Protein 8H96 (pdb70)

Organism: Mus musculus (NCBI:txid10090)

GO terms:
  GO:0140095 cytoplasmic lattice (C, IDA)
  GO:0106333 subcortical maternal complex (C, IDA)
  GO:0140089 protein storage (P, IDA)
  GO:0140094 structural constituent of cytoplasmic lattice (F, IDA)
  GO:0005737 cytoplasm (C, EXP)
  GO:0045179 apical cortex (C, IDA)
  GO:0005737 cytoplasm (C, IDA)
  GO:0005829 cytosol (C, IDA)
  GO:0005938 cell cortex (C, IDA)
  GO:0032991 protein-containing complex (C, IDA)
  GO:0001701 in utero embryonic development (P, IMP)
  GO:0043487 regulation of RNA stability (P, IMP)
  GO:0009566 fertilization (P, IMP)
  GO:0009887 animal organ morphogenesis (P, IMP)
  GO:0031647 regulation of protein stability (P, IMP)
  GO:0007566 embryo implantation (P, IMP)
  GO:0008104 intracellular protein localization (P, IMP)
  GO:0065003 protein-containing complex assembly (P, IMP)
  GO:0005515 protein binding (F, IPI)
  GO:0005730 nucleolus (C, IDA)

Sequence (1405 aa):
DLQDYKAHVIAKFDTSVDLHYDSPEMKLLSDAFKPYQKTFQPHTIILHGRPGVGKSALARSIVLGWAQGKLFQKMSFVIFFSVREIKWTEKSSLAQLIAKECPDSWDLVTKIMSQPERLLFVIDGLDDMDSVLQHDDMTLSRDWKDEQPIYILMYSLLRKALLPQSFLIITTRNTGLEKLKSMVVSPLYILVEGLSASRRSQLVLENISNESDRIQVFHSLIENHQLFDQCQAPSVCSLVCEALQLQKKLGKRCTLPCQTLTGLYATLVFHQLTLKRPSQSALSQEEQITLVGLCMMAAEGVWTMRSVFYDDDLKNYSLKESEILALFHMNILLQVGHNSEQCYVFSHLSLQDFFAALYYVLEGLEEWNQHFCFDTRLLGMKRFLFGLMNKDILKTLEVLFEYPVIPTVEQKLQHWVSLIAQQVNGTSPMDTLDAFYCLFESQDEEFVGGALKRFQEVWLLINQKMDLKVSSYCLKHCQNLKAIRVDIRDLLSVDNTLELCPVVTVQETQCKPLLMEWWGNFCSVLGSLRNLKELDLGDSILSQRAMKILCLELRNQSCRIQKLTFKSAEVVSGLKHLWKLLFSNQNLKYLNLGNTPMKDDDMKLACEALKHPKCSVETLRLDSCELTIIGYEMISTLLISTTRLKCLSLAKNRVGVKSMISLGNALSSSMCLLQKLILDNCGLTPASCHLLVSALFSNQNLTHLCLSNNSLGTEGVQQLCQFLRNPECALQRLILNHCNIVDDAYGFLAMRLANNTKLTHLSLTMNPVGDGAMKLLCEALKEPTCYLQELELVDCQLTQNCCEDLACMITTTKHLKSLDLGNNALGDKGVITLCEGLKQSSSSLRRLGLGACKLTSNCCEALSLAISCNPHLNSLNLVKNDFSTSGMLKLCSAFQCPVSNLGIIGLWKQEYYARVRRQLEEVEFVKPHVVIDGDWYASDEDDRNWWKNDPQPVWDAEPQFCQGFLIQGLWELFMDSRQKNADKFLKPLSWGSEVLESSCNQPSTALWQLERFTVPQALQKVRVLKHQELLLVVAVSSFTRHVFTCSQSGIKVWNLVNQVAEDRDPESHLKCSVQDNKVYLRTCLLSSNSRTLFAGGYNLPGVIVWDLAAPSLYEKCQLPCEGLSCQALANTKENMALAGFTDGTVRIWDLRTQEIVRNLKGPTNSARNLVVKDDNIWTGGLDACLRCWDLRMAKVSLEHLFQSQIMSLAHSPTEDWLLLGLANGQHCLFNSRKRDQVLTVDTKDNTILGLKFSPNGKWWASVGMGNFITVHSMPTGAKLFQVPEVGPVRCFDMTENGRLIITGSRDCASVYHIKYSLRLRTRPWWFPIQEVSNPLVLYMEAWVAERVIGTDQAEISEIEWMCQALLTVDSVNSGNLAEITIFGQPSAQTRMKNILLNMAAWHKE

Foldseek 3Di:
DVLVQLVVLLVVQDDPDPPQDPDPVQVCVLCLQDDPDPVDGAFEEEEAEFPQDPPVVVLSSLSNDVSPDPRDDQAPEEFEAEPLQDDQPFWDWPLVVVCVRGVDSVVVVVCLPPRLLRHEYEYEDPQQVLQVDPVPDQDADQETPDGGGCSSVVLNVQQCRYRHNHHYYYYYYPVSCPPSVVRHDDYHYDYDFADDLQVLLVLLLVQAPPPPCSPVLSCLQSQPCVNNRSCRRPVSSVLLSVLSNVCVVVDPVDDFDRRAPLSSVLSLQLVQQVVLDPDQAADDPVLVLQLLLLLVLLLVCLVSVHFWQWPVNCVQSPYDPVSVCSRRVDQAFDWDHDDPTITTGGPDVLVSLLSPLVNQFCVPVDDSCVRGNHVPSCPSNLLSNLLCPAPSSQVSVCSHHVHRTDGPCLVVLLVVLQVQQDDDPDGDQVSVLVNLVSNVSHPDCVSLLSSQERRQEHEYEDAGLSSLVSCLVSLLSNQNHAEYEYEHAPPAQDPDDDDASHPDHSDPDDVDDPSQVSLLSSLLSQQQHQNYAYYEHAQYEHDQVSLLSNLVSNLDPNGQHAEYECQRYAPQNNLVSVLVSQLRNQNYAYYHDHQYAADDVSLVSNLVSQLDPSGRHAEYEYENHEDDLVSLLSVLVSQLHDGNYAYYEYAHYEADPSSLLSNLVSQLDPSGAYAEYAYANYNDDQVSLLSNLVSLLNHQHYAYYEYENYEHDLVSLVSVLVSQPDPSNNHEEYEYADHEDDDCSLVSVLVSQLAHPNYAYYEHHNYADELVSVLSNLVSQLHPRGQHAEYEHAHYEYELPCLLSVLVSQLRGAHYAEYAHHAYQHEQVSVLSNLVSQQVQNYQHAYYHCYNNAYEAPNLQSVLNSQLAHQRYAEYEYYPYYHDPVSLVSNLVSLQHPRHHHQEYADDLVPDDPVSNVSVVVSCVNPVRHDYHNPRVVDDPDPDCPNPD/DPFDDDDLFAAAVVVVVVVVVVVVVVVVVPPCVDDGHQFCAQLAHRPDDADDDPDDDDPVPDPDDDFADKGFQAKEFFPAFWFEKEAPRVQQKIWTDFFFWIFIAHSRDGDSYHYDTPDTGGDQVVDPGWTWHDKDADPVRFKIWTWTAQDQAIWIWGDPDPDTDTDDGLGDGHWGFLAWDDDDVQKIWTATQQQKIWIARNPVSHTDDIAHDHGQFANEWDDDDFKIWTGGQVQWIWIAGPVVGDTDDIDGDPAGWQYWEAFPPAQWIWTWGQQAWIWIAGNPVRDDIDIQDGDRGGWHDKYAALNRFKIWTFFFPQKIWIAGRPRTHTNDIDGHRGGWHYKYADNVRFKIWTDGGRMIIIMGTHD/DDDDDDDDPPQDPVFPPDKDKDKDFQVLCCVLVHDDCVVVVVLCVVLVKDKDKDDPDPDRMIIMIITDPPVSNVVSVVVSVVSSVVVVD

Radius of gyration: 36.66 Å; Cα contacts (8 Å, |Δi|>4): 2725; chains: 3; bounding box: 74×84×111 Å

InterPro domains:
  IPR001611 Leucine-rich repeat [PF13516] (912-935)
  IPR001611 Leucine-rich repeat [PF13516] (969-992)
  IPR001611 Leucine-rich repeat [PF13516] (1029-1049)
  IPR001611 Leucine-rich repeat [PF13516] (1084-1106)
  IPR007111 NACHT nucleoside triphosphatase [PF05729] (243-411)
  IPR007111 NACHT nucleoside triphosphatase [PS50837] (243-373)
  IPR027417 P-loop containing nucleoside triphosphate hydrolase [G3DSA:3.40.50.300] (176-387)
  IPR027417 P-loop containing nucleoside triphosphate hydrolase [SSF52540] (221-412)
  IPR032675 Leucine-rich repeat domain superfamily [G3DSA:3.80.10.10] (689-1147)
  IPR041075 NOD1/2, winged helix domain [PF17779] (490-546)
  IPR041267 NACHT, LRR and PYD domains-containing protein, helical domain HD2 [PF17776] (548-662)
  IPR050637 NLRP family, innate immunity and inflammation regulators [PTHR45690] (119-1147)

B-factor: mean 76.36, std 29.9, range [11.69, 175.61]

Solvent-accessible surface area: 60594 Å² total; per-residue (Å²): 80,60,131,102,6,44,60,63,2,58,80,100,26,95,128,33,91,147,150,30,78,100,41,108,34,12,138,48,3,36,85,11,16,128,63,173,50,197,114,29,56,9,54,3,0,0,0,0,0,67,53,26,11,30,14,39,46,9,0,86,20,1,1,24,6,12,7,127,31,145,26,23,143,91,8,27,3,1,2,18,17,29,4,86,62,41,54,28,97,81,124,33,8,5,38,89,33,13,38,144,28,1,92,10,70,173,32,24,113,94,15,44,89,78,20,29,91,96,6,0,0,1,0,10,16,14,16,14,14,21,40,40,32,125,85,117,117,42,96,58,10,166,73,82,138,49,132,56,28,11,43,7,2,11,42,0,4,3,69,51,12,7,22,63,96,1,9,2,1,0,9,4,60,28,58,1,8,90,47,14,32,32,30,9,98,32,16,23,16,1,10,3,28,2,18,29,23,16,135,14,19,60,44,8,48,120,24,11,54,82,118,101,55,105,43,81,27,3,14,3,4,31,46,10,50,54,13,30,14,34,3,25,2,74,60,1,4,69,32,4,18,98,1,13,66,15,24,94,148,45,36,190,172,23,95,20,28,37,51,2,16,3,1,1,5,0,4,16,4,12,42,30,3,66,125,59,41,136,69,169,58,34,6,51,84,122,34,4,31,13,8,3,0,0,0,5,0,0,0,45,3,24,38,67,78,65,35,4,2,24,65,96,19,6,139,50,1,54,9,116,55,76,77,2,110,51,5,1,99,47,98,10,2,75,87,35,33,172,68,105,61,65,0,17,26,16,47,22,54,10,5,6,27,0,1,0,0,2,10,5,5,1,38,68,34,90,64,16,12,130,77,8,100,43,107,86,89,20,74,22,1,25,31,12,1,0,2,0,0,9,71,47,2,14,131,40,2,57,80,9,0,107,77,92,9,148,10,95,3,25,115,81,1,43,105,2,0,24,8,6,6,61,40,109,88,26,9,13,4,41,11,0,27,65,0,0,23,4,0,14,13,0,47,10,95,119,2,0,21,39,5,3,128,142,12,97,72,2,38,0,15,3,62,59,54,3,3,2,52,0,0,20,41,0,0,104,34,5,123,68,3,99,25,6,87,3,6,1,105,50,43,3,49,89,81,110,95,144,93,68,66,14,89,72,54,44,48,114,96,98,101,94,51,28,39,17,56,12,4,13,80,2,5,46,24,10,2,69,18,128,76,2,89,68,5,40,3,6,56,0,61,10,12,104,96,0,1,109,36,10,0,112,44,8,77,78,158,45,2,98,4,69,81,3,17,2,101,63,8,85,1,64,69,0,2,102,32,0,12,127,3,4,52,52,9,102,52,4,76,39,1,7,2,2,104,4,45,12,122,81,86,12,8,128,66,6,4,119,8,7,66,69,95,106,5,32,3,67,30,11,13,3,26,28,0,127,31,74,92,95,2,7,103,37,3,11,71,6,17,50,43,108,33,88,7,69,13,5,0,3,4,52,10,139,11,36,89,138,2,5,89,35,10,0,110,8,6,41,42,108,132,1,105,2,72,56,6,0,5,6,7,9,23,11,65,58,76,13,3,70,68,0,4,49,19,4,81,72,13,110,46,6,25,22,1,0,4,0,19,15,54,11,20,58,85,0,7,96,42,8,10,80,8,15,152,37,102,101,4,38,2,81,31,4,14,5,4,73,0,90,3,64,111,95,1,6,20,54,13,10,126,42,9,30,101,30,74,89,5,33,23,5,12,0,0,80,3,62,1,27,34,52,20,2,91,86,7,2,100,6,10,58,71,86,71,7,103,4,63,17,4,20,0,8,52,1,128,6,58,71,91,0,0,90,26,1,10,60,2,9,42,64,12,116,60,8,100,4,2,3,0,9,88,2,54,1,17,20,119,0,0,70,52,1,4,108,10,8,80,92,32,67,19,60,12,105,27,1,1,0,6,29,0,126,2,60,44,118,0,2,116,27,1,20,103,1,3,28,62,7,58,73,4,42,10,2,10,4,22,81,24,70,26,55,53,71,3,0,37,94,0,3,78,7,4,55,29,124,74,5,80,9,13,47,4,0,3,32,58,42,31,24,35,17,139,2,82,140,39,1,114,82,2,59,165,78,37,126,117,14,88,20,49,8,33,13,42,59,46,64,173,65,83,39,35,15,17,49,98,159,68,124,38,101,142,91,67,32,1,83,37,6,68,42,59,9,34,98,20,1,90,85,26,6,74,95,24,53,121,137,91,106,73,101,26,43,27,22,8,6,68,4,29,51,16,29,67,91,94,24,60,92,40,20,42,56,62,98,133,82,91,175,99,66,70,1,33,2,12,60,46,10,8,11,3,49,8,125,61,90,0,49,28,7,10,3,15,40,95,13,19,5,0,2,0,0,1,76,45,1,0,30,0,3,6,5,11,20,104,54,39,59,10,105,30,10,31,25,57,25,104,22,33,126,128,59,150,116,9,66,15,96,34,12,49,29,16,120,92,12,93,24,0,4,0,0,5,110,86,10,74,3,4,4,1,20,30,12,31,8,49,7,16,27,80,99,10,69,1,69,6,124,64,35,23,4,58,9,29,12,51,30,163,86,67,52,6,7,0,0,2,55,52,4,19,5,36,8,1,31,27,183,81,70,86,81,68,98,81,9,131,18,58,95,44,4,2,74,26,21,22,34,68,70,68,24,1,4,6,0,0,100,42,20,13,0,33,0,28,26,62,224,96,40,123,69,65,37,96,52,117,15,122,17,67,0,45,7,19,11,36,7,84,87,67,47,64,0,0,0,0,0,27,57,0,40,0,1,6,1,25,7,154,143,80,93,99,44,80,82,29,36,94,53,141,63,39,3,58,11,19,72,10,2,51,34,0,55,4,0,0,4,5,8,97,30,43,48,4,7,4,0,25,9,108,104,2,50,66,24,15,37,11,14,15,73,9,54,0,95,12,19,36,10,8,143,73,4,102,8,5,0,1,0,14,127,56,27,0,10,1,8,25,6,38,72,107,49,90,26,53,43,15,14,20,18,4,10,43,89,23,17,44,54,50,53,59,40,35,22,82,24,122,5,7,103,108,11,33,32,133,74,126,64,83,23,54,89,37,16,15,117,5,33,0,6,12,46,53,42,61,122,52,119,27,109,31,0,7,1,29,0,14,8,36,45,57,3,16,26,117,0,46,70,64,14,75,106,55,8,56,185,67,128,181

Nearest PDB structures (foldseek):
  8h96-assembly1_A  TM=1.001E+00  e=0.000E+00  Mus musculus
  8xi3-assembly1_A  TM=9.916E-01  e=0.000E+00  Mus musculus
  8x7w-assembly1_D  TM=9.262E-01  e=3.868E-72  Escherichia coli K-12
  7wbu-assembly1_A  TM=5.556E-01  e=1.964E-48  Bos taurus
  4per-assembly1_A  TM=8.773E-01  e=7.326E-20  Gallus gallus

Structure (mmCIF, N/CA/C/O backbone):
data_8H96
#
_entry.id   8H96
#
_cell.length_a   1.00
_cell.length_b   1.00
_cell.length_c   1.00
_cell.angle_alpha   90.00
_cell.angle_beta   90.00
_cell.angle_gamma   90.00
#
_symmetry.space_group_name_H-M   'P 1'
#
loop_
_entity.id
_entity.type
_entity.pdbx_description
1 polymer 'NACHT, LRR and PYD domains-containing protein 5'
2 polymer 'Transducin-like enhancer protein 6'
3 polymer 'Oocyte-expressed protein homolog'
#
loop_
_atom_site.group_PDB
_atom_site.id
_atom_site.type_symbol
_atom_site.label_atom_id
_atom_site.label_alt_id
_atom_site.label_comp_id
_atom_site.label_asym_id
_atom_site.label_entity_id
_atom_site.label_seq_id
_atom_site.pdbx_PDB_ins_code
_atom_site.Cartn_x
_atom_site.Cartn_y
_atom_site.Cartn_z
_atom_site.occupancy
_atom_site.B_iso_or_equiv
_atom_site.auth_seq_id
_atom_site.auth_comp_id
_atom_site.auth_asym_id
_atom_site.auth_atom_id
_atom_site.pdbx_PDB_model_num
ATOM 1 N N . ASP A 1 97 ? 116.227 88.089 52.689 1.00 151.66 97 ASP A N 1
ATOM 2 C CA . ASP A 1 97 ? 115.534 89.356 52.487 1.00 151.47 97 ASP A CA 1
ATOM 3 C C . ASP A 1 97 ? 115.902 90.357 53.576 1.00 151.61 97 ASP A C 1
ATOM 4 O O . ASP A 1 97 ? 115.282 91.413 53.699 1.00 152.42 97 ASP A O 1
ATOM 9 N N . LEU A 1 98 ? 116.921 90.014 54.367 1.00 148.61 98 LEU A N 1
ATOM 10 C CA . LEU A 1 98 ? 117.336 90.886 55.460 1.00 149.29 98 LEU A CA 1
ATOM 11 C C . LEU A 1 98 ? 117.937 92.189 54.948 1.00 149.63 98 LEU A C 1
ATOM 12 O O . LEU A 1 98 ? 117.770 93.237 55.583 1.00 149.56 98 LEU A O 1
ATOM 17 N N . GLN A 1 99 ? 118.637 92.146 53.811 1.00 148.76 99 GLN A N 1
ATOM 18 C CA . GLN A 1 99 ? 119.264 93.354 53.282 1.00 148.98 99 GLN A CA 1
ATOM 19 C C . GLN A 1 99 ? 118.223 94.389 52.873 1.00 148.62 99 GLN A C 1
ATOM 20 O O . GLN A 1 99 ? 118.416 95.591 53.089 1.00 147.91 99 GLN A O 1
ATOM 26 N N . ASP A 1 100 ? 117.117 93.944 52.271 1.00 147.98 100 ASP A N 1
ATOM 27 C CA . ASP A 1 100 ? 116.058 94.877 51.901 1.00 148.22 100 ASP A CA 1
ATOM 28 C C . ASP A 1 100 ? 115.455 95.541 53.132 1.00 148.38 100 ASP A C 1
ATOM 29 O O . ASP A 1 100 ? 115.207 96.752 53.135 1.00 148.20 100 ASP A O 1
ATOM 34 N N . TYR A 1 101 ? 115.218 94.763 54.192 1.00 136.79 101 TYR A N 1
ATOM 35 C CA . TYR A 1 101 ? 114.684 95.334 55.424 1.00 133.64 101 TYR A CA 1
ATOM 36 C C . TYR A 1 101 ? 115.667 96.316 56.048 1.00 133.97 101 TYR A C 1
ATOM 37 O O . TYR A 1 101 ? 115.265 97.370 56.554 1.00 135.01 101 TYR A O 1
ATOM 46 N N . LYS A 1 102 ? 116.960 95.984 56.028 1.00 132.23 102 LYS A N 1
ATOM 47 C CA . LYS A 1 102 ? 117.961 96.889 56.584 1.00 131.80 102 LYS A CA 1
ATOM 48 C C . LYS A 1 102 ? 118.034 98.188 55.789 1.00 133.77 102 LYS A C 1
ATOM 49 O O . LYS A 1 102 ? 118.144 99.273 56.369 1.00 133.60 102 LYS A O 1
ATOM 55 N N . ALA A 1 103 ? 117.967 98.100 54.459 1.00 139.23 103 ALA A N 1
ATOM 56 C CA . ALA A 1 103 ? 117.956 99.309 53.641 1.00 138.08 103 ALA A CA 1
ATOM 57 C C . ALA A 1 103 ? 116.707 100.140 53.904 1.00 138.42 103 ALA A C 1
ATOM 58 O O . ALA A 1 103 ? 116.772 101.374 53.972 1.00 138.33 103 ALA A O 1
ATOM 60 N N . HIS A 1 104 ? 115.557 99.478 54.055 1.00 141.57 104 HIS A N 1
ATOM 61 C CA . HIS A 1 104 ? 114.318 100.192 54.341 1.00 141.27 104 HIS A CA 1
ATOM 62 C C . HIS A 1 104 ? 114.391 100.910 55.683 1.00 140.38 104 HIS A C 1
ATOM 63 O O . HIS A 1 104 ? 113.956 102.062 55.804 1.00 139.88 104 HIS A O 1
ATOM 70 N N . VAL A 1 105 ? 114.941 100.249 56.705 1.00 134.63 105 VAL A N 1
ATOM 71 C CA . VAL A 1 105 ? 115.028 100.880 58.018 1.00 134.49 105 VAL A CA 1
ATOM 72 C C . VAL A 1 105 ? 116.088 101.979 58.023 1.00 135.82 105 VAL A C 1
ATOM 73 O O . VAL A 1 105 ? 115.979 102.948 58.784 1.00 135.72 105 VAL A O 1
ATOM 77 N N . ILE A 1 106 ? 117.124 101.854 57.189 1.00 137.28 106 ILE A N 1
ATOM 78 C CA . ILE A 1 106 ? 118.088 102.941 57.040 1.00 136.92 106 ILE A CA 1
ATOM 79 C C . ILE A 1 106 ? 117.421 104.158 56.414 1.00 137.02 106 ILE A C 1
ATOM 80 O O . ILE A 1 106 ? 117.605 105.292 56.873 1.00 135.54 106 ILE A O 1
ATOM 85 N N . ALA A 1 107 ? 116.634 103.941 55.358 1.00 140.51 107 ALA A N 1
ATOM 86 C CA . ALA A 1 107 ? 115.946 105.050 54.705 1.00 139.21 107 ALA A CA 1
ATOM 87 C C . ALA A 1 107 ? 114.932 105.701 55.637 1.00 139.52 107 ALA A C 1
ATOM 88 O O . ALA A 1 107 ? 114.802 106.930 55.661 1.00 138.69 107 ALA A O 1
ATOM 90 N N . LYS A 1 108 ? 114.200 104.892 56.408 1.00 135.89 108 LYS A N 1
ATOM 91 C CA . LYS A 1 108 ? 113.171 105.433 57.290 1.00 134.39 108 LYS A CA 1
ATOM 92 C C . LYS A 1 108 ? 113.774 106.285 58.402 1.00 134.15 108 LYS A C 1
ATOM 93 O O . LYS A 1 108 ? 113.254 107.361 58.715 1.00 135.05 108 LYS A O 1
ATOM 99 N N . PHE A 1 109 ? 114.865 105.826 59.007 1.00 130.78 109 PHE A N 1
ATOM 100 C CA . PHE A 1 109 ? 115.473 106.493 60.159 1.00 131.82 109 PHE A CA 1
ATOM 101 C C . PHE A 1 109 ? 116.747 107.202 59.707 1.00 131.89 109 PHE A C 1
ATOM 102 O O . PHE A 1 109 ? 117.844 106.647 59.779 1.00 131.34 109 PHE A O 1
ATOM 110 N N . ASP A 1 110 ? 116.595 108.442 59.239 1.00 152.96 110 ASP A N 1
ATOM 111 C CA . ASP A 1 110 ? 117.750 109.290 58.935 1.00 155.06 110 ASP A CA 1
ATOM 112 C C . ASP A 1 110 ? 117.326 110.741 59.174 1.00 155.63 110 ASP A C 1
ATOM 113 O O . ASP A 1 110 ? 116.798 111.402 58.277 1.00 155.45 110 ASP A O 1
ATOM 118 N N . THR A 1 111 ? 117.569 111.224 60.395 1.00 164.19 111 THR A N 1
ATOM 119 C CA . THR A 1 111 ? 117.250 112.601 60.749 1.00 164.65 111 THR A CA 1
ATOM 120 C C . THR A 1 111 ? 118.330 113.285 61.574 1.00 163.90 111 THR A C 1
ATOM 121 O O . THR A 1 111 ? 118.182 114.472 61.880 1.00 164.53 111 THR A O 1
ATOM 125 N N . SER A 1 112 ? 119.404 112.588 61.943 1.00 165.74 112 SER A N 1
ATOM 126 C CA . SER A 1 112 ? 120.452 113.159 62.790 1.00 166.76 112 SER A CA 1
ATOM 127 C C . SER A 1 112 ? 121.804 112.745 62.217 1.00 167.45 112 SER A C 1
ATOM 128 O O . SER A 1 112 ? 122.252 111.613 62.425 1.00 166.88 112 SER A O 1
ATOM 131 N N . VAL A 1 113 ? 122.445 113.662 61.499 1.00 169.46 113 VAL A N 1
ATOM 132 C CA . VAL A 1 113 ? 123.769 113.402 60.943 1.00 168.74 113 VAL A CA 1
ATOM 133 C C . VAL A 1 113 ? 124.868 113.850 61.897 1.00 168.93 113 VAL A C 1
ATOM 134 O O . VAL A 1 113 ? 125.874 113.156 62.062 1.00 168.83 113 VAL A O 1
ATOM 136 N N . ASP A 1 114 ? 124.695 115.005 62.535 1.00 169.89 114 ASP A N 1
ATOM 137 C CA . ASP A 1 114 ? 125.679 115.538 63.467 1.00 169.89 114 ASP A CA 1
ATOM 138 C C . ASP A 1 114 ? 125.384 115.178 64.918 1.00 169.48 114 ASP A C 1
ATOM 139 O O . ASP A 1 114 ? 126.125 115.607 65.809 1.00 168.58 114 ASP A O 1
ATOM 144 N N . LEU A 1 115 ? 124.326 114.406 65.178 1.00 168.07 115 LEU A N 1
ATOM 145 C CA . LEU A 1 115 ? 123.984 113.995 66.532 1.00 167.70 115 LEU A CA 1
ATOM 146 C C . LEU A 1 115 ? 124.271 112.530 66.820 1.00 166.74 115 LEU A C 1
ATOM 147 O O . LEU A 1 115 ? 124.463 112.175 67.987 1.00 166.02 115 LEU A O 1
ATOM 152 N N . HIS A 1 116 ? 124.305 111.677 65.800 1.00 158.29 116 HIS A N 1
ATOM 153 C CA . HIS A 1 116 ? 124.576 110.256 65.969 1.00 157.84 116 HIS A CA 1
ATOM 154 C C . HIS A 1 116 ? 126.023 109.976 65.584 1.00 157.80 116 HIS A C 1
ATOM 155 O O . HIS A 1 116 ? 126.432 110.250 64.450 1.00 157.41 116 HIS A O 1
ATOM 157 N N . TYR A 1 117 ? 126.789 109.434 66.526 1.00 147.97 117 TYR A N 1
ATOM 158 C CA . TYR A 1 117 ? 128.187 109.102 66.293 1.00 147.46 117 TYR A CA 1
ATOM 159 C C . TYR A 1 117 ? 128.626 108.114 67.363 1.00 147.00 117 TYR A C 1
ATOM 160 O O . TYR A 1 117 ? 127.903 107.849 68.326 1.00 146.46 117 TYR A O 1
ATOM 162 N N . ASP A 1 118 ? 129.831 107.571 67.183 1.00 138.86 118 ASP A N 1
ATOM 163 C CA . ASP A 1 118 ? 130.403 106.621 68.139 1.00 138.02 118 ASP A CA 1
ATOM 164 C C . ASP A 1 118 ? 130.911 107.386 69.362 1.00 137.05 118 ASP A C 1
ATOM 165 O O . ASP A 1 118 ? 132.110 107.499 69.627 1.00 135.88 118 ASP A O 1
ATOM 170 N N . SER A 1 119 ? 129.954 107.916 70.118 1.00 131.26 119 SER A N 1
ATOM 171 C CA . SER A 1 119 ? 130.269 108.716 71.288 1.00 130.92 119 SER A CA 1
ATOM 172 C C . SER A 1 119 ? 130.799 107.829 72.414 1.00 130.58 119 SER A C 1
ATOM 173 O O . SER A 1 119 ? 130.504 106.632 72.463 1.00 130.40 119 SER A O 1
ATOM 176 N N . PRO A 1 120 ? 131.600 108.389 73.324 1.00 128.31 120 PRO A N 1
ATOM 177 C CA . PRO A 1 120 ? 132.037 107.606 74.491 1.00 127.62 120 PRO A CA 1
ATOM 178 C C . PRO A 1 120 ? 130.895 107.167 75.391 1.00 127.03 120 PRO A C 1
ATOM 179 O O . PRO A 1 120 ? 131.075 106.234 76.180 1.00 127.38 120 PRO A O 1
ATOM 183 N N . GLU A 1 121 ? 129.733 107.816 75.316 1.00 119.85 121 GLU A N 1
ATOM 184 C CA . GLU A 1 121 ? 128.586 107.389 76.107 1.00 121.59 121 GLU A CA 1
ATOM 185 C C . GLU A 1 121 ? 127.894 106.153 75.542 1.00 122.23 121 GLU A C 1
ATOM 186 O O . GLU A 1 121 ? 127.158 105.486 76.277 1.00 122.49 121 GLU A O 1
ATOM 192 N N . MET A 1 122 ? 128.107 105.829 74.265 1.00 116.31 122 MET A N 1
ATOM 193 C CA . MET A 1 122 ? 127.323 104.771 73.636 1.00 113.24 122 MET A CA 1
ATOM 194 C C . MET A 1 122 ? 127.960 103.394 73.785 1.00 113.55 122 MET A C 1
ATOM 195 O O . MET A 1 122 ? 127.254 102.378 73.706 1.00 116.91 122 MET A O 1
ATOM 200 N N . LYS A 1 123 ? 129.280 103.324 73.976 1.00 110.37 123 LYS A N 1
ATOM 201 C CA . LYS A 1 123 ? 129.886 102.012 74.169 1.00 112.08 123 LYS A CA 1
ATOM 202 C C . LYS A 1 123 ? 129.438 101.392 75.486 1.00 114.42 123 LYS A C 1
ATOM 203 O O . LYS A 1 123 ? 129.414 100.165 75.612 1.00 114.33 123 LYS A O 1
ATOM 209 N N . LEU A 1 124 ? 129.041 102.219 76.457 1.00 106.84 124 LEU A N 1
ATOM 210 C CA . LEU A 1 124 ? 128.426 101.696 77.672 1.00 104.81 124 LEU A CA 1
ATOM 211 C C . LEU A 1 124 ? 127.118 100.986 77.359 1.00 106.99 124 LEU A C 1
ATOM 212 O O . LEU A 1 124 ? 126.845 99.906 77.894 1.00 107.72 124 LEU A O 1
ATOM 217 N N . LEU A 1 125 ? 126.294 101.578 76.493 1.00 102.96 125 LEU A N 1
ATOM 218 C CA . LEU A 1 125 ? 125.050 100.931 76.092 1.00 101.79 125 LEU A CA 1
ATOM 219 C C . LEU A 1 125 ? 125.321 99.643 75.329 1.00 101.34 125 LEU A C 1
ATOM 220 O O . LEU A 1 125 ? 124.625 98.640 75.524 1.00 99.16 125 LEU A O 1
ATOM 225 N N . SER A 1 126 ? 126.324 99.656 74.450 1.00 108.37 126 SER A N 1
ATOM 226 C CA . SER A 1 126 ? 126.658 98.445 73.705 1.00 106.91 126 SER A CA 1
ATOM 227 C C . SER A 1 126 ? 127.147 97.337 74.633 1.00 106.51 126 SER A C 1
ATOM 228 O O . SER A 1 126 ? 126.796 96.165 74.452 1.00 107.47 126 SER A O 1
ATOM 231 N N . ASP A 1 127 ? 127.958 97.688 75.633 1.00 108.59 127 ASP A N 1
ATOM 232 C CA . ASP A 1 127 ? 128.521 96.726 76.571 1.00 110.21 127 ASP A CA 1
ATOM 233 C C . ASP A 1 127 ? 127.530 96.297 77.648 1.00 110.89 127 ASP A C 1
ATOM 234 O O . ASP A 1 127 ? 127.743 95.261 78.285 1.00 110.76 127 ASP A O 1
ATOM 239 N N . ALA A 1 128 ? 126.444 97.049 77.850 1.00 105.62 128 ALA A N 1
ATOM 240 C CA . ALA A 1 128 ? 125.512 96.738 78.930 1.00 104.80 128 ALA A CA 1
ATOM 241 C C . ALA A 1 128 ? 124.938 95.333 78.805 1.00 104.31 128 ALA A C 1
ATOM 242 O O . ALA A 1 128 ? 124.634 94.696 79.820 1.00 102.44 128 ALA A O 1
ATOM 244 N N . PHE A 1 129 ? 124.786 94.828 77.582 1.00 92.15 129 PHE A N 1
ATOM 245 C CA . PHE A 1 129 ? 124.316 93.462 77.393 1.00 89.83 129 PHE A CA 1
ATOM 246 C C . PHE A 1 129 ? 125.475 92.481 77.506 1.00 90.89 129 PHE A C 1
ATOM 247 O O . PHE A 1 129 ? 125.670 91.635 76.628 1.00 91.16 129 PHE A O 1
ATOM 255 N N . LYS A 1 130 ? 126.246 92.591 78.582 1.00 111.62 130 LYS A N 1
ATOM 256 C CA . LYS A 1 130 ? 127.359 91.702 78.872 1.00 114.94 130 LYS A CA 1
ATOM 257 C C . LYS A 1 130 ? 127.376 91.418 80.365 1.00 114.44 130 LYS A C 1
ATOM 258 O O . LYS A 1 130 ? 126.929 92.251 81.163 1.00 114.16 130 LYS A O 1
ATOM 264 N N . PRO A 1 131 ? 127.884 90.257 80.773 1.00 121.41 131 PRO A N 1
ATOM 265 C CA . PRO A 1 131 ? 127.853 89.904 82.198 1.00 122.26 131 PRO A CA 1
ATOM 266 C C . PRO A 1 131 ? 128.806 90.734 83.044 1.00 122.78 131 PRO A C 1
ATOM 267 O O . PRO A 1 131 ? 130.027 90.573 82.947 1.00 122.14 131 PRO A O 1
ATOM 271 N N . TYR A 1 132 ? 128.262 91.629 83.874 1.00 135.80 132 TYR A N 1
ATOM 272 C CA . TYR A 1 132 ? 129.099 92.347 84.831 1.00 137.41 132 TYR A CA 1
ATOM 273 C C . TYR A 1 132 ? 129.705 91.385 85.845 1.00 137.50 132 TYR A C 1
ATOM 274 O O . TYR A 1 132 ? 130.924 91.368 86.052 1.00 137.34 132 TYR A O 1
ATOM 283 N N . GLN A 1 133 ? 128.867 90.577 86.484 1.00 127.21 133 GLN A N 1
ATOM 284 C CA . GLN A 1 133 ? 129.329 89.405 87.205 1.00 126.36 133 GLN A CA 1
ATOM 285 C C . GLN A 1 133 ? 129.299 88.211 86.262 1.00 126.13 133 GLN A C 1
ATOM 286 O O . GLN A 1 133 ? 128.475 88.144 85.348 1.00 126.63 133 GLN A O 1
ATOM 292 N N . LYS A 1 134 ? 130.215 87.268 86.486 1.00 127.23 134 LYS A N 1
ATOM 293 C CA . LYS A 1 134 ? 130.271 86.095 85.621 1.00 127.64 134 LYS A CA 1
ATOM 294 C C . LYS A 1 134 ? 128.977 85.293 85.679 1.00 127.98 134 LYS A C 1
ATOM 295 O O . LYS A 1 134 ? 128.606 84.640 84.697 1.00 126.84 134 LYS A O 1
ATOM 301 N N . THR A 1 135 ? 128.278 85.332 86.815 1.00 122.68 135 THR A N 1
ATOM 302 C CA . THR A 1 135 ? 127.011 84.621 86.940 1.00 122.36 135 THR A CA 1
ATOM 303 C C . THR A 1 135 ? 125.867 85.361 86.252 1.00 122.10 135 THR A C 1
ATOM 304 O O . THR A 1 135 ? 125.008 84.731 85.625 1.00 122.40 135 THR A O 1
ATOM 308 N N . PHE A 1 136 ? 125.843 86.689 86.344 1.00 96.10 136 PHE A N 1
ATOM 309 C CA . PHE A 1 136 ? 124.669 87.473 85.980 1.00 92.20 136 PHE A CA 1
ATOM 310 C C . PHE A 1 136 ? 124.869 88.180 84.647 1.00 92.37 136 PHE A C 1
ATOM 311 O O . PHE A 1 136 ? 125.881 88.856 84.441 1.00 91.87 136 PHE A O 1
ATOM 319 N N . GLN A 1 137 ? 123.893 88.032 83.758 1.00 95.57 137 GLN A N 1
ATOM 320 C CA . GLN A 1 137 ? 123.855 88.750 82.484 1.00 93.32 137 GLN A CA 1
ATOM 321 C C . GLN A 1 137 ? 122.450 89.307 82.297 1.00 91.94 137 GLN A C 1
ATOM 322 O O . GLN A 1 137 ? 121.504 88.523 82.072 1.00 94.84 137 GLN A O 1
ATOM 328 N N . PRO A 1 138 ? 122.258 90.621 82.388 1.00 72.08 138 PRO A N 1
ATOM 329 C CA . PRO A 1 138 ? 120.901 91.176 82.344 1.00 72.82 138 PRO A CA 1
ATOM 330 C C . PRO A 1 138 ? 120.269 91.054 80.967 1.00 79.42 138 PRO A C 1
ATOM 331 O O . PRO A 1 138 ? 120.951 91.029 79.940 1.00 79.09 138 PRO A O 1
ATOM 335 N N . HIS A 1 139 ? 118.935 90.986 80.962 1.00 72.12 139 HIS A N 1
ATOM 336 C CA . HIS A 1 139 ? 118.158 90.871 79.738 1.00 60.84 139 HIS A CA 1
ATOM 337 C C . HIS A 1 139 ? 117.221 92.044 79.491 1.00 63.68 139 HIS A C 1
ATOM 338 O O . HIS A 1 139 ? 116.602 92.097 78.423 1.00 74.40 139 HIS A O 1
ATOM 345 N N . THR A 1 140 ? 117.086 92.969 80.436 1.00 49.77 140 THR A N 1
ATOM 346 C CA . THR A 1 140 ? 116.191 94.109 80.300 1.00 40.75 140 THR A CA 1
ATOM 347 C C . THR A 1 140 ? 116.923 95.370 80.727 1.00 50.83 140 THR A C 1
ATOM 348 O O . THR A 1 140 ? 117.553 95.394 81.788 1.00 59.11 140 THR A O 1
ATOM 352 N N . ILE A 1 141 ? 116.842 96.412 79.903 1.00 54.24 141 ILE A N 1
ATOM 353 C CA . ILE A 1 141 ? 117.446 97.707 80.190 1.00 51.00 141 ILE A CA 1
ATOM 354 C C . ILE A 1 141 ? 116.351 98.760 80.135 1.00 53.09 141 ILE A C 1
ATOM 355 O O . ILE A 1 141 ? 115.559 98.786 79.187 1.00 65.86 141 ILE A O 1
ATOM 360 N N . ILE A 1 142 ? 116.303 99.622 81.145 1.00 34.59 142 ILE A N 1
ATOM 361 C CA . ILE A 1 142 ? 115.304 100.678 81.229 1.00 34.73 142 ILE A CA 1
ATOM 362 C C . ILE A 1 142 ? 116.026 102.017 81.229 1.00 43.66 142 ILE A C 1
ATOM 363 O O . ILE A 1 142 ? 116.856 102.280 82.107 1.00 51.44 142 ILE A O 1
ATOM 368 N N . LEU A 1 143 ? 115.707 102.861 80.249 1.00 44.91 143 LEU A N 1
ATOM 369 C CA . LEU A 1 143 ? 116.278 104.198 80.125 1.00 32.89 143 LEU A CA 1
ATOM 370 C C . LEU A 1 143 ? 115.241 105.203 80.607 1.00 36.50 143 LEU A C 1
ATOM 371 O O . LEU A 1 143 ? 114.218 105.408 79.948 1.00 49.12 143 LEU A O 1
ATOM 376 N N . HIS A 1 144 ? 115.502 105.833 81.746 1.00 33.35 144 HIS A N 1
ATOM 377 C CA . HIS A 1 144 ? 114.582 106.804 82.316 1.00 34.38 144 HIS A CA 1
ATOM 378 C C . HIS A 1 144 ? 115.276 108.149 82.452 1.00 47.33 144 HIS A C 1
ATOM 379 O O . HIS A 1 144 ? 116.503 108.228 82.542 1.00 57.90 144 HIS A O 1
ATOM 386 N N . GLY A 1 145 ? 114.477 109.208 82.451 1.00 42.62 145 GLY A N 1
ATOM 387 C CA . GLY A 1 145 ? 115.023 110.544 82.558 1.00 40.44 145 GLY A CA 1
ATOM 388 C C . GLY A 1 145 ? 113.923 111.577 82.492 1.00 40.71 145 GLY A C 1
ATOM 389 O O . GLY A 1 145 ? 112.736 111.251 82.499 1.00 45.70 145 GLY A O 1
ATOM 390 N N . ARG A 1 146 ? 114.340 112.837 82.432 1.00 57.11 146 ARG A N 1
ATOM 391 C CA . ARG A 1 146 ? 113.394 113.931 82.306 1.00 56.99 146 ARG A CA 1
ATOM 392 C C . ARG A 1 146 ? 112.716 113.885 80.936 1.00 58.65 146 ARG A C 1
ATOM 393 O O . ARG A 1 146 ? 113.257 113.312 79.988 1.00 63.12 146 ARG A O 1
ATOM 401 N N . PRO A 1 147 ? 111.518 114.463 80.812 1.00 47.00 147 PRO A N 1
ATOM 402 C CA . PRO A 1 147 ? 110.783 114.353 79.541 1.00 43.82 147 PRO A CA 1
ATOM 403 C C . PRO A 1 147 ? 111.505 114.939 78.339 1.00 54.62 147 PRO A C 1
ATOM 404 O O . PRO A 1 147 ? 111.413 114.373 77.242 1.00 59.12 147 PRO A O 1
ATOM 408 N N . GLY A 1 148 ? 112.226 116.045 78.503 1.00 49.91 148 GLY A N 1
ATOM 409 C CA . GLY A 1 148 ? 112.712 116.783 77.351 1.00 48.30 148 GLY A CA 1
ATOM 410 C C . GLY A 1 148 ? 114.026 116.324 76.758 1.00 53.61 148 GLY A C 1
ATOM 411 O O . GLY A 1 148 ? 114.400 116.811 75.688 1.00 54.44 148 GLY A O 1
ATOM 412 N N . VAL A 1 149 ? 114.740 115.412 77.413 1.00 60.14 149 VAL A N 1
ATOM 413 C CA . VAL A 1 149 ? 116.014 114.928 76.890 1.00 54.49 149 VAL A CA 1
ATOM 414 C C . VAL A 1 149 ? 115.739 113.974 75.734 1.00 57.72 149 VAL A C 1
ATOM 415 O O . VAL A 1 149 ? 114.598 113.548 75.524 1.00 58.50 149 VAL A O 1
ATOM 419 N N . GLY A 1 150 ? 116.778 113.636 74.973 1.00 54.69 150 GLY A N 1
ATOM 420 C CA . GLY A 1 150 ? 116.600 112.850 73.767 1.00 57.85 150 GLY A CA 1
ATOM 421 C C . GLY A 1 150 ? 116.669 111.346 73.947 1.00 60.24 150 GLY A C 1
ATOM 422 O O . GLY A 1 150 ? 117.596 110.701 73.448 1.00 62.02 150 GLY A O 1
ATOM 423 N N . LYS A 1 151 ? 115.696 110.772 74.656 1.00 57.02 151 LYS A N 1
ATOM 424 C CA . LYS A 1 151 ? 115.643 109.319 74.787 1.00 53.66 151 LYS A CA 1
ATOM 425 C C . LYS A 1 151 ? 115.150 108.664 73.502 1.00 57.97 151 LYS A C 1
ATOM 426 O O . LYS A 1 151 ? 115.696 107.642 73.068 1.00 67.13 151 LYS A O 1
ATOM 432 N N . SER A 1 152 ? 114.113 109.235 72.883 1.00 60.91 152 SER A N 1
ATOM 433 C CA . SER A 1 152 ? 113.594 108.679 71.636 1.00 62.30 152 SER A CA 1
ATOM 434 C C . SER A 1 152 ? 114.625 108.773 70.520 1.00 67.99 152 SER A C 1
ATOM 435 O O . SER A 1 152 ? 114.773 107.841 69.718 1.00 66.65 152 SER A O 1
ATOM 438 N N . ALA A 1 153 ? 115.344 109.896 70.450 1.00 69.42 153 ALA A N 1
ATOM 439 C CA . ALA A 1 153 ? 116.422 110.024 69.477 1.00 67.96 153 ALA A CA 1
ATOM 440 C C . ALA A 1 153 ? 117.519 109.001 69.738 1.00 70.06 153 ALA A C 1
ATOM 441 O O . ALA A 1 153 ? 118.106 108.460 68.798 1.00 69.00 153 ALA A O 1
ATOM 443 N N . LEU A 1 154 ? 117.805 108.720 71.011 1.00 68.55 154 LEU A N 1
ATOM 444 C CA . LEU A 1 154 ? 118.805 107.708 71.341 1.00 65.85 154 LEU A CA 1
ATOM 445 C C . LEU A 1 154 ? 118.365 106.319 70.885 1.00 68.77 154 LEU A C 1
ATOM 446 O O . LEU A 1 154 ? 119.171 105.550 70.347 1.00 73.66 154 LEU A O 1
ATOM 451 N N . ALA A 1 155 ? 117.091 105.978 71.093 1.00 67.71 155 ALA A N 1
ATOM 452 C CA . ALA A 1 155 ? 116.593 104.683 70.634 1.00 66.19 155 ALA A CA 1
ATOM 453 C C . ALA A 1 155 ? 116.628 104.581 69.112 1.00 74.87 155 ALA A C 1
ATOM 454 O O . ALA A 1 155 ? 117.002 103.538 68.554 1.00 79.20 155 ALA A O 1
ATOM 456 N N . ARG A 1 156 ? 116.240 105.656 68.422 1.00 77.51 156 ARG A N 1
ATOM 457 C CA . ARG A 1 156 ? 116.318 105.659 66.964 1.00 77.68 156 ARG A CA 1
ATOM 458 C C . ARG A 1 156 ? 117.760 105.531 66.492 1.00 80.75 156 ARG A C 1
ATOM 459 O O . ARG A 1 156 ? 118.035 104.866 65.487 1.00 82.58 156 ARG A O 1
ATOM 467 N N . SER A 1 157 ? 118.695 106.161 67.207 1.00 72.34 157 SER A N 1
ATOM 468 C CA . SER A 1 157 ? 120.107 106.021 66.873 1.00 73.00 157 SER A CA 1
ATOM 469 C C . SER A 1 157 ? 120.576 104.586 67.063 1.00 78.58 157 SER A C 1
ATOM 470 O O . SER A 1 157 ? 121.374 104.082 66.269 1.00 80.88 157 SER A O 1
ATOM 473 N N . ILE A 1 158 ? 120.099 103.916 68.113 1.00 82.99 158 ILE A N 1
ATOM 474 C CA . ILE A 1 158 ? 120.438 102.507 68.315 1.00 79.66 158 ILE A CA 1
ATOM 475 C C . ILE A 1 158 ? 119.959 101.676 67.131 1.00 77.43 158 ILE A C 1
ATOM 476 O O . ILE A 1 158 ? 120.713 100.877 66.555 1.00 78.37 158 ILE A O 1
ATOM 481 N N . VAL A 1 159 ? 118.696 101.869 66.7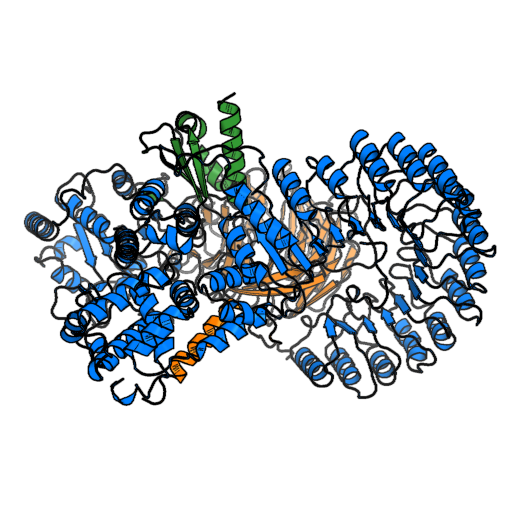41 1.00 82.24 159 VAL A N 1
ATOM 482 C CA . VAL A 1 159 ? 118.130 101.083 65.646 1.00 85.05 159 VAL A CA 1
ATOM 483 C C . VAL A 1 159 ? 118.883 101.351 64.348 1.00 87.71 159 VAL A C 1
ATOM 484 O O . VAL A 1 159 ? 119.179 100.426 63.583 1.00 87.72 159 VAL A O 1
ATOM 488 N N . LEU A 1 160 ? 119.199 102.620 64.075 1.00 97.31 160 LEU A N 1
ATOM 489 C CA . LEU A 1 160 ? 119.942 102.955 62.865 1.00 96.43 160 LEU A CA 1
ATOM 490 C C . LEU A 1 160 ? 121.346 102.363 62.891 1.00 97.17 160 LEU A C 1
ATOM 491 O O . LEU A 1 160 ? 121.822 101.834 61.880 1.00 100.86 160 LEU A O 1
ATOM 496 N N . GLY A 1 161 ? 122.024 102.443 64.037 1.00 95.02 161 GLY A N 1
ATOM 497 C CA . GLY A 1 161 ? 123.376 101.929 64.130 1.00 95.29 161 GLY A CA 1
ATOM 498 C C . GLY A 1 161 ? 123.459 100.428 63.960 1.00 97.26 161 GLY A C 1
ATOM 499 O O . GLY A 1 161 ? 124.436 99.919 63.405 1.00 97.13 161 GLY A O 1
ATOM 500 N N . TRP A 1 162 ? 122.451 99.695 64.440 1.00 94.25 162 TRP A N 1
ATOM 501 C CA . TRP A 1 162 ? 122.436 98.256 64.192 1.00 93.86 162 TRP A CA 1
ATOM 502 C C . TRP A 1 162 ? 122.351 97.961 62.700 1.00 93.83 162 TRP A C 1
ATOM 503 O O . TRP A 1 162 ? 122.909 96.967 62.222 1.00 94.54 162 TRP A O 1
ATOM 514 N N . ALA A 1 163 ? 121.660 98.819 61.947 1.00 102.70 163 ALA A N 1
ATOM 515 C CA . ALA A 1 163 ? 121.466 98.602 60.520 1.00 103.50 163 ALA A CA 1
ATOM 516 C C . ALA A 1 163 ? 122.731 98.825 59.701 1.00 104.43 163 ALA A C 1
ATOM 517 O O . ALA A 1 163 ? 122.758 98.445 58.527 1.00 106.24 163 ALA A O 1
ATOM 519 N N . GLN A 1 164 ? 123.766 99.430 60.279 1.00 105.11 164 GLN A N 1
ATOM 520 C CA . GLN A 1 164 ? 125.019 99.676 59.577 1.00 105.24 164 GLN A CA 1
ATOM 521 C C . GLN A 1 164 ? 126.177 98.870 60.146 1.00 107.01 164 GLN A C 1
ATOM 522 O O . GLN A 1 164 ? 126.844 98.140 59.408 1.00 106.04 164 GLN A O 1
ATOM 528 N N . GLY A 1 165 ? 126.429 98.981 61.438 1.00 112.88 165 GLY A N 1
ATOM 529 C CA . GLY A 1 165 ? 127.491 98.226 62.075 1.00 111.86 165 GLY A CA 1
ATOM 530 C C . GLY A 1 165 ? 128.029 98.960 63.284 1.00 112.15 165 GLY A C 1
ATOM 531 O O . GLY A 1 165 ? 127.644 100.089 63.583 1.00 112.38 165 GLY A O 1
ATOM 532 N N . LYS A 1 166 ? 128.918 98.267 64.001 1.00 117.91 166 LYS A N 1
ATOM 533 C CA . LYS A 1 166 ? 129.672 98.796 65.137 1.00 118.40 166 LYS A CA 1
ATOM 534 C C . LYS A 1 166 ? 128.801 98.970 66.378 1.00 117.88 166 LYS A C 1
ATOM 535 O O . LYS A 1 166 ? 129.309 99.304 67.454 1.00 117.58 166 LYS A O 1
ATOM 541 N N . LEU A 1 167 ? 127.494 98.735 66.255 1.00 108.90 167 LEU A N 1
ATOM 542 C CA . LEU A 1 167 ? 126.583 98.853 67.391 1.00 107.01 167 LEU A CA 1
ATOM 543 C C . LEU A 1 167 ? 126.183 97.493 67.953 1.00 107.77 167 LEU A C 1
ATOM 544 O O . LEU A 1 167 ? 126.463 97.189 69.115 1.00 108.97 167 LEU A O 1
ATOM 549 N N . PHE A 1 168 ? 125.536 96.662 67.140 1.00 100.03 168 PHE A N 1
ATOM 550 C CA . PHE A 1 168 ? 125.101 95.340 67.564 1.00 98.55 168 PHE A CA 1
ATOM 551 C C . PHE A 1 168 ? 125.412 94.353 66.454 1.00 102.17 168 PHE A C 1
ATOM 552 O O . PHE A 1 168 ? 125.123 94.622 65.285 1.00 105.37 168 PHE A O 1
ATOM 560 N N . GLN A 1 169 ? 126.004 93.222 66.819 1.00 104.96 169 GLN A N 1
ATOM 561 C CA . GLN A 1 169 ? 126.321 92.169 65.866 1.00 104.58 169 GLN A CA 1
ATOM 562 C C . GLN A 1 169 ? 125.707 90.827 66.221 1.00 104.64 169 GLN A C 1
ATOM 563 O O . GLN A 1 169 ? 125.379 90.057 65.317 1.00 105.15 169 GLN A O 1
ATOM 569 N N . LYS A 1 170 ? 125.544 90.526 67.510 1.00 105.65 170 LYS A N 1
ATOM 570 C CA . LYS A 1 170 ? 124.911 89.274 67.904 1.00 107.59 170 LYS A CA 1
ATOM 571 C C . LYS A 1 170 ? 123.407 89.310 67.662 1.00 108.84 170 LYS A C 1
ATOM 572 O O . LYS A 1 170 ? 122.802 88.270 67.380 1.00 109.37 170 LYS A O 1
ATOM 578 N N . MET A 1 171 ? 122.793 90.488 67.756 1.00 97.23 171 MET A N 1
ATOM 579 C CA . MET A 1 171 ? 121.358 90.635 67.541 1.00 94.45 171 MET A CA 1
ATOM 580 C C . MET A 1 171 ? 121.067 90.518 66.051 1.00 95.73 171 MET A C 1
ATOM 581 O O . MET A 1 171 ? 121.462 91.385 65.265 1.00 96.90 171 MET A O 1
ATOM 586 N N . SER A 1 172 ? 120.379 89.447 65.656 1.00 105.70 172 SER A N 1
ATOM 587 C CA . SER A 1 172 ? 120.078 89.247 64.244 1.00 108.06 172 SER A CA 1
ATOM 588 C C . SER A 1 172 ? 118.927 90.131 63.776 1.00 106.37 172 SER A C 1
ATOM 589 O O . SER A 1 172 ? 118.849 90.474 62.591 1.00 108.00 172 SER A O 1
ATOM 592 N N . PHE A 1 173 ? 118.023 90.503 64.679 1.00 101.51 173 PHE A N 1
ATOM 593 C CA . PHE A 1 173 ? 116.875 91.326 64.328 1.00 98.19 173 PHE A CA 1
ATOM 594 C C . PHE A 1 173 ? 116.603 92.343 65.423 1.00 97.67 173 PHE A C 1
ATOM 595 O O . PHE A 1 173 ? 116.650 92.017 66.611 1.00 103.36 173 PHE A O 1
ATOM 603 N N . VAL A 1 174 ? 116.313 93.574 65.014 1.00 79.77 174 VAL A N 1
ATOM 604 C CA . VAL A 1 174 ? 115.936 94.650 65.922 1.00 82.11 174 VAL A CA 1
ATOM 605 C C . VAL A 1 174 ? 114.618 95.231 65.434 1.00 82.04 174 VAL A C 1
ATOM 606 O O . VAL A 1 174 ? 114.499 95.616 64.265 1.00 87.19 174 VAL A O 1
ATOM 610 N N . ILE A 1 175 ? 113.634 95.295 66.325 1.00 80.21 175 ILE A N 1
ATOM 611 C CA . ILE A 1 175 ? 112.294 95.766 66.000 1.00 81.69 175 ILE A CA 1
ATOM 612 C C . ILE A 1 175 ? 112.002 96.993 66.850 1.00 81.59 175 ILE A C 1
ATOM 613 O O . ILE A 1 175 ? 112.173 96.960 68.073 1.00 84.55 175 ILE A O 1
ATOM 618 N N . PHE A 1 176 ? 111.562 98.068 66.204 1.00 72.67 176 PHE A N 1
ATOM 619 C CA . PHE A 1 176 ? 111.295 99.336 66.868 1.00 70.80 176 PHE A CA 1
ATOM 620 C C . PHE A 1 176 ? 109.792 99.548 66.983 1.00 70.35 176 PHE A C 1
ATOM 621 O O . PHE A 1 176 ? 109.071 99.467 65.983 1.00 75.79 176 PHE A O 1
ATOM 629 N N . PHE A 1 177 ? 109.326 99.818 68.199 1.00 74.59 177 PHE A N 1
ATOM 630 C CA . PHE A 1 177 ? 107.920 100.073 68.477 1.00 78.93 177 PHE A CA 1
ATOM 631 C C . PHE A 1 177 ? 107.765 101.474 69.046 1.00 79.22 177 PHE A C 1
ATOM 632 O O . PHE A 1 177 ? 108.500 101.861 69.959 1.00 81.43 177 PHE A O 1
ATOM 640 N N . SER A 1 178 ? 106.807 102.224 68.513 1.00 88.28 178 SER A N 1
ATOM 641 C CA . SER A 1 178 ? 106.443 103.538 69.036 1.00 90.86 178 SER A CA 1
ATOM 642 C C . SER A 1 178 ? 104.980 103.456 69.455 1.00 93.20 178 SER A C 1
ATOM 643 O O . SER A 1 178 ? 104.083 103.512 68.610 1.00 97.03 178 SER A O 1
ATOM 646 N N . VAL A 1 179 ? 104.738 103.319 70.761 1.00 101.94 179 VAL A N 1
ATOM 647 C CA . VAL A 1 179 ? 103.385 103.045 71.242 1.00 104.17 179 VAL A CA 1
ATOM 648 C C . VAL A 1 179 ? 102.537 104.293 71.409 1.00 105.73 179 VAL A C 1
ATOM 649 O O . VAL A 1 179 ? 101.316 104.178 71.565 1.00 108.03 179 VAL A O 1
ATOM 653 N N . ARG A 1 180 ? 103.137 105.482 71.384 1.00 106.69 180 ARG A N 1
ATOM 654 C CA . ARG A 1 180 ? 102.346 106.698 71.505 1.00 105.93 180 ARG A CA 1
ATOM 655 C C . ARG A 1 180 ? 101.716 107.124 70.188 1.00 106.70 180 ARG A C 1
ATOM 656 O O . ARG A 1 180 ? 100.917 108.065 70.180 1.00 111.14 180 ARG A O 1
ATOM 664 N N . GLU A 1 181 ? 102.054 106.465 69.083 1.00 113.77 181 GLU A N 1
ATOM 665 C CA . GLU A 1 181 ? 101.461 106.760 67.787 1.00 116.43 181 GLU A CA 1
ATOM 666 C C . GLU A 1 181 ? 100.411 105.739 67.368 1.00 117.94 181 GLU A C 1
ATOM 667 O O . GLU A 1 181 ? 99.916 105.809 66.239 1.00 118.09 181 GLU A O 1
ATOM 673 N N . ILE A 1 182 ? 100.050 104.804 68.247 1.00 117.45 182 ILE A N 1
ATOM 674 C CA . ILE A 1 182 ? 99.083 103.764 67.927 1.00 117.51 182 ILE A CA 1
ATOM 675 C C . ILE A 1 182 ? 98.022 103.700 69.018 1.00 118.80 182 ILE A C 1
ATOM 676 O O . ILE A 1 182 ? 98.228 104.142 70.149 1.00 116.71 182 ILE A O 1
ATOM 681 N N . LYS A 1 183 ? 96.872 103.138 68.655 1.00 128.77 183 LYS A N 1
ATOM 682 C CA . LYS A 1 183 ? 95.768 102.949 69.584 1.00 127.90 183 LYS A CA 1
ATOM 683 C C . LYS A 1 183 ? 95.841 101.559 70.200 1.00 126.36 183 LYS A C 1
ATOM 684 O O . LYS A 1 183 ? 95.997 100.561 69.491 1.00 126.27 183 LYS A O 1
ATOM 690 N N . TRP A 1 184 ? 95.723 101.498 71.524 1.00 127.96 184 TRP A N 1
ATOM 691 C CA . TRP A 1 184 ? 95.848 100.249 72.267 1.00 130.92 184 TRP A CA 1
ATOM 692 C C . TRP A 1 184 ? 94.507 99.783 72.825 1.00 132.00 184 TRP A C 1
ATOM 693 O O . TRP A 1 184 ? 94.421 99.282 73.947 1.00 130.34 184 TRP A O 1
ATOM 704 N N . THR A 1 185 ? 93.442 99.945 72.042 1.00 145.94 185 THR A N 1
ATOM 705 C CA . THR A 1 185 ? 92.137 99.415 72.400 1.00 145.75 185 THR A CA 1
ATOM 706 C C . THR A 1 185 ? 91.627 98.361 71.429 1.00 145.91 185 THR A C 1
ATOM 707 O O . THR A 1 185 ? 90.692 97.631 71.775 1.00 145.65 185 THR A O 1
ATOM 711 N N . GLU A 1 186 ? 92.208 98.257 70.237 1.00 145.20 186 GLU A N 1
ATOM 712 C CA . GLU A 1 186 ? 91.784 97.268 69.263 1.00 144.89 186 GLU A CA 1
ATOM 713 C C . GLU A 1 186 ? 92.359 95.898 69.610 1.00 145.70 186 GLU A C 1
ATOM 714 O O . GLU A 1 186 ? 93.317 95.768 70.375 1.00 145.94 186 GLU A O 1
ATOM 720 N N . LYS A 1 187 ? 91.761 94.863 69.028 1.00 151.38 187 LYS A N 1
ATOM 721 C CA . LYS A 1 187 ? 92.177 93.485 69.248 1.00 151.05 187 LYS A CA 1
ATOM 722 C C . LYS A 1 187 ? 92.950 93.007 68.026 1.00 151.12 187 LYS A C 1
ATOM 723 O O . LYS A 1 187 ? 92.430 93.042 66.906 1.00 151.65 187 LYS A O 1
ATOM 729 N N . SER A 1 188 ? 94.182 92.565 68.243 1.00 147.99 188 SER A N 1
ATOM 730 C CA . SER A 1 188 ? 95.038 92.104 67.157 1.00 147.51 188 SER A CA 1
ATOM 731 C C . SER A 1 188 ? 95.979 91.041 67.715 1.00 147.67 188 SER A C 1
ATOM 732 O O . SER A 1 188 ? 95.758 90.513 68.809 1.00 149.06 188 SER A O 1
ATOM 735 N N . SER A 1 189 ? 97.028 90.724 66.962 1.00 136.04 189 SER A N 1
ATOM 736 C CA . SER A 1 189 ? 98.025 89.750 67.376 1.00 134.94 189 SER A CA 1
ATOM 737 C C . SER A 1 189 ? 99.417 90.332 67.178 1.00 136.77 189 SER A C 1
ATOM 738 O O . SER A 1 189 ? 99.603 91.325 66.470 1.00 137.45 189 SER A O 1
ATOM 741 N N . LEU A 1 190 ? 100.400 89.700 67.825 1.00 126.46 190 LEU A N 1
ATOM 742 C CA . LEU A 1 190 ? 101.779 90.163 67.705 1.00 125.31 190 LEU A CA 1
ATOM 743 C C . LEU A 1 190 ? 102.288 90.042 66.276 1.00 124.00 190 LEU A C 1
ATOM 744 O O . LEU A 1 190 ? 103.076 90.882 65.826 1.00 122.67 190 LEU A O 1
ATOM 749 N N . ALA A 1 191 ? 101.855 89.008 65.551 1.00 126.93 191 ALA A N 1
ATOM 750 C CA . ALA A 1 191 ? 102.305 88.827 64.175 1.00 126.58 191 ALA A CA 1
ATOM 751 C C . ALA A 1 191 ? 101.866 89.987 63.292 1.00 126.85 191 ALA A C 1
ATOM 752 O O . ALA A 1 191 ? 102.616 90.425 62.413 1.00 127.91 191 ALA A O 1
ATOM 754 N N . GLN A 1 192 ? 100.649 90.493 63.506 1.00 128.31 192 GLN A N 1
ATOM 755 C CA . GLN A 1 192 ? 100.167 91.619 62.713 1.00 129.23 192 GLN A CA 1
ATOM 756 C C . GLN A 1 192 ? 100.999 92.873 62.958 1.00 129.88 192 GLN A C 1
ATOM 757 O O . GLN A 1 192 ? 101.298 93.617 62.016 1.00 129.50 192 GLN A O 1
ATOM 763 N N . LEU A 1 193 ? 101.378 93.128 64.213 1.00 124.59 193 LEU A N 1
ATOM 764 C CA . LEU A 1 193 ? 102.177 94.312 64.520 1.00 123.37 193 LEU A CA 1
ATOM 765 C C . LEU A 1 193 ? 103.533 94.253 63.827 1.00 121.77 193 LEU A C 1
ATOM 766 O O . LEU A 1 193 ? 103.991 95.242 63.241 1.00 121.21 193 LEU A O 1
ATOM 771 N N . ILE A 1 194 ? 104.187 93.092 63.877 1.00 122.28 194 ILE A N 1
ATOM 772 C CA . ILE A 1 194 ? 105.476 92.940 63.213 1.00 122.54 194 ILE A CA 1
ATOM 773 C C . ILE A 1 194 ? 105.315 93.038 61.701 1.00 123.65 194 ILE A C 1
ATOM 774 O O . ILE A 1 194 ? 106.152 93.642 61.019 1.00 124.29 194 ILE A O 1
ATOM 779 N N . ALA A 1 195 ? 104.238 92.467 61.155 1.00 128.90 195 ALA A N 1
ATOM 780 C CA . ALA A 1 195 ? 103.991 92.564 59.720 1.00 128.51 195 ALA A CA 1
ATOM 781 C C . ALA A 1 195 ? 103.806 94.014 59.290 1.00 129.97 195 ALA A C 1
ATOM 782 O O . ALA A 1 195 ? 104.255 94.412 58.210 1.00 130.21 195 ALA A O 1
ATOM 784 N N . LYS A 1 196 ? 103.128 94.815 60.114 1.00 129.63 196 LYS A N 1
ATOM 785 C CA . LYS A 1 196 ? 103.061 96.248 59.849 1.00 128.76 196 LYS A CA 1
ATOM 786 C C . LYS A 1 196 ? 104.444 96.883 59.924 1.00 129.20 196 LYS A C 1
ATOM 787 O O . LYS A 1 196 ? 104.789 97.739 59.101 1.00 128.52 196 LYS A O 1
ATOM 793 N N . GLU A 1 197 ? 105.250 96.479 60.909 1.00 124.94 197 GLU A N 1
ATOM 794 C CA . GLU A 1 197 ? 106.595 97.030 61.036 1.00 123.96 197 GLU A CA 1
ATOM 795 C C . GLU A 1 197 ? 107.516 96.520 59.933 1.00 125.51 197 GLU A C 1
ATOM 796 O O . GLU A 1 197 ? 108.287 97.293 59.354 1.00 125.25 197 GLU A O 1
ATOM 802 N N . CYS A 1 198 ? 107.446 95.225 59.624 1.00 137.05 198 CYS A N 1
ATOM 803 C CA . CYS A 1 198 ? 108.346 94.599 58.664 1.00 136.64 198 CYS A CA 1
ATOM 804 C C . CYS A 1 198 ? 107.611 94.350 57.356 1.00 137.25 198 CYS A C 1
ATOM 805 O O . CYS A 1 198 ? 106.666 93.548 57.332 1.00 135.86 198 CYS A O 1
ATOM 808 N N . PRO A 1 199 ? 108.005 95.000 56.255 1.00 145.99 199 PRO A N 1
ATOM 809 C CA . PRO A 1 199 ? 107.227 94.872 55.008 1.00 146.37 199 PRO A CA 1
ATOM 810 C C . PRO A 1 199 ? 107.099 93.447 54.494 1.00 147.27 199 PRO A C 1
ATOM 811 O O . PRO A 1 199 ? 106.061 93.097 53.917 1.00 145.76 199 PRO A O 1
ATOM 815 N N . ASP A 1 200 ? 108.118 92.613 54.678 1.00 157.15 200 ASP A N 1
ATOM 816 C CA . ASP A 1 200 ? 108.079 91.231 54.214 1.00 156.75 200 ASP A CA 1
ATOM 817 C C . ASP A 1 200 ? 107.578 90.332 55.339 1.00 156.53 200 ASP A C 1
ATOM 818 O O . ASP A 1 200 ? 108.165 90.302 56.426 1.00 155.85 200 ASP A O 1
ATOM 823 N N . SER A 1 201 ? 106.495 89.601 55.074 1.00 160.32 201 SER A N 1
ATOM 824 C CA . SER A 1 201 ? 105.875 88.754 56.085 1.00 160.82 201 SER A CA 1
ATOM 825 C C . SER A 1 201 ? 106.367 87.314 56.047 1.00 160.66 201 SER A C 1
ATOM 826 O O . SER A 1 201 ? 106.101 86.554 56.985 1.00 160.88 201 SER A O 1
ATOM 829 N N . TRP A 1 202 ? 107.070 86.915 54.985 1.00 158.28 202 TRP A N 1
ATOM 830 C CA . TRP A 1 202 ? 107.547 85.540 54.890 1.00 158.54 202 TRP A CA 1
ATOM 831 C C . TRP A 1 202 ? 108.809 85.299 55.707 1.00 158.04 202 TRP A C 1
ATOM 832 O O . TRP A 1 202 ? 109.194 84.141 55.899 1.00 157.24 202 TRP A O 1
ATOM 843 N N . ASP A 1 203 ? 109.467 86.357 56.183 1.00 152.19 203 ASP A N 1
ATOM 844 C CA . ASP A 1 203 ? 110.685 86.173 56.965 1.00 152.67 203 ASP A CA 1
ATOM 845 C C . ASP A 1 203 ? 110.384 85.734 58.392 1.00 151.95 203 ASP A C 1
ATOM 846 O O . ASP A 1 203 ? 111.199 85.037 59.007 1.00 150.75 203 ASP A O 1
ATOM 851 N N . LEU A 1 204 ? 109.227 86.123 58.932 1.00 148.25 204 LEU A N 1
ATOM 852 C CA . LEU A 1 204 ? 108.950 85.888 60.347 1.00 146.18 204 LEU A CA 1
ATOM 853 C C . LEU A 1 204 ? 108.741 84.409 60.650 1.00 146.88 204 LEU A C 1
ATOM 854 O O . LEU A 1 204 ? 109.096 83.941 61.739 1.00 147.41 204 LEU A O 1
ATOM 859 N N . VAL A 1 205 ? 108.154 83.659 59.715 1.00 151.22 205 VAL A N 1
ATOM 860 C CA . VAL A 1 205 ? 107.877 82.248 59.975 1.00 151.63 205 VAL A CA 1
ATOM 861 C C . VAL A 1 205 ? 109.175 81.475 60.180 1.00 151.73 205 VAL A C 1
ATOM 862 O O . VAL A 1 205 ? 109.284 80.649 61.094 1.00 150.45 205 VAL A O 1
ATOM 866 N N . THR A 1 206 ? 110.183 81.734 59.344 1.00 149.60 206 THR A N 1
ATOM 867 C CA . THR A 1 206 ? 111.495 81.136 59.566 1.00 148.78 206 THR A CA 1
ATOM 868 C C . THR A 1 206 ? 112.251 81.843 60.681 1.00 148.57 206 THR A C 1
ATOM 869 O O . THR A 1 206 ? 113.171 81.262 61.267 1.00 147.70 206 THR A O 1
ATOM 873 N N . LYS A 1 207 ? 111.881 83.089 60.979 1.00 140.80 207 LYS A N 1
ATOM 874 C CA . LYS A 1 207 ? 112.527 83.828 62.058 1.00 139.28 207 LYS A CA 1
ATOM 875 C C . LYS A 1 207 ? 112.256 83.180 63.409 1.00 139.06 207 LYS A C 1
ATOM 876 O O . LYS A 1 207 ? 113.188 82.856 64.151 1.00 137.74 207 LYS A O 1
ATOM 882 N N . ILE A 1 208 ? 110.981 82.937 63.720 1.00 140.77 208 ILE A N 1
ATOM 883 C CA . ILE A 1 208 ? 110.588 82.514 65.063 1.00 140.38 208 ILE A CA 1
ATOM 884 C C . ILE A 1 208 ? 111.254 81.196 65.450 1.00 141.72 208 ILE A C 1
ATOM 885 O O . ILE A 1 208 ? 111.435 80.908 66.640 1.00 140.87 208 ILE A O 1
ATOM 890 N N . MET A 1 209 ? 111.668 80.399 64.462 1.00 144.17 209 MET A N 1
ATOM 891 C CA . MET A 1 209 ? 112.195 79.066 64.746 1.00 143.73 209 MET A CA 1
ATOM 892 C C . MET A 1 209 ? 113.458 79.124 65.601 1.00 143.07 209 MET A C 1
ATOM 893 O O . MET A 1 209 ? 113.593 78.377 66.577 1.00 142.56 209 MET A O 1
ATOM 895 N N . SER A 1 210 ? 114.399 80.006 65.254 1.00 136.75 210 SER A N 1
ATOM 896 C CA . SER A 1 210 ? 115.688 80.053 65.932 1.00 137.33 210 SER A CA 1
ATOM 897 C C . SER A 1 210 ? 116.083 81.434 66.436 1.00 136.38 210 SER A C 1
ATOM 898 O O . SER A 1 210 ? 117.076 81.543 67.163 1.00 134.54 210 SER A O 1
ATOM 901 N N . GLN A 1 211 ? 115.350 82.385 66.151 1.00 125.99 211 GLN A N 1
ATOM 902 C CA . GLN A 1 211 ? 115.666 83.755 66.540 1.00 124.01 211 GLN A CA 1
ATOM 903 C C . GLN A 1 211 ? 115.456 84.112 68.013 1.00 123.66 211 GLN A C 1
ATOM 904 O O . GLN A 1 211 ? 116.189 84.975 68.510 1.00 124.55 211 GLN A O 1
ATOM 910 N N . PRO A 1 212 ? 114.490 83.524 68.750 1.00 114.57 212 PRO A N 1
ATOM 911 C CA . PRO A 1 212 ? 114.183 84.069 70.089 1.00 112.27 212 PRO A CA 1
ATOM 912 C C . PRO A 1 212 ? 115.395 84.247 70.989 1.00 111.90 212 PRO A C 1
ATOM 913 O O . PRO A 1 212 ? 115.435 85.201 71.773 1.00 112.65 212 PRO A O 1
ATOM 917 N N . GLU A 1 213 ? 116.388 83.363 70.894 1.00 112.02 213 GLU A N 1
ATOM 918 C CA . GLU A 1 213 ? 117.629 83.562 71.631 1.00 111.93 213 GLU A CA 1
ATOM 919 C C . GLU A 1 213 ? 118.357 84.821 71.181 1.00 112.69 213 GLU A C 1
ATOM 920 O O . GLU A 1 213 ? 118.846 85.575 72.029 1.00 111.78 213 GLU A O 1
ATOM 926 N N . ARG A 1 214 ? 118.414 85.084 69.870 1.00 112.23 214 ARG A N 1
ATOM 927 C CA . ARG A 1 214 ? 119.143 86.225 69.306 1.00 110.56 214 ARG A CA 1
ATOM 928 C C . ARG A 1 214 ? 118.136 87.171 68.651 1.00 106.69 214 ARG A C 1
ATOM 929 O O . ARG A 1 214 ? 117.888 87.109 67.446 1.00 107.09 214 ARG A O 1
ATOM 937 N N . LEU A 1 215 ? 117.562 88.060 69.458 1.00 87.12 215 LEU A N 1
ATOM 938 C CA . LEU A 1 215 ? 116.529 88.971 68.990 1.00 84.53 215 LEU A CA 1
ATOM 939 C C . LEU A 1 215 ? 116.368 90.085 70.012 1.00 83.86 215 LEU A C 1
ATOM 940 O O . LEU A 1 215 ? 116.538 89.867 71.213 1.00 89.92 215 LEU A O 1
ATOM 945 N N . LEU A 1 216 ? 116.039 91.279 69.523 1.00 67.99 216 LEU A N 1
ATOM 946 C CA . LEU A 1 216 ? 116.002 92.471 70.358 1.00 70.05 216 LEU A CA 1
ATOM 947 C C . LEU A 1 216 ? 114.732 93.256 70.070 1.00 69.46 216 LEU A C 1
ATOM 948 O O . LEU A 1 216 ? 114.404 93.503 68.907 1.00 74.66 216 LEU A O 1
ATOM 953 N N . PHE A 1 217 ? 114.025 93.641 71.127 1.00 64.76 217 PHE A N 1
ATOM 954 C CA . PHE A 1 217 ? 112.840 94.483 71.034 1.00 60.43 217 PHE A CA 1
ATOM 955 C C . PHE A 1 217 ? 113.174 95.862 71.580 1.00 63.39 217 PHE A C 1
ATOM 956 O O . PHE A 1 217 ? 113.729 95.978 72.678 1.00 71.47 217 PHE A O 1
ATOM 964 N N . VAL A 1 218 ? 112.842 96.901 70.824 1.00 59.08 218 VAL A N 1
ATOM 965 C CA . VAL A 1 218 ? 113.017 98.280 71.266 1.00 65.00 218 VAL A CA 1
ATOM 966 C C . VAL A 1 218 ? 111.639 98.919 71.335 1.00 58.38 218 VAL A C 1
ATOM 967 O O . VAL A 1 218 ? 111.002 99.145 70.300 1.00 65.00 218 VAL A O 1
ATOM 971 N N . ILE A 1 219 ? 111.183 99.210 72.549 1.00 54.72 219 ILE A N 1
ATOM 972 C CA . ILE A 1 219 ? 109.867 99.788 72.786 1.00 62.40 219 ILE A CA 1
ATOM 973 C C . ILE A 1 219 ? 110.055 101.232 73.224 1.00 64.26 219 ILE A C 1
ATOM 974 O O . ILE A 1 219 ? 110.724 101.498 74.229 1.00 68.35 219 ILE A O 1
ATOM 979 N N . ASP A 1 220 ? 109.463 102.156 72.476 1.00 74.38 220 ASP A N 1
ATOM 980 C CA . ASP A 1 220 ? 109.589 103.581 72.735 1.00 75.56 220 ASP A CA 1
ATOM 981 C C . ASP A 1 220 ? 108.270 104.116 73.269 1.00 75.38 220 ASP A C 1
ATOM 982 O O . ASP A 1 220 ? 107.224 103.945 72.634 1.00 82.49 220 ASP A O 1
ATOM 987 N N . GLY A 1 221 ? 108.320 104.759 74.431 1.00 71.00 221 GLY A N 1
ATOM 988 C CA . GLY A 1 221 ? 107.122 105.285 75.051 1.00 74.50 221 GLY A CA 1
ATOM 989 C C . GLY A 1 221 ? 105.938 104.584 75.680 1.00 80.75 221 GLY A C 1
ATOM 990 O O . GLY A 1 221 ? 104.788 104.848 75.320 1.00 83.00 221 GLY A O 1
ATOM 991 N N . LEU A 1 222 ? 106.213 103.661 76.602 1.00 85.65 222 LEU A N 1
ATOM 992 C CA . LEU A 1 222 ? 105.192 102.947 77.362 1.00 86.03 222 LEU A CA 1
ATOM 993 C C . LEU A 1 222 ? 104.884 103.766 78.611 1.00 87.77 222 LEU A C 1
ATOM 994 O O . LEU A 1 222 ? 104.685 103.207 79.694 1.00 90.78 222 LEU A O 1
ATOM 999 N N . ASP A 1 223 ? 104.843 105.089 78.471 1.00 90.14 223 ASP A N 1
ATOM 1000 C CA . ASP A 1 223 ? 104.492 105.966 79.578 1.00 89.99 223 ASP A CA 1
ATOM 1001 C C . ASP A 1 223 ? 103.005 106.277 79.621 1.00 91.61 223 ASP A C 1
ATOM 1002 O O . ASP A 1 223 ? 102.455 106.502 80.705 1.00 92.78 223 ASP A O 1
ATOM 1007 N N . ASP A 1 224 ? 102.347 106.295 78.465 1.00 108.77 224 ASP A N 1
ATOM 1008 C CA . ASP A 1 224 ? 100.924 106.581 78.379 1.00 111.33 224 ASP A CA 1
ATOM 1009 C C . ASP A 1 224 ? 100.051 105.372 78.686 1.00 111.88 224 ASP A C 1
ATOM 1010 O O . ASP A 1 224 ? 98.828 105.519 78.779 1.00 109.32 224 ASP A O 1
ATOM 1015 N N . MET A 1 225 ? 100.640 104.190 78.850 1.00 116.56 225 MET A N 1
ATOM 1016 C CA . MET A 1 225 ? 99.890 102.977 79.135 1.00 116.18 225 MET A CA 1
ATOM 1017 C C . MET A 1 225 ? 99.790 102.683 80.625 1.00 116.54 225 MET A C 1
ATOM 1018 O O . MET A 1 225 ? 99.386 101.578 81.002 1.00 117.71 225 MET A O 1
ATOM 1023 N N . ASP A 1 226 ? 100.152 103.638 81.481 1.00 118.71 226 ASP A N 1
ATOM 1024 C CA . ASP A 1 226 ? 100.013 103.445 82.919 1.00 119.83 226 ASP A CA 1
ATOM 1025 C C . ASP A 1 226 ? 98.563 103.479 83.381 1.00 119.67 226 ASP A C 1
ATOM 1026 O O . ASP A 1 226 ? 98.293 103.142 84.538 1.00 119.28 226 ASP A O 1
ATOM 1031 N N . SER A 1 227 ? 97.629 103.879 82.514 1.00 121.36 227 SER A N 1
ATOM 1032 C CA . SER A 1 227 ? 96.219 103.940 82.865 1.00 120.98 227 SER A CA 1
ATOM 1033 C C . SER A 1 227 ? 95.374 102.862 82.205 1.00 122.37 227 SER A C 1
ATOM 1034 O O . SER A 1 227 ? 94.248 102.627 82.653 1.00 122.36 227 SER A O 1
ATOM 1037 N N . VAL A 1 228 ? 95.879 102.211 81.155 1.00 134.51 228 VAL A N 1
ATOM 1038 C CA . VAL A 1 228 ? 95.076 101.222 80.442 1.00 134.74 228 VAL A CA 1
ATOM 1039 C C . VAL A 1 228 ? 94.802 100.005 81.317 1.00 135.28 228 VAL A C 1
ATOM 1040 O O . VAL A 1 228 ? 93.720 99.411 81.238 1.00 135.05 228 VAL A O 1
ATOM 1044 N N . LEU A 1 229 ? 95.754 99.617 82.162 1.00 144.11 229 LEU A N 1
ATOM 1045 C CA . LEU A 1 229 ? 95.572 98.434 82.991 1.00 145.88 229 LEU A CA 1
ATOM 1046 C C . LEU A 1 229 ? 94.488 98.676 84.033 1.00 146.45 229 LEU A C 1
ATOM 1047 O O . LEU A 1 229 ? 94.426 99.740 84.657 1.00 146.44 229 LEU A O 1
ATOM 1052 N N . GLN A 1 230 ? 93.621 97.681 84.209 1.00 160.50 230 GLN A N 1
ATOM 1053 C CA . GLN A 1 230 ? 92.515 97.790 85.151 1.00 161.43 230 GLN A CA 1
ATOM 1054 C C . GLN A 1 230 ? 92.948 97.602 86.597 1.00 161.40 230 GLN A C 1
ATOM 1055 O O . GLN A 1 230 ? 92.147 97.868 87.501 1.00 160.80 230 GLN A O 1
ATOM 1061 N N . HIS A 1 231 ? 94.174 97.134 86.832 1.00 163.84 231 HIS A N 1
ATOM 1062 C CA . HIS A 1 231 ? 94.788 96.932 88.142 1.00 164.58 231 HIS A CA 1
ATOM 1063 C C . HIS A 1 231 ? 94.132 95.806 88.933 1.00 165.89 231 HIS A C 1
ATOM 1064 O O . HIS A 1 231 ? 94.613 95.472 90.023 1.00 166.22 231 HIS A O 1
ATOM 1071 N N . ASP A 1 232 ? 92.917 95.155 88.292 1.00 175.61 232 ASP A N 1
ATOM 1072 C CA . ASP A 1 232 ? 92.250 94.062 88.992 1.00 175.50 232 ASP A CA 1
ATOM 1073 C C . ASP A 1 232 ? 92.926 92.726 88.701 1.00 175.36 232 ASP A C 1
ATOM 1074 O O . ASP A 1 232 ? 93.454 92.073 89.607 1.00 175.32 232 ASP A O 1
ATOM 1079 N N . ASP A 1 233 ? 92.924 92.313 87.435 1.00 172.94 233 ASP A N 1
ATOM 1080 C CA . ASP A 1 233 ? 93.536 91.054 87.028 1.00 172.86 233 ASP A CA 1
ATOM 1081 C C . ASP A 1 233 ? 93.673 91.052 85.514 1.00 172.15 233 ASP A C 1
ATOM 1082 O O . ASP A 1 233 ? 92.707 91.348 84.804 1.00 172.07 233 ASP A O 1
ATOM 1087 N N . MET A 1 234 ? 94.865 90.722 85.027 1.00 152.09 234 MET A N 1
ATOM 1088 C CA . MET A 1 234 ? 95.150 90.684 83.600 1.00 151.06 234 MET A CA 1
ATOM 1089 C C . MET A 1 234 ? 95.482 89.257 83.193 1.00 150.53 234 MET A C 1
ATOM 1090 O O . MET A 1 234 ? 96.328 88.609 83.818 1.00 150.25 234 MET A O 1
ATOM 1095 N N . THR A 1 235 ? 94.815 88.771 82.149 1.00 141.76 235 THR A N 1
ATOM 1096 C CA . THR A 1 235 ? 95.078 87.435 81.635 1.00 141.15 235 THR A CA 1
ATOM 1097 C C . THR A 1 235 ? 96.363 87.440 80.816 1.00 139.83 235 THR A C 1
ATOM 1098 O O . THR A 1 235 ? 96.526 88.257 79.906 1.00 141.04 235 THR A O 1
ATOM 1102 N N . LEU A 1 236 ? 97.270 86.522 81.134 1.00 120.03 236 LEU A N 1
ATOM 1103 C CA . LEU A 1 236 ? 98.574 86.468 80.488 1.00 120.59 236 LEU A CA 1
ATOM 1104 C C . LEU A 1 236 ? 98.479 85.650 79.207 1.00 121.62 236 LEU A C 1
ATOM 1105 O O . LEU A 1 236 ? 98.067 84.486 79.237 1.00 120.92 236 LEU A O 1
ATOM 1110 N N . SER A 1 237 ? 98.858 86.260 78.088 1.00 117.97 237 SER A N 1
ATOM 1111 C CA . SER A 1 237 ? 98.959 85.538 76.830 1.00 116.33 237 SER A CA 1
ATOM 1112 C C . SER A 1 237 ? 100.308 84.837 76.748 1.00 115.55 237 SER A C 1
ATOM 1113 O O . SER A 1 237 ? 101.351 85.433 77.027 1.00 117.34 237 SER A O 1
ATOM 1116 N N . ARG A 1 238 ? 100.284 83.559 76.367 1.00 117.03 238 ARG A N 1
ATOM 1117 C CA . ARG A 1 238 ? 101.488 82.742 76.372 1.00 117.69 238 ARG A CA 1
ATOM 1118 C C . ARG A 1 238 ? 102.082 82.500 74.993 1.00 117.26 238 ARG A C 1
ATOM 1119 O O . ARG A 1 238 ? 103.283 82.233 74.900 1.00 117.58 238 ARG A O 1
ATOM 1127 N N . ASP A 1 239 ? 101.286 82.583 73.931 1.00 134.21 239 ASP A N 1
ATOM 1128 C CA . ASP A 1 239 ? 101.787 82.381 72.581 1.00 135.87 239 ASP A CA 1
ATOM 1129 C C . ASP A 1 239 ? 101.197 83.439 71.663 1.00 136.63 239 ASP A C 1
ATOM 1130 O O . ASP A 1 239 ? 100.124 83.986 71.930 1.00 136.22 239 ASP A O 1
ATOM 1135 N N . TRP A 1 240 ? 101.909 83.721 70.576 1.00 142.03 240 TRP A N 1
ATOM 1136 C CA . TRP A 1 240 ? 101.471 84.724 69.616 1.00 141.33 240 TRP A CA 1
ATOM 1137 C C . TRP A 1 240 ? 100.339 84.147 68.766 1.00 142.97 240 TRP A C 1
ATOM 1138 O O . TRP A 1 240 ? 99.845 83.043 69.013 1.00 141.02 240 TRP A O 1
ATOM 1149 N N . LYS A 1 241 ? 99.916 84.899 67.748 1.00 149.20 241 LYS A N 1
ATOM 1150 C CA . LYS A 1 241 ? 98.748 84.551 66.935 1.00 148.40 241 LYS A CA 1
ATOM 1151 C C . LYS A 1 241 ? 97.503 84.386 67.804 1.00 148.29 241 LYS A C 1
ATOM 1152 O O . LYS A 1 241 ? 96.694 83.480 67.599 1.00 147.84 241 LYS A O 1
ATOM 1158 N N . ASP A 1 242 ? 97.352 85.271 68.787 1.00 149.74 242 ASP A N 1
ATOM 1159 C CA . ASP A 1 242 ? 96.199 85.282 69.679 1.00 149.15 242 ASP A CA 1
ATOM 1160 C C . ASP A 1 242 ? 95.510 86.633 69.564 1.00 149.04 242 ASP A C 1
ATOM 1161 O O . ASP A 1 242 ? 96.150 87.675 69.739 1.00 149.06 242 ASP A O 1
ATOM 1166 N N . GLU A 1 243 ? 94.211 86.614 69.279 1.00 156.74 243 GLU A N 1
ATOM 1167 C CA . GLU A 1 243 ? 93.439 87.842 69.087 1.00 156.93 243 GLU A CA 1
ATOM 1168 C C . GLU A 1 243 ? 93.069 88.401 70.456 1.00 157.06 243 GLU A C 1
ATOM 1169 O O . GLU A 1 243 ? 92.091 87.990 71.082 1.00 157.51 243 GLU A O 1
ATOM 1175 N N . GLN A 1 244 ? 93.865 89.351 70.922 1.00 147.97 244 GLN A N 1
ATOM 1176 C CA . GLN A 1 244 ? 93.695 90.003 72.209 1.00 146.85 244 GLN A CA 1
ATOM 1177 C C . GLN A 1 244 ? 94.027 91.477 72.046 1.00 146.83 244 GLN A C 1
ATOM 1178 O O . GLN A 1 244 ? 94.774 91.851 71.136 1.00 147.44 244 GLN A O 1
ATOM 1184 N N . PRO A 1 245 ? 93.472 92.346 72.892 1.00 142.60 245 PRO A N 1
ATOM 1185 C CA . PRO A 1 245 ? 93.883 93.754 72.858 1.00 142.64 245 PRO A CA 1
ATOM 1186 C C . PRO A 1 245 ? 95.378 93.890 73.105 1.00 142.90 245 PRO A C 1
ATOM 1187 O O . PRO A 1 245 ? 95.956 93.183 73.933 1.00 143.94 245 PRO A O 1
ATOM 1191 N N . ILE A 1 246 ? 96.003 94.816 72.373 1.00 132.23 246 ILE A N 1
ATOM 1192 C CA . ILE A 1 246 ? 97.460 94.853 72.313 1.00 132.63 246 ILE A CA 1
ATOM 1193 C C . ILE A 1 246 ? 98.088 95.244 73.643 1.00 132.57 246 ILE A C 1
ATOM 1194 O O . ILE A 1 246 ? 99.265 94.938 73.876 1.00 132.93 246 ILE A O 1
ATOM 1199 N N . TYR A 1 247 ? 97.347 95.917 74.527 1.00 129.99 247 TYR A N 1
ATOM 1200 C CA . TYR A 1 247 ? 97.904 96.217 75.841 1.00 130.59 247 TYR A CA 1
ATOM 1201 C C . TYR A 1 247 ? 98.168 94.941 76.629 1.00 132.43 247 TYR A C 1
ATOM 1202 O O . TYR A 1 247 ? 99.157 94.861 77.365 1.00 133.48 247 TYR A O 1
ATOM 1211 N N . ILE A 1 248 ? 97.318 93.926 76.464 1.00 126.18 248 ILE A N 1
ATOM 1212 C CA . ILE A 1 248 ? 97.579 92.630 77.085 1.00 125.81 248 ILE A CA 1
ATOM 1213 C C . ILE A 1 248 ? 98.830 92.001 76.482 1.00 124.15 248 ILE A C 1
ATOM 1214 O O . ILE A 1 248 ? 99.623 91.359 77.183 1.00 122.71 248 ILE A O 1
ATOM 1219 N N . LEU A 1 249 ? 99.032 92.183 75.175 1.00 116.98 249 LEU A N 1
ATOM 1220 C CA . LEU A 1 249 ? 100.235 91.663 74.531 1.00 115.41 249 LEU A CA 1
ATOM 1221 C C . LEU A 1 249 ? 101.491 92.316 75.095 1.00 116.07 249 LEU A C 1
ATOM 1222 O O . LEU A 1 249 ? 102.490 91.635 75.356 1.00 118.04 249 LEU A O 1
ATOM 1227 N N . MET A 1 250 ? 101.460 93.635 75.297 1.00 105.79 250 MET A N 1
ATOM 1228 C CA . MET A 1 250 ? 102.609 94.309 75.896 1.00 105.72 250 MET A CA 1
ATOM 1229 C C . MET A 1 250 ? 102.812 93.876 77.343 1.00 109.17 250 MET A C 1
ATOM 1230 O O . MET A 1 250 ? 103.951 93.710 77.797 1.00 110.59 250 MET A O 1
ATOM 1235 N N . TYR A 1 251 ? 101.716 93.686 78.081 1.00 99.01 251 TYR A N 1
ATOM 1236 C CA . TYR A 1 251 ? 101.816 93.198 79.452 1.00 94.13 251 TYR A CA 1
ATOM 1237 C C . TYR A 1 251 ? 102.485 91.831 79.499 1.00 93.59 251 TYR A C 1
ATOM 1238 O O . TYR A 1 251 ? 103.303 91.560 80.385 1.00 96.23 251 TYR A O 1
ATOM 1247 N N . SER A 1 252 ? 102.148 90.955 78.552 1.00 93.79 252 SER A N 1
ATOM 1248 C CA . SER A 1 252 ? 102.762 89.633 78.521 1.00 91.42 252 SER A CA 1
ATOM 1249 C C . SER A 1 252 ? 104.216 89.704 78.074 1.00 90.90 252 SER A C 1
ATOM 1250 O O . SER A 1 252 ? 105.048 88.915 78.534 1.00 96.03 252 SER A O 1
ATOM 1253 N N . LEU A 1 253 ? 104.539 90.627 77.163 1.00 90.25 253 LEU A N 1
ATOM 1254 C CA . LEU A 1 253 ? 105.930 90.802 76.752 1.00 88.10 253 LEU A CA 1
ATOM 1255 C C . LEU A 1 253 ? 106.799 91.257 77.916 1.00 84.32 253 LEU A C 1
ATOM 1256 O O . LEU A 1 253 ? 107.908 90.746 78.109 1.00 82.89 253 LEU A O 1
ATOM 1261 N N . LEU A 1 254 ? 106.313 92.220 78.702 1.00 76.96 254 LEU A N 1
ATOM 1262 C CA . LEU A 1 254 ? 107.095 92.746 79.814 1.00 77.45 254 LEU A CA 1
ATOM 1263 C C . LEU A 1 254 ? 107.368 91.703 80.890 1.00 81.27 254 LEU A C 1
ATOM 1264 O O . LEU A 1 254 ? 108.367 91.821 81.607 1.00 81.83 254 LEU A O 1
ATOM 1269 N N . ARG A 1 255 ? 106.516 90.690 81.016 1.00 83.24 255 ARG A N 1
ATOM 1270 C CA . ARG A 1 255 ? 106.626 89.696 82.076 1.00 77.29 255 ARG A CA 1
ATOM 1271 C C . ARG A 1 255 ? 107.450 88.480 81.679 1.00 78.54 255 ARG A C 1
ATOM 1272 O O . ARG A 1 255 ? 107.523 87.526 82.458 1.00 80.69 255 ARG A O 1
ATOM 1280 N N . LYS A 1 256 ? 108.062 88.490 80.494 1.00 87.09 256 LYS A N 1
ATOM 1281 C CA . LYS A 1 256 ? 108.824 87.349 79.982 1.00 87.14 256 LYS A CA 1
ATOM 1282 C C . LYS A 1 256 ? 107.960 86.092 79.920 1.00 86.07 256 LYS A C 1
ATOM 1283 O O . LYS A 1 256 ? 108.427 84.981 80.178 1.00 86.54 256 LYS A O 1
ATOM 1289 N N . ALA A 1 257 ? 106.686 86.270 79.570 1.00 94.42 257 ALA A N 1
ATOM 1290 C CA . ALA A 1 257 ? 105.746 85.166 79.455 1.00 91.67 257 ALA A CA 1
ATOM 1291 C C . ALA A 1 257 ? 105.268 84.921 78.032 1.00 94.63 257 ALA A C 1
ATOM 1292 O O . ALA A 1 257 ? 104.568 83.930 77.797 1.00 95.91 257 ALA A O 1
ATOM 1294 N N . LEU A 1 258 ? 105.616 85.788 77.084 1.00 99.91 258 LEU A N 1
ATOM 1295 C CA . LEU A 1 258 ? 105.233 85.625 75.687 1.00 99.80 258 LEU A CA 1
ATOM 1296 C C . LEU A 1 258 ? 106.387 85.150 74.820 1.00 100.37 258 LEU A C 1
ATOM 1297 O O . LEU A 1 258 ? 106.275 84.123 74.144 1.00 102.13 258 LEU A O 1
ATOM 1302 N N . LEU A 1 259 ? 107.502 85.875 74.826 1.00 98.57 259 LEU A N 1
ATOM 1303 C CA . LEU A 1 259 ? 108.696 85.520 74.060 1.00 98.34 259 LEU A CA 1
ATOM 1304 C C . LEU A 1 259 ? 109.886 85.575 75.005 1.00 99.43 259 LEU A C 1
ATOM 1305 O O . LEU A 1 259 ? 110.575 86.599 75.098 1.00 104.28 259 LEU A O 1
ATOM 1310 N N . PRO A 1 260 ? 110.153 84.492 75.727 1.00 97.57 260 PRO A N 1
ATOM 1311 C CA . PRO A 1 260 ? 111.261 84.508 76.692 1.00 97.62 260 PRO A CA 1
ATOM 1312 C C . PRO A 1 260 ? 112.621 84.527 76.012 1.00 97.28 260 PRO A C 1
ATOM 1313 O O . PRO A 1 260 ? 112.710 84.675 74.789 1.00 97.25 260 PRO A O 1
ATOM 1317 N N . GLN A 1 261 ? 113.679 84.411 76.817 1.00 96.15 261 GLN A N 1
ATOM 1318 C CA . GLN A 1 261 ? 115.085 84.472 76.411 1.00 97.07 261 GLN A CA 1
ATOM 1319 C C . GLN A 1 261 ? 115.339 85.457 75.271 1.00 97.59 261 GLN A C 1
ATOM 1320 O O . GLN A 1 261 ? 116.121 85.171 74.361 1.00 96.65 261 GLN A O 1
ATOM 1326 N N . SER A 1 262 ? 114.708 86.627 75.330 1.00 85.55 262 SER A N 1
ATOM 1327 C CA . SER A 1 262 ? 114.926 87.696 74.367 1.00 77.11 262 SER A CA 1
ATOM 1328 C C . SER A 1 262 ? 115.234 88.987 75.111 1.00 80.41 262 SER A C 1
ATOM 1329 O O . SER A 1 262 ? 114.845 89.160 76.269 1.00 83.61 262 SER A O 1
ATOM 1332 N N . PHE A 1 263 ? 115.940 89.891 74.438 1.00 73.91 263 PHE A N 1
ATOM 1333 C CA . PHE A 1 263 ? 116.401 91.127 75.053 1.00 66.33 263 PHE A CA 1
ATOM 1334 C C . PHE A 1 263 ? 115.412 92.256 74.800 1.00 63.96 263 PHE A C 1
ATOM 1335 O O . PHE A 1 263 ? 114.860 92.382 73.705 1.00 70.97 263 PHE A O 1
ATOM 1343 N N . LEU A 1 264 ? 115.193 93.076 75.823 1.00 49.30 264 LEU A N 1
ATOM 1344 C CA . LEU A 1 264 ? 114.253 94.185 75.765 1.00 49.58 264 LEU A CA 1
ATOM 1345 C C . LEU A 1 264 ? 114.972 95.470 76.143 1.00 59.86 264 LEU A C 1
ATOM 1346 O O . LEU A 1 264 ? 115.801 95.472 77.058 1.00 63.65 264 LEU A O 1
ATOM 1351 N N . ILE A 1 265 ? 114.662 96.554 75.438 1.00 56.56 265 ILE A N 1
ATOM 1352 C CA . ILE A 1 265 ? 115.106 97.893 75.807 1.00 53.00 265 ILE A CA 1
ATOM 1353 C C . ILE A 1 265 ? 113.874 98.781 75.852 1.00 51.96 265 ILE A C 1
ATOM 1354 O O . ILE A 1 265 ? 113.179 98.936 74.842 1.00 64.30 265 ILE A O 1
ATOM 1359 N N . ILE A 1 266 ? 113.605 99.363 77.016 1.00 41.59 266 ILE A N 1
ATOM 1360 C CA . ILE A 1 266 ? 112.397 100.144 77.250 1.00 47.48 266 ILE A CA 1
ATOM 1361 C C . ILE A 1 266 ? 112.801 101.574 77.566 1.00 46.67 266 ILE A C 1
ATOM 1362 O O . ILE A 1 266 ? 113.644 101.807 78.439 1.00 53.22 266 ILE A O 1
ATOM 1367 N N . THR A 1 267 ? 112.204 102.525 76.856 1.00 52.19 267 THR A N 1
ATOM 1368 C CA . THR A 1 267 ? 112.402 103.947 77.100 1.00 57.53 267 THR A CA 1
ATOM 1369 C C . THR A 1 267 ? 111.161 104.481 77.797 1.00 55.67 267 THR A C 1
ATOM 1370 O O . THR A 1 267 ? 110.051 104.354 77.272 1.00 63.17 267 THR A O 1
ATOM 1374 N N . THR A 1 268 ? 111.343 105.071 78.974 1.00 50.37 268 THR A N 1
ATOM 1375 C CA . THR A 1 268 ? 110.220 105.546 79.769 1.00 50.09 268 THR A CA 1
ATOM 1376 C C . THR A 1 268 ? 110.627 106.841 80.461 1.00 55.87 268 THR A C 1
ATOM 1377 O O . THR A 1 268 ? 111.711 107.383 80.228 1.00 65.75 268 THR A O 1
ATOM 1381 N N . ARG A 1 269 ? 109.747 107.333 81.324 1.00 54.65 269 ARG A N 1
ATOM 1382 C CA . ARG A 1 269 ? 109.940 108.576 82.049 1.00 50.96 269 ARG A CA 1
ATOM 1383 C C . ARG A 1 269 ? 110.156 108.273 83.525 1.00 57.78 269 ARG A C 1
ATOM 1384 O O . ARG A 1 269 ? 109.836 107.184 84.007 1.00 64.48 269 ARG A O 1
ATOM 1392 N N . ASN A 1 270 ? 110.715 109.249 84.244 1.00 50.17 270 ASN A N 1
ATOM 1393 C CA . ASN A 1 270 ? 110.999 109.046 85.661 1.00 46.93 270 ASN A CA 1
ATOM 1394 C C . ASN A 1 270 ? 109.721 108.829 86.462 1.00 50.57 270 ASN A C 1
ATOM 1395 O O . ASN A 1 270 ? 109.679 107.977 87.357 1.00 56.41 270 ASN A O 1
ATOM 1400 N N . THR A 1 271 ? 108.669 109.588 86.159 1.00 59.88 271 THR A N 1
ATOM 1401 C CA . THR A 1 271 ? 107.429 109.500 86.920 1.00 65.04 271 THR A CA 1
ATOM 1402 C C . THR A 1 271 ? 106.522 108.366 86.464 1.00 64.34 271 THR A C 1
ATOM 1403 O O . THR A 1 271 ? 105.486 108.136 87.094 1.00 65.79 271 THR A O 1
ATOM 1407 N N . GLY A 1 272 ? 106.875 107.660 85.396 1.00 61.96 272 GLY A N 1
ATOM 1408 C CA . GLY A 1 272 ? 106.065 106.556 84.925 1.00 60.27 272 GLY A CA 1
ATOM 1409 C C . GLY A 1 272 ? 106.704 105.215 85.208 1.00 61.15 272 GLY A C 1
ATOM 1410 O O . GLY A 1 272 ? 106.657 104.302 84.379 1.00 64.35 272 GLY A O 1
ATOM 1411 N N . LEU A 1 273 ? 107.308 105.091 86.385 1.00 59.19 273 LEU A N 1
ATOM 1412 C CA . LEU A 1 273 ? 108.031 103.892 86.772 1.00 60.16 273 LEU A CA 1
ATOM 1413 C C . LEU A 1 273 ? 107.438 103.220 88.002 1.00 63.39 273 LEU A C 1
ATOM 1414 O O . LEU A 1 273 ? 107.956 102.187 88.437 1.00 62.51 273 LEU A O 1
ATOM 1419 N N . GLU A 1 274 ? 106.360 103.772 88.568 1.00 68.52 274 GLU A N 1
ATOM 1420 C CA . GLU A 1 274 ? 105.791 103.231 89.798 1.00 63.65 274 GLU A CA 1
ATOM 1421 C C . GLU A 1 274 ? 105.165 101.859 89.590 1.00 67.26 274 GLU A C 1
ATOM 1422 O O . GLU A 1 274 ? 105.303 100.982 90.448 1.00 69.67 274 GLU A O 1
ATOM 1428 N N . LYS A 1 275 ? 104.471 101.654 88.471 1.00 69.63 275 LYS A N 1
ATOM 1429 C CA . LYS A 1 275 ? 103.780 100.400 88.211 1.00 70.35 275 LYS A CA 1
ATOM 1430 C C . LYS A 1 275 ? 104.601 99.409 87.401 1.00 74.40 275 LYS A C 1
ATOM 1431 O O . LYS A 1 275 ? 104.248 98.228 87.359 1.00 74.75 275 LYS A O 1
ATOM 1437 N N . LEU A 1 276 ? 105.688 99.852 86.774 1.00 56.63 276 LEU A N 1
ATOM 1438 C CA . LEU A 1 276 ? 106.458 99.000 85.880 1.00 50.00 276 LEU A CA 1
ATOM 1439 C C . LEU A 1 276 ? 107.562 98.227 86.587 1.00 52.26 276 LEU A C 1
ATOM 1440 O O . LEU A 1 276 ? 107.969 97.167 86.101 1.00 52.69 276 LEU A O 1
ATOM 1445 N N . LYS A 1 277 ? 108.057 98.723 87.725 1.00 49.00 277 LYS A N 1
ATOM 1446 C CA . LYS A 1 277 ? 109.202 98.080 88.361 1.00 47.13 277 LYS A CA 1
ATOM 1447 C C . LYS A 1 277 ? 108.832 96.747 88.999 1.00 53.31 277 LYS A C 1
ATOM 1448 O O . LYS A 1 277 ? 109.695 95.874 89.143 1.00 53.60 277 LYS A O 1
ATOM 1454 N N . SER A 1 278 ? 107.569 96.570 89.389 1.00 59.45 278 SER A N 1
ATOM 1455 C CA . SER A 1 278 ? 107.127 95.289 89.929 1.00 52.79 278 SER A CA 1
ATOM 1456 C C . SER A 1 278 ? 106.914 94.251 88.836 1.00 57.42 278 SER A C 1
ATOM 1457 O O . SER A 1 278 ? 107.028 93.049 89.098 1.00 55.66 278 SER A O 1
ATOM 1460 N N . MET A 1 279 ? 106.596 94.694 87.618 1.00 59.52 279 MET A N 1
ATOM 1461 C CA . MET A 1 279 ? 106.268 93.770 86.536 1.00 54.75 279 MET A CA 1
ATOM 1462 C C . MET A 1 279 ? 107.507 93.079 85.978 1.00 53.90 279 MET A C 1
ATOM 1463 O O . MET A 1 279 ? 107.480 91.875 85.703 1.00 57.91 279 MET A O 1
ATOM 1468 N N . VAL A 1 280 ? 108.593 93.818 85.800 1.00 47.01 280 VAL A N 1
ATOM 1469 C CA . VAL A 1 280 ? 109.752 93.316 85.078 1.00 47.45 280 VAL A CA 1
ATOM 1470 C C . VAL A 1 280 ? 110.692 92.601 86.044 1.00 49.88 280 VAL A C 1
ATOM 1471 O O . VAL A 1 280 ? 110.746 92.897 87.239 1.00 46.60 280 VAL A O 1
ATOM 1475 N N . VAL A 1 281 ? 111.441 91.637 85.513 1.00 55.28 281 VAL A N 1
ATOM 1476 C CA . VAL A 1 281 ? 112.278 90.742 86.305 1.00 53.27 281 VAL A CA 1
ATOM 1477 C C . VAL A 1 281 ? 113.720 91.222 86.229 1.00 57.77 281 VAL A C 1
ATOM 1478 O O . VAL A 1 281 ? 114.373 91.081 85.188 1.00 59.97 281 VAL A O 1
ATOM 1482 N N . SER A 1 282 ? 114.221 91.765 87.344 1.00 51.90 282 SER A N 1
ATOM 1483 C CA . SER A 1 282 ? 115.606 92.187 87.535 1.00 48.75 282 SER A CA 1
ATOM 1484 C C . SER A 1 282 ? 116.134 92.999 86.359 1.00 49.26 282 SER A C 1
ATOM 1485 O O . SER A 1 282 ? 116.942 92.493 85.570 1.00 54.64 282 SER A O 1
ATOM 1488 N N . PRO A 1 283 ? 115.705 94.244 86.199 1.00 35.85 283 PRO A N 1
ATOM 1489 C CA . PRO A 1 283 ? 116.212 95.079 85.111 1.00 37.97 283 PRO A CA 1
ATOM 1490 C C . PRO A 1 283 ? 117.512 95.782 85.488 1.00 50.76 283 PRO A C 1
ATOM 1491 O O . PRO A 1 283 ? 117.996 95.700 86.617 1.00 50.86 283 PRO A O 1
ATOM 1495 N N . LEU A 1 284 ? 118.071 96.479 84.502 1.00 50.87 284 LEU A N 1
ATOM 1496 C CA . LEU A 1 284 ? 119.217 97.358 84.688 1.00 43.08 284 LEU A CA 1
ATOM 1497 C C . LEU A 1 284 ? 118.787 98.777 84.349 1.00 48.51 284 LEU A C 1
ATOM 1498 O O . LEU A 1 284 ? 118.121 98.999 83.334 1.00 62.38 284 LEU A O 1
ATOM 1503 N N . TYR A 1 285 ? 119.158 99.731 85.194 1.00 40.75 285 TYR A N 1
ATOM 1504 C CA . TYR A 1 285 ? 118.700 101.107 85.069 1.00 33.99 285 TYR A CA 1
ATOM 1505 C C . TYR A 1 285 ? 119.834 101.997 84.579 1.00 44.82 285 TYR A C 1
ATOM 1506 O O . TYR A 1 285 ? 120.942 101.955 85.121 1.00 52.96 285 TYR A O 1
ATOM 1515 N N . ILE A 1 286 ? 119.550 102.797 83.554 1.00 43.83 286 ILE A N 1
ATOM 1516 C CA . ILE A 1 286 ? 120.481 103.780 83.017 1.00 34.81 286 ILE A CA 1
ATOM 1517 C C . ILE A 1 286 ? 119.820 105.146 83.115 1.00 41.86 286 ILE A C 1
ATOM 1518 O O . ILE A 1 286 ? 118.706 105.337 82.617 1.00 48.03 286 ILE A O 1
ATOM 1523 N N . LEU A 1 287 ? 120.503 106.093 83.748 1.00 52.09 287 LEU A N 1
ATOM 1524 C CA . LEU A 1 287 ? 119.959 107.428 83.957 1.00 50.20 287 LEU A CA 1
ATOM 1525 C C . LEU A 1 287 ? 120.512 108.385 82.909 1.00 61.08 287 LEU A C 1
ATOM 1526 O O . LEU A 1 287 ? 121.730 108.551 82.791 1.00 66.85 287 LEU A O 1
ATOM 1531 N N . VAL A 1 288 ? 119.615 109.021 82.159 1.00 51.07 288 VAL A N 1
ATOM 1532 C CA . VAL A 1 288 ? 119.976 109.908 81.059 1.00 49.32 288 VAL A CA 1
ATOM 1533 C C . VAL A 1 288 ? 119.853 111.347 81.537 1.00 58.68 288 VAL A C 1
ATOM 1534 O O . VAL A 1 288 ? 118.860 111.712 82.178 1.00 61.30 288 VAL A O 1
ATOM 1538 N N . GLU A 1 289 ? 120.860 112.162 81.226 1.00 64.41 289 GLU A N 1
ATOM 1539 C CA . GLU A 1 289 ? 120.896 113.560 81.630 1.00 59.55 289 GLU A CA 1
ATOM 1540 C C . GLU A 1 289 ? 121.104 114.450 80.414 1.00 61.96 289 GLU A C 1
ATOM 1541 O O . GLU A 1 289 ? 121.609 114.009 79.379 1.00 65.66 289 GLU A O 1
ATOM 1547 N N . GLY A 1 290 ? 120.709 115.707 80.549 1.00 54.57 290 GLY A N 1
ATOM 1548 C CA . GLY A 1 290 ? 120.863 116.698 79.503 1.00 53.09 290 GLY A CA 1
ATOM 1549 C C . GLY A 1 290 ? 122.132 117.509 79.650 1.00 61.91 290 GLY A C 1
ATOM 1550 O O . GLY A 1 290 ? 123.163 117.017 80.117 1.00 63.82 290 GLY A O 1
ATOM 1551 N N . LEU A 1 291 ? 122.053 118.775 79.251 1.00 64.52 291 LEU A N 1
ATOM 1552 C CA . LEU A 1 291 ? 123.221 119.645 79.269 1.00 68.85 291 LEU A CA 1
ATOM 1553 C C . LEU A 1 291 ? 123.699 119.896 80.696 1.00 64.63 291 LEU A C 1
ATOM 1554 O O . LEU A 1 291 ? 122.936 119.799 81.660 1.00 71.39 291 LEU A O 1
ATOM 1559 N N . SER A 1 292 ? 124.985 120.219 80.819 1.00 64.01 292 SER A N 1
ATOM 1560 C CA . SER A 1 292 ? 125.623 120.364 82.118 1.00 65.21 292 SER A CA 1
ATOM 1561 C C . SER A 1 292 ? 125.166 121.646 82.808 1.00 70.95 292 SER A C 1
ATOM 1562 O O . SER A 1 292 ? 124.456 122.478 82.239 1.00 79.20 292 SER A O 1
ATOM 1565 N N . ALA A 1 293 ? 125.589 121.797 84.065 1.00 67.22 293 ALA A N 1
ATOM 1566 C CA . ALA A 1 293 ? 125.167 122.948 84.856 1.00 69.74 293 ALA A CA 1
ATOM 1567 C C . ALA A 1 293 ? 125.914 124.215 84.454 1.00 74.43 293 ALA A C 1
ATOM 1568 O O . ALA A 1 293 ? 125.342 125.309 84.481 1.00 74.04 293 ALA A O 1
ATOM 1570 N N . SER A 1 294 ? 127.192 124.092 84.085 1.00 69.57 294 SER A N 1
ATOM 1571 C CA . SER A 1 294 ? 127.957 125.270 83.684 1.00 69.09 294 SER A CA 1
ATOM 1572 C C . SER A 1 294 ? 127.462 125.831 82.355 1.00 72.50 294 SER A C 1
ATOM 1573 O O . SER A 1 294 ? 127.341 127.053 82.195 1.00 76.10 294 SER A O 1
ATOM 1576 N N . ARG A 1 295 ? 127.186 124.956 81.385 1.00 69.54 295 ARG A N 1
ATOM 1577 C CA . ARG A 1 295 ? 126.616 125.404 80.119 1.00 67.18 295 ARG A CA 1
ATOM 1578 C C . ARG A 1 295 ? 125.263 126.065 80.336 1.00 66.37 295 ARG A C 1
ATOM 1579 O O . ARG A 1 295 ? 124.965 127.109 79.740 1.00 71.03 295 ARG A O 1
ATOM 1587 N N . ARG A 1 296 ? 124.434 125.469 81.193 1.00 61.33 296 ARG A N 1
ATOM 1588 C CA . ARG A 1 296 ? 123.148 126.062 81.529 1.00 59.98 296 ARG A CA 1
ATOM 1589 C C . ARG A 1 296 ? 123.328 127.446 82.134 1.00 65.10 296 ARG A C 1
ATOM 1590 O O . ARG A 1 296 ? 122.618 128.391 81.767 1.00 68.39 296 ARG A O 1
ATOM 1598 N N . SER A 1 297 ? 124.284 127.584 83.057 1.00 66.90 297 SER A N 1
ATOM 1599 C CA . SER A 1 297 ? 124.502 128.864 83.721 1.00 64.40 297 SER A CA 1
ATOM 1600 C C . SER A 1 297 ? 124.965 129.928 82.738 1.00 68.15 297 SER A C 1
ATOM 1601 O O . SER A 1 297 ? 124.482 131.064 82.773 1.00 72.58 297 SER A O 1
ATOM 1604 N N . GLN A 1 298 ? 125.894 129.580 81.845 1.00 67.65 298 GLN A N 1
ATOM 1605 C CA . GLN A 1 298 ? 126.344 130.546 80.846 1.00 66.36 298 GLN A CA 1
ATOM 1606 C C . GLN A 1 298 ? 125.206 130.958 79.920 1.00 68.08 298 GLN A C 1
ATOM 1607 O O . GLN A 1 298 ? 125.013 132.155 79.657 1.00 67.53 298 GLN A O 1
ATOM 1613 N N . LEU A 1 299 ? 124.425 129.983 79.437 1.00 73.48 299 LEU A N 1
ATOM 1614 C CA . LEU A 1 299 ? 123.308 130.294 78.550 1.00 72.49 299 LEU A CA 1
ATOM 1615 C C . LEU A 1 299 ? 122.310 131.223 79.224 1.00 70.08 299 LEU A C 1
ATOM 1616 O O . LEU A 1 299 ? 121.805 132.162 78.599 1.00 65.91 299 LEU A O 1
ATOM 1621 N N . VAL A 1 300 ? 122.007 130.977 80.499 1.00 72.14 300 VAL A N 1
ATOM 1622 C CA . VAL A 1 300 ? 121.123 131.884 81.223 1.00 70.10 300 VAL A CA 1
ATOM 1623 C C . VAL A 1 300 ? 121.774 133.254 81.371 1.00 72.54 300 VAL A C 1
ATOM 1624 O O . VAL A 1 300 ? 121.104 134.288 81.271 1.00 77.98 300 VAL A O 1
ATOM 1628 N N . LEU A 1 301 ? 123.092 133.288 81.588 1.00 71.13 301 LEU A N 1
ATOM 1629 C CA . LEU A 1 301 ? 123.763 134.552 81.875 1.00 71.30 301 LEU A CA 1
ATOM 1630 C C . LEU A 1 301 ? 123.760 135.486 80.671 1.00 72.11 301 LEU A C 1
ATOM 1631 O O . LEU A 1 301 ? 123.637 136.706 80.832 1.00 73.29 301 LEU A O 1
ATOM 1636 N N . GLU A 1 302 ? 123.912 134.946 79.457 1.00 80.27 302 GLU A N 1
ATOM 1637 C CA . GLU A 1 302 ? 123.957 135.827 78.288 1.00 78.89 302 GLU A CA 1
ATOM 1638 C C . GLU A 1 302 ? 122.651 136.595 78.102 1.00 77.13 302 GLU A C 1
ATOM 1639 O O . GLU A 1 302 ? 122.654 137.716 77.581 1.00 74.31 302 GLU A O 1
ATOM 1645 N N . ASN A 1 303 ? 121.524 136.014 78.520 1.00 80.73 303 ASN A N 1
ATOM 1646 C CA . ASN A 1 303 ? 120.227 136.554 78.119 1.00 79.04 303 ASN A CA 1
ATOM 1647 C C . ASN A 1 303 ? 119.674 137.548 79.136 1.00 81.72 303 ASN A C 1
ATOM 1648 O O . ASN A 1 303 ? 118.763 138.321 78.818 1.00 80.25 303 ASN A O 1
ATOM 1653 N N . ILE A 1 304 ? 120.195 137.540 80.365 1.00 93.92 304 ILE A N 1
ATOM 1654 C CA . ILE A 1 304 ? 119.696 138.467 81.375 1.00 94.30 304 ILE A CA 1
ATOM 1655 C C . ILE A 1 304 ? 119.994 139.904 80.964 1.00 98.68 304 ILE A C 1
ATOM 1656 O O . ILE A 1 304 ? 121.018 140.198 80.332 1.00 100.24 304 ILE A O 1
ATOM 1661 N N . SER A 1 305 ? 119.071 140.808 81.309 1.00 110.64 305 SER A N 1
ATOM 1662 C CA . SER A 1 305 ? 119.090 142.161 80.756 1.00 111.22 305 SER A CA 1
ATOM 1663 C C . SER A 1 305 ? 120.305 142.955 81.221 1.00 114.30 305 SER A C 1
ATOM 1664 O O . SER A 1 305 ? 120.921 143.675 80.426 1.00 112.85 305 SER A O 1
ATOM 1667 N N . ASN A 1 306 ? 120.648 142.854 82.507 1.00 122.58 306 ASN A N 1
ATOM 1668 C CA . ASN A 1 306 ? 121.754 143.563 83.155 1.00 121.70 306 ASN A CA 1
ATOM 1669 C C . ASN A 1 306 ? 121.489 145.052 83.355 1.00 120.55 306 ASN A C 1
ATOM 1670 O O . ASN A 1 306 ? 122.417 145.858 83.230 1.00 120.65 306 ASN A O 1
ATOM 1675 N N . GLU A 1 307 ? 120.251 145.453 83.655 1.00 129.34 307 GLU A N 1
ATOM 1676 C CA . GLU A 1 307 ? 119.963 146.830 84.068 1.00 129.13 307 GLU A CA 1
ATOM 1677 C C . GLU A 1 307 ? 119.775 146.925 85.586 1.00 129.46 307 GLU A C 1
ATOM 1678 O O . GLU A 1 307 ? 118.665 147.037 86.105 1.00 128.86 307 GLU A O 1
ATOM 1684 N N . SER A 1 308 ? 120.899 146.863 86.299 1.00 134.49 308 SER A N 1
ATOM 1685 C CA . SER A 1 308 ? 121.051 147.151 87.727 1.00 134.37 308 SER A CA 1
ATOM 1686 C C . SER A 1 308 ? 120.424 146.094 88.632 1.00 135.53 308 SER A C 1
ATOM 1687 O O . SER A 1 308 ? 120.595 146.178 89.855 1.00 134.62 308 SER A O 1
ATOM 1690 N N . ASP A 1 309 ? 119.711 145.108 88.091 1.00 126.36 309 ASP A N 1
ATOM 1691 C CA . ASP A 1 309 ? 119.152 144.023 88.885 1.00 124.83 309 ASP A CA 1
ATOM 1692 C C . ASP A 1 309 ? 119.610 142.657 88.401 1.00 122.80 309 ASP A C 1
ATOM 1693 O O . ASP A 1 309 ? 118.958 141.654 88.711 1.00 121.82 309 ASP A O 1
ATOM 1695 N N . ARG A 1 310 ? 120.708 142.595 87.649 1.00 110.61 310 ARG A N 1
ATOM 1696 C CA . ARG A 1 310 ? 121.125 141.347 87.022 1.00 109.51 310 ARG A CA 1
ATOM 1697 C C . ARG A 1 310 ? 121.529 140.297 88.050 1.00 107.40 310 ARG A C 1
ATOM 1698 O O . ARG A 1 310 ? 121.169 139.123 87.916 1.00 109.21 310 ARG A O 1
ATOM 1706 N N . ILE A 1 311 ? 122.272 140.696 89.084 1.00 96.01 311 ILE A N 1
ATOM 1707 C CA . ILE A 1 311 ? 122.860 139.716 89.994 1.00 97.80 311 ILE A CA 1
ATOM 1708 C C . ILE A 1 311 ? 121.779 138.997 90.792 1.00 98.48 311 ILE A C 1
ATOM 1709 O O . ILE A 1 311 ? 121.758 137.760 90.866 1.00 100.21 311 ILE A O 1
ATOM 1714 N N . GLN A 1 312 ? 120.858 139.756 91.389 1.00 88.00 312 GLN A N 1
ATOM 1715 C CA . GLN A 1 312 ? 119.839 139.146 92.236 1.00 88.08 312 GLN A CA 1
ATOM 1716 C C . GLN A 1 312 ? 118.902 138.253 91.432 1.00 91.70 312 GLN A C 1
ATOM 1717 O O . GLN A 1 312 ? 118.586 137.139 91.861 1.00 92.79 312 GLN A O 1
ATOM 1723 N N . VAL A 1 313 ? 118.450 138.720 90.265 1.00 86.35 313 VAL A N 1
ATOM 1724 C CA . VAL A 1 313 ? 117.542 137.924 89.442 1.00 80.80 313 VAL A CA 1
ATOM 1725 C C . VAL A 1 313 ? 118.246 136.678 88.921 1.00 79.92 313 VAL A C 1
ATOM 1726 O O . VAL A 1 313 ? 117.672 135.580 88.902 1.00 85.83 313 VAL A O 1
ATOM 1730 N N . PHE A 1 314 ? 119.498 136.829 88.484 1.00 73.56 314 PHE A N 1
ATOM 1731 C CA . PHE A 1 314 ? 120.278 135.688 88.021 1.00 74.25 314 PHE A CA 1
ATOM 1732 C C . PHE A 1 314 ? 120.401 134.630 89.109 1.00 72.17 314 PHE A C 1
ATOM 1733 O O . PHE A 1 314 ? 120.185 133.437 88.857 1.00 69.13 314 PHE A O 1
ATOM 1741 N N . HIS A 1 315 ? 120.721 135.050 90.336 1.00 72.86 315 HIS A N 1
ATOM 1742 C CA . HIS A 1 315 ? 120.881 134.088 91.420 1.00 72.95 315 HIS A CA 1
ATOM 1743 C C . HIS A 1 315 ? 119.542 133.494 91.843 1.00 70.20 315 HIS A C 1
ATOM 1744 O O . HIS A 1 315 ? 119.474 132.327 92.239 1.00 75.27 315 HIS A O 1
ATOM 1751 N N . SER A 1 316 ? 118.464 134.276 91.766 1.00 69.00 316 SER A N 1
ATOM 1752 C CA . SER A 1 316 ? 117.143 133.734 92.061 1.00 67.93 316 SER A CA 1
ATOM 1753 C C . SER A 1 316 ? 116.768 132.639 91.072 1.00 72.11 316 SER A C 1
ATOM 1754 O O . SER A 1 316 ? 116.188 131.617 91.454 1.00 72.14 316 SER A O 1
ATOM 1757 N N . LEU A 1 317 ? 117.084 132.842 89.792 1.00 71.43 317 LEU A N 1
ATOM 1758 C CA . LEU A 1 317 ? 116.783 131.822 88.793 1.00 63.08 317 LEU A CA 1
ATOM 1759 C C . LEU A 1 317 ? 117.653 130.583 88.969 1.00 64.75 317 LEU A C 1
ATOM 1760 O O . LEU A 1 317 ? 117.141 129.459 88.959 1.00 61.13 317 LEU A O 1
ATOM 1765 N N . ILE A 1 318 ? 118.969 130.760 89.126 1.00 75.35 318 ILE A N 1
ATOM 1766 C CA . ILE A 1 318 ? 119.872 129.614 89.016 1.00 75.61 318 ILE A CA 1
ATOM 1767 C C . ILE A 1 318 ? 119.767 128.695 90.231 1.00 71.35 318 ILE A C 1
ATOM 1768 O O . ILE A 1 318 ? 119.900 127.472 90.105 1.00 76.94 318 ILE A O 1
ATOM 1773 N N . GLU A 1 319 ? 119.540 129.249 91.421 1.00 51.25 319 GLU A N 1
ATOM 1774 C CA . GLU A 1 319 ? 119.534 128.407 92.611 1.00 52.35 319 GLU A CA 1
ATOM 1775 C C . GLU A 1 319 ? 118.222 127.660 92.814 1.00 57.77 319 GLU A C 1
ATOM 1776 O O . GLU A 1 319 ? 118.190 126.702 93.591 1.00 59.76 319 GLU A O 1
ATOM 1782 N N . ASN A 1 320 ? 117.150 128.064 92.136 1.00 67.36 320 ASN A N 1
ATOM 1783 C CA . ASN A 1 320 ? 115.855 127.402 92.279 1.00 65.98 320 ASN A CA 1
ATOM 1784 C C . ASN A 1 320 ? 115.911 126.029 91.621 1.00 62.39 320 ASN A C 1
ATOM 1785 O O . ASN A 1 320 ? 115.946 125.925 90.392 1.00 66.80 320 ASN A O 1
ATOM 1790 N N . HIS A 1 321 ? 115.907 124.971 92.435 1.00 63.24 321 HIS A N 1
ATOM 1791 C CA . HIS A 1 321 ? 116.117 123.631 91.899 1.00 63.22 321 HIS A CA 1
ATOM 1792 C C . HIS A 1 321 ? 114.947 123.169 91.042 1.00 69.96 321 HIS A C 1
ATOM 1793 O O . HIS A 1 321 ? 115.150 122.424 90.078 1.00 75.49 321 HIS A O 1
ATOM 1800 N N . GLN A 1 322 ? 113.727 123.607 91.359 1.00 66.06 322 GLN A N 1
ATOM 1801 C CA . GLN A 1 322 ? 112.565 123.184 90.583 1.00 66.84 322 GLN A CA 1
ATOM 1802 C C . GLN A 1 322 ? 112.668 123.644 89.134 1.00 72.10 322 GLN A C 1
ATOM 1803 O O . GLN A 1 322 ? 112.318 122.900 88.211 1.00 72.69 322 GLN A O 1
ATOM 1809 N N . LEU A 1 323 ? 113.139 124.873 88.915 1.00 67.17 323 LEU A N 1
ATOM 1810 C CA . LEU A 1 323 ? 113.335 125.381 87.562 1.00 60.50 323 LEU A CA 1
ATOM 1811 C C . LEU A 1 323 ? 114.651 124.896 86.965 1.00 66.46 323 LEU A C 1
ATOM 1812 O O . LEU A 1 323 ? 114.690 124.464 85.806 1.00 72.52 323 LEU A O 1
ATOM 1817 N N . PHE A 1 324 ? 115.732 124.962 87.744 1.00 69.47 324 PHE A N 1
ATOM 1818 C CA . PHE A 1 324 ? 117.060 124.663 87.218 1.00 66.93 324 PHE A CA 1
ATOM 1819 C C . PHE A 1 324 ? 117.184 123.202 86.800 1.00 63.81 324 PHE A C 1
ATOM 1820 O O . PHE A 1 324 ? 117.821 122.895 85.786 1.00 59.18 324 PHE A O 1
ATOM 1828 N N . ASP A 1 325 ? 116.594 122.285 87.570 1.00 67.75 325 ASP A N 1
ATOM 1829 C CA . ASP A 1 325 ? 116.710 120.867 87.249 1.00 65.54 325 ASP A CA 1
ATOM 1830 C C . ASP A 1 325 ? 115.922 120.513 85.997 1.00 64.65 325 ASP A C 1
ATOM 1831 O O . ASP A 1 325 ? 116.399 119.746 85.154 1.00 66.77 325 ASP A O 1
ATOM 1836 N N . GLN A 1 326 ? 114.712 121.049 85.859 1.00 57.71 326 GLN A N 1
ATOM 1837 C CA . GLN A 1 326 ? 113.907 120.756 84.684 1.00 64.21 326 GLN A CA 1
ATOM 1838 C C . GLN A 1 326 ? 114.324 121.570 83.469 1.00 66.85 326 GLN A C 1
ATOM 1839 O O . GLN A 1 326 ? 113.847 121.292 82.364 1.00 67.74 326 GLN A O 1
ATOM 1845 N N . CYS A 1 327 ? 115.203 122.551 83.642 1.00 67.54 327 CYS A N 1
ATOM 1846 C CA . CYS A 1 327 ? 115.784 123.249 82.500 1.00 58.20 327 CYS A CA 1
ATOM 1847 C C . CYS A 1 327 ? 116.830 122.413 81.761 1.00 57.83 327 CYS A C 1
ATOM 1848 O O . CYS A 1 327 ? 117.523 122.958 80.897 1.00 58.07 327 CYS A O 1
ATOM 1851 N N . GLN A 1 328 ? 116.971 121.123 82.079 1.00 53.54 328 GLN A N 1
ATOM 1852 C CA . GLN A 1 328 ? 117.957 120.287 81.400 1.00 46.89 328 GLN A CA 1
ATOM 1853 C C . GLN A 1 328 ? 117.658 120.158 79.916 1.00 53.39 328 GLN A C 1
ATOM 1854 O O . GLN A 1 328 ? 118.584 120.082 79.103 1.00 61.15 328 GLN A O 1
ATOM 1860 N N . ALA A 1 329 ? 116.388 120.109 79.551 1.00 55.12 329 ALA A N 1
ATOM 1861 C CA . ALA A 1 329 ? 116.018 119.957 78.153 1.00 47.45 329 ALA A CA 1
ATOM 1862 C C . ALA A 1 329 ? 116.419 121.198 77.366 1.00 48.81 329 ALA A C 1
ATOM 1863 O O . ALA A 1 329 ? 116.186 122.320 77.829 1.00 58.15 329 ALA A O 1
ATOM 1865 N N . PRO A 1 330 ? 117.023 121.045 76.187 1.00 51.14 330 PRO A N 1
ATOM 1866 C CA . PRO A 1 330 ? 117.351 122.229 75.379 1.00 55.07 330 PRO A CA 1
ATOM 1867 C C . PRO A 1 330 ? 116.139 123.066 75.013 1.00 56.82 330 PRO A C 1
ATOM 1868 O O . PRO A 1 330 ? 116.256 124.293 74.912 1.00 59.05 330 PRO A O 1
ATOM 1872 N N . SER A 1 331 ? 114.977 122.441 74.811 1.00 62.51 331 SER A N 1
ATOM 1873 C CA . SER A 1 331 ? 113.780 123.200 74.461 1.00 60.41 331 SER A CA 1
ATOM 1874 C C . SER A 1 331 ? 113.329 124.095 75.609 1.00 60.93 331 SER A C 1
ATOM 1875 O O . SER A 1 331 ? 112.918 125.239 75.385 1.00 61.24 331 SER A O 1
ATOM 1878 N N . VAL A 1 332 ? 113.406 123.601 76.847 1.00 57.66 332 VAL A N 1
ATOM 1879 C CA . VAL A 1 332 ? 112.985 124.406 77.990 1.00 55.35 332 VAL A CA 1
ATOM 1880 C C . VAL A 1 332 ? 113.936 125.579 78.203 1.00 60.42 332 VAL A C 1
ATOM 1881 O O . VAL A 1 332 ? 113.506 126.701 78.497 1.00 70.02 332 VAL A O 1
ATOM 1885 N N . CYS A 1 333 ? 115.242 125.343 78.061 1.00 54.80 333 CYS A N 1
ATOM 1886 C CA . CYS A 1 333 ? 116.201 126.434 78.194 1.00 57.01 333 CYS A CA 1
ATOM 1887 C C . CYS A 1 333 ? 116.033 127.450 77.072 1.00 57.24 333 CYS A C 1
ATOM 1888 O O . CYS A 1 333 ? 116.174 128.659 77.292 1.00 61.57 333 CYS A O 1
ATOM 1891 N N . SER A 1 334 ? 115.729 126.979 75.860 1.00 58.94 334 SER A N 1
ATOM 1892 C CA . SER A 1 334 ? 115.451 127.896 74.760 1.00 64.37 334 SER A CA 1
ATOM 1893 C C . SER A 1 334 ? 114.215 128.738 75.047 1.00 64.46 334 SER A C 1
ATOM 1894 O O . SER A 1 334 ? 114.198 129.942 74.770 1.00 66.08 334 SER A O 1
ATOM 1897 N N . LEU A 1 335 ? 113.171 128.121 75.604 1.00 63.20 335 LEU A N 1
ATOM 1898 C CA . LEU A 1 335 ? 111.980 128.873 75.985 1.00 62.04 335 LEU A CA 1
ATOM 1899 C C . LEU A 1 335 ? 112.306 129.926 77.035 1.00 65.32 335 LEU A C 1
ATOM 1900 O O . LEU A 1 335 ? 111.830 131.064 76.953 1.00 70.79 335 LEU A O 1
ATOM 1905 N N . VAL A 1 336 ? 113.117 129.562 78.032 1.00 62.69 336 VAL A N 1
ATOM 1906 C CA . VAL A 1 336 ? 113.475 130.507 79.088 1.00 61.91 336 VAL A CA 1
ATOM 1907 C C . VAL A 1 336 ? 114.261 131.681 78.516 1.00 63.01 336 VAL A C 1
ATOM 1908 O O . VAL A 1 336 ? 113.997 132.844 78.845 1.00 68.63 336 VAL A O 1
ATOM 1912 N N . CYS A 1 337 ? 115.236 131.399 77.649 1.00 67.70 337 CYS A N 1
ATOM 1913 C CA . CYS A 1 337 ? 116.029 132.471 77.055 1.00 67.15 337 CYS A CA 1
ATOM 1914 C C . CYS A 1 337 ? 115.175 133.368 76.165 1.00 71.00 337 CYS A C 1
ATOM 1915 O O . CYS A 1 337 ? 115.336 134.595 76.172 1.00 70.29 337 CYS A O 1
ATOM 1918 N N . GLU A 1 338 ? 114.265 132.775 75.388 1.00 76.60 338 GLU A N 1
ATOM 1919 C CA . GLU A 1 338 ? 113.386 133.568 74.535 1.00 70.15 338 GLU A CA 1
ATOM 1920 C C . GLU A 1 338 ? 112.464 134.453 75.363 1.00 72.70 338 GLU A C 1
ATOM 1921 O O . GLU A 1 338 ? 112.200 135.602 74.995 1.00 76.75 338 GLU A O 1
ATOM 1927 N N . ALA A 1 339 ? 111.956 133.931 76.481 1.00 68.74 339 ALA A N 1
ATOM 1928 C CA . ALA A 1 339 ? 111.133 134.747 77.367 1.00 66.61 339 ALA A CA 1
ATOM 1929 C C . ALA A 1 339 ? 111.942 135.881 77.986 1.00 71.37 339 ALA A C 1
ATOM 1930 O O . ALA A 1 339 ? 111.445 137.005 78.117 1.00 75.21 339 ALA A O 1
ATOM 1932 N N . LEU A 1 340 ? 113.188 135.603 78.380 1.00 68.38 340 LEU A N 1
ATOM 1933 C CA . LEU A 1 340 ? 114.019 136.641 78.987 1.00 62.05 340 LEU A CA 1
ATOM 1934 C C . LEU A 1 340 ? 114.354 137.742 77.989 1.00 66.38 340 LEU A C 1
ATOM 1935 O O . LEU A 1 340 ? 114.351 138.927 78.340 1.00 69.91 340 LEU A O 1
ATOM 1940 N N . GLN A 1 341 ? 114.661 137.374 76.744 1.00 77.68 341 GLN A N 1
ATOM 1941 C CA . GLN A 1 341 ? 114.931 138.387 75.727 1.00 76.24 341 GLN A CA 1
ATOM 1942 C C . GLN A 1 341 ? 113.679 139.189 75.398 1.00 75.60 341 GLN A C 1
ATOM 1943 O O . GLN A 1 341 ? 113.754 140.401 75.168 1.00 74.33 341 GLN A O 1
ATOM 1949 N N . LEU A 1 342 ? 112.522 138.526 75.361 1.00 83.08 342 LEU A N 1
ATOM 1950 C CA . LEU A 1 342 ? 111.274 139.217 75.054 1.00 79.78 342 LEU A CA 1
ATOM 1951 C C . LEU A 1 342 ? 110.939 140.254 76.117 1.00 81.69 342 LEU A C 1
ATOM 1952 O O . LEU A 1 342 ? 110.442 141.340 75.799 1.00 85.13 342 LEU A O 1
ATOM 1957 N N . GLN A 1 343 ? 111.195 139.934 77.387 1.00 82.90 343 GLN A N 1
ATOM 1958 C CA . GLN A 1 343 ? 110.878 140.866 78.464 1.00 79.87 343 GLN A CA 1
ATOM 1959 C C . GLN A 1 343 ? 111.716 142.136 78.369 1.00 83.26 343 GLN A C 1
ATOM 1960 O O . GLN A 1 343 ? 111.218 143.236 78.633 1.00 87.55 343 GLN A O 1
ATOM 1966 N N . LYS A 1 344 ? 112.995 142.006 78.008 1.00 92.74 344 LYS A N 1
ATOM 1967 C CA . LYS A 1 344 ? 113.859 143.180 77.914 1.00 94.92 344 LYS A CA 1
ATOM 1968 C C . LYS A 1 344 ? 113.425 144.097 76.776 1.00 96.46 344 LYS A C 1
ATOM 1969 O O . LYS A 1 344 ? 113.369 145.322 76.937 1.00 97.64 344 LYS A O 1
ATOM 1975 N N . LYS A 1 345 ? 113.125 143.522 75.610 1.00 96.26 345 LYS A N 1
ATOM 1976 C CA . LYS A 1 345 ? 112.609 144.325 74.505 1.00 95.65 345 LYS A CA 1
ATOM 1977 C C . LYS A 1 345 ? 111.259 144.935 74.854 1.00 97.23 345 LYS A C 1
ATOM 1978 O O . LYS A 1 345 ? 111.024 146.124 74.609 1.00 99.10 345 LYS A O 1
ATOM 1984 N N . LEU A 1 346 ? 110.363 144.138 75.435 1.00 103.14 346 LEU A N 1
ATOM 1985 C CA . LEU A 1 346 ? 109.076 144.628 75.927 1.00 102.46 346 LEU A CA 1
ATOM 1986 C C . LEU A 1 346 ? 109.271 145.167 77.345 1.00 102.82 346 LEU A C 1
ATOM 1987 O O . LEU A 1 346 ? 108.792 144.615 78.337 1.00 105.01 346 LEU A O 1
ATOM 1992 N N . GLY A 1 347 ? 110.002 146.276 77.419 1.00 107.64 347 GLY A N 1
ATOM 1993 C CA . GLY A 1 347 ? 110.491 146.789 78.684 1.00 110.22 347 GLY A CA 1
ATOM 1994 C C . GLY A 1 347 ? 109.439 147.262 79.666 1.00 114.97 347 GLY A C 1
ATOM 1995 O O . GLY A 1 347 ? 109.243 146.642 80.716 1.00 115.13 347 GLY A O 1
ATOM 1996 N N . LYS A 1 348 ? 108.756 148.357 79.343 1.00 124.58 348 LYS A N 1
ATOM 1997 C CA . LYS A 1 348 ? 107.822 148.976 80.274 1.00 124.67 348 LYS A CA 1
ATOM 1998 C C . LYS A 1 348 ? 106.396 148.466 80.135 1.00 124.27 348 LYS A C 1
ATOM 1999 O O . LYS A 1 348 ? 105.633 148.530 81.104 1.00 124.19 348 LYS A O 1
ATOM 2005 N N . ARG A 1 349 ? 106.015 147.962 78.962 1.00 121.36 349 ARG A N 1
ATOM 2006 C CA . ARG A 1 349 ? 104.666 147.448 78.769 1.00 121.95 349 ARG A CA 1
ATOM 2007 C C . ARG A 1 349 ? 104.465 146.054 79.349 1.00 121.53 349 ARG A C 1
ATOM 2008 O O . ARG A 1 349 ? 103.345 145.536 79.288 1.00 123.43 349 ARG A O 1
ATOM 2016 N N . CYS A 1 350 ? 105.506 145.434 79.893 1.00 109.53 350 CYS A N 1
ATOM 2017 C CA . CYS A 1 350 ? 105.390 144.153 80.576 1.00 108.54 350 CYS A CA 1
ATOM 2018 C C . CYS A 1 350 ? 105.642 144.357 82.063 1.00 108.12 350 CYS A C 1
ATOM 2019 O O . CYS A 1 350 ? 106.677 144.908 82.452 1.00 108.17 350 CYS A O 1
ATOM 2022 N N . THR A 1 351 ? 104.694 143.916 82.888 1.00 96.14 351 THR A N 1
ATOM 2023 C CA . THR A 1 351 ? 104.804 144.041 84.333 1.00 93.95 351 THR A CA 1
ATOM 2024 C C . THR A 1 351 ? 104.843 142.700 85.052 1.00 90.75 351 THR A C 1
ATOM 2025 O O . THR A 1 351 ? 104.844 142.679 86.287 1.00 91.74 351 THR A O 1
ATOM 2029 N N . LEU A 1 352 ? 104.872 141.589 84.325 1.00 79.04 352 LEU A N 1
ATOM 2030 C CA . LEU A 1 352 ? 104.917 140.287 84.968 1.00 80.54 352 LEU A CA 1
ATOM 2031 C C . LEU A 1 352 ? 106.299 140.051 85.575 1.00 82.55 352 LEU A C 1
ATOM 2032 O O . LEU A 1 352 ? 107.307 140.485 85.011 1.00 82.20 352 LEU A O 1
ATOM 2037 N N . PRO A 1 353 ? 106.379 139.376 86.720 1.00 81.43 353 PRO A N 1
ATOM 2038 C CA . PRO A 1 353 ? 107.681 139.166 87.361 1.00 79.65 353 PRO A CA 1
ATOM 2039 C C . PRO A 1 353 ? 108.552 138.207 86.570 1.00 80.41 353 PRO A C 1
ATOM 2040 O O . PRO A 1 353 ? 108.062 137.329 85.858 1.00 78.29 353 PRO A O 1
ATOM 2044 N N . CYS A 1 354 ? 109.872 138.378 86.707 1.00 82.05 354 CYS A N 1
ATOM 2045 C CA . CYS A 1 354 ? 110.836 137.455 86.107 1.00 80.29 354 CYS A CA 1
ATOM 2046 C C . CYS A 1 354 ? 111.761 136.940 87.206 1.00 79.56 354 CYS A C 1
ATOM 2047 O O . CYS A 1 354 ? 112.903 137.381 87.341 1.00 82.08 354 CYS A O 1
ATOM 2050 N N . GLN A 1 355 ? 111.258 135.980 87.978 1.00 71.37 355 GLN A N 1
ATOM 2051 C CA . GLN A 1 355 ? 112.072 135.162 88.861 1.00 62.71 355 GLN A CA 1
ATOM 2052 C C . GLN A 1 355 ? 111.576 133.728 88.917 1.00 68.52 355 GLN A C 1
ATOM 2053 O O . GLN A 1 355 ? 112.200 132.902 89.588 1.00 65.64 355 GLN A O 1
ATOM 2059 N N . THR A 1 356 ? 110.472 133.413 88.244 1.00 69.47 356 THR A N 1
ATOM 2060 C CA . THR A 1 356 ? 109.776 132.147 88.404 1.00 64.33 356 THR A CA 1
ATOM 2061 C C . THR A 1 356 ? 109.328 131.652 87.039 1.00 54.52 356 THR A C 1
ATOM 2062 O O . THR A 1 356 ? 109.149 132.431 86.102 1.00 53.37 356 THR A O 1
ATOM 2066 N N . LEU A 1 357 ? 109.142 130.335 86.940 1.00 53.37 357 LEU A N 1
ATOM 2067 C CA . LEU A 1 357 ? 108.731 129.742 85.674 1.00 56.90 357 LEU A CA 1
ATOM 2068 C C . LEU A 1 357 ? 107.338 130.197 85.262 1.00 51.40 357 LEU A C 1
ATOM 2069 O O . LEU A 1 357 ? 107.045 130.277 84.065 1.00 50.13 357 LEU A O 1
ATOM 2074 N N . THR A 1 358 ? 106.468 130.489 86.230 1.00 55.06 358 THR A N 1
ATOM 2075 C CA . THR A 1 358 ? 105.112 130.919 85.904 1.00 51.52 358 THR A CA 1
ATOM 2076 C C . THR A 1 358 ? 105.111 132.274 85.208 1.00 50.41 358 THR A C 1
ATOM 2077 O O . THR A 1 358 ? 104.348 132.493 84.261 1.00 53.46 358 THR A O 1
ATOM 2081 N N . GLY A 1 359 ? 105.952 133.199 85.671 1.00 47.34 359 GLY A N 1
ATOM 2082 C CA . GLY A 1 359 ? 106.002 134.514 85.053 1.00 47.11 359 GLY A CA 1
ATOM 2083 C C . GLY A 1 359 ? 106.543 134.481 83.637 1.00 53.26 359 GLY A C 1
ATOM 2084 O O . GLY A 1 359 ? 106.110 135.256 82.780 1.00 52.76 359 GLY A O 1
ATOM 2085 N N . LEU A 1 360 ? 107.503 133.594 83.373 1.00 54.46 360 LEU A N 1
ATOM 2086 C CA . LEU A 1 360 ? 108.081 133.511 82.037 1.00 48.12 360 LEU A CA 1
ATOM 2087 C C . LEU A 1 360 ? 107.123 132.844 81.058 1.00 54.41 360 LEU A C 1
ATOM 2088 O O . LEU A 1 360 ? 107.069 133.223 79.883 1.00 63.57 360 LEU A O 1
ATOM 2093 N N . TYR A 1 361 ? 106.362 131.847 81.518 1.00 59.24 361 TYR A N 1
ATOM 2094 C CA . TYR A 1 361 ? 105.414 131.171 80.636 1.00 44.68 361 TYR A CA 1
ATOM 2095 C C . TYR A 1 361 ? 104.234 132.068 80.286 1.00 48.62 361 TYR A C 1
ATOM 2096 O O . TYR A 1 361 ? 103.770 132.071 79.141 1.00 52.88 361 TYR A O 1
ATOM 2105 N N . ALA A 1 362 ? 103.725 132.824 81.260 1.00 39.12 362 ALA A N 1
ATOM 2106 C CA . ALA A 1 362 ? 102.631 133.745 80.977 1.00 42.95 362 ALA A CA 1
ATOM 2107 C C . ALA A 1 362 ? 103.059 134.815 79.983 1.00 51.47 362 ALA A C 1
ATOM 2108 O O . ALA A 1 362 ? 102.263 135.245 79.140 1.00 54.81 362 ALA A O 1
ATOM 2110 N N . THR A 1 363 ? 104.319 135.250 80.063 1.00 60.22 363 THR A N 1
ATOM 2111 C CA . THR A 1 363 ? 104.827 136.259 79.139 1.00 58.25 363 THR A CA 1
ATOM 2112 C C . THR A 1 363 ? 104.738 135.783 77.695 1.00 57.73 363 THR A C 1
ATOM 2113 O O . THR A 1 363 ? 104.296 136.528 76.814 1.00 58.21 363 THR A O 1
ATOM 2117 N N . LEU A 1 364 ? 105.156 134.544 77.435 1.00 57.73 364 LEU A N 1
ATOM 2118 C CA . LEU A 1 364 ? 105.122 134.023 76.074 1.00 56.33 364 LEU A CA 1
ATOM 2119 C C . LEU A 1 364 ? 103.693 133.803 75.598 1.00 65.73 364 LEU A C 1
ATOM 2120 O O . LEU A 1 364 ? 103.336 134.199 74.483 1.00 69.38 364 LEU A O 1
ATOM 2125 N N . VAL A 1 365 ? 102.863 133.172 76.430 1.00 64.68 365 VAL A N 1
ATOM 2126 C CA . VAL A 1 365 ? 101.525 132.780 75.999 1.00 59.78 365 VAL A CA 1
ATOM 2127 C C . VAL A 1 365 ? 100.645 134.005 75.778 1.00 59.81 365 VAL A C 1
ATOM 2128 O O . VAL A 1 365 ? 99.991 134.138 74.738 1.00 62.77 365 VAL A O 1
ATOM 2132 N N . PHE A 1 366 ? 100.623 134.925 76.745 1.00 63.87 366 PHE A N 1
ATOM 2133 C CA . PHE A 1 366 ? 99.678 136.036 76.675 1.00 57.08 366 PHE A CA 1
ATOM 2134 C C . PHE A 1 366 ? 100.085 137.054 75.618 1.00 62.61 366 PHE A C 1
ATOM 2135 O O . PHE A 1 366 ? 99.222 137.681 74.994 1.00 65.96 366 PHE A O 1
ATOM 2143 N N . HIS A 1 367 ? 101.389 137.241 75.406 1.00 82.25 367 HIS A N 1
ATOM 2144 C CA . HIS A 1 367 ? 101.834 138.117 74.328 1.00 84.49 367 HIS A CA 1
ATOM 2145 C C . HIS A 1 367 ? 101.524 137.522 72.963 1.00 87.42 367 HIS A C 1
ATOM 2146 O O . HIS A 1 367 ? 101.245 138.261 72.013 1.00 89.05 367 HIS A O 1
ATOM 2153 N N . GLN A 1 368 ? 101.569 136.194 72.849 1.00 92.10 368 GLN A N 1
ATOM 2154 C CA . GLN A 1 368 ? 101.332 135.543 71.565 1.00 92.68 368 GLN A CA 1
ATOM 2155 C C . GLN A 1 368 ? 99.916 135.802 71.062 1.00 94.40 368 GLN A C 1
ATOM 2156 O O . GLN A 1 368 ? 99.704 136.010 69.862 1.00 93.30 368 GLN A O 1
ATOM 2162 N N . LEU A 1 369 ? 98.932 135.789 71.964 1.00 85.54 369 LEU A N 1
ATOM 2163 C CA . LEU A 1 369 ? 97.563 136.098 71.565 1.00 82.56 369 LEU A CA 1
ATOM 2164 C C . LEU A 1 369 ? 97.412 137.553 71.142 1.00 88.91 369 LEU A C 1
ATOM 2165 O O . LEU A 1 369 ? 96.569 137.865 70.294 1.00 93.81 369 LEU A O 1
ATOM 2170 N N . THR A 1 370 ? 98.210 138.454 71.720 1.00 97.46 370 THR A N 1
ATOM 2171 C CA . THR A 1 370 ? 98.052 139.878 71.436 1.00 98.84 370 THR A CA 1
ATOM 2172 C C . THR A 1 370 ? 98.444 140.213 70.001 1.00 99.26 370 THR A C 1
ATOM 2173 O O . THR A 1 370 ? 97.838 141.093 69.379 1.00 101.02 370 THR A O 1
ATOM 2177 N N . LEU A 1 371 ? 99.463 139.536 69.463 1.00 102.39 371 LEU A N 1
ATOM 2178 C CA . LEU A 1 371 ? 99.882 139.805 68.091 1.00 105.53 371 LEU A CA 1
ATOM 2179 C C . LEU A 1 371 ? 98.769 139.505 67.096 1.00 106.89 371 LEU A C 1
ATOM 2180 O O . LEU A 1 371 ? 98.678 140.158 66.050 1.00 103.58 371 LEU A O 1
ATOM 2185 N N . LYS A 1 372 ? 97.921 138.520 67.401 1.00 112.80 372 LYS A N 1
ATOM 2186 C CA . LYS A 1 372 ? 96.762 138.243 66.559 1.00 111.29 372 LYS A CA 1
ATOM 2187 C C . LYS A 1 372 ? 95.814 139.434 66.507 1.00 113.35 372 LYS A C 1
ATOM 2188 O O . LYS A 1 372 ? 95.317 139.797 65.433 1.00 113.66 372 LYS A O 1
ATOM 2194 N N . ARG A 1 373 ? 95.556 140.051 67.652 1.00 119.13 373 ARG A N 1
ATOM 2195 C CA . ARG A 1 373 ? 94.579 141.128 67.725 1.00 117.93 373 ARG A CA 1
ATOM 2196 C C . ARG A 1 373 ? 95.054 142.323 66.906 1.00 118.17 373 ARG A C 1
ATOM 2197 O O . ARG A 1 373 ? 96.172 142.808 67.119 1.00 117.41 373 ARG A O 1
ATOM 2205 N N . PRO A 1 374 ? 94.251 142.817 65.961 1.00 129.47 374 PRO A N 1
ATOM 2206 C CA . PRO A 1 374 ? 94.652 144.028 65.226 1.00 129.35 374 PRO A CA 1
ATOM 2207 C C . PRO A 1 374 ? 94.838 145.230 66.130 1.00 130.21 374 PRO A C 1
ATOM 2208 O O . PRO A 1 374 ? 95.675 146.095 65.843 1.00 130.76 374 PRO A O 1
ATOM 2212 N N . SER A 1 375 ? 94.074 145.308 67.216 1.00 131.96 375 SER A N 1
ATOM 2213 C CA . SER A 1 375 ? 94.225 146.347 68.220 1.00 131.85 375 SER A CA 1
ATOM 2214 C C . SER A 1 375 ? 94.016 145.718 69.588 1.00 131.97 375 SER A C 1
ATOM 2215 O O . SER A 1 375 ? 93.486 144.610 69.704 1.00 131.95 375 SER A O 1
ATOM 2218 N N . GLN A 1 376 ? 94.447 146.430 70.629 1.00 130.98 376 GLN A N 1
ATOM 2219 C CA . GLN A 1 376 ? 94.262 145.930 71.986 1.00 130.77 376 GLN A CA 1
ATOM 2220 C C . GLN A 1 376 ? 92.774 145.769 72.264 1.00 130.39 376 GLN A C 1
ATOM 2221 O O . GLN A 1 376 ? 92.043 146.758 72.373 1.00 131.11 376 GLN A O 1
ATOM 2227 N N . SER A 1 377 ? 92.318 144.525 72.368 1.00 117.06 377 SER A N 1
ATOM 2228 C CA . SER A 1 377 ? 90.895 144.237 72.470 1.00 117.30 377 SER A CA 1
ATOM 2229 C C . SER A 1 377 ? 90.721 142.908 73.193 1.00 114.60 377 SER A C 1
ATOM 2230 O O . SER A 1 377 ? 91.673 142.342 73.736 1.00 113.13 377 SER A O 1
ATOM 2233 N N . ALA A 1 378 ? 89.488 142.414 73.192 1.00 95.63 378 ALA A N 1
ATOM 2234 C CA . ALA A 1 378 ? 89.135 141.201 73.909 1.00 94.56 378 ALA A CA 1
ATOM 2235 C C . ALA A 1 378 ? 88.983 140.020 72.958 1.00 94.90 378 ALA A C 1
ATOM 2236 O O . ALA A 1 378 ? 88.848 140.177 71.743 1.00 95.80 378 ALA A O 1
ATOM 2238 N N . LEU A 1 379 ? 89.006 138.824 73.538 1.00 84.95 379 LEU A N 1
ATOM 2239 C CA . LEU A 1 379 ? 88.803 137.607 72.770 1.00 86.60 379 LEU A CA 1
ATOM 2240 C C . LEU A 1 379 ? 87.354 137.502 72.307 1.00 85.41 379 LEU A C 1
ATOM 2241 O O . LEU A 1 379 ? 86.425 137.919 73.002 1.00 85.52 379 LEU A O 1
ATOM 2246 N N . SER A 1 380 ? 87.166 136.939 71.118 1.00 90.26 380 SER A N 1
ATOM 2247 C CA . SER A 1 380 ? 85.821 136.691 70.625 1.00 89.72 380 SER A CA 1
ATOM 2248 C C . SER A 1 380 ? 85.189 135.526 71.380 1.00 93.25 380 SER A C 1
ATOM 2249 O O . SER A 1 380 ? 85.863 134.764 72.077 1.00 94.60 380 SER A O 1
ATOM 2252 N N . GLN A 1 381 ? 83.868 135.396 71.235 1.00 93.92 381 GLN A N 1
ATOM 2253 C CA . GLN A 1 381 ? 83.140 134.369 71.974 1.00 90.89 381 GLN A CA 1
ATOM 2254 C C . GLN A 1 381 ? 83.574 132.967 71.560 1.00 92.63 381 GLN A C 1
ATOM 2255 O O . GLN A 1 381 ? 83.714 132.078 72.408 1.00 93.96 381 GLN A O 1
ATOM 2261 N N . GLU A 1 382 ? 83.785 132.747 70.261 1.00 95.53 382 GLU A N 1
ATOM 2262 C CA . GLU A 1 382 ? 84.187 131.424 69.792 1.00 94.99 382 GLU A CA 1
ATOM 2263 C C . GLU A 1 382 ? 85.586 131.058 70.275 1.00 94.79 382 GLU A C 1
ATOM 2264 O O . GLU A 1 382 ? 85.842 129.901 70.624 1.00 96.15 382 GLU A O 1
ATOM 2270 N N . GLU A 1 383 ? 86.505 132.026 70.294 1.00 90.74 383 GLU A N 1
ATOM 2271 C CA . GLU A 1 383 ? 87.871 131.746 70.725 1.00 87.84 383 GLU A CA 1
ATOM 2272 C C . GLU A 1 383 ? 87.944 131.451 72.218 1.00 89.77 383 GLU A C 1
ATOM 2273 O O . GLU A 1 383 ? 88.774 130.640 72.652 1.00 90.11 383 GLU A O 1
ATOM 2279 N N . GLN A 1 384 ? 87.086 132.093 73.014 1.00 85.12 384 GLN A N 1
ATOM 2280 C CA . GLN A 1 384 ? 87.016 131.774 74.435 1.00 82.16 384 GLN A CA 1
ATOM 2281 C C . GLN A 1 384 ? 86.654 130.311 74.646 1.00 84.28 384 GLN A C 1
ATOM 2282 O O . GLN A 1 384 ? 87.234 129.637 75.506 1.00 88.02 384 GLN A O 1
ATOM 2288 N N . ILE A 1 385 ? 85.699 129.802 73.865 1.00 85.49 385 ILE A N 1
ATOM 2289 C CA . ILE A 1 385 ? 85.301 128.403 73.983 1.00 86.46 385 ILE A CA 1
ATOM 2290 C C . ILE A 1 385 ? 86.466 127.485 73.638 1.00 87.03 385 ILE A C 1
ATOM 2291 O O . ILE A 1 385 ? 86.684 126.463 74.297 1.00 86.44 385 ILE A O 1
ATOM 2296 N N . THR A 1 386 ? 87.231 127.831 72.600 1.00 84.40 386 THR A N 1
ATOM 2297 C CA . THR A 1 386 ? 88.386 127.019 72.229 1.00 79.54 386 THR A CA 1
ATOM 2298 C C . THR A 1 386 ? 89.425 126.988 73.344 1.00 80.39 386 THR A C 1
ATOM 2299 O O . THR A 1 386 ? 89.953 125.919 73.682 1.00 86.98 386 THR A O 1
ATOM 2303 N N . LEU A 1 387 ? 89.728 128.147 73.935 1.00 72.61 387 LEU A N 1
ATOM 2304 C CA . LEU A 1 387 ? 90.706 128.176 75.020 1.00 73.76 387 LEU A CA 1
ATOM 2305 C C . LEU A 1 387 ? 90.224 127.379 76.227 1.00 69.20 387 LEU A C 1
ATOM 2306 O O . LEU A 1 387 ? 91.000 126.635 76.842 1.00 67.93 387 LEU A O 1
ATOM 2311 N N . VAL A 1 388 ? 88.944 127.518 76.581 1.00 66.80 388 VAL A N 1
ATOM 2312 C CA . VAL A 1 388 ? 88.420 126.791 77.734 1.00 65.99 388 VAL A CA 1
ATOM 2313 C C . VAL A 1 388 ? 88.430 125.292 77.468 1.00 70.75 388 VAL A C 1
ATOM 2314 O O . VAL A 1 388 ? 88.739 124.493 78.359 1.00 76.86 388 VAL A O 1
ATOM 2318 N N . GLY A 1 389 ? 88.100 124.885 76.241 1.00 73.48 389 GLY A N 1
ATOM 2319 C CA . GLY A 1 389 ? 88.166 123.474 75.900 1.00 74.44 389 GLY A CA 1
ATOM 2320 C C . GLY A 1 389 ? 89.574 122.922 75.981 1.00 69.87 389 GLY A C 1
ATOM 2321 O O . GLY A 1 389 ? 89.787 121.810 76.468 1.00 65.83 389 GLY A O 1
ATOM 2322 N N . LEU A 1 390 ? 90.557 123.695 75.513 1.00 68.77 390 LEU A N 1
ATOM 2323 C CA . LEU A 1 390 ? 91.949 123.263 75.612 1.00 66.22 390 LEU A CA 1
ATOM 2324 C C . LEU A 1 390 ? 92.376 123.101 77.066 1.00 67.64 390 LEU A C 1
ATOM 2325 O O . LEU A 1 390 ? 92.990 122.089 77.436 1.00 69.82 390 LEU A O 1
ATOM 2330 N N . CYS A 1 391 ? 92.041 124.080 77.910 1.00 65.14 391 CYS A N 1
ATOM 2331 C CA . CYS A 1 391 ? 92.399 123.991 79.322 1.00 60.66 391 CYS A CA 1
ATOM 2332 C C . CYS A 1 391 ? 91.725 122.800 79.993 1.00 65.93 391 CYS A C 1
ATOM 2333 O O . CYS A 1 391 ? 92.355 122.077 80.775 1.00 68.43 391 CYS A O 1
ATOM 2336 N N . MET A 1 392 ? 90.443 122.574 79.694 1.00 66.18 392 MET A N 1
ATOM 2337 C CA . MET A 1 392 ? 89.711 121.485 80.330 1.00 63.63 392 MET A CA 1
ATOM 2338 C C . MET A 1 392 ? 90.229 120.127 79.875 1.00 67.75 392 MET A C 1
ATOM 2339 O O . MET A 1 392 ? 90.339 119.196 80.683 1.00 71.01 392 MET A O 1
ATOM 2344 N N . MET A 1 393 ? 90.558 119.993 78.586 1.00 63.98 393 MET A N 1
ATOM 2345 C CA . MET A 1 393 ? 91.145 118.750 78.100 1.00 63.04 393 MET A CA 1
ATOM 2346 C C . MET A 1 393 ? 92.488 118.481 78.762 1.00 64.32 393 MET A C 1
ATOM 2347 O O . MET A 1 393 ? 92.776 117.346 79.160 1.00 65.64 393 MET A O 1
ATOM 2352 N N . ALA A 1 394 ? 93.322 119.516 78.897 1.00 60.87 394 ALA A N 1
ATOM 2353 C CA . ALA A 1 394 ? 94.608 119.334 79.562 1.00 56.79 394 ALA A CA 1
ATOM 2354 C C . ALA A 1 394 ? 94.425 118.914 81.016 1.00 60.66 394 ALA A C 1
ATOM 2355 O O . ALA A 1 394 ? 95.133 118.026 81.507 1.00 65.13 394 ALA A O 1
ATOM 2357 N N . ALA A 1 395 ? 93.478 119.538 81.720 1.00 55.90 395 ALA A N 1
ATOM 2358 C CA . ALA A 1 395 ? 93.247 119.187 83.118 1.00 52.07 395 ALA A CA 1
ATOM 2359 C C . ALA A 1 395 ? 92.750 117.754 83.262 1.00 57.83 395 ALA A C 1
ATOM 2360 O O . ALA A 1 395 ? 93.202 117.017 84.149 1.00 64.21 395 ALA A O 1
ATOM 2362 N N . GLU A 1 396 ? 91.815 117.338 82.404 1.00 63.86 396 GLU A N 1
ATOM 2363 C CA . GLU A 1 396 ? 91.320 115.968 82.475 1.00 63.64 396 GLU A CA 1
ATOM 2364 C C . GLU A 1 396 ? 92.423 114.969 82.155 1.00 66.60 396 GLU A C 1
ATOM 2365 O O . GLU A 1 396 ? 92.504 113.903 82.776 1.00 66.45 396 GLU A O 1
ATOM 2371 N N . GLY A 1 397 ? 93.277 115.289 81.181 1.00 64.98 397 GLY A N 1
ATOM 2372 C CA . GLY A 1 397 ? 94.402 114.418 80.889 1.00 57.94 397 GLY A CA 1
ATOM 2373 C C . GLY A 1 397 ? 95.370 114.307 82.051 1.00 53.61 397 GLY A C 1
ATOM 2374 O O . GLY A 1 397 ? 95.903 113.230 82.324 1.00 61.26 397 GLY A O 1
ATOM 2375 N N . VAL A 1 398 ? 95.616 115.419 82.746 1.00 51.62 398 VAL A N 1
ATOM 2376 C CA . VAL A 1 398 ? 96.486 115.377 83.919 1.00 56.78 398 VAL A CA 1
ATOM 2377 C C . VAL A 1 398 ? 95.876 114.497 85.002 1.00 55.70 398 VAL A C 1
ATOM 2378 O O . VAL A 1 398 ? 96.571 113.695 85.637 1.00 64.40 398 VAL A O 1
ATOM 2382 N N . TRP A 1 399 ? 94.568 114.630 85.232 1.00 59.79 399 TRP A N 1
ATOM 2383 C CA . TRP A 1 399 ? 93.925 113.831 86.272 1.00 56.96 399 TRP A CA 1
ATOM 2384 C C . TRP A 1 399 ? 93.906 112.348 85.915 1.00 59.65 399 TRP A C 1
ATOM 2385 O O . TRP A 1 399 ? 94.093 111.494 86.789 1.00 62.15 399 TRP A O 1
ATOM 2396 N N . THR A 1 400 ? 93.682 112.018 84.644 1.00 64.84 400 THR A N 1
ATOM 2397 C CA . THR A 1 400 ? 93.536 110.632 84.218 1.00 63.48 400 THR A CA 1
ATOM 2398 C C . THR A 1 400 ? 94.850 110.004 83.758 1.00 66.98 400 THR A C 1
ATOM 2399 O O . THR A 1 400 ? 94.859 108.831 83.368 1.00 66.06 400 THR A O 1
ATOM 2403 N N . MET A 1 401 ? 95.962 110.741 83.826 1.00 69.52 401 MET A N 1
ATOM 2404 C CA . MET A 1 401 ? 97.277 110.281 83.368 1.00 64.77 401 MET A CA 1
ATOM 2405 C C . MET A 1 401 ? 97.233 109.832 81.904 1.00 71.93 401 MET A C 1
ATOM 2406 O O . MET A 1 401 ? 97.485 108.674 81.571 1.00 77.10 401 MET A O 1
ATOM 2411 N N . ARG A 1 402 ? 96.911 110.783 81.029 1.00 68.27 402 ARG A N 1
ATOM 2412 C CA . ARG A 1 402 ? 96.896 110.568 79.588 1.00 64.94 402 ARG A CA 1
ATOM 2413 C C . ARG A 1 402 ? 97.621 111.715 78.902 1.00 69.55 402 ARG A C 1
ATOM 2414 O O . ARG A 1 402 ? 97.532 112.864 79.343 1.00 74.34 402 ARG A O 1
ATOM 2422 N N . SER A 1 403 ? 98.347 111.404 77.821 1.00 75.05 403 SER A N 1
ATOM 2423 C CA . SER A 1 403 ? 99.143 112.425 77.148 1.00 76.54 403 SER A CA 1
ATOM 2424 C C . SER A 1 403 ? 99.157 112.264 75.629 1.00 79.16 403 SER A C 1
ATOM 2425 O O . SER A 1 403 ? 100.125 112.667 74.977 1.00 79.57 403 SER A O 1
ATOM 2428 N N . VAL A 1 404 ? 98.112 111.687 75.039 1.00 80.29 404 VAL A N 1
ATOM 2429 C CA . VAL A 1 404 ? 98.092 111.403 73.611 1.00 79.29 404 VAL A CA 1
ATOM 2430 C C . VAL A 1 404 ? 96.928 112.091 72.904 1.00 84.45 404 VAL A C 1
ATOM 2431 O O . VAL A 1 404 ? 97.102 112.620 71.804 1.00 86.86 404 VAL A O 1
ATOM 2435 N N . PHE A 1 405 ? 95.735 112.083 73.502 1.00 81.55 405 PHE A N 1
ATOM 2436 C CA . PHE A 1 405 ? 94.600 112.884 73.034 1.00 79.16 405 PHE A CA 1
ATOM 2437 C C . PHE A 1 405 ? 94.211 112.526 71.594 1.00 79.91 405 PHE A C 1
ATOM 2438 O O . PHE A 1 405 ? 94.423 113.286 70.648 1.00 81.22 405 PHE A O 1
ATOM 2446 N N . TYR A 1 406 ? 93.644 111.329 71.458 1.00 94.20 406 TYR A N 1
ATOM 2447 C CA . TYR A 1 406 ? 93.180 110.835 70.169 1.00 95.20 406 TYR A CA 1
ATOM 2448 C C . TYR A 1 406 ? 92.067 111.720 69.600 1.00 94.44 406 TYR A C 1
ATOM 2449 O O . TYR A 1 406 ? 91.570 112.644 70.245 1.00 97.95 406 TYR A O 1
ATOM 2458 N N . ASP A 1 407 ? 91.679 111.411 68.359 1.00 92.67 407 ASP A N 1
ATOM 2459 C CA . ASP A 1 407 ? 90.745 112.262 67.624 1.00 95.06 407 ASP A CA 1
ATOM 2460 C C . ASP A 1 407 ? 89.382 112.332 68.300 1.00 97.12 407 ASP A C 1
ATOM 2461 O O . ASP A 1 407 ? 88.768 113.404 68.358 1.00 95.34 407 ASP A O 1
ATOM 2466 N N . ASP A 1 408 ? 88.878 111.200 68.797 1.00 101.48 408 ASP A N 1
ATOM 2467 C CA . ASP A 1 408 ? 87.581 111.209 69.467 1.00 100.70 408 ASP A CA 1
ATOM 2468 C C . ASP A 1 408 ? 87.607 112.066 70.725 1.00 102.47 408 ASP A C 1
ATOM 2469 O O . ASP A 1 408 ? 86.578 112.627 71.118 1.00 97.46 408 ASP A O 1
ATOM 2474 N N . ASP A 1 409 ? 88.770 112.177 71.370 1.00 97.46 409 ASP A N 1
ATOM 2475 C CA . ASP A 1 409 ? 88.892 113.024 72.550 1.00 87.71 409 ASP A CA 1
ATOM 2476 C C . ASP A 1 409 ? 88.768 114.498 72.186 1.00 83.84 409 ASP A C 1
ATOM 2477 O O . ASP A 1 409 ? 88.225 115.292 72.962 1.00 83.18 409 ASP A O 1
ATOM 2482 N N . LEU A 1 410 ? 89.276 114.886 71.014 1.00 87.46 410 LEU A N 1
ATOM 2483 C CA . LEU A 1 410 ? 89.121 116.264 70.561 1.00 89.48 410 LEU A CA 1
ATOM 2484 C C . LEU A 1 410 ? 87.660 116.599 70.290 1.00 93.57 410 LEU A C 1
ATOM 2485 O O . LEU A 1 410 ? 87.194 117.694 70.628 1.00 92.46 410 LEU A O 1
ATOM 2490 N N . LYS A 1 411 ? 86.921 115.672 69.674 1.00 98.22 411 LYS A N 1
ATOM 2491 C CA . LYS A 1 411 ? 85.513 115.913 69.378 1.00 97.90 411 LYS A CA 1
ATOM 2492 C C . LYS A 1 411 ? 84.664 115.989 70.640 1.00 99.01 411 LYS A C 1
ATOM 2493 O O . LYS A 1 411 ? 83.573 116.568 70.605 1.00 100.00 411 LYS A O 1
ATOM 2499 N N . ASN A 1 412 ? 85.141 115.425 71.751 1.00 98.04 412 ASN A N 1
ATOM 2500 C CA . ASN A 1 412 ? 84.405 115.515 73.007 1.00 96.30 412 ASN A CA 1
ATOM 2501 C C . ASN A 1 412 ? 84.269 116.962 73.464 1.00 95.23 412 ASN A C 1
ATOM 2502 O O . ASN A 1 412 ? 83.210 117.370 73.953 1.00 92.57 412 ASN A O 1
ATOM 2507 N N . TYR A 1 413 ? 85.330 117.750 73.314 1.00 85.99 413 TYR A N 1
ATOM 2508 C CA . TYR A 1 413 ? 85.337 119.151 73.710 1.00 80.19 413 TYR A CA 1
ATOM 2509 C C . TYR A 1 413 ? 85.114 120.093 72.536 1.00 85.11 413 TYR A C 1
ATOM 2510 O O . TYR A 1 413 ? 85.245 121.310 72.700 1.00 86.20 413 TYR A O 1
ATOM 2519 N N . SER A 1 414 ? 84.786 119.556 71.359 1.00 95.75 414 SER A N 1
ATOM 2520 C CA . SER A 1 414 ? 84.516 120.349 70.160 1.00 93.95 414 SER A CA 1
ATOM 2521 C C . SER A 1 414 ? 85.710 121.241 69.812 1.00 95.99 414 SER A C 1
ATOM 2522 O O . SER A 1 414 ? 85.608 122.467 69.733 1.00 97.36 414 SER A O 1
ATOM 2525 N N . LEU A 1 415 ? 86.852 120.596 69.605 1.00 93.13 415 LEU A N 1
ATOM 2526 C CA . LEU A 1 415 ? 88.084 121.272 69.234 1.00 92.94 415 LEU A CA 1
ATOM 2527 C C . LEU A 1 415 ? 88.411 121.000 67.773 1.00 94.21 415 LEU A C 1
ATOM 2528 O O . LEU A 1 415 ? 87.835 120.115 67.136 1.00 94.29 415 LEU A O 1
ATOM 2533 N N . LYS A 1 416 ? 89.351 121.780 67.247 1.00 103.89 416 LYS A N 1
ATOM 2534 C CA . LYS A 1 416 ? 89.817 121.605 65.880 1.00 102.18 416 LYS A CA 1
ATOM 2535 C C . LYS A 1 416 ? 91.263 122.065 65.795 1.00 103.86 416 LYS A C 1
ATOM 2536 O O . LYS A 1 416 ? 91.638 123.066 66.410 1.00 105.47 416 LYS A O 1
ATOM 2542 N N . GLU A 1 417 ? 92.070 121.322 65.035 1.00 107.05 417 GLU A N 1
ATOM 2543 C CA . GLU A 1 417 ? 93.477 121.680 64.885 1.00 108.19 417 GLU A CA 1
ATOM 2544 C C . GLU A 1 417 ? 93.634 123.026 64.192 1.00 108.09 417 GLU A C 1
ATOM 2545 O O . GLU A 1 417 ? 94.513 123.819 64.550 1.00 108.04 417 GLU A O 1
ATOM 2551 N N . SER A 1 418 ? 92.795 123.298 63.190 1.00 110.38 418 SER A N 1
ATOM 2552 C CA . SER A 1 418 ? 92.882 124.567 62.475 1.00 110.91 418 SER A CA 1
ATOM 2553 C C . SER A 1 418 ? 92.608 125.745 63.401 1.00 109.43 418 SER A C 1
ATOM 2554 O O . SER A 1 418 ? 93.304 126.765 63.340 1.00 109.08 418 SER A O 1
ATOM 2557 N N . GLU A 1 419 ? 91.600 125.621 64.267 1.00 106.79 419 GLU A N 1
ATOM 2558 C CA . GLU A 1 419 ? 91.264 126.710 65.177 1.00 104.63 419 GLU A CA 1
ATOM 2559 C C . GLU A 1 419 ? 92.413 127.012 66.130 1.00 104.79 419 GLU A C 1
ATOM 2560 O O . GLU A 1 419 ? 92.774 128.178 66.332 1.00 107.30 419 GLU A O 1
ATOM 2566 N N . ILE A 1 420 ? 93.009 125.972 66.715 1.00 100.02 420 ILE A N 1
ATOM 2567 C CA . ILE A 1 420 ? 94.109 126.175 67.651 1.00 100.15 420 ILE A CA 1
ATOM 2568 C C . ILE A 1 420 ? 95.327 126.739 66.932 1.00 100.15 420 ILE A C 1
ATOM 2569 O O . ILE A 1 420 ? 96.016 127.624 67.451 1.00 98.68 420 ILE A O 1
ATOM 2574 N N . LEU A 1 421 ? 95.614 126.236 65.729 1.00 108.15 421 LEU A N 1
ATOM 2575 C CA . LEU A 1 421 ? 96.770 126.721 64.983 1.00 108.25 421 LEU A CA 1
ATOM 2576 C C . LEU A 1 421 ? 96.599 128.186 64.604 1.00 109.19 421 LEU A C 1
ATOM 2577 O O . LEU A 1 421 ? 97.555 128.967 64.672 1.00 111.47 421 LEU A O 1
ATOM 2582 N N . ALA A 1 422 ? 95.393 128.580 64.205 1.00 105.07 422 ALA A N 1
ATOM 2583 C CA . ALA A 1 422 ? 95.128 129.946 63.785 1.00 104.49 422 ALA A CA 1
ATOM 2584 C C . ALA A 1 422 ? 94.772 130.865 64.944 1.00 101.38 422 ALA A C 1
ATOM 2585 O O . ALA A 1 422 ? 94.540 132.055 64.721 1.00 101.48 422 ALA A O 1
ATOM 2587 N N . LEU A 1 423 ? 94.718 130.344 66.170 1.00 99.74 423 LEU A N 1
ATOM 2588 C CA . LEU A 1 423 ? 94.485 131.163 67.353 1.00 101.04 423 LEU A CA 1
ATOM 2589 C C . LEU A 1 423 ? 95.763 131.591 68.054 1.00 100.13 423 LEU A C 1
ATOM 2590 O O . LEU A 1 423 ? 95.822 132.705 68.579 1.00 99.53 423 LEU A O 1
ATOM 2595 N N . PHE A 1 424 ? 96.788 130.749 68.056 1.00 93.47 424 PHE A N 1
ATOM 2596 C CA . PHE A 1 424 ? 98.057 131.047 68.705 1.00 89.68 424 PHE A CA 1
ATOM 2597 C C . PHE A 1 424 ? 99.166 131.395 67.728 1.00 93.61 424 PHE A C 1
ATOM 2598 O O . PHE A 1 424 ? 99.950 132.304 67.998 1.00 95.12 424 PHE A O 1
ATOM 2606 N N . HIS A 1 425 ? 99.245 130.704 66.590 1.00 105.83 425 HIS A N 1
ATOM 2607 C CA . HIS A 1 425 ? 100.394 130.751 65.683 1.00 105.10 425 HIS A CA 1
ATOM 2608 C C . HIS A 1 425 ? 101.686 130.341 66.382 1.00 105.81 425 HIS A C 1
ATOM 2609 O O . HIS A 1 425 ? 102.771 130.793 66.002 1.00 106.84 425 HIS A O 1
ATOM 2616 N N . MET A 1 426 ? 101.589 129.494 67.402 1.00 98.85 426 MET A N 1
ATOM 2617 C CA . MET A 1 426 ? 102.731 129.048 68.182 1.00 97.34 426 MET A CA 1
ATOM 2618 C C . MET A 1 426 ? 102.724 127.528 68.267 1.00 98.35 426 MET A C 1
ATOM 2619 O O . MET A 1 426 ? 101.721 126.873 67.971 1.00 96.67 426 MET A O 1
ATOM 2624 N N . ASN A 1 427 ? 103.861 126.967 68.674 1.00 99.88 427 ASN A N 1
ATOM 2625 C CA . ASN A 1 427 ? 104.007 125.519 68.748 1.00 100.24 427 ASN A CA 1
ATOM 2626 C C . ASN A 1 427 ? 103.245 124.953 69.939 1.00 101.19 427 ASN A C 1
ATOM 2627 O O . ASN A 1 427 ? 103.799 124.821 71.035 1.00 97.20 427 ASN A O 1
ATOM 2632 N N . ILE A 1 428 ? 101.974 124.620 69.731 1.00 96.89 428 ILE A N 1
ATOM 2633 C CA . ILE A 1 428 ? 101.124 124.031 70.758 1.00 95.11 428 ILE A CA 1
ATOM 2634 C C . ILE A 1 428 ? 100.351 122.882 70.128 1.00 95.13 428 ILE A C 1
ATOM 2635 O O . ILE A 1 428 ? 99.827 123.018 69.017 1.00 94.00 428 ILE A O 1
ATOM 2640 N N . LEU A 1 429 ? 100.292 121.750 70.832 1.00 81.74 429 LEU A N 1
ATOM 2641 C CA . LEU A 1 429 ? 99.538 120.576 70.394 1.00 83.30 429 LEU A CA 1
ATOM 2642 C C . LEU A 1 429 ? 100.031 120.082 69.032 1.00 83.33 429 LEU A C 1
ATOM 2643 O O . LEU A 1 429 ? 99.313 120.101 68.032 1.00 80.72 429 LEU A O 1
ATOM 2648 N N . LEU A 1 430 ? 101.288 119.644 69.012 1.00 83.55 430 LEU A N 1
ATOM 2649 C CA . LEU A 1 430 ? 101.871 119.086 67.802 1.00 83.62 430 LEU A CA 1
ATOM 2650 C C . LEU A 1 430 ? 101.221 117.751 67.457 1.00 83.06 430 LEU A C 1
ATOM 2651 O O . LEU A 1 430 ? 100.856 116.966 68.335 1.00 83.96 430 LEU A O 1
ATOM 2656 N N . GLN A 1 431 ? 101.086 117.496 66.160 1.00 95.13 431 GLN A N 1
ATOM 2657 C CA . GLN A 1 431 ? 100.464 116.277 65.662 1.00 97.10 431 GLN A CA 1
ATOM 2658 C C . GLN A 1 431 ? 101.541 115.256 65.322 1.00 98.68 431 GLN A C 1
ATOM 2659 O O . GLN A 1 431 ? 102.511 115.578 64.629 1.00 98.00 431 GLN A O 1
ATOM 2665 N N . VAL A 1 432 ? 101.365 114.028 65.811 1.00 110.92 432 VAL A N 1
ATOM 2666 C CA . VAL A 1 432 ? 102.316 112.949 65.592 1.00 112.20 432 VAL A CA 1
ATOM 2667 C C . VAL A 1 432 ? 101.567 111.734 65.064 1.00 112.63 432 VAL A C 1
ATOM 2668 O O . VAL A 1 432 ? 100.350 111.609 65.210 1.00 113.59 432 VAL A O 1
ATOM 2672 N N . GLY A 1 433 ? 102.319 110.833 64.439 1.00 128.95 433 GLY A N 1
ATOM 2673 C CA . GLY A 1 433 ? 101.741 109.628 63.879 1.00 130.06 433 GLY A CA 1
ATOM 2674 C C . GLY A 1 433 ? 101.831 109.578 62.369 1.00 130.89 433 GLY A C 1
ATOM 2675 O O . GLY A 1 433 ? 102.090 110.597 61.721 1.00 132.06 433 GLY A O 1
ATOM 2676 N N . HIS A 1 434 ? 101.621 108.395 61.794 1.00 145.35 434 HIS A N 1
ATOM 2677 C CA . HIS A 1 434 ? 101.695 108.216 60.350 1.00 145.69 434 HIS A CA 1
ATOM 2678 C C . HIS A 1 434 ? 100.524 107.445 59.759 1.00 146.46 434 HIS A C 1
ATOM 2679 O O . HIS A 1 434 ? 100.301 107.544 58.546 1.00 146.69 434 HIS A O 1
ATOM 2686 N N . ASN A 1 435 ? 99.768 106.698 60.557 1.00 151.37 435 ASN A N 1
ATOM 2687 C CA . ASN A 1 435 ? 98.642 105.923 60.054 1.00 151.31 435 ASN A CA 1
ATOM 2688 C C . ASN A 1 435 ? 97.429 106.834 59.871 1.00 151.78 435 ASN A C 1
ATOM 2689 O O . ASN A 1 435 ? 97.528 108.064 59.916 1.00 152.41 435 ASN A O 1
ATOM 2694 N N . SER A 1 436 ? 96.259 106.229 59.648 1.00 152.84 436 SER A N 1
ATOM 2695 C CA . SER A 1 436 ? 95.043 107.010 59.439 1.00 153.04 436 SER A CA 1
ATOM 2696 C C . SER A 1 436 ? 94.663 107.790 60.692 1.00 153.03 436 SER A C 1
ATOM 2697 O O . SER A 1 436 ? 94.350 108.984 60.621 1.00 153.36 436 SER A O 1
ATOM 2700 N N . GLU A 1 437 ? 94.682 107.133 61.849 1.00 146.22 437 GLU A N 1
ATOM 2701 C CA . GLU A 1 437 ? 94.357 107.808 63.096 1.00 146.14 437 GLU A CA 1
ATOM 2702 C C . GLU A 1 437 ? 95.466 108.781 63.482 1.00 145.59 437 GLU A C 1
ATOM 2703 O O . GLU A 1 437 ? 96.648 108.551 63.213 1.00 145.13 437 GLU A O 1
ATOM 2709 N N . GLN A 1 438 ? 95.073 109.879 64.120 1.00 118.63 438 GLN A N 1
ATOM 2710 C CA . GLN A 1 438 ? 95.995 110.943 64.483 1.00 116.66 438 GLN A CA 1
ATOM 2711 C C . GLN A 1 438 ? 96.066 111.090 65.996 1.00 115.93 438 GLN A C 1
ATOM 2712 O O . GLN A 1 438 ? 95.117 110.769 66.716 1.00 115.05 438 GLN A O 1
ATOM 2718 N N . CYS A 1 439 ? 97.211 111.578 66.467 1.00 102.45 439 CYS A N 1
ATOM 2719 C CA . CYS A 1 439 ? 97.448 111.833 67.879 1.00 99.39 439 CYS A CA 1
ATOM 2720 C C . CYS A 1 439 ? 98.048 113.221 68.039 1.00 98.50 439 CYS A C 1
ATOM 2721 O O . CYS A 1 439 ? 98.896 113.633 67.242 1.00 99.62 439 CYS A O 1
ATOM 2724 N N . TYR A 1 440 ? 97.607 113.939 69.068 1.00 81.29 440 TYR A N 1
ATOM 2725 C CA . TYR A 1 440 ? 98.042 115.308 69.316 1.00 80.80 440 TYR A CA 1
ATOM 2726 C C . TYR A 1 440 ? 98.603 115.408 70.726 1.00 80.39 440 TYR A C 1
ATOM 2727 O O . TYR A 1 440 ? 97.875 115.201 71.702 1.00 82.82 440 TYR A O 1
ATOM 2736 N N . VAL A 1 441 ? 99.883 115.747 70.834 1.00 69.60 441 VAL A N 1
ATOM 2737 C CA . VAL A 1 441 ? 100.537 115.915 72.123 1.00 68.12 441 VAL A CA 1
ATOM 2738 C C . VAL A 1 441 ? 101.059 117.340 72.227 1.00 69.97 441 VAL A C 1
ATOM 2739 O O . VAL A 1 441 ? 101.334 117.998 71.219 1.00 73.12 441 VAL A O 1
ATOM 2743 N N . PHE A 1 442 ? 101.176 117.821 73.461 1.00 61.32 442 PHE A N 1
ATOM 2744 C CA . PHE A 1 442 ? 101.750 119.134 73.700 1.00 61.93 442 PHE A CA 1
ATOM 2745 C C . PHE A 1 442 ? 103.246 119.117 73.399 1.00 59.42 442 PHE A C 1
ATOM 2746 O O . PHE A 1 442 ? 103.904 118.075 73.445 1.00 62.97 442 PHE A O 1
ATOM 2754 N N . SER A 1 443 ? 103.784 120.297 73.081 1.00 60.49 443 SER A N 1
ATOM 2755 C CA . SER A 1 443 ? 105.205 120.393 72.763 1.00 63.18 443 SER A CA 1
ATOM 2756 C C . SER A 1 443 ? 106.065 120.014 73.962 1.00 64.46 443 SER A C 1
ATOM 2757 O O . SER A 1 443 ? 107.136 119.418 73.804 1.00 72.00 443 SER A O 1
ATOM 2760 N N . HIS A 1 444 ? 105.619 120.360 75.167 1.00 53.75 444 HIS A N 1
ATOM 2761 C CA . HIS A 1 444 ? 106.289 119.958 76.393 1.00 54.68 444 HIS A CA 1
ATOM 2762 C C . HIS A 1 444 ? 105.239 119.758 77.475 1.00 56.20 444 HIS A C 1
ATOM 2763 O O . HIS A 1 444 ? 104.183 120.393 77.454 1.00 58.41 444 HIS A O 1
ATOM 2770 N N . LEU A 1 445 ? 105.535 118.866 78.424 1.00 57.31 445 LEU A N 1
ATOM 2771 C CA . LEU A 1 445 ? 104.601 118.614 79.516 1.00 59.36 445 LEU A CA 1
ATOM 2772 C C . LEU A 1 445 ? 104.396 119.836 80.400 1.00 60.65 445 LEU A C 1
ATOM 2773 O O . LEU A 1 445 ? 103.345 119.952 81.045 1.00 60.53 445 LEU A O 1
ATOM 2778 N N . SER A 1 446 ? 105.371 120.745 80.446 1.00 55.28 446 SER A N 1
ATOM 2779 C CA . SER A 1 446 ? 105.206 121.967 81.222 1.00 55.62 446 SER A CA 1
ATOM 2780 C C . SER A 1 446 ? 104.038 122.792 80.701 1.00 54.81 446 SER A C 1
ATOM 2781 O O . SER A 1 446 ? 103.301 123.399 81.482 1.00 56.70 446 SER A O 1
ATOM 2784 N N . LEU A 1 447 ? 103.849 122.821 79.381 1.00 53.74 447 LEU A N 1
ATOM 2785 C CA . LEU A 1 447 ? 102.720 123.552 78.818 1.00 51.91 447 LEU A CA 1
ATOM 2786 C C . LEU A 1 447 ? 101.394 122.905 79.200 1.00 61.27 447 LEU A C 1
ATOM 2787 O O . LEU A 1 447 ? 100.415 123.606 79.489 1.00 72.57 447 LEU A O 1
ATOM 2792 N N . GLN A 1 448 ? 101.338 121.572 79.203 1.00 59.47 448 GLN A N 1
ATOM 2793 C CA . GLN A 1 448 ? 100.115 120.898 79.624 1.00 59.14 448 GLN A CA 1
ATOM 2794 C C . GLN A 1 448 ? 99.806 121.188 81.086 1.00 61.75 448 GLN A C 1
ATOM 2795 O O . GLN A 1 448 ? 98.647 121.415 81.447 1.00 67.08 448 GLN A O 1
ATOM 2801 N N . ASP A 1 449 ? 100.831 121.188 81.943 1.00 56.27 449 ASP A N 1
ATOM 2802 C CA . ASP A 1 449 ? 100.615 121.535 83.346 1.00 49.41 449 ASP A CA 1
ATOM 2803 C C . ASP A 1 449 ? 100.160 122.982 83.496 1.00 53.23 449 ASP A C 1
ATOM 2804 O O . ASP A 1 449 ? 99.293 123.287 84.322 1.00 59.72 449 ASP A O 1
ATOM 2809 N N . PHE A 1 450 ? 100.736 123.886 82.701 1.00 51.01 450 PHE A N 1
ATOM 2810 C CA . PHE A 1 450 ? 100.338 125.288 82.745 1.00 48.84 450 PHE A CA 1
ATOM 2811 C C . PHE A 1 450 ? 98.871 125.454 82.374 1.00 47.71 450 PHE A C 1
ATOM 2812 O O . PHE A 1 450 ? 98.132 126.183 83.044 1.00 54.88 450 PHE A O 1
ATOM 2820 N N . PHE A 1 451 ? 98.422 124.764 81.324 1.00 43.66 451 PHE A N 1
ATOM 2821 C CA . PHE A 1 451 ? 97.027 124.891 80.909 1.00 43.95 451 PHE A CA 1
ATOM 2822 C C . PHE A 1 451 ? 96.083 124.201 81.891 1.00 48.13 451 PHE A C 1
ATOM 2823 O O . PHE A 1 451 ? 94.976 124.693 82.150 1.00 59.34 451 PHE A O 1
ATOM 2831 N N . ALA A 1 452 ? 96.508 123.075 82.466 1.00 38.33 452 ALA A N 1
ATOM 2832 C CA . ALA A 1 452 ? 95.700 122.421 83.488 1.00 38.95 452 ALA A CA 1
ATOM 2833 C C . ALA A 1 452 ? 95.519 123.321 84.702 1.00 45.36 452 ALA A C 1
ATOM 2834 O O . ALA A 1 452 ? 94.429 123.385 85.280 1.00 58.43 452 ALA A O 1
ATOM 2836 N N . ALA A 1 453 ? 96.580 124.021 85.108 1.00 47.69 453 ALA A N 1
ATOM 2837 C CA . ALA A 1 453 ? 96.461 124.962 86.216 1.00 42.42 453 ALA A CA 1
ATOM 2838 C C . ALA A 1 453 ? 95.602 126.161 85.836 1.00 41.08 453 ALA A C 1
ATOM 2839 O O . ALA A 1 453 ? 94.849 126.679 86.667 1.00 48.33 453 ALA A O 1
ATOM 2841 N N . LEU A 1 454 ? 95.707 126.622 84.589 1.00 53.16 454 LEU A N 1
ATOM 2842 C CA . LEU A 1 454 ? 94.902 127.750 84.135 1.00 45.18 454 LEU A CA 1
ATOM 2843 C C . LEU A 1 454 ? 93.419 127.417 84.069 1.00 41.63 454 LEU A C 1
ATOM 2844 O O . LEU A 1 454 ? 92.590 128.327 84.157 1.00 49.39 454 LEU A O 1
ATOM 2849 N N . TYR A 1 455 ? 93.069 126.139 83.907 1.00 55.03 455 TYR A N 1
ATOM 2850 C CA . TYR A 1 455 ? 91.657 125.764 83.848 1.00 55.40 455 TYR A CA 1
ATOM 2851 C C . TYR A 1 455 ? 90.910 126.170 85.115 1.00 53.31 455 TYR A C 1
ATOM 2852 O O . TYR A 1 455 ? 89.745 126.576 85.050 1.00 58.53 455 TYR A O 1
ATOM 2861 N N . TYR A 1 456 ? 91.560 126.065 86.277 1.00 46.13 456 TYR A N 1
ATOM 2862 C CA . TYR A 1 456 ? 90.882 126.366 87.537 1.00 43.02 456 TYR A CA 1
ATOM 2863 C C . TYR A 1 456 ? 90.530 127.842 87.663 1.00 45.46 456 TYR A C 1
ATOM 2864 O O . TYR A 1 456 ? 89.680 128.207 88.481 1.00 47.20 456 TYR A O 1
ATOM 2873 N N . VAL A 1 457 ? 91.173 128.705 86.878 1.00 53.35 457 VAL A N 1
ATOM 2874 C CA . VAL A 1 457 ? 90.927 130.137 87.001 1.00 52.24 457 VAL A CA 1
ATOM 2875 C C . VAL A 1 457 ? 89.704 130.550 86.188 1.00 51.68 457 VAL A C 1
ATOM 2876 O O . VAL A 1 457 ? 88.939 131.429 86.600 1.00 58.46 457 VAL A O 1
ATOM 2880 N N . LEU A 1 458 ? 89.492 129.922 85.033 1.00 54.74 458 LEU A N 1
ATOM 2881 C CA . LEU A 1 458 ? 88.432 130.313 84.111 1.00 56.69 458 LEU A CA 1
ATOM 2882 C C . LEU A 1 458 ? 87.185 129.443 84.218 1.00 57.64 458 LEU A C 1
ATOM 2883 O O . LEU A 1 458 ? 86.272 129.591 83.401 1.00 60.72 458 LEU A O 1
ATOM 2888 N N . GLU A 1 459 ? 87.121 128.542 85.197 1.00 62.85 459 GLU A N 1
ATOM 2889 C CA . GLU A 1 459 ? 86.008 127.600 85.245 1.00 62.60 459 GLU A CA 1
ATOM 2890 C C . GLU A 1 459 ? 84.708 128.264 85.683 1.00 68.22 459 GLU A C 1
ATOM 2891 O O . GLU A 1 459 ? 83.628 127.827 85.273 1.00 75.62 459 GLU A O 1
ATOM 2897 N N . GLY A 1 460 ? 84.781 129.306 86.505 1.00 70.84 460 GLY A N 1
ATOM 2898 C CA . GLY A 1 460 ? 83.581 129.908 87.052 1.00 69.23 460 GLY A CA 1
ATOM 2899 C C . GLY A 1 460 ? 83.170 131.213 86.406 1.00 68.81 460 GLY A C 1
ATOM 2900 O O . GLY A 1 460 ? 82.346 131.948 86.956 1.00 72.86 460 GLY A O 1
ATOM 2901 N N . LEU A 1 461 ? 83.734 131.520 85.238 1.00 74.18 461 LEU A N 1
ATOM 2902 C CA . LEU A 1 461 ? 83.427 132.791 84.592 1.00 75.58 461 LEU A CA 1
ATOM 2903 C C . LEU A 1 461 ? 82.065 132.771 83.911 1.00 76.73 461 LEU A C 1
ATOM 2904 O O . LEU A 1 461 ? 81.487 133.835 83.663 1.00 79.13 461 LEU A O 1
ATOM 2909 N N . GLU A 1 462 ? 81.537 131.590 83.607 1.00 89.64 462 GLU A N 1
ATOM 2910 C CA . GLU A 1 462 ? 80.271 131.464 82.894 1.00 88.53 462 GLU A CA 1
ATOM 2911 C C . GLU A 1 462 ? 79.795 130.020 83.013 1.00 90.16 462 GLU A C 1
ATOM 2912 O O . GLU A 1 462 ? 80.339 129.231 83.793 1.00 88.43 462 GLU A O 1
ATOM 2918 N N . GLU A 1 463 ? 78.765 129.676 82.242 1.00 98.59 463 GLU A N 1
ATOM 2919 C CA . GLU A 1 463 ? 78.270 128.304 82.144 1.00 99.72 463 GLU A CA 1
ATOM 2920 C C . GLU A 1 463 ? 78.848 127.702 80.868 1.00 100.95 463 GLU A C 1
ATOM 2921 O O . GLU A 1 463 ? 78.258 127.793 79.791 1.00 99.66 463 GLU A O 1
ATOM 2927 N N . TRP A 1 464 ? 80.019 127.082 80.996 1.00 90.25 464 TRP A N 1
ATOM 2928 C CA . TRP A 1 464 ? 80.757 126.571 79.851 1.00 80.93 464 TRP A CA 1
ATOM 2929 C C . TRP A 1 464 ? 80.289 125.199 79.390 1.00 82.70 464 TRP A C 1
ATOM 2930 O O . TRP A 1 464 ? 80.646 124.785 78.284 1.00 89.50 464 TRP A O 1
ATOM 2941 N N . ASN A 1 465 ? 79.503 124.489 80.198 1.00 93.90 465 ASN A N 1
ATOM 2942 C CA . ASN A 1 465 ? 79.151 123.108 79.893 1.00 96.66 465 ASN A CA 1
ATOM 2943 C C . ASN A 1 465 ? 78.119 122.976 78.781 1.00 97.58 465 ASN A C 1
ATOM 2944 O O . ASN A 1 465 ? 77.878 121.858 78.317 1.00 97.91 465 ASN A O 1
ATOM 2949 N N . GLN A 1 466 ? 77.502 124.077 78.349 1.00 95.14 466 GLN A N 1
ATOM 2950 C CA . GLN A 1 466 ? 76.508 123.995 77.284 1.00 94.37 466 GLN A CA 1
ATOM 2951 C C . GLN A 1 466 ? 77.141 123.605 75.955 1.00 95.45 466 GLN A C 1
ATOM 2952 O O . GLN A 1 466 ? 76.558 122.831 75.187 1.00 96.88 466 GLN A O 1
ATOM 2958 N N . HIS A 1 467 ? 78.328 124.127 75.664 1.00 95.79 467 HIS A N 1
ATOM 2959 C CA . HIS A 1 467 ? 78.960 123.951 74.363 1.00 95.96 467 HIS A CA 1
ATOM 2960 C C . HIS A 1 467 ? 79.784 122.676 74.259 1.00 96.49 467 HIS A C 1
ATOM 2961 O O . HIS A 1 467 ? 80.359 122.416 73.197 1.00 98.04 467 HIS A O 1
ATOM 2968 N N . PHE A 1 468 ? 79.862 121.880 75.319 1.00 89.57 468 PHE A N 1
ATOM 2969 C CA . PHE A 1 468 ? 80.648 120.654 75.326 1.00 88.15 468 PHE A CA 1
ATOM 2970 C C . PHE A 1 468 ? 79.709 119.458 75.277 1.00 91.98 468 PHE A C 1
ATOM 2971 O O . PHE A 1 468 ? 78.700 119.427 75.990 1.00 92.41 468 PHE A O 1
ATOM 2979 N N . CYS A 1 469 ? 80.039 118.480 74.437 1.00 109.74 469 CYS A N 1
ATOM 2980 C CA . CYS A 1 469 ? 79.169 117.339 74.184 1.00 108.93 469 CYS A CA 1
ATOM 2981 C C . CYS A 1 469 ? 79.468 116.136 75.070 1.00 108.01 469 CYS A C 1
ATOM 2982 O O . CYS A 1 469 ? 78.841 115.088 74.892 1.00 108.50 469 CYS A O 1
ATOM 2985 N N . PHE A 1 470 ? 80.402 116.249 76.009 1.00 107.11 470 PHE A N 1
ATOM 2986 C CA . PHE A 1 470 ? 80.746 115.119 76.865 1.00 107.51 470 PHE A CA 1
ATOM 2987 C C . PHE A 1 470 ? 79.630 114.817 77.859 1.00 106.65 470 PHE A C 1
ATOM 2988 O O . PHE A 1 470 ? 78.658 115.563 77.961 1.00 108.30 470 PHE A O 1
ATOM 2996 N N . ASP A 1 485 ? 101.378 111.003 93.716 1.00 85.86 485 ASP A N 1
ATOM 2997 C CA . ASP A 1 485 ? 101.160 112.421 93.973 1.00 85.29 485 ASP A CA 1
ATOM 2998 C C . ASP A 1 485 ? 102.306 113.262 93.422 1.00 85.35 485 ASP A C 1
ATOM 2999 O O . ASP A 1 485 ? 102.288 114.488 93.513 1.00 84.91 485 ASP A O 1
ATOM 3001 N N . THR A 1 486 ? 103.308 112.591 92.850 1.00 75.91 486 THR A N 1
ATOM 3002 C CA . THR A 1 486 ? 104.433 113.307 92.259 1.00 75.41 486 THR A CA 1
ATOM 3003 C C . THR A 1 486 ? 104.042 113.941 90.929 1.00 79.22 486 THR A C 1
ATOM 3004 O O . THR A 1 486 ? 104.546 115.012 90.570 1.00 79.44 486 THR A O 1
ATOM 3008 N N . ARG A 1 487 ? 103.123 113.309 90.196 1.00 75.68 487 ARG A N 1
ATOM 3009 C CA . ARG A 1 487 ? 102.721 113.821 88.892 1.00 73.33 487 ARG A CA 1
ATOM 3010 C C . ARG A 1 487 ? 101.974 115.145 88.983 1.00 72.48 487 ARG A C 1
ATOM 3011 O O . ARG A 1 487 ? 101.818 115.822 87.962 1.00 76.49 487 ARG A O 1
ATOM 3019 N N . LEU A 1 488 ? 101.508 115.530 90.169 1.00 55.93 488 LEU A N 1
ATOM 3020 C CA . LEU A 1 488 ? 100.729 116.747 90.345 1.00 55.10 488 LEU A CA 1
ATOM 3021 C C . LEU A 1 488 ? 101.536 117.886 90.951 1.00 56.53 488 LEU A C 1
ATOM 3022 O O . LEU A 1 488 ? 100.950 118.889 91.368 1.00 62.50 488 LEU A O 1
ATOM 3027 N N . LEU A 1 489 ? 102.862 117.760 91.014 1.00 58.64 489 LEU A N 1
ATOM 3028 C CA . LEU A 1 489 ? 103.672 118.810 91.623 1.00 54.10 489 LEU A CA 1
ATOM 3029 C C . LEU A 1 489 ? 103.737 120.049 90.737 1.00 54.09 489 LEU A C 1
ATOM 3030 O O . LEU A 1 489 ? 103.584 121.176 91.223 1.00 57.60 489 LEU A O 1
ATOM 3035 N N . GLY A 1 490 ? 103.964 119.860 89.436 1.00 50.59 490 GLY A N 1
ATOM 3036 C CA . GLY A 1 490 ? 104.056 121.000 88.539 1.00 44.97 490 GLY A CA 1
ATOM 3037 C C . GLY A 1 490 ? 102.752 121.763 88.423 1.00 51.55 490 GLY A C 1
ATOM 3038 O O . GLY A 1 490 ? 102.743 122.997 88.405 1.00 53.70 490 GLY A O 1
ATOM 3039 N N . MET A 1 491 ? 101.632 121.041 88.343 1.00 52.10 491 MET A N 1
ATOM 3040 C CA . MET A 1 491 ? 100.334 121.703 88.279 1.00 47.82 491 MET A CA 1
ATOM 3041 C C . MET A 1 491 ? 100.066 122.504 89.544 1.00 52.07 491 MET A C 1
ATOM 3042 O O . MET A 1 491 ? 99.549 123.623 89.479 1.00 51.47 491 MET A O 1
ATOM 3047 N N . LYS A 1 492 ? 100.415 121.949 90.707 1.00 52.00 492 LYS A N 1
ATOM 3048 C CA . LYS A 1 492 ? 100.227 122.666 91.965 1.00 44.40 492 LYS A CA 1
ATOM 3049 C C . LYS A 1 492 ? 101.093 123.919 92.029 1.00 49.48 492 LYS A C 1
ATOM 3050 O O . LYS A 1 492 ? 100.632 124.982 92.466 1.00 54.07 492 LYS A O 1
ATOM 3056 N N . ARG A 1 493 ? 102.354 123.815 91.600 1.00 49.12 493 ARG A N 1
ATOM 3057 C CA . ARG A 1 493 ? 103.231 124.981 91.600 1.00 41.57 493 ARG A CA 1
ATOM 3058 C C . ARG A 1 493 ? 102.711 126.065 90.665 1.00 43.70 493 ARG A C 1
ATOM 3059 O O . ARG A 1 493 ? 102.713 127.251 91.015 1.00 47.41 493 ARG A O 1
ATOM 3067 N N . PHE A 1 494 ? 102.249 125.678 89.472 1.00 44.38 494 PHE A N 1
ATOM 3068 C CA . PHE A 1 494 ? 101.685 126.654 88.544 1.00 40.48 494 PHE A CA 1
ATOM 3069 C C . PHE A 1 494 ? 100.410 127.280 89.100 1.00 47.50 494 PHE A C 1
ATOM 3070 O O . PHE A 1 494 ? 100.176 128.482 88.926 1.00 49.08 494 PHE A O 1
ATOM 3078 N N . LEU A 1 495 ? 99.571 126.480 89.762 1.00 44.80 495 LEU A N 1
ATOM 3079 C CA . LEU A 1 495 ? 98.341 127.002 90.348 1.00 40.29 495 LEU A CA 1
ATOM 3080 C C . LEU A 1 495 ? 98.638 128.024 91.435 1.00 39.83 495 LEU A C 1
ATOM 3081 O O . LEU A 1 495 ? 97.967 129.058 91.523 1.00 44.13 495 LEU A O 1
ATOM 3086 N N . PHE A 1 496 ? 99.632 127.748 92.282 1.00 41.00 496 PHE A N 1
ATOM 3087 C CA . PHE A 1 496 ? 100.037 128.733 93.281 1.00 41.56 496 PHE A CA 1
ATOM 3088 C C . PHE A 1 496 ? 100.618 129.979 92.627 1.00 39.57 496 PHE A C 1
ATOM 3089 O O . PHE A 1 496 ? 100.350 131.102 93.069 1.00 43.43 496 PHE A O 1
ATOM 3097 N N . GLY A 1 497 ? 101.419 129.803 91.575 1.00 35.87 497 GLY A N 1
ATOM 3098 C CA . GLY A 1 497 ? 102.032 130.945 90.919 1.00 36.55 497 GLY A CA 1
ATOM 3099 C C . GLY A 1 497 ? 101.044 131.858 90.225 1.00 44.74 497 GLY A C 1
ATOM 3100 O O . GLY A 1 497 ? 101.236 133.076 90.196 1.00 49.42 497 GLY A O 1
ATOM 3101 N N . LEU A 1 498 ? 99.978 131.297 89.664 1.00 52.29 498 LEU A N 1
ATOM 3102 C CA . LEU A 1 498 ? 99.005 132.075 88.895 1.00 45.00 498 LEU A CA 1
ATOM 3103 C C . LEU A 1 498 ? 98.178 133.033 89.749 1.00 47.96 498 LEU A C 1
ATOM 3104 O O . LEU A 1 498 ? 97.254 133.644 89.199 1.00 47.72 498 LEU A O 1
ATOM 3109 N N . MET A 1 499 ? 98.451 133.190 91.041 1.00 57.62 499 MET A N 1
ATOM 3110 C CA . MET A 1 499 ? 97.710 134.111 91.893 1.00 54.87 499 MET A CA 1
ATOM 3111 C C . MET A 1 499 ? 98.275 135.524 91.876 1.00 54.44 499 MET A C 1
ATOM 3112 O O . MET A 1 499 ? 97.723 136.401 92.547 1.00 54.69 499 MET A O 1
ATOM 3117 N N . ASN A 1 500 ? 99.358 135.761 91.139 1.00 54.36 500 ASN A N 1
ATOM 3118 C CA . ASN A 1 500 ? 99.903 137.105 91.008 1.00 51.97 500 ASN A CA 1
ATOM 3119 C C . ASN A 1 500 ? 98.878 138.031 90.364 1.00 59.29 500 ASN A C 1
ATOM 3120 O O . ASN A 1 500 ? 98.249 137.687 89.362 1.00 69.39 500 ASN A O 1
ATOM 3125 N N . LYS A 1 501 ? 98.710 139.218 90.949 1.00 58.77 501 LYS A N 1
ATOM 3126 C CA . LYS A 1 501 ? 97.673 140.131 90.487 1.00 52.78 501 LYS A CA 1
ATOM 3127 C C . LYS A 1 501 ? 97.955 140.694 89.101 1.00 58.37 501 LYS A C 1
ATOM 3128 O O . LYS A 1 501 ? 97.025 141.162 88.439 1.00 62.49 501 LYS A O 1
ATOM 3134 N N . ASP A 1 502 ? 99.211 140.673 88.651 1.00 70.07 502 ASP A N 1
ATOM 3135 C CA . ASP A 1 502 ? 99.525 141.200 87.327 1.00 66.55 502 ASP A CA 1
ATOM 3136 C C . ASP A 1 502 ? 98.986 140.293 86.227 1.00 68.89 502 ASP A C 1
ATOM 3137 O O . ASP A 1 502 ? 98.575 140.774 85.165 1.00 72.33 502 ASP A O 1
ATOM 3142 N N . ILE A 1 503 ? 98.991 138.980 86.459 1.00 61.79 503 ILE A N 1
ATOM 3143 C CA . ILE A 1 503 ? 98.447 138.045 85.480 1.00 63.28 503 ILE A CA 1
ATOM 3144 C C . ILE A 1 503 ? 96.929 138.161 85.408 1.00 59.78 503 ILE A C 1
ATOM 3145 O O . ILE A 1 503 ? 96.338 138.142 84.318 1.00 59.49 503 ILE A O 1
ATOM 3150 N N . LEU A 1 504 ? 96.274 138.285 86.564 1.00 56.86 504 LEU A N 1
ATOM 3151 C CA . LEU A 1 504 ? 94.817 138.339 86.588 1.00 56.00 504 LEU A CA 1
ATOM 3152 C C . LEU A 1 504 ? 94.297 139.590 85.892 1.00 59.67 504 LEU A C 1
ATOM 3153 O O . LEU A 1 504 ? 93.201 139.579 85.324 1.00 62.20 504 LEU A O 1
ATOM 3158 N N . LYS A 1 505 ? 95.071 140.677 85.912 1.00 66.69 505 LYS A N 1
ATOM 3159 C CA . LYS A 1 505 ? 94.680 141.868 85.164 1.00 69.61 505 LYS A CA 1
ATOM 3160 C C . LYS A 1 505 ? 94.690 141.608 83.662 1.00 72.83 505 LYS A C 1
ATOM 3161 O O . LYS A 1 505 ? 93.789 142.051 82.941 1.00 73.74 505 LYS A O 1
ATOM 3167 N N . THR A 1 506 ? 95.702 140.891 83.169 1.00 64.41 506 THR A N 1
ATOM 3168 C CA . THR A 1 506 ? 95.727 140.530 81.755 1.00 64.61 506 THR A CA 1
ATOM 3169 C C . THR A 1 506 ? 94.559 139.618 81.400 1.00 71.73 506 THR A C 1
ATOM 3170 O O . THR A 1 506 ? 93.930 139.778 80.344 1.00 73.33 506 THR A O 1
ATOM 3174 N N . LEU A 1 507 ? 94.250 138.655 82.272 1.00 65.82 507 LEU A N 1
ATOM 3175 C CA . LEU A 1 507 ? 93.103 137.789 82.018 1.00 57.24 507 LEU A CA 1
ATOM 3176 C C . LEU A 1 507 ? 91.805 138.588 81.998 1.00 63.94 507 LEU A C 1
ATOM 3177 O O . LEU A 1 507 ? 90.915 138.317 81.185 1.00 71.42 507 LEU A O 1
ATOM 3182 N N . GLU A 1 508 ? 91.678 139.571 82.890 1.00 70.61 508 GLU A N 1
ATOM 3183 C CA . GLU A 1 508 ? 90.500 140.432 82.893 1.00 70.34 508 GLU A CA 1
ATOM 3184 C C . GLU A 1 508 ? 90.414 141.250 81.613 1.00 70.23 508 GLU A C 1
ATOM 3185 O O . GLU A 1 508 ? 89.321 141.480 81.085 1.00 74.89 508 GLU A O 1
ATOM 3191 N N . VAL A 1 509 ? 91.559 141.709 81.106 1.00 69.17 509 VAL A N 1
ATOM 3192 C CA . VAL A 1 509 ? 91.572 142.434 79.838 1.00 72.37 509 VAL A CA 1
ATOM 3193 C C . VAL A 1 509 ? 91.080 141.536 78.710 1.00 70.39 509 VAL A C 1
ATOM 3194 O O . VAL A 1 509 ? 90.286 141.958 77.861 1.00 70.55 509 VAL A O 1
ATOM 3198 N N . LEU A 1 510 ? 91.535 140.282 78.688 1.00 70.96 510 LEU A N 1
ATOM 3199 C CA . LEU A 1 510 ? 91.166 139.390 77.591 1.00 74.01 510 LEU A CA 1
ATOM 3200 C C . LEU A 1 510 ? 89.705 138.950 77.674 1.00 74.84 510 LEU A C 1
ATOM 3201 O O . LEU A 1 510 ? 89.030 138.842 76.645 1.00 73.55 510 LEU A O 1
ATOM 3206 N N . PHE A 1 511 ? 89.201 138.683 78.877 1.00 74.45 511 PHE A N 1
ATOM 3207 C CA . PHE A 1 511 ? 87.884 138.076 79.041 1.00 66.64 511 PHE A CA 1
ATOM 3208 C C . PHE A 1 511 ? 86.779 139.067 79.389 1.00 72.96 511 PHE A C 1
ATOM 3209 O O . PHE A 1 511 ? 85.628 138.648 79.543 1.00 80.18 511 PHE A O 1
ATOM 3217 N N . GLU A 1 512 ? 87.093 140.352 79.540 1.00 78.82 512 GLU A N 1
ATOM 3218 C CA . GLU A 1 512 ? 86.151 141.442 79.796 1.00 78.16 512 GLU A CA 1
ATOM 3219 C C . GLU A 1 512 ? 85.473 141.372 81.160 1.00 80.91 512 GLU A C 1
ATOM 3220 O O . GLU A 1 512 ? 84.689 142.271 81.482 1.00 86.11 512 GLU A O 1
ATOM 3226 N N . TYR A 1 513 ? 85.735 140.350 81.971 1.00 83.40 513 TYR A N 1
ATOM 3227 C CA . TYR A 1 513 ? 85.124 140.297 83.289 1.00 81.51 513 TYR A CA 1
ATOM 3228 C C . TYR A 1 513 ? 86.202 140.247 84.362 1.00 83.77 513 TYR A C 1
ATOM 3229 O O . TYR A 1 513 ? 87.286 139.702 84.130 1.00 85.22 513 TYR A O 1
ATOM 3238 N N . PRO A 1 514 ? 85.942 140.813 85.539 1.00 83.00 514 PRO A N 1
ATOM 3239 C CA . PRO A 1 514 ? 86.885 140.650 86.651 1.00 82.86 514 PRO A CA 1
ATOM 3240 C C . PRO A 1 514 ? 87.065 139.179 86.986 1.00 82.69 514 PRO A C 1
ATOM 3241 O O . PRO A 1 514 ? 86.105 138.407 87.015 1.00 86.62 514 PRO A O 1
ATOM 3245 N N . VAL A 1 515 ? 88.309 138.794 87.240 1.00 73.68 515 VAL A N 1
ATOM 3246 C CA . VAL A 1 515 ? 88.667 137.401 87.471 1.00 72.73 515 VAL A CA 1
ATOM 3247 C C . VAL A 1 515 ? 89.055 137.253 88.934 1.00 75.45 515 VAL A C 1
ATOM 3248 O O . VAL A 1 515 ? 90.070 137.804 89.379 1.00 75.44 515 VAL A O 1
ATOM 3252 N N . ILE A 1 516 ? 88.245 136.514 89.684 1.00 82.87 516 ILE A N 1
ATOM 3253 C CA . ILE A 1 516 ? 88.513 136.215 91.088 1.00 81.81 516 ILE A CA 1
ATOM 3254 C C . ILE A 1 516 ? 88.250 134.729 91.301 1.00 82.95 516 ILE A C 1
ATOM 3255 O O . ILE A 1 516 ? 87.090 134.323 91.463 1.00 84.52 516 ILE A O 1
ATOM 3260 N N . PRO A 1 517 ? 89.279 133.886 91.300 1.00 74.14 517 PRO A N 1
ATOM 3261 C CA . PRO A 1 517 ? 89.046 132.441 91.386 1.00 75.43 517 PRO A CA 1
ATOM 3262 C C . PRO A 1 517 ? 88.626 132.002 92.780 1.00 77.21 517 PRO A C 1
ATOM 3263 O O . PRO A 1 517 ? 88.957 132.636 93.786 1.00 77.45 517 PRO A O 1
ATOM 3267 N N . THR A 1 518 ? 87.880 130.897 92.824 1.00 71.32 518 THR A N 1
ATOM 3268 C CA . THR A 1 518 ? 87.432 130.335 94.094 1.00 70.34 518 THR A CA 1
ATOM 3269 C C . THR A 1 518 ? 88.559 129.604 94.815 1.00 72.89 518 THR A C 1
ATOM 3270 O O . THR A 1 518 ? 88.604 129.599 96.050 1.00 73.04 518 THR A O 1
ATOM 3274 N N . VAL A 1 519 ? 89.490 129.011 94.064 1.00 64.49 519 VAL A N 1
ATOM 3275 C CA . VAL A 1 519 ? 90.515 128.155 94.652 1.00 62.55 519 VAL A CA 1
ATOM 3276 C C . VAL A 1 519 ? 91.474 128.927 95.554 1.00 71.84 519 VAL A C 1
ATOM 3277 O O . VAL A 1 519 ? 92.196 128.314 96.353 1.00 74.02 519 VAL A O 1
ATOM 3281 N N . GLU A 1 520 ? 91.499 130.259 95.458 1.00 69.52 520 GLU A N 1
ATOM 3282 C CA . GLU A 1 520 ? 92.400 131.046 96.294 1.00 65.32 520 GLU A CA 1
ATOM 3283 C C . GLU A 1 520 ? 92.089 130.856 97.773 1.00 67.03 520 GLU A C 1
ATOM 3284 O O . GLU A 1 520 ? 93.003 130.705 98.597 1.00 70.54 520 GLU A O 1
ATOM 3290 N N . GLN A 1 521 ? 90.802 130.855 98.128 1.00 61.97 521 GLN A N 1
ATOM 3291 C CA . GLN A 1 521 ? 90.413 130.617 99.513 1.00 57.23 521 GLN A CA 1
ATOM 3292 C C . GLN A 1 521 ? 90.820 129.223 99.967 1.00 56.12 521 GLN A C 1
ATOM 3293 O O . GLN A 1 521 ? 91.235 129.036 101.114 1.00 57.70 521 GLN A O 1
ATOM 3299 N N . LYS A 1 522 ? 90.700 128.230 99.084 1.00 51.67 522 LYS A N 1
ATOM 3300 C CA . LYS A 1 522 ? 91.115 126.877 99.438 1.00 50.02 522 LYS A CA 1
ATOM 3301 C C . LYS A 1 522 ? 92.609 126.816 99.726 1.00 55.03 522 LYS A C 1
ATOM 3302 O O . LYS A 1 522 ? 93.037 126.173 100.693 1.00 64.01 522 LYS A O 1
ATOM 3308 N N . LEU A 1 523 ? 93.420 127.481 98.899 1.00 48.32 523 LEU A N 1
ATOM 3309 C CA . LEU A 1 523 ? 94.863 127.487 99.133 1.00 48.93 523 LEU A CA 1
ATOM 3310 C C . LEU A 1 523 ? 95.210 128.192 100.440 1.00 50.12 523 LEU A C 1
ATOM 3311 O O . LEU A 1 523 ? 96.047 127.709 101.216 1.00 50.45 523 LEU A O 1
ATOM 3316 N N . GLN A 1 524 ? 94.568 129.334 100.705 1.00 49.73 524 GLN A N 1
ATOM 3317 C CA . GLN A 1 524 ? 94.820 130.043 101.957 1.00 45.29 524 GLN A CA 1
ATOM 3318 C C . GLN A 1 524 ? 94.414 129.203 103.162 1.00 51.37 524 GLN A C 1
ATOM 3319 O O . GLN A 1 524 ? 95.123 129.174 104.174 1.00 48.53 524 GLN A O 1
ATOM 3325 N N . HIS A 1 525 ? 93.276 128.511 103.072 1.00 49.53 525 HIS A N 1
ATOM 3326 C CA . HIS A 1 525 ? 92.829 127.662 104.170 1.00 42.80 525 HIS A CA 1
ATOM 3327 C C . HIS A 1 525 ? 93.788 126.502 104.402 1.00 51.88 525 HIS A C 1
ATOM 3328 O O . HIS A 1 525 ? 94.071 126.141 105.551 1.00 61.13 525 HIS A O 1
ATOM 3335 N N . TRP A 1 526 ? 94.291 125.895 103.324 1.00 42.58 526 TRP A N 1
ATOM 3336 C CA . TRP A 1 526 ? 95.257 124.815 103.490 1.00 37.33 526 TRP A CA 1
ATOM 3337 C C . TRP A 1 526 ? 96.524 125.315 104.165 1.00 48.40 526 TRP A C 1
ATOM 3338 O O . TRP A 1 526 ? 97.075 124.639 105.040 1.00 58.02 526 TRP A O 1
ATOM 3349 N N . VAL A 1 527 ? 97.009 126.495 103.768 1.00 49.01 527 VAL A N 1
ATOM 3350 C CA . VAL A 1 527 ? 98.208 127.036 104.406 1.00 39.43 527 VAL A CA 1
ATOM 3351 C C . VAL A 1 527 ? 97.937 127.340 105.874 1.00 38.57 527 VAL A C 1
ATOM 3352 O O . VAL A 1 527 ? 98.793 127.119 106.738 1.00 40.57 527 VAL A O 1
ATOM 3356 N N . SER A 1 528 ? 96.738 127.839 106.183 1.00 50.18 528 SER A N 1
ATOM 3357 C CA . SER A 1 528 ? 96.397 128.157 107.566 1.00 50.32 528 SER A CA 1
ATOM 3358 C C . SER A 1 528 ? 96.286 126.910 108.432 1.00 49.26 528 SER A C 1
ATOM 3359 O O . SER A 1 528 ? 96.591 126.963 109.628 1.00 51.75 528 SER A O 1
ATOM 3362 N N . LEU A 1 529 ? 95.838 125.790 107.861 1.00 49.64 529 LEU A N 1
ATOM 3363 C CA . LEU A 1 529 ? 95.703 124.567 108.651 1.00 48.36 529 LEU A CA 1
ATOM 3364 C C . LEU A 1 529 ? 97.046 124.077 109.180 1.00 46.58 529 LEU A C 1
ATOM 3365 O O . LEU A 1 529 ? 97.094 123.404 110.214 1.00 43.18 529 LEU A O 1
ATOM 3370 N N . ILE A 1 530 ? 98.140 124.389 108.483 1.00 54.71 530 ILE A N 1
ATOM 3371 C CA . ILE A 1 530 ? 99.461 123.958 108.930 1.00 51.58 530 ILE A CA 1
ATOM 3372 C C . ILE A 1 530 ? 99.869 124.697 110.199 1.00 51.61 530 ILE A C 1
ATOM 3373 O O . ILE A 1 530 ? 100.497 124.121 111.095 1.00 47.15 530 ILE A O 1
ATOM 3378 N N . ALA A 1 531 ? 99.519 125.980 110.294 1.00 54.34 531 ALA A N 1
ATOM 3379 C CA . ALA A 1 531 ? 99.994 126.807 111.398 1.00 45.05 531 ALA A CA 1
ATOM 3380 C C . ALA A 1 531 ? 99.466 126.321 112.741 1.00 50.10 531 ALA A C 1
ATOM 3381 O O . ALA A 1 531 ? 100.196 126.320 113.738 1.00 53.49 531 ALA A O 1
ATOM 3383 N N . GLN A 1 532 ? 98.200 125.911 112.793 1.00 63.89 532 GLN A N 1
ATOM 3384 C CA . GLN A 1 532 ? 97.561 125.532 114.053 1.00 58.94 532 GLN A CA 1
ATOM 3385 C C . GLN A 1 532 ? 97.586 124.015 114.195 1.00 61.25 532 GLN A C 1
ATOM 3386 O O . GLN A 1 532 ? 96.715 123.303 113.695 1.00 60.76 532 GLN A O 1
ATOM 3392 N N . GLN A 1 533 ? 98.601 123.514 114.890 1.00 76.61 533 GLN A N 1
ATOM 3393 C CA . GLN A 1 533 ? 98.703 122.107 115.240 1.00 76.80 533 GLN A CA 1
ATOM 3394 C C . GLN A 1 533 ? 98.903 121.984 116.745 1.00 78.86 533 GLN A C 1
ATOM 3395 O O . GLN A 1 533 ? 99.385 122.908 117.406 1.00 76.70 533 GLN A O 1
ATOM 3401 N N . VAL A 1 534 ? 98.530 120.826 117.285 1.00 93.96 534 VAL A N 1
ATOM 3402 C CA . VAL A 1 534 ? 98.434 120.681 118.733 1.00 92.83 534 VAL A CA 1
ATOM 3403 C C . VAL A 1 534 ? 99.786 120.422 119.400 1.00 95.99 534 VAL A C 1
ATOM 3404 O O . VAL A 1 534 ? 100.020 120.896 120.516 1.00 98.06 534 VAL A O 1
ATOM 3408 N N . ASN A 1 535 ? 100.690 119.695 118.748 1.00 94.66 535 ASN A N 1
ATOM 3409 C CA . ASN A 1 535 ? 101.950 119.296 119.365 1.00 94.97 535 ASN A CA 1
ATOM 3410 C C . ASN A 1 535 ? 103.135 119.788 118.548 1.00 95.75 535 ASN A C 1
ATOM 3411 O O . ASN A 1 535 ? 104.108 119.061 118.330 1.00 95.61 535 ASN A O 1
ATOM 3416 N N . GLY A 1 536 ? 103.076 121.034 118.093 1.00 88.74 536 GLY A N 1
ATOM 3417 C CA . GLY A 1 536 ? 104.129 121.601 117.280 1.00 86.16 536 GLY A CA 1
ATOM 3418 C C . GLY A 1 536 ? 103.871 121.441 115.793 1.00 87.02 536 GLY A C 1
ATOM 3419 O O . GLY A 1 536 ? 103.020 120.669 115.347 1.00 86.07 536 GLY A O 1
ATOM 3420 N N . THR A 1 537 ? 104.638 122.195 115.012 1.00 76.66 537 THR A N 1
ATOM 3421 C CA . THR A 1 537 ? 104.493 122.229 113.565 1.00 77.26 537 THR A CA 1
ATOM 3422 C C . THR A 1 537 ? 105.627 121.458 112.902 1.00 74.79 537 THR A C 1
ATOM 3423 O O . THR A 1 537 ? 106.779 121.530 113.338 1.00 76.14 537 THR A O 1
ATOM 3427 N N . SER A 1 538 ? 105.291 120.718 111.852 1.00 53.35 538 SER A N 1
ATOM 3428 C CA . SER A 1 538 ? 106.292 119.966 111.107 1.00 53.94 538 SER A CA 1
ATOM 3429 C C . SER A 1 538 ? 107.101 120.911 110.227 1.00 63.05 538 SER A C 1
ATOM 3430 O O . SER A 1 538 ? 106.513 121.660 109.440 1.00 70.67 538 SER A O 1
ATOM 3433 N N . PRO A 1 539 ? 108.430 120.924 110.337 1.00 55.41 539 PRO A N 1
ATOM 3434 C CA . PRO A 1 539 ? 109.223 121.861 109.525 1.00 56.55 539 PRO A CA 1
ATOM 3435 C C . PRO A 1 539 ? 109.113 121.633 108.028 1.00 51.41 539 PRO A C 1
ATOM 3436 O O . PRO A 1 539 ? 109.209 122.598 107.259 1.00 57.23 539 PRO A O 1
ATOM 3440 N N . MET A 1 540 ? 108.939 120.386 107.585 1.00 50.05 540 MET A N 1
ATOM 3441 C CA . MET A 1 540 ? 108.899 120.112 106.152 1.00 56.91 540 MET A CA 1
ATOM 3442 C C . MET A 1 540 ? 107.688 120.760 105.493 1.00 56.73 540 MET A C 1
ATOM 3443 O O . MET A 1 540 ? 107.798 121.337 104.403 1.00 60.30 540 MET A O 1
ATOM 3448 N N . ASP A 1 541 ? 106.524 120.676 106.137 1.00 51.44 541 ASP A N 1
ATOM 3449 C CA . ASP A 1 541 ? 105.339 121.337 105.603 1.00 55.98 541 ASP A CA 1
ATOM 3450 C C . ASP A 1 541 ? 105.509 122.849 105.603 1.00 52.68 541 ASP A C 1
ATOM 3451 O O . ASP A 1 541 ? 105.049 123.530 104.679 1.00 57.92 541 ASP A O 1
ATOM 3456 N N . THR A 1 542 ? 106.164 123.393 106.630 1.00 44.26 542 THR A N 1
ATOM 3457 C CA . THR A 1 542 ? 106.432 124.827 106.658 1.00 47.25 542 THR A CA 1
ATOM 3458 C C . THR A 1 542 ? 107.307 125.246 105.485 1.00 47.56 542 THR A C 1
ATOM 3459 O O . THR A 1 542 ? 107.032 126.256 104.826 1.00 54.60 542 THR A O 1
ATOM 3463 N N . LEU A 1 543 ? 108.360 124.478 105.199 1.00 45.82 543 LEU A N 1
ATOM 3464 C CA . LEU A 1 543 ? 109.235 124.823 104.083 1.00 39.88 543 LEU A CA 1
ATOM 3465 C C . LEU A 1 543 ? 108.515 124.685 102.747 1.00 47.92 543 LEU A C 1
ATOM 3466 O O . LEU A 1 543 ? 108.716 125.505 101.843 1.00 55.11 543 LEU A O 1
ATOM 3471 N N . ASP A 1 544 ? 107.681 123.653 102.595 1.00 52.98 544 ASP A N 1
ATOM 3472 C CA . ASP A 1 544 ? 106.916 123.507 101.360 1.00 45.81 544 ASP A CA 1
ATOM 3473 C C . ASP A 1 544 ? 105.951 124.671 101.165 1.00 41.89 544 ASP A C 1
ATOM 3474 O O . ASP A 1 544 ? 105.825 125.204 100.055 1.00 50.79 544 ASP A O 1
ATOM 3479 N N . ALA A 1 545 ? 105.264 125.082 102.232 1.00 33.55 545 ALA A N 1
ATOM 3480 C CA . ALA A 1 545 ? 104.361 126.223 102.133 1.00 34.88 545 ALA A CA 1
ATOM 3481 C C . ALA A 1 545 ? 105.121 127.498 101.796 1.00 37.89 545 ALA A C 1
ATOM 3482 O O . ALA A 1 545 ? 104.644 128.323 101.009 1.00 37.73 545 ALA A O 1
ATOM 3484 N N . PHE A 1 546 ? 106.306 127.680 102.385 1.00 51.38 546 PHE A N 1
ATOM 3485 C CA . PHE A 1 546 ? 107.107 128.864 102.087 1.00 44.86 546 PHE A CA 1
ATOM 3486 C C . PHE A 1 546 ? 107.546 128.883 100.628 1.00 46.55 546 PHE A C 1
ATOM 3487 O O . PHE A 1 546 ? 107.478 129.925 99.963 1.00 49.11 546 PHE A O 1
ATOM 3495 N N . TYR A 1 547 ? 107.991 127.736 100.110 1.00 48.07 547 TYR A N 1
ATOM 3496 C CA . TYR A 1 547 ? 108.384 127.663 98.707 1.00 44.34 547 TYR A CA 1
ATOM 3497 C C . TYR A 1 547 ? 107.203 127.947 97.790 1.00 47.63 547 TYR A C 1
ATOM 3498 O O . TYR A 1 547 ? 107.342 128.659 96.790 1.00 48.71 547 TYR A O 1
ATOM 3507 N N . CYS A 1 548 ? 106.031 127.395 98.113 1.00 52.67 548 CYS A N 1
ATOM 3508 C CA . CYS A 1 548 ? 104.850 127.628 97.287 1.00 52.03 548 CYS A CA 1
ATOM 3509 C C . CYS A 1 548 ? 104.440 129.095 97.303 1.00 59.12 548 CYS A C 1
ATOM 3510 O O . CYS A 1 548 ? 104.066 129.653 96.266 1.00 57.19 548 CYS A O 1
ATOM 3513 N N . LEU A 1 549 ? 104.497 129.738 98.471 1.00 54.50 549 LEU A N 1
ATOM 3514 C CA . LEU A 1 549 ? 104.082 131.134 98.566 1.00 44.67 549 LEU A CA 1
ATOM 3515 C C . LEU A 1 549 ? 105.097 132.074 97.930 1.00 48.64 549 LEU A C 1
ATOM 3516 O O . LEU A 1 549 ? 104.733 133.175 97.506 1.00 51.36 549 LEU A O 1
ATOM 3521 N N . PHE A 1 550 ? 106.369 131.673 97.870 1.00 47.70 550 PHE A N 1
ATOM 3522 C CA . PHE A 1 550 ? 107.370 132.492 97.193 1.00 47.74 550 PHE A CA 1
ATOM 3523 C C . PHE A 1 550 ? 107.141 132.562 95.687 1.00 49.98 550 PHE A C 1
ATOM 3524 O O . PHE A 1 550 ? 107.634 133.492 95.042 1.00 48.97 550 PHE A O 1
ATOM 3532 N N . GLU A 1 551 ? 106.400 131.607 95.117 1.00 58.68 551 GLU A N 1
ATOM 3533 C CA . GLU A 1 551 ? 106.169 131.599 93.675 1.00 50.63 551 GLU A CA 1
ATOM 3534 C C . GLU A 1 551 ? 105.212 132.708 93.256 1.00 47.94 551 GLU A C 1
ATOM 3535 O O . GLU A 1 551 ? 105.327 133.249 92.151 1.00 56.14 551 GLU A O 1
ATOM 3541 N N . SER A 1 552 ? 104.256 133.050 94.110 1.00 43.73 552 SER A N 1
ATOM 3542 C CA . SER A 1 552 ? 103.353 134.168 93.871 1.00 42.69 552 SER A CA 1
ATOM 3543 C C . SER A 1 552 ? 103.941 135.401 94.543 1.00 52.64 552 SER A C 1
ATOM 3544 O O . SER A 1 552 ? 103.853 135.550 95.766 1.00 61.92 552 SER A O 1
ATOM 3547 N N . GLN A 1 553 ? 104.539 136.286 93.746 1.00 54.76 553 GLN A N 1
ATOM 3548 C CA . GLN A 1 553 ? 105.180 137.491 94.272 1.00 55.53 553 GLN A CA 1
ATOM 3549 C C . GLN A 1 553 ? 104.106 138.530 94.600 1.00 65.99 553 GLN A C 1
ATOM 3550 O O . GLN A 1 553 ? 104.060 139.633 94.052 1.00 66.46 553 GLN A O 1
ATOM 3556 N N . ASP A 1 554 ? 103.227 138.153 95.525 1.00 72.08 554 ASP A N 1
ATOM 3557 C CA . ASP A 1 554 ? 102.101 138.978 95.934 1.00 64.95 554 ASP A CA 1
ATOM 3558 C C . ASP A 1 554 ? 102.132 139.182 97.441 1.00 67.30 554 ASP A C 1
ATOM 3559 O O . ASP A 1 554 ? 102.300 138.226 98.202 1.00 65.35 554 ASP A O 1
ATOM 3564 N N . GLU A 1 555 ? 101.968 140.434 97.869 1.00 71.45 555 GLU A N 1
ATOM 3565 C CA . GLU A 1 555 ? 102.016 140.743 99.293 1.00 67.21 555 GLU A CA 1
ATOM 3566 C C . GLU A 1 555 ? 100.695 140.454 99.992 1.00 68.29 555 GLU A C 1
ATOM 3567 O O . GLU A 1 555 ? 100.697 140.039 101.155 1.00 71.62 555 GLU A O 1
ATOM 3573 N N . GLU A 1 556 ? 99.566 140.670 99.313 1.00 69.21 556 GLU A N 1
ATOM 3574 C CA . GLU A 1 556 ? 98.266 140.448 99.939 1.00 69.15 556 GLU A CA 1
ATOM 3575 C C . GLU A 1 556 ? 97.984 138.966 100.147 1.00 73.07 556 GLU A C 1
ATOM 3576 O O . GLU A 1 556 ? 97.542 138.564 101.228 1.00 74.56 556 GLU A O 1
ATOM 3582 N N . PHE A 1 557 ? 98.237 138.143 99.129 1.00 60.58 557 PHE A N 1
ATOM 3583 C CA . PHE A 1 557 ? 98.020 136.706 99.256 1.00 53.89 557 PHE A CA 1
ATOM 3584 C C . PHE A 1 557 ? 98.926 136.109 100.329 1.00 54.22 557 PHE A C 1
ATOM 3585 O O . PHE A 1 557 ? 98.458 135.419 101.245 1.00 48.95 557 PHE A O 1
ATOM 3593 N N . VAL A 1 558 ? 100.228 136.390 100.243 1.00 56.32 558 VAL A N 1
ATOM 3594 C CA . VAL A 1 558 ? 101.181 135.851 101.207 1.00 50.52 558 VAL A CA 1
ATOM 3595 C C . VAL A 1 558 ? 100.949 136.452 102.587 1.00 49.68 558 VAL A C 1
ATOM 3596 O O . VAL A 1 558 ? 101.088 135.768 103.608 1.00 48.99 558 VAL A O 1
ATOM 3600 N N . GLY A 1 559 ? 100.595 137.736 102.643 1.00 50.78 559 GLY A N 1
ATOM 3601 C CA . GLY A 1 559 ? 100.323 138.358 103.928 1.00 47.95 559 GLY A CA 1
ATOM 3602 C C . GLY A 1 559 ? 99.122 137.754 104.628 1.00 58.38 559 GLY A C 1
ATOM 3603 O O . GLY A 1 559 ? 99.155 137.509 105.836 1.00 62.36 559 GLY A O 1
ATOM 3604 N N . GLY A 1 560 ? 98.045 137.502 103.880 1.00 54.93 560 GLY A N 1
ATOM 3605 C CA . GLY A 1 560 ? 96.854 136.913 104.463 1.00 47.84 560 GLY A CA 1
ATOM 3606 C C . GLY A 1 560 ? 96.946 135.428 104.724 1.00 45.68 560 GLY A C 1
ATOM 3607 O O . GLY A 1 560 ? 96.178 134.908 105.538 1.00 47.58 560 GLY A O 1
ATOM 3608 N N . ALA A 1 561 ? 97.862 134.728 104.052 1.00 43.93 561 ALA A N 1
ATOM 3609 C CA . ALA A 1 561 ? 98.003 133.297 104.304 1.00 34.94 561 ALA A CA 1
ATOM 3610 C C . ALA A 1 561 ? 98.705 133.016 105.628 1.00 49.32 561 ALA A C 1
ATOM 3611 O O . ALA A 1 561 ? 98.418 132.002 106.273 1.00 57.88 561 ALA A O 1
ATOM 3613 N N . LEU A 1 562 ? 99.616 133.889 106.050 1.00 54.40 562 LEU A N 1
ATOM 3614 C CA . LEU A 1 562 ? 100.442 133.681 107.240 1.00 45.17 562 LEU A CA 1
ATOM 3615 C C . LEU A 1 562 ? 99.955 134.619 108.341 1.00 52.15 562 LEU A C 1
ATOM 3616 O O . LEU A 1 562 ? 100.420 135.753 108.457 1.00 60.95 562 LEU A O 1
ATOM 3621 N N . LYS A 1 563 ? 99.015 134.140 109.156 1.00 51.45 563 LYS A N 1
ATOM 3622 C CA . LYS A 1 563 ? 98.512 134.940 110.263 1.00 51.71 563 LYS A CA 1
ATOM 3623 C C . LYS A 1 563 ? 98.270 134.154 111.543 1.00 55.96 563 LYS A C 1
ATOM 3624 O O . LYS A 1 563 ? 97.787 134.740 112.516 1.00 57.52 563 LYS A O 1
ATOM 3630 N N . ARG A 1 564 ? 98.586 132.857 111.585 1.00 55.85 564 ARG A N 1
ATOM 3631 C CA . ARG A 1 564 ? 98.221 132.034 112.732 1.00 52.96 564 ARG A CA 1
ATOM 3632 C C . ARG A 1 564 ? 99.370 131.143 113.188 1.00 60.50 564 ARG A C 1
ATOM 3633 O O . ARG A 1 564 ? 99.135 130.094 113.795 1.00 63.14 564 ARG A O 1
ATOM 3641 N N . PHE A 1 565 ? 100.615 131.537 112.917 1.00 62.07 565 PHE A N 1
ATOM 3642 C CA . PHE A 1 565 ? 101.732 130.635 113.179 1.00 61.30 565 PHE A CA 1
ATOM 3643 C C . PHE A 1 565 ? 102.159 130.664 114.644 1.00 61.32 565 PHE A C 1
ATOM 3644 O O . PHE A 1 565 ? 102.069 129.650 115.345 1.00 63.98 565 PHE A O 1
ATOM 3652 N N . GLN A 1 566 ? 102.660 131.809 115.110 1.00 57.12 566 GLN A N 1
ATOM 3653 C CA . GLN A 1 566 ? 103.024 132.028 116.508 1.00 53.93 566 GLN A CA 1
ATOM 3654 C C . GLN A 1 566 ? 104.191 131.158 116.965 1.00 53.27 566 GLN A C 1
ATOM 3655 O O . GLN A 1 566 ? 104.681 131.321 118.086 1.00 59.33 566 GLN A O 1
ATOM 3661 N N . GLU A 1 567 ? 104.650 130.245 116.111 1.00 53.11 567 GLU A N 1
ATOM 3662 C CA . GLU A 1 567 ? 105.793 129.393 116.414 1.00 51.94 567 GLU A CA 1
ATOM 3663 C C . GLU A 1 567 ? 106.248 128.677 115.150 1.00 57.02 567 GLU A C 1
ATOM 3664 O O . GLU A 1 567 ? 105.435 128.053 114.463 1.00 62.85 567 GLU A O 1
ATOM 3670 N N . VAL A 1 568 ? 107.539 128.750 114.836 1.00 49.51 568 VAL A N 1
ATOM 3671 C CA . VAL A 1 568 ? 108.075 128.218 113.590 1.00 48.16 568 VAL A CA 1
ATOM 3672 C C . VAL A 1 568 ? 109.347 127.441 113.895 1.00 45.57 568 VAL A C 1
ATOM 3673 O O . VAL A 1 568 ? 110.207 127.920 114.641 1.00 55.69 568 VAL A O 1
ATOM 3677 N N . TRP A 1 569 ? 109.460 126.245 113.326 1.00 38.34 569 TRP A N 1
ATOM 3678 C CA . TRP A 1 569 ? 110.676 125.445 113.379 1.00 40.56 569 TRP A CA 1
ATOM 3679 C C . TRP A 1 569 ? 111.155 125.254 111.947 1.00 49.96 569 TRP A C 1
ATOM 3680 O O . TRP A 1 569 ? 110.387 124.811 111.088 1.00 56.14 569 TRP A O 1
ATOM 3691 N N . LEU A 1 570 ? 112.418 125.590 111.694 1.00 51.90 570 LEU A N 1
ATOM 3692 C CA . LEU A 1 570 ? 112.948 125.693 110.344 1.00 39.07 570 LEU A CA 1
ATOM 3693 C C . LEU A 1 570 ? 114.274 124.957 110.231 1.00 44.90 570 LEU A C 1
ATOM 3694 O O . LEU A 1 570 ? 115.167 125.145 111.061 1.00 58.38 570 LEU A O 1
ATOM 3699 N N . LEU A 1 571 ? 114.400 124.124 109.202 1.00 39.85 571 LEU A N 1
ATOM 3700 C CA . LEU A 1 571 ? 115.669 123.514 108.826 1.00 44.49 571 LEU A CA 1
ATOM 3701 C C . LEU A 1 571 ? 116.158 124.131 107.525 1.00 55.97 571 LEU A C 1
ATOM 3702 O O . LEU A 1 571 ? 115.413 124.190 106.542 1.00 57.93 571 LEU A O 1
ATOM 3707 N N . ILE A 1 572 ? 117.408 124.584 107.521 1.00 49.85 572 ILE A N 1
ATOM 3708 C CA . ILE A 1 572 ? 118.001 125.263 106.377 1.00 38.07 572 ILE A CA 1
ATOM 3709 C C . ILE A 1 572 ? 119.252 124.502 105.968 1.00 48.51 572 ILE A C 1
ATOM 3710 O O . ILE A 1 572 ? 120.173 124.332 106.776 1.00 61.33 572 ILE A O 1
ATOM 3715 N N . ASN A 1 573 ? 119.283 124.041 104.717 1.00 53.90 573 ASN A N 1
ATOM 3716 C CA . ASN A 1 573 ? 120.466 123.379 104.181 1.00 53.17 573 ASN A CA 1
ATOM 3717 C C . ASN A 1 573 ? 120.772 123.799 102.747 1.00 55.94 573 ASN A C 1
ATOM 3718 O O . ASN A 1 573 ? 121.601 123.154 102.095 1.00 57.40 573 ASN A O 1
ATOM 3723 N N . GLN A 1 574 ? 120.135 124.853 102.241 1.00 58.07 574 GLN A N 1
ATOM 3724 C CA . GLN A 1 574 ? 120.444 125.424 100.939 1.00 53.86 574 GLN A CA 1
ATOM 3725 C C . GLN A 1 574 ? 120.271 126.934 101.013 1.00 61.50 574 GLN A C 1
ATOM 3726 O O . GLN A 1 574 ? 119.595 127.459 101.900 1.00 62.97 574 GLN A O 1
ATOM 3732 N N . LYS A 1 575 ? 120.894 127.631 100.062 1.00 52.66 575 LYS A N 1
ATOM 3733 C CA . LYS A 1 575 ? 120.779 129.086 100.014 1.00 56.12 575 LYS A CA 1
ATOM 3734 C C . LYS A 1 575 ? 119.370 129.521 99.620 1.00 54.85 575 LYS A C 1
ATOM 3735 O O . LYS A 1 575 ? 118.859 130.533 100.123 1.00 54.22 575 LYS A O 1
ATOM 3741 N N . MET A 1 576 ? 118.731 128.774 98.716 1.00 52.89 576 MET A N 1
ATOM 3742 C CA . MET A 1 576 ? 117.340 129.050 98.372 1.00 47.45 576 MET A CA 1
ATOM 3743 C C . MET A 1 576 ? 116.439 128.992 99.595 1.00 56.69 576 MET A C 1
ATOM 3744 O O . MET A 1 576 ? 115.468 129.752 99.684 1.00 62.37 576 MET A O 1
ATOM 3749 N N . ASP A 1 577 ? 116.737 128.098 100.542 1.00 55.48 577 ASP A N 1
ATOM 3750 C CA . ASP A 1 577 ? 115.987 128.072 101.792 1.00 47.75 577 ASP A CA 1
ATOM 3751 C C . ASP A 1 577 ? 116.130 129.389 102.537 1.00 48.07 577 ASP A C 1
ATOM 3752 O O . ASP A 1 577 ? 115.143 129.935 103.044 1.00 46.01 577 ASP A O 1
ATOM 3757 N N . LEU A 1 578 ? 117.353 129.925 102.593 1.00 43.33 578 LEU A N 1
ATOM 3758 C CA . LEU A 1 578 ? 117.568 131.216 103.235 1.00 44.59 578 LEU A CA 1
ATOM 3759 C C . LEU A 1 578 ? 116.747 132.305 102.562 1.00 47.20 578 LEU A C 1
ATOM 3760 O O . LEU A 1 578 ? 116.096 133.108 103.240 1.00 47.70 578 LEU A O 1
ATOM 3765 N N . LYS A 1 579 ? 116.744 132.335 101.228 1.00 48.51 579 LYS A N 1
ATOM 3766 C CA . LYS A 1 579 ? 116.037 133.408 100.533 1.00 39.84 579 LYS A CA 1
ATOM 3767 C C . LYS A 1 579 ? 114.525 133.296 100.707 1.00 46.42 579 LYS A C 1
ATOM 3768 O O . LYS A 1 579 ? 113.849 134.299 100.970 1.00 54.02 579 LYS A O 1
ATOM 3774 N N . VAL A 1 580 ? 113.969 132.091 100.563 1.00 43.34 580 VAL A N 1
ATOM 3775 C CA . VAL A 1 580 ? 112.520 131.950 100.690 1.00 35.07 580 VAL A CA 1
ATOM 3776 C C . VAL A 1 580 ? 112.076 132.220 102.124 1.00 47.03 580 VAL A C 1
ATOM 3777 O O . VAL A 1 580 ? 111.021 132.823 102.354 1.00 49.96 580 VAL A O 1
ATOM 3781 N N . SER A 1 581 ? 112.875 131.799 103.112 1.00 50.03 581 SER A N 1
ATOM 3782 C CA . SER A 1 581 ? 112.523 132.069 104.500 1.00 31.13 581 SER A CA 1
ATOM 3783 C C . SER A 1 581 ? 112.612 133.555 104.812 1.00 38.16 581 SER A C 1
ATOM 3784 O O . SER A 1 581 ? 111.772 134.093 105.540 1.00 39.05 581 SER A O 1
ATOM 3787 N N . SER A 1 582 ? 113.625 134.238 104.272 1.00 35.82 582 SER A N 1
ATOM 3788 C CA . SER A 1 582 ? 113.727 135.680 104.463 1.00 34.42 582 SER A CA 1
ATOM 3789 C C . SER A 1 582 ? 112.544 136.403 103.833 1.00 45.85 582 SER A C 1
ATOM 3790 O O . SER A 1 582 ? 112.038 137.383 104.390 1.00 44.59 582 SER A O 1
ATOM 3793 N N . TYR A 1 583 ? 112.098 135.942 102.663 1.00 51.83 583 TYR A N 1
ATOM 3794 C CA . TYR A 1 583 ? 110.964 136.584 102.005 1.00 43.15 583 TYR A CA 1
ATOM 3795 C C . TYR A 1 583 ? 109.664 136.350 102.765 1.00 51.43 583 TYR A C 1
ATOM 3796 O O . TYR A 1 583 ? 108.862 137.276 102.927 1.00 64.82 583 TYR A O 1
ATOM 3805 N N . CYS A 1 584 ? 109.427 135.120 103.229 1.00 51.01 584 CYS A N 1
ATOM 3806 C CA . CYS A 1 584 ? 108.155 134.808 103.873 1.00 46.77 584 CYS A CA 1
ATOM 3807 C C . CYS A 1 584 ? 108.080 135.300 105.315 1.00 45.44 584 CYS A C 1
ATOM 3808 O O . CYS A 1 584 ? 106.999 135.683 105.772 1.00 47.70 584 CYS A O 1
ATOM 3811 N N . LEU A 1 585 ? 109.199 135.300 106.045 1.00 40.73 585 LEU A N 1
ATOM 3812 C CA . LEU A 1 585 ? 109.186 135.665 107.457 1.00 43.86 585 LEU A CA 1
ATOM 3813 C C . LEU A 1 585 ? 108.900 137.140 107.691 1.00 45.49 585 LEU A C 1
ATOM 3814 O O . LEU A 1 585 ? 108.632 137.527 108.832 1.00 48.30 585 LEU A O 1
ATOM 3819 N N . LYS A 1 586 ? 108.967 137.971 106.652 1.00 48.53 586 LYS A N 1
ATOM 3820 C CA . LYS A 1 586 ? 108.679 139.389 106.818 1.00 48.14 586 LYS A CA 1
ATOM 3821 C C . LYS A 1 586 ? 107.201 139.632 107.096 1.00 50.17 586 LYS A C 1
ATOM 3822 O O . LYS A 1 586 ? 106.851 140.602 107.777 1.00 53.78 586 LYS A O 1
ATOM 3828 N N . HIS A 1 587 ? 106.327 138.765 106.592 1.00 52.60 587 HIS A N 1
ATOM 3829 C CA . HIS A 1 587 ? 104.888 138.919 106.748 1.00 50.64 587 HIS A CA 1
ATOM 3830 C C . HIS A 1 587 ? 104.326 138.163 107.946 1.00 54.98 587 HIS A C 1
ATOM 3831 O O . HIS A 1 587 ? 103.123 138.258 108.207 1.00 55.69 587 HIS A O 1
ATOM 3838 N N . CYS A 1 588 ? 105.156 137.418 108.675 1.00 55.61 588 CYS A N 1
ATOM 3839 C CA . CYS A 1 588 ? 104.719 136.710 109.878 1.00 45.58 588 CYS A CA 1
ATOM 3840 C C . CYS A 1 588 ? 104.754 137.693 111.044 1.00 51.96 588 CYS A C 1
ATOM 3841 O O . CYS A 1 588 ? 105.676 137.714 111.862 1.00 60.33 588 CYS A O 1
ATOM 3844 N N . GLN A 1 589 ? 103.719 138.528 111.118 1.00 59.71 589 GLN A N 1
ATOM 3845 C CA . GLN A 1 589 ? 103.673 139.595 112.109 1.00 58.83 589 GLN A CA 1
ATOM 3846 C C . GLN A 1 589 ? 103.236 139.123 113.490 1.00 63.26 589 GLN A C 1
ATOM 3847 O O . GLN A 1 589 ? 103.352 139.892 114.449 1.00 64.08 589 GLN A O 1
ATOM 3853 N N . ASN A 1 590 ? 102.739 137.894 113.620 1.00 66.86 590 ASN A N 1
ATOM 3854 C CA . ASN A 1 590 ? 102.304 137.358 114.903 1.00 61.29 590 ASN A CA 1
ATOM 3855 C C . ASN A 1 590 ? 103.293 136.358 115.487 1.00 64.06 590 ASN A C 1
ATOM 3856 O O . ASN A 1 590 ? 102.982 135.707 116.489 1.00 59.78 590 ASN A O 1
ATOM 3861 N N . LEU A 1 591 ? 104.470 136.220 114.885 1.00 60.87 591 LEU A N 1
ATOM 3862 C CA . LEU A 1 591 ? 105.448 135.243 115.343 1.00 48.94 591 LEU A CA 1
ATOM 3863 C C . LEU A 1 591 ? 106.017 135.641 116.698 1.00 53.52 591 LEU A C 1
ATOM 3864 O O . LEU A 1 591 ? 106.307 136.814 116.946 1.00 58.37 591 LEU A O 1
ATOM 3869 N N . LYS A 1 592 ? 106.180 134.652 117.578 1.00 57.51 592 LYS A N 1
ATOM 3870 C CA . LYS A 1 592 ? 106.731 134.884 118.908 1.00 52.57 592 LYS A CA 1
ATOM 3871 C C . LYS A 1 592 ? 107.901 133.985 119.274 1.00 50.73 592 LYS A C 1
ATOM 3872 O O . LYS A 1 592 ? 108.586 134.281 120.259 1.00 61.23 592 LYS A O 1
ATOM 3878 N N . ALA A 1 593 ? 108.155 132.907 118.537 1.00 46.58 593 ALA A N 1
ATOM 3879 C CA . ALA A 1 593 ? 109.271 132.023 118.833 1.00 37.25 593 ALA A CA 1
ATOM 3880 C C . ALA A 1 593 ? 109.707 131.324 117.557 1.00 45.84 593 ALA A C 1
ATOM 3881 O O . ALA A 1 593 ? 108.867 130.899 116.761 1.00 56.56 593 ALA A O 1
ATOM 3883 N N . ILE A 1 594 ? 111.019 131.204 117.368 1.00 40.24 594 ILE A N 1
ATOM 3884 C CA . ILE A 1 594 ? 111.579 130.571 116.181 1.00 44.19 594 ILE A CA 1
ATOM 3885 C C . ILE A 1 594 ? 112.718 129.651 116.600 1.00 41.66 594 ILE A C 1
ATOM 3886 O O . ILE A 1 594 ? 113.301 129.801 117.676 1.00 53.98 594 ILE A O 1
ATOM 3891 N N . ARG A 1 595 ? 113.021 128.681 115.743 1.00 35.28 595 ARG A N 1
ATOM 3892 C CA . ARG A 1 595 ? 114.143 127.776 115.942 1.00 33.37 595 ARG A CA 1
ATOM 3893 C C . ARG A 1 595 ? 114.702 127.397 114.581 1.00 39.61 595 ARG A C 1
ATOM 3894 O O . ARG A 1 595 ? 113.956 126.942 113.710 1.00 50.13 595 ARG A O 1
ATOM 3902 N N . VAL A 1 596 ? 116.006 127.582 114.397 1.00 38.24 596 VAL A N 1
ATOM 3903 C CA . VAL A 1 596 ? 116.658 127.349 113.115 1.00 44.38 596 VAL A CA 1
ATOM 3904 C C . VAL A 1 596 ? 117.739 126.292 113.289 1.00 45.73 596 VAL A C 1
ATOM 3905 O O . VAL A 1 596 ? 118.498 126.319 114.263 1.00 56.63 596 VAL A O 1
ATOM 3909 N N . ASP A 1 597 ? 117.795 125.350 112.349 1.00 44.80 597 ASP A N 1
ATOM 3910 C CA . ASP A 1 597 ? 118.800 124.291 112.343 1.00 44.79 597 ASP A CA 1
ATOM 3911 C C . ASP A 1 597 ? 119.622 124.416 111.068 1.00 54.86 597 ASP A C 1
ATOM 3912 O O . ASP A 1 597 ? 119.126 124.126 109.975 1.00 54.20 597 ASP A O 1
ATOM 3917 N N . ILE A 1 598 ? 120.876 124.837 111.206 1.00 49.51 598 ILE A N 1
ATOM 3918 C CA . ILE A 1 598 ? 121.792 124.986 110.076 1.00 47.88 598 ILE A CA 1
ATOM 3919 C C . ILE A 1 598 ? 123.013 124.131 110.406 1.00 56.09 598 ILE A C 1
ATOM 3920 O O . ILE A 1 598 ? 123.979 124.606 111.009 1.00 67.09 598 ILE A O 1
ATOM 3925 N N . ARG A 1 599 ? 122.979 122.862 109.999 1.00 60.33 599 ARG A N 1
ATOM 3926 C CA . ARG A 1 599 ? 123.998 121.913 110.434 1.00 56.23 599 ARG A CA 1
ATOM 3927 C C . ARG A 1 599 ? 125.339 122.150 109.750 1.00 62.76 599 ARG A C 1
ATOM 3928 O O . ARG A 1 599 ? 126.379 122.194 110.413 1.00 67.75 599 ARG A O 1
ATOM 3936 N N . ASP A 1 600 ? 125.340 122.303 108.425 1.00 65.28 600 ASP A N 1
ATOM 3937 C CA . ASP A 1 600 ? 126.580 122.260 107.662 1.00 61.22 600 ASP A CA 1
ATOM 3938 C C . ASP A 1 600 ? 126.786 123.419 106.700 1.00 62.68 600 ASP A C 1
ATOM 3939 O O . ASP A 1 600 ? 127.853 123.488 106.083 1.00 69.12 600 ASP A O 1
ATOM 3944 N N . LEU A 1 601 ? 125.819 124.321 106.544 1.00 54.42 601 LEU A N 1
ATOM 3945 C CA . LEU A 1 601 ? 125.953 125.359 105.528 1.00 57.16 601 LEU A CA 1
ATOM 3946 C C . LEU A 1 601 ? 127.039 126.364 105.893 1.00 52.63 601 LEU A C 1
ATOM 3947 O O . LEU A 1 601 ? 127.661 126.960 105.007 1.00 50.92 601 LEU A O 1
ATOM 3952 N N . LEU A 1 602 ? 127.288 126.561 107.188 1.00 62.39 602 LEU A N 1
ATOM 3953 C CA . LEU A 1 602 ? 128.221 127.579 107.659 1.00 65.27 602 LEU A CA 1
ATOM 3954 C C . LEU A 1 602 ? 129.351 126.994 108.500 1.00 64.58 602 LEU A C 1
ATOM 3955 O O . LEU A 1 602 ? 129.922 127.699 109.337 1.00 64.63 602 LEU A O 1
ATOM 3960 N N . SER A 1 603 ? 129.689 125.719 108.298 1.00 73.32 603 SER A N 1
ATOM 3961 C CA . SER A 1 603 ? 130.720 125.091 109.118 1.00 72.60 603 SER A CA 1
ATOM 3962 C C . SER A 1 603 ? 132.109 125.628 108.788 1.00 76.30 603 SER A C 1
ATOM 3963 O O . SER A 1 603 ? 132.876 125.975 109.694 1.00 74.68 603 SER A O 1
ATOM 3966 N N . VAL A 1 604 ? 132.451 125.709 107.506 1.00 95.36 604 VAL A N 1
ATOM 3967 C CA . VAL A 1 604 ? 133.781 126.130 107.077 1.00 94.43 604 VAL A CA 1
ATOM 3968 C C . VAL A 1 604 ? 133.806 127.642 106.902 1.00 95.31 604 VAL A C 1
ATOM 3969 O O . VAL A 1 604 ? 132.881 128.240 106.339 1.00 95.16 604 VAL A O 1
ATOM 3973 N N . ASP A 1 605 ? 134.864 128.267 107.417 1.00 115.87 605 ASP A N 1
ATOM 3974 C CA . ASP A 1 605 ? 134.988 129.719 107.409 1.00 116.90 605 ASP A CA 1
ATOM 3975 C C . ASP A 1 605 ? 135.350 130.286 106.040 1.00 118.62 605 ASP A C 1
ATOM 3976 O O . ASP A 1 605 ? 134.798 131.315 105.636 1.00 119.61 605 ASP A O 1
ATOM 3981 N N . ASN A 1 606 ? 136.266 129.646 105.314 1.00 133.03 606 ASN A N 1
ATOM 3982 C CA . ASN A 1 606 ? 136.797 130.202 104.073 1.00 134.79 606 ASN A CA 1
ATOM 3983 C C . ASN A 1 606 ? 136.729 129.159 102.969 1.00 134.48 606 ASN A C 1
ATOM 3984 O O . ASN A 1 606 ? 137.260 128.054 103.122 1.00 135.48 606 ASN A O 1
ATOM 3989 N N . THR A 1 607 ? 136.082 129.514 101.860 1.00 145.92 607 THR A N 1
ATOM 3990 C CA . THR A 1 607 ? 136.037 128.664 100.671 1.00 147.19 607 THR A CA 1
ATOM 3991 C C . THR A 1 607 ? 135.803 129.571 99.470 1.00 148.21 607 THR A C 1
ATOM 3992 O O . THR A 1 607 ? 134.679 130.035 99.257 1.00 147.58 607 THR A O 1
ATOM 3996 N N . LEU A 1 608 ? 136.853 129.820 98.690 1.00 150.49 608 LEU A N 1
ATOM 3997 C CA . LEU A 1 608 ? 136.802 130.752 97.566 1.00 150.13 608 LEU A CA 1
ATOM 3998 C C . LEU A 1 608 ? 136.900 129.971 96.260 1.00 150.29 608 LEU A C 1
ATOM 3999 O O . LEU A 1 608 ? 137.968 129.449 95.922 1.00 149.95 608 LEU A O 1
ATOM 4004 N N . GLU A 1 609 ? 135.789 129.901 95.529 1.00 144.45 609 GLU A N 1
ATOM 4005 C CA . GLU A 1 609 ? 135.749 129.283 94.211 1.00 143.35 609 GLU A CA 1
ATOM 4006 C C . GLU A 1 609 ? 134.751 130.030 93.338 1.00 142.64 609 GLU A C 1
ATOM 4007 O O . GLU A 1 609 ? 133.833 130.691 93.830 1.00 144.16 609 GLU A O 1
ATOM 4013 N N . LEU A 1 610 ? 134.943 129.913 92.026 1.00 141.83 610 LEU A N 1
ATOM 4014 C CA . LEU A 1 610 ? 134.090 130.558 91.038 1.00 142.77 610 LEU A CA 1
ATOM 4015 C C . LEU A 1 610 ? 133.473 129.495 90.142 1.00 142.35 610 LEU A C 1
ATOM 4016 O O . LEU A 1 610 ? 134.103 128.474 89.854 1.00 141.80 610 LEU A O 1
ATOM 4021 N N . CYS A 1 611 ? 132.230 129.733 89.709 1.00 141.52 611 CYS A N 1
ATOM 4022 C CA . CYS A 1 611 ? 131.525 128.702 88.950 1.00 142.42 611 CYS A CA 1
ATOM 4023 C C . CYS A 1 611 ? 132.033 128.589 87.515 1.00 141.39 611 CYS A C 1
ATOM 4024 O O . CYS A 1 611 ? 132.484 127.496 87.132 1.00 138.68 611 CYS A O 1
ATOM 4027 N N . PRO A 1 612 ? 132.005 129.632 86.685 1.00 148.08 612 PRO A N 1
ATOM 4028 C CA . PRO A 1 612 ? 132.493 129.491 85.310 1.00 146.77 612 PRO A CA 1
ATOM 4029 C C . PRO A 1 612 ? 134.017 129.553 85.279 1.00 147.36 612 PRO A C 1
ATOM 4030 O O . PRO A 1 612 ? 134.686 129.587 86.310 1.00 144.97 612 PRO A O 1
ATOM 4034 N N . VAL A 1 613 ? 134.561 129.556 84.060 1.00 156.45 613 VAL A N 1
ATOM 4035 C CA . VAL A 1 613 ? 135.995 129.781 83.896 1.00 155.85 613 VAL A CA 1
ATOM 4036 C C . VAL A 1 613 ? 136.366 131.174 84.387 1.00 156.47 613 VAL A C 1
ATOM 4037 O O . VAL A 1 613 ? 137.373 131.358 85.083 1.00 155.90 613 VAL A O 1
ATOM 4039 N N . VAL A 1 614 ? 135.562 132.172 84.035 1.00 158.73 614 VAL A N 1
ATOM 4040 C CA . VAL A 1 614 ? 135.724 133.524 84.539 1.00 157.90 614 VAL A CA 1
ATOM 4041 C C . VAL A 1 614 ? 134.650 133.778 85.587 1.00 157.66 614 VAL A C 1
ATOM 4042 O O . VAL A 1 614 ? 133.653 133.059 85.684 1.00 157.24 614 VAL A O 1
ATOM 4044 N N . THR A 1 615 ? 134.859 134.815 86.393 1.00 158.05 615 THR A N 1
ATOM 4045 C CA . THR A 1 615 ? 133.908 135.141 87.447 1.00 157.65 615 THR A CA 1
ATOM 4046 C C . THR A 1 615 ? 132.583 135.602 86.851 1.00 158.01 615 THR A C 1
ATOM 4047 O O . THR A 1 615 ? 132.546 136.222 85.784 1.00 157.77 615 THR A O 1
ATOM 4049 N N . VAL A 1 616 ? 131.488 135.282 87.544 1.00 148.14 616 VAL A N 1
ATOM 4050 C CA . VAL A 1 616 ? 130.167 135.711 87.090 1.00 147.51 616 VAL A CA 1
ATOM 4051 C C . VAL A 1 616 ? 130.089 137.232 87.062 1.00 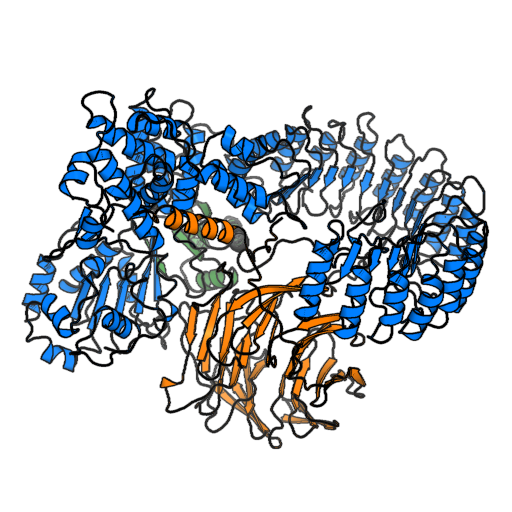147.77 616 VAL A C 1
ATOM 4052 O O . VAL A 1 616 ? 129.634 137.833 86.082 1.00 147.30 616 VAL A O 1
ATOM 4056 N N . GLN A 1 617 ? 130.548 137.876 88.132 1.00 152.36 617 GLN A N 1
ATOM 4057 C CA . GLN A 1 617 ? 130.640 139.325 88.207 1.00 151.94 617 GLN A CA 1
ATOM 4058 C C . GLN A 1 617 ? 132.101 139.726 88.346 1.00 151.34 617 GLN A C 1
ATOM 4059 O O . GLN A 1 617 ? 132.886 139.029 88.997 1.00 150.43 617 GLN A O 1
ATOM 4065 N N . GLU A 1 618 ? 132.463 140.847 87.717 1.00 157.14 618 GLU A N 1
ATOM 4066 C CA . GLU A 1 618 ? 133.859 141.274 87.704 1.00 157.64 618 GLU A CA 1
ATOM 4067 C C . GLU A 1 618 ? 134.364 141.580 89.109 1.00 157.97 618 GLU A C 1
ATOM 4068 O O . GLU A 1 618 ? 135.484 141.199 89.470 1.00 157.49 618 GLU A O 1
ATOM 4070 N N . THR A 1 619 ? 133.555 142.265 89.917 1.00 152.68 619 THR A N 1
ATOM 4071 C CA . THR A 1 619 ? 133.938 142.670 91.271 1.00 151.19 619 THR A CA 1
ATOM 4072 C C . THR A 1 619 ? 132.829 142.249 92.231 1.00 151.85 619 THR A C 1
ATOM 4073 O O . THR A 1 619 ? 131.780 142.895 92.305 1.00 151.48 619 THR A O 1
ATOM 4075 N N . GLN A 1 620 ? 133.064 141.160 92.964 1.00 142.93 620 GLN A N 1
ATOM 4076 C CA . GLN A 1 620 ? 132.120 140.693 93.971 1.00 141.57 620 GLN A CA 1
ATOM 4077 C C . GLN A 1 620 ? 132.545 141.096 95.380 1.00 139.80 620 GLN A C 1
ATOM 4078 O O . GLN A 1 620 ? 131.733 141.617 96.150 1.00 139.33 620 GLN A O 1
ATOM 4084 N N . CYS A 1 621 ? 133.808 140.849 95.731 1.00 129.65 621 CYS A N 1
ATOM 4085 C CA . CYS A 1 621 ? 134.435 141.194 97.004 1.00 130.34 621 CYS A CA 1
ATOM 4086 C C . CYS A 1 621 ? 133.824 140.468 98.197 1.00 129.77 621 CYS A C 1
ATOM 4087 O O . CYS A 1 621 ? 134.262 140.701 99.331 1.00 128.43 621 CYS A O 1
ATOM 4089 N N . LYS A 1 622 ? 132.838 139.589 97.989 1.00 110.59 622 LYS A N 1
ATOM 4090 C CA . LYS A 1 622 ? 132.191 138.888 99.088 1.00 108.77 622 LYS A CA 1
ATOM 4091 C C . LYS A 1 622 ? 131.413 137.713 98.525 1.00 106.44 622 LYS A C 1
ATOM 4092 O O . LYS A 1 622 ? 130.754 137.867 97.488 1.00 105.83 622 LYS A O 1
ATOM 4098 N N . PRO A 1 623 ? 131.464 136.544 99.160 1.00 90.03 623 PRO A N 1
ATOM 4099 C CA . PRO A 1 623 ? 130.708 135.398 98.648 1.00 87.80 623 PRO A CA 1
ATOM 4100 C C . PRO A 1 623 ? 129.210 135.644 98.713 1.00 85.56 623 PRO A C 1
ATOM 4101 O O . PRO A 1 623 ? 128.724 136.473 99.484 1.00 88.88 623 PRO A O 1
ATOM 4105 N N . LEU A 1 624 ? 128.478 134.915 97.869 1.00 72.96 624 LEU A N 1
ATOM 4106 C CA . LEU A 1 624 ? 127.024 135.032 97.851 1.00 70.15 624 LEU A CA 1
ATOM 4107 C C . LEU A 1 624 ? 126.412 134.562 99.164 1.00 72.64 624 LEU A C 1
ATOM 4108 O O . LEU A 1 624 ? 125.419 135.131 99.634 1.00 76.30 624 LEU A O 1
ATOM 4113 N N . LEU A 1 625 ? 126.987 133.520 99.769 1.00 60.82 625 LEU A N 1
ATOM 4114 C CA . LEU A 1 625 ? 126.409 132.951 100.983 1.00 59.57 625 LEU A CA 1
ATOM 4115 C C . LEU A 1 625 ? 126.401 133.956 102.128 1.00 62.75 625 LEU A C 1
ATOM 4116 O O . LEU A 1 625 ? 125.426 134.035 102.885 1.00 70.41 625 LEU A O 1
ATOM 4121 N N . MET A 1 626 ? 127.479 134.729 102.275 1.00 62.24 626 MET A N 1
ATOM 4122 C CA . MET A 1 626 ? 127.586 135.640 103.411 1.00 62.59 626 MET A CA 1
ATOM 4123 C C . MET A 1 626 ? 126.542 136.750 103.350 1.00 64.11 626 MET A C 1
ATOM 4124 O O . MET A 1 626 ? 125.952 137.110 104.374 1.00 63.39 626 MET A O 1
ATOM 4129 N N . GLU A 1 627 ? 126.290 137.303 102.162 1.00 65.22 627 GLU A N 1
ATOM 4130 C CA . GLU A 1 627 ? 125.317 138.386 102.067 1.00 58.46 627 GLU A CA 1
ATOM 4131 C C . GLU A 1 627 ? 123.895 137.879 102.285 1.00 63.93 627 GLU A C 1
ATOM 4132 O O . GLU A 1 627 ? 123.076 138.568 102.902 1.00 77.30 627 GLU A O 1
ATOM 4138 N N . TRP A 1 628 ? 123.578 136.678 101.794 1.00 48.12 628 TRP A N 1
ATOM 4139 C CA . TRP A 1 628 ? 122.254 136.118 102.045 1.00 50.65 628 TRP A CA 1
ATOM 4140 C C . TRP A 1 628 ? 122.072 135.792 103.523 1.00 52.57 628 TRP A C 1
ATOM 4141 O O . TRP A 1 628 ? 120.989 136.004 104.088 1.00 57.95 628 TRP A O 1
ATOM 4152 N N . TRP A 1 629 ? 123.133 135.300 104.168 1.00 44.14 629 TRP A N 1
ATOM 4153 C CA . TRP A 1 629 ? 123.104 135.077 105.610 1.00 39.03 629 TRP A CA 1
ATOM 4154 C C . TRP A 1 629 ? 122.868 136.381 106.363 1.00 40.35 629 TRP A C 1
ATOM 4155 O O . TRP A 1 629 ? 122.075 136.427 107.311 1.00 47.02 629 TRP A O 1
ATOM 4166 N N . GLY A 1 630 ? 123.534 137.456 105.943 1.00 41.76 630 GLY A N 1
ATOM 4167 C CA . GLY A 1 630 ? 123.322 138.745 106.582 1.00 44.84 630 GLY A CA 1
ATOM 4168 C C . GLY A 1 630 ? 121.917 139.280 106.381 1.00 40.69 630 GLY A C 1
ATOM 4169 O O . GLY A 1 630 ? 121.337 139.881 107.287 1.00 46.15 630 GLY A O 1
ATOM 4170 N N . ASN A 1 631 ? 121.355 139.083 105.187 1.00 50.42 631 ASN A N 1
ATOM 4171 C CA . ASN A 1 631 ? 119.978 139.502 104.939 1.00 51.05 631 ASN A CA 1
ATOM 4172 C C . ASN A 1 631 ? 119.004 138.746 105.835 1.00 56.07 631 ASN A C 1
ATOM 4173 O O . ASN A 1 631 ? 118.084 139.342 106.413 1.00 61.25 631 ASN A O 1
ATOM 4178 N N . PHE A 1 632 ? 119.200 137.432 105.972 1.00 53.20 632 PHE A N 1
ATOM 4179 C CA . PHE A 1 632 ? 118.365 136.648 106.878 1.00 48.23 632 PHE A CA 1
ATOM 4180 C C . PHE A 1 632 ? 118.499 137.138 108.316 1.00 50.83 632 PHE A C 1
ATOM 4181 O O . PHE A 1 632 ? 117.499 137.261 109.037 1.00 51.09 632 PHE A O 1
ATOM 4189 N N . CYS A 1 633 ? 119.728 137.428 108.751 1.00 52.36 633 CYS A N 1
ATOM 4190 C CA . CYS A 1 633 ? 119.940 137.873 110.125 1.00 47.08 633 CYS A CA 1
ATOM 4191 C C . CYS A 1 633 ? 119.301 139.233 110.376 1.00 55.15 633 CYS A C 1
ATOM 4192 O O . CYS A 1 633 ? 118.755 139.478 111.457 1.00 59.48 633 CYS A O 1
ATOM 4195 N N . SER A 1 634 ? 119.357 140.134 109.393 1.00 54.97 634 SER A N 1
ATOM 4196 C CA . SER A 1 634 ? 118.703 141.430 109.552 1.00 48.97 634 SER A CA 1
ATOM 4197 C C . SER A 1 634 ? 117.189 141.278 109.582 1.00 46.29 634 SER A C 1
ATOM 4198 O O . SER A 1 634 ? 116.498 142.005 110.307 1.00 53.03 634 SER A O 1
ATOM 4201 N N . VAL A 1 635 ? 116.652 140.339 108.799 1.00 44.36 635 VAL A N 1
ATOM 4202 C CA . VAL A 1 635 ? 115.219 140.060 108.867 1.00 49.70 635 VAL A CA 1
ATOM 4203 C C . VAL A 1 635 ? 114.838 139.586 110.263 1.00 49.67 635 VAL A C 1
ATOM 4204 O O . VAL A 1 635 ? 113.832 140.027 110.832 1.00 52.80 635 VAL A O 1
ATOM 4208 N N . LEU A 1 636 ? 115.639 138.687 110.840 1.00 53.10 636 LEU A N 1
ATOM 4209 C CA . LEU A 1 636 ? 115.385 138.254 112.213 1.00 51.91 636 LEU A CA 1
ATOM 4210 C C . LEU A 1 636 ? 115.469 139.422 113.188 1.00 53.85 636 LEU A C 1
ATOM 4211 O O . LEU A 1 636 ? 114.640 139.543 114.096 1.00 58.12 636 LEU A O 1
ATOM 4216 N N . GLY A 1 637 ? 116.461 140.292 113.015 1.00 58.40 637 GLY A N 1
ATOM 4217 C CA . GLY A 1 637 ? 116.649 141.416 113.912 1.00 51.71 637 GLY A CA 1
ATOM 4218 C C . GLY A 1 637 ? 115.676 142.559 113.738 1.00 61.21 637 GLY A C 1
ATOM 4219 O O . GLY A 1 637 ? 115.676 143.480 114.558 1.00 62.03 637 GLY A O 1
ATOM 4220 N N . SER A 1 638 ? 114.855 142.535 112.690 1.00 65.28 638 SER A N 1
ATOM 4221 C CA . SER A 1 638 ? 113.864 143.584 112.488 1.00 56.91 638 SER A CA 1
ATOM 4222 C C . SER A 1 638 ? 112.485 143.228 113.026 1.00 58.23 638 SER A C 1
ATOM 4223 O O . SER A 1 638 ? 111.658 144.129 113.198 1.00 65.39 638 SER A O 1
ATOM 4226 N N . LEU A 1 639 ? 112.213 141.952 113.290 1.00 59.62 639 LEU A N 1
ATOM 4227 C CA . LEU A 1 639 ? 110.896 141.547 113.764 1.00 59.72 639 LEU A CA 1
ATOM 4228 C C . LEU A 1 639 ? 110.614 142.130 115.144 1.00 60.56 639 LEU A C 1
ATOM 4229 O O . LEU A 1 639 ? 111.501 142.232 115.996 1.00 65.87 639 LEU A O 1
ATOM 4234 N N . ARG A 1 640 ? 109.356 142.510 115.362 1.00 64.26 640 ARG A N 1
ATOM 4235 C CA . ARG A 1 640 ? 108.965 143.229 116.568 1.00 65.96 640 ARG A CA 1
ATOM 4236 C C . ARG A 1 640 ? 108.504 142.299 117.686 1.00 68.51 640 ARG A C 1
ATOM 4237 O O . ARG A 1 640 ? 108.972 142.413 118.822 1.00 66.16 640 ARG A O 1
ATOM 4245 N N . ASN A 1 641 ? 107.582 141.384 117.387 1.00 69.76 641 ASN A N 1
ATOM 4246 C CA . ASN A 1 641 ? 106.984 140.540 118.413 1.00 63.57 641 ASN A CA 1
ATOM 4247 C C . ASN A 1 641 ? 107.830 139.326 118.772 1.00 65.53 641 ASN A C 1
ATOM 4248 O O . ASN A 1 641 ? 107.556 138.687 119.792 1.00 66.08 641 ASN A O 1
ATOM 4253 N N . LEU A 1 642 ? 108.837 138.989 117.971 1.00 52.98 642 LEU A N 1
ATOM 4254 C CA . LEU A 1 642 ? 109.661 137.824 118.261 1.00 45.82 642 LEU A CA 1
ATOM 4255 C C . LEU A 1 642 ? 110.545 138.095 119.472 1.00 54.14 642 LEU A C 1
ATOM 4256 O O . LEU A 1 642 ? 111.219 139.126 119.543 1.00 61.67 642 LEU A O 1
ATOM 4261 N N . LYS A 1 643 ? 110.540 137.165 120.429 1.00 53.30 643 LYS A N 1
ATOM 4262 C CA . LYS A 1 643 ? 111.321 137.346 121.645 1.00 49.15 643 LYS A CA 1
ATOM 4263 C C . LYS A 1 643 ? 112.014 136.073 122.113 1.00 44.19 643 LYS A C 1
ATOM 4264 O O . LYS A 1 643 ? 112.498 136.038 123.249 1.00 60.95 643 LYS A O 1
ATOM 4270 N N . GLU A 1 644 ? 112.072 135.029 121.293 1.00 38.73 644 GLU A N 1
ATOM 4271 C CA . GLU A 1 644 ? 112.814 133.820 121.620 1.00 41.62 644 GLU A CA 1
ATOM 4272 C C . GLU A 1 644 ? 113.536 133.333 120.376 1.00 46.11 644 GLU A C 1
ATOM 4273 O O . GLU A 1 644 ? 112.912 133.143 119.329 1.00 54.76 644 GLU A O 1
ATOM 4279 N N . LEU A 1 645 ? 114.845 133.132 120.491 1.00 41.67 645 LEU A N 1
ATOM 4280 C CA . LEU A 1 645 ? 115.655 132.610 119.401 1.00 45.79 645 LEU A CA 1
ATOM 4281 C C . LEU A 1 645 ? 116.422 131.399 119.900 1.00 46.14 645 LEU A C 1
ATOM 4282 O O . LEU A 1 645 ? 117.172 131.494 120.876 1.00 61.98 645 LEU A O 1
ATOM 4287 N N . ASP A 1 646 ? 116.229 130.265 119.238 1.00 37.25 646 ASP A N 1
ATOM 4288 C CA . ASP A 1 646 ? 116.921 129.031 119.572 1.00 38.33 646 ASP A CA 1
ATOM 4289 C C . ASP A 1 646 ? 117.699 128.610 118.337 1.00 43.10 646 ASP A C 1
ATOM 4290 O O . ASP A 1 646 ? 117.144 128.575 117.236 1.00 53.63 646 ASP A O 1
ATOM 4295 N N . LEU A 1 647 ? 118.977 128.295 118.517 1.00 42.71 647 LEU A N 1
ATOM 4296 C CA . LEU A 1 647 ? 119.830 127.922 117.399 1.00 46.97 647 LEU A CA 1
ATOM 4297 C C . LEU A 1 647 ? 119.815 126.429 117.111 1.00 43.07 647 LEU A C 1
ATOM 4298 O O . LEU A 1 647 ? 120.519 125.987 116.199 1.00 52.67 647 LEU A O 1
ATOM 4303 N N . GLY A 1 648 ? 119.037 125.651 117.854 1.00 31.57 648 GLY A N 1
ATOM 4304 C CA . GLY A 1 648 ? 118.900 124.239 117.539 1.00 36.22 648 GLY A CA 1
ATOM 4305 C C . GLY A 1 648 ? 120.227 123.518 117.608 1.00 46.18 648 GLY A C 1
ATOM 4306 O O . GLY A 1 648 ? 120.926 123.551 118.624 1.00 57.07 648 GLY A O 1
ATOM 4307 N N . ASP A 1 649 ? 120.592 122.867 116.507 1.00 55.08 649 ASP A N 1
ATOM 4308 C CA . ASP A 1 649 ? 121.785 122.034 116.424 1.00 52.31 649 ASP A CA 1
ATOM 4309 C C . ASP A 1 649 ? 122.668 122.626 115.320 1.00 58.68 649 ASP A C 1
ATOM 4310 O O . ASP A 1 649 ? 122.984 121.989 114.317 1.00 63.38 649 ASP A O 1
ATOM 4315 N N . SER A 1 650 ? 122.936 123.923 115.420 1.00 53.94 650 SER A N 1
ATOM 4316 C CA . SER A 1 650 ? 123.704 124.619 114.400 1.00 47.46 650 SER A CA 1
ATOM 4317 C C . SER A 1 650 ? 125.198 124.564 114.699 1.00 49.85 650 SER A C 1
ATOM 4318 O O . SER A 1 650 ? 125.625 124.578 115.855 1.00 59.50 650 SER A O 1
ATOM 4321 N N . ILE A 1 651 ? 125.993 124.507 113.634 1.00 54.72 651 ILE A N 1
ATOM 4322 C CA . ILE A 1 651 ? 127.448 124.576 113.713 1.00 51.95 651 ILE A CA 1
ATOM 4323 C C . ILE A 1 651 ? 127.880 125.834 112.977 1.00 53.26 651 ILE A C 1
ATOM 4324 O O . ILE A 1 651 ? 127.624 125.971 111.775 1.00 56.83 651 ILE A O 1
ATOM 4329 N N . LEU A 1 652 ? 128.535 126.746 113.688 1.00 56.72 652 LEU A N 1
ATOM 4330 C CA . LEU A 1 652 ? 128.872 128.056 113.152 1.00 63.38 652 LEU A CA 1
ATOM 4331 C C . LEU A 1 652 ? 130.372 128.301 113.230 1.00 59.27 652 LEU A C 1
ATOM 4332 O O . LEU A 1 652 ? 131.038 127.859 114.171 1.00 58.82 652 LEU A O 1
ATOM 4337 N N . SER A 1 653 ? 130.894 129.005 112.231 1.00 60.35 653 SER A N 1
ATOM 4338 C CA . SER A 1 653 ? 132.285 129.423 112.200 1.00 55.02 653 SER A CA 1
ATOM 4339 C C . SER A 1 653 ? 132.407 130.808 112.834 1.00 55.39 653 SER A C 1
ATOM 4340 O O . SER A 1 653 ? 131.465 131.319 113.442 1.00 68.02 653 SER A O 1
ATOM 4343 N N . GLN A 1 654 ? 133.576 131.434 112.697 1.00 50.36 654 GLN A N 1
ATOM 4344 C CA . GLN A 1 654 ? 133.803 132.720 113.350 1.00 62.52 654 GLN A CA 1
ATOM 4345 C C . GLN A 1 654 ? 133.056 133.853 112.650 1.00 71.65 654 GLN A C 1
ATOM 4346 O O . GLN A 1 654 ? 132.369 134.650 113.303 1.00 72.98 654 GLN A O 1
ATOM 4352 N N . ARG A 1 655 ? 133.174 133.936 111.322 1.00 69.80 655 ARG A N 1
ATOM 4353 C CA . ARG A 1 655 ? 132.581 135.045 110.578 1.00 59.36 655 ARG A CA 1
ATOM 4354 C C . ARG A 1 655 ? 131.060 135.036 110.671 1.00 61.81 655 ARG A C 1
ATOM 4355 O O . ARG A 1 655 ? 130.433 136.094 110.818 1.00 64.31 655 ARG A O 1
ATOM 4363 N N . ALA A 1 656 ? 130.449 133.853 110.570 1.00 56.90 656 ALA A N 1
ATOM 4364 C CA . ALA A 1 656 ? 128.995 133.756 110.646 1.00 56.75 656 ALA A CA 1
ATOM 4365 C C . ALA A 1 656 ? 128.481 134.249 111.990 1.00 58.39 656 ALA A C 1
ATOM 4366 O O . ALA A 1 656 ? 127.501 135.003 112.057 1.00 52.49 656 ALA A O 1
ATOM 4368 N N . MET A 1 657 ? 129.144 133.840 113.072 1.00 58.96 657 MET A N 1
ATOM 4369 C CA . MET A 1 657 ? 128.732 134.263 114.403 1.00 56.16 657 MET A CA 1
ATOM 4370 C C . MET A 1 657 ? 128.961 135.759 114.585 1.00 60.27 657 MET A C 1
ATOM 4371 O O . MET A 1 657 ? 128.177 136.439 115.259 1.00 62.73 657 MET A O 1
ATOM 4376 N N . LYS A 1 658 ? 130.024 136.292 113.975 1.00 53.31 658 LYS A N 1
ATOM 4377 C CA . LYS A 1 658 ? 130.265 137.734 114.016 1.00 55.55 658 LYS A CA 1
ATOM 4378 C C . LYS A 1 658 ? 129.131 138.508 113.350 1.00 59.33 658 LYS A C 1
ATOM 4379 O O . LYS A 1 658 ? 128.646 139.513 113.888 1.00 52.45 658 LYS A O 1
ATOM 4385 N N . ILE A 1 659 ? 128.700 138.055 112.169 1.00 57.79 659 ILE A N 1
ATOM 4386 C CA . ILE A 1 659 ? 127.598 138.718 111.474 1.00 48.67 659 ILE A CA 1
ATOM 4387 C C . ILE A 1 659 ? 126.317 138.622 112.292 1.00 53.36 659 ILE A C 1
ATOM 4388 O O . ILE A 1 659 ? 125.562 139.598 112.412 1.00 50.29 659 ILE A O 1
ATOM 4393 N N . LEU A 1 660 ? 126.050 137.444 112.866 1.00 61.88 660 LEU A N 1
ATOM 4394 C CA . LEU A 1 660 ? 124.857 137.276 113.690 1.00 48.68 660 LEU A CA 1
ATOM 4395 C C . LEU A 1 660 ? 124.866 138.236 114.872 1.00 53.97 660 LEU A C 1
ATOM 4396 O O . LEU A 1 660 ? 123.851 138.879 115.164 1.00 58.56 660 LEU A O 1
ATOM 4401 N N . CYS A 1 661 ? 126.007 138.358 115.557 1.00 54.22 661 CYS A N 1
ATOM 4402 C CA . CYS A 1 661 ? 126.088 139.258 116.704 1.00 52.38 661 CYS A CA 1
ATOM 4403 C C . CYS A 1 661 ? 125.920 140.714 116.292 1.00 62.55 661 CYS A C 1
ATOM 4404 O O . CYS A 1 661 ? 125.226 141.480 116.972 1.00 58.76 661 CYS A O 1
ATOM 4407 N N . LEU A 1 662 ? 126.550 141.120 115.186 1.00 72.66 662 LEU A N 1
ATOM 4408 C CA . LEU A 1 662 ? 126.439 142.511 114.758 1.00 67.63 662 LEU A CA 1
ATOM 4409 C C . LEU A 1 662 ? 125.010 142.853 114.359 1.00 61.32 662 LEU A C 1
ATOM 4410 O O . LEU A 1 662 ? 124.549 143.979 114.577 1.00 58.94 662 LEU A O 1
ATOM 4415 N N . GLU A 1 663 ? 124.293 141.896 113.764 1.00 58.36 663 GLU A N 1
ATOM 4416 C CA . GLU A 1 663 ? 122.898 142.148 113.415 1.00 58.92 663 GLU A CA 1
ATOM 4417 C C . GLU A 1 663 ? 122.003 142.149 114.650 1.00 64.97 663 GLU A C 1
ATOM 4418 O O . GLU A 1 663 ? 121.028 142.907 114.712 1.00 60.71 663 GLU A O 1
ATOM 4424 N N . LEU A 1 664 ? 122.312 141.308 115.641 1.00 62.14 664 LEU A N 1
ATOM 4425 C CA . LEU A 1 664 ? 121.529 141.298 116.872 1.00 52.09 664 LEU A CA 1
ATOM 4426 C C . LEU A 1 664 ? 121.809 142.511 117.749 1.00 59.37 664 LEU A C 1
ATOM 4427 O O . LEU A 1 664 ? 121.000 142.822 118.628 1.00 62.68 664 LEU A O 1
ATOM 4432 N N . ARG A 1 665 ? 122.930 143.201 117.533 1.00 70.65 665 ARG A N 1
ATOM 4433 C CA . ARG A 1 665 ? 123.234 144.408 118.295 1.00 70.75 665 ARG A CA 1
ATOM 4434 C C . ARG A 1 665 ? 122.313 145.573 117.947 1.00 74.36 665 ARG A C 1
ATOM 4435 O O . ARG A 1 665 ? 122.338 146.591 118.647 1.00 74.12 665 ARG A O 1
ATOM 4443 N N . ASN A 1 666 ? 121.500 145.445 116.900 1.00 80.41 666 ASN A N 1
ATOM 4444 C CA . ASN A 1 666 ? 120.677 146.551 116.430 1.00 76.87 666 ASN A CA 1
ATOM 4445 C C . ASN A 1 666 ? 119.705 147.013 117.510 1.00 78.26 666 ASN A C 1
ATOM 4446 O O . ASN A 1 666 ? 119.413 146.294 118.468 1.00 78.76 666 ASN A O 1
ATOM 4451 N N . GLN A 1 667 ? 119.205 148.239 117.344 1.00 80.77 667 GLN A N 1
ATOM 4452 C CA . GLN A 1 667 ? 118.280 148.821 118.307 1.00 80.42 667 GLN A CA 1
ATOM 4453 C C . GLN A 1 667 ? 116.851 148.330 118.133 1.00 83.74 667 GLN A C 1
ATOM 4454 O O . GLN A 1 667 ? 116.025 148.563 119.021 1.00 86.89 667 GLN A O 1
ATOM 4460 N N . SER A 1 668 ? 116.536 147.668 117.023 1.00 78.35 668 SER A N 1
ATOM 4461 C CA . SER A 1 668 ? 115.186 147.200 116.749 1.00 75.63 668 SER A CA 1
ATOM 4462 C C . SER A 1 668 ? 114.974 145.745 117.141 1.00 78.15 668 SER A C 1
ATOM 4463 O O . SER A 1 668 ? 113.899 145.196 116.879 1.00 78.66 668 SER A O 1
ATOM 4466 N N . CYS A 1 669 ? 115.965 145.109 117.756 1.00 67.79 669 CYS A N 1
ATOM 4467 C CA . CYS A 1 669 ? 115.870 143.712 118.158 1.00 65.93 669 CYS A CA 1
ATOM 4468 C C . CYS A 1 669 ? 115.417 143.644 119.610 1.00 71.60 669 CYS A C 1
ATOM 4469 O O . CYS A 1 669 ? 116.041 144.249 120.488 1.00 72.25 669 CYS A O 1
ATOM 4472 N N . ARG A 1 670 ? 114.333 142.907 119.858 1.00 70.22 670 ARG A N 1
ATOM 4473 C CA . ARG A 1 670 ? 113.747 142.786 121.186 1.00 68.89 670 ARG A CA 1
ATOM 4474 C C . ARG A 1 670 ? 113.781 141.354 121.709 1.00 67.04 670 ARG A C 1
ATOM 4475 O O . ARG A 1 670 ? 112.953 140.984 122.546 1.00 71.17 670 ARG A O 1
ATOM 4483 N N . ILE A 1 671 ? 114.723 140.542 121.232 1.00 56.65 671 ILE A N 1
ATOM 4484 C CA . ILE A 1 671 ? 114.833 139.161 121.682 1.00 54.71 671 ILE A CA 1
ATOM 4485 C C . ILE A 1 671 ? 115.250 139.135 123.145 1.00 56.06 671 ILE A C 1
ATOM 4486 O O . ILE A 1 671 ? 116.220 139.793 123.542 1.00 62.80 671 ILE A O 1
ATOM 4491 N N . GLN A 1 672 ? 114.515 138.373 123.959 1.00 49.21 672 GLN A N 1
ATOM 4492 C CA . GLN A 1 672 ? 114.804 138.258 125.381 1.00 45.14 672 GLN A CA 1
ATOM 4493 C C . GLN A 1 672 ? 115.500 136.965 125.774 1.00 52.03 672 GLN A C 1
ATOM 4494 O O . GLN A 1 672 ? 116.150 136.933 126.821 1.00 62.59 672 GLN A O 1
ATOM 4500 N N . LYS A 1 673 ? 115.383 135.907 124.979 1.00 44.51 673 LYS A N 1
ATOM 4501 C CA . LYS A 1 673 ? 115.944 134.607 125.318 1.00 37.54 673 LYS A CA 1
ATOM 4502 C C . LYS A 1 673 ? 116.871 134.142 124.207 1.00 43.07 673 LYS A C 1
ATOM 4503 O O . LYS A 1 673 ? 116.510 134.200 123.029 1.00 59.69 673 LYS A O 1
ATOM 4509 N N . LEU A 1 674 ? 118.061 133.680 124.586 1.00 31.97 674 LEU A N 1
ATOM 4510 C CA . LEU A 1 674 ? 119.050 133.164 123.649 1.00 40.22 674 LEU A CA 1
ATOM 4511 C C . LEU A 1 674 ? 119.535 131.813 124.151 1.00 38.92 674 LEU A C 1
ATOM 4512 O O . LEU A 1 674 ? 119.900 131.683 125.322 1.00 57.34 674 LEU A O 1
ATOM 4517 N N . THR A 1 675 ? 119.545 130.814 123.272 1.00 31.03 675 THR A N 1
ATOM 4518 C CA . THR A 1 675 ? 119.838 129.440 123.655 1.00 39.22 675 THR A CA 1
ATOM 4519 C C . THR A 1 675 ? 120.956 128.881 122.787 1.00 48.74 675 THR A C 1
ATOM 4520 O O . THR A 1 675 ? 120.910 128.996 121.559 1.00 55.40 675 THR A O 1
ATOM 4524 N N . PHE A 1 676 ? 121.955 128.268 123.429 1.00 51.73 676 PHE A N 1
ATOM 4525 C CA . PHE A 1 676 ? 123.090 127.656 122.747 1.00 55.75 676 PHE A CA 1
ATOM 4526 C C . PHE A 1 676 ? 123.377 126.261 123.290 1.00 59.25 676 PHE A C 1
ATOM 4527 O O . PHE A 1 676 ? 124.516 125.793 123.233 1.00 57.91 676 PHE A O 1
ATOM 4535 N N . LYS A 1 677 ? 122.360 125.581 123.823 1.00 61.31 677 LYS A N 1
ATOM 4536 C CA . LYS A 1 677 ? 122.619 124.347 124.558 1.00 61.10 677 LYS A CA 1
ATOM 4537 C C . LYS A 1 677 ? 122.930 123.175 123.634 1.00 65.11 677 LYS A C 1
ATOM 4538 O O . LYS A 1 677 ? 123.329 122.107 124.112 1.00 66.52 677 LYS A O 1
ATOM 4544 N N . SER A 1 678 ? 122.756 123.340 122.322 1.00 62.54 678 SER A N 1
ATOM 4545 C CA . SER A 1 678 ? 123.042 122.271 121.371 1.00 60.48 678 SER A CA 1
ATOM 4546 C C . SER A 1 678 ? 123.810 122.765 120.149 1.00 63.47 678 SER A C 1
ATOM 4547 O O . SER A 1 678 ? 123.810 122.096 119.112 1.00 64.03 678 SER A O 1
ATOM 4550 N N . ALA A 1 679 ? 124.473 123.913 120.249 1.00 59.37 679 ALA A N 1
ATOM 4551 C CA . ALA A 1 679 ? 125.183 124.510 119.129 1.00 53.61 679 ALA A CA 1
ATOM 4552 C C . ALA A 1 679 ? 126.665 124.646 119.451 1.00 61.33 679 ALA A C 1
ATOM 4553 O O . ALA A 1 679 ? 127.054 124.787 120.613 1.00 69.88 679 ALA A O 1
ATOM 4555 N N . GLU A 1 680 ? 127.489 124.602 118.404 1.00 61.81 680 GLU A N 1
ATOM 4556 C CA . GLU A 1 680 ? 128.941 124.724 118.526 1.00 64.31 680 GLU A CA 1
ATOM 4557 C C . GLU A 1 680 ? 129.341 126.124 118.076 1.00 66.24 680 GLU A C 1
ATOM 4558 O O . GLU A 1 680 ? 129.511 126.379 116.883 1.00 66.72 680 GLU A O 1
ATOM 4564 N N . VAL A 1 681 ? 129.498 127.031 119.040 1.00 71.67 681 VAL A N 1
ATOM 4565 C CA . VAL A 1 681 ? 129.784 128.435 118.759 1.00 71.23 681 VAL A CA 1
ATOM 4566 C C . VAL A 1 681 ? 131.039 128.886 119.498 1.00 68.82 681 VAL A C 1
ATOM 4567 O O . VAL A 1 681 ? 131.195 130.070 119.817 1.00 72.38 681 VAL A O 1
ATOM 4571 N N . VAL A 1 682 ? 131.963 127.952 119.733 1.00 73.16 682 VAL A N 1
ATOM 4572 C CA . VAL A 1 682 ? 133.142 128.237 120.551 1.00 80.01 682 VAL A CA 1
ATOM 4573 C C . VAL A 1 682 ? 133.971 129.366 119.944 1.00 79.96 682 VAL A C 1
ATOM 4574 O O . VAL A 1 682 ? 134.661 130.103 120.659 1.00 78.39 682 VAL A O 1
ATOM 4578 N N . SER A 1 683 ? 133.913 129.527 118.621 1.00 81.64 683 SER A N 1
ATOM 4579 C CA . SER A 1 683 ? 134.800 130.477 117.956 1.00 78.58 683 SER A CA 1
ATOM 4580 C C . SER A 1 683 ? 134.369 131.923 118.183 1.00 79.58 683 SER A C 1
ATOM 4581 O O . SER A 1 683 ? 135.215 132.801 118.383 1.00 84.81 683 SER A O 1
ATOM 4584 N N . GLY A 1 684 ? 133.066 132.195 118.160 1.00 69.89 684 GLY A N 1
ATOM 4585 C CA . GLY A 1 684 ? 132.585 133.565 118.213 1.00 71.71 684 GLY A CA 1
ATOM 4586 C C . GLY A 1 684 ? 132.233 134.074 119.596 1.00 75.81 684 GLY A C 1
ATOM 4587 O O . GLY A 1 684 ? 131.351 134.929 119.755 1.00 77.40 684 GLY A O 1
ATOM 4588 N N . LEU A 1 685 ? 132.930 133.563 120.613 1.00 70.12 685 LEU A N 1
ATOM 4589 C CA . LEU A 1 685 ? 132.625 133.966 121.980 1.00 68.26 685 LEU A CA 1
ATOM 4590 C C . LEU A 1 685 ? 132.993 135.422 122.241 1.00 73.56 685 LEU A C 1
ATOM 4591 O O . LEU A 1 685 ? 132.331 136.085 123.044 1.00 75.29 685 LEU A O 1
ATOM 4596 N N . LYS A 1 686 ? 134.032 135.940 121.580 1.00 64.34 686 LYS A N 1
ATOM 4597 C CA . LYS A 1 686 ? 134.366 137.354 121.732 1.00 67.81 686 LYS A CA 1
ATOM 4598 C C . LYS A 1 686 ? 133.235 138.245 121.230 1.00 68.30 686 LYS A C 1
ATOM 4599 O O . LYS A 1 686 ? 132.858 139.225 121.889 1.00 66.48 686 LYS A O 1
ATOM 4605 N N . HIS A 1 687 ? 132.678 137.913 120.064 1.00 66.07 687 HIS A N 1
ATOM 4606 C CA . HIS A 1 687 ? 131.539 138.662 119.549 1.00 60.39 687 HIS A CA 1
ATOM 4607 C C . HIS A 1 687 ? 130.330 138.512 120.461 1.00 63.12 687 HIS A C 1
ATOM 4608 O O . HIS A 1 687 ? 129.571 139.467 120.654 1.00 68.55 687 HIS A O 1
ATOM 4615 N N . LEU A 1 688 ? 130.139 137.321 121.037 1.00 61.10 688 LEU A N 1
ATOM 4616 C CA . LEU A 1 688 ? 129.047 137.138 121.990 1.00 55.29 688 LEU A CA 1
ATOM 4617 C C . LEU A 1 688 ? 129.209 138.055 123.198 1.00 56.16 688 LEU A C 1
ATOM 4618 O O . LEU A 1 688 ? 128.249 138.713 123.622 1.00 59.45 688 LEU A O 1
ATOM 4623 N N . TRP A 1 689 ? 130.422 138.126 123.754 1.00 55.45 689 TRP A N 1
ATOM 4624 C CA . TRP A 1 689 ? 130.652 138.975 124.920 1.00 62.05 689 TRP A CA 1
ATOM 4625 C C . TRP A 1 689 ? 130.453 140.446 124.582 1.00 66.59 689 TRP A C 1
ATOM 4626 O O . TRP A 1 689 ? 129.908 141.206 125.391 1.00 69.58 689 TRP A O 1
ATOM 4637 N N . LYS A 1 690 ? 130.897 140.874 123.397 1.00 71.58 690 LYS A N 1
ATOM 4638 C CA . LYS A 1 690 ? 130.670 142.263 123.001 1.00 72.95 690 LYS A CA 1
ATOM 4639 C C . LYS A 1 690 ? 129.185 142.549 122.802 1.00 70.04 690 LYS A C 1
ATOM 4640 O O . LYS A 1 690 ? 128.714 143.652 123.100 1.00 63.47 690 LYS A O 1
ATOM 4646 N N . LEU A 1 691 ? 128.434 141.569 122.293 1.00 68.65 691 LEU A N 1
ATOM 4647 C CA . LEU A 1 691 ? 126.992 141.725 122.143 1.00 64.98 691 LEU A CA 1
ATOM 4648 C C . LEU A 1 691 ? 126.285 141.800 123.490 1.00 66.62 691 LEU A C 1
ATOM 4649 O O . LEU A 1 691 ? 125.247 142.462 123.604 1.00 67.47 691 LEU A O 1
ATOM 4654 N N . LEU A 1 692 ? 126.835 141.147 124.519 1.00 68.14 692 LEU A N 1
ATOM 4655 C CA . LEU A 1 692 ? 126.096 140.962 125.766 1.00 66.84 692 LEU A CA 1
ATOM 4656 C C . LEU A 1 692 ? 125.668 142.286 126.390 1.00 68.91 692 LEU A C 1
ATOM 4657 O O . LEU A 1 692 ? 124.522 142.425 126.829 1.00 73.99 692 LEU A O 1
ATOM 4662 N N . PHE A 1 693 ? 126.562 143.272 126.438 1.00 74.08 693 PHE A N 1
ATOM 4663 C CA . PHE A 1 693 ? 126.264 144.522 127.127 1.00 77.73 693 PHE A CA 1
ATOM 4664 C C . PHE A 1 693 ? 125.902 145.663 126.181 1.00 79.73 693 PHE A C 1
ATOM 4665 O O . PHE A 1 693 ? 125.992 146.830 126.574 1.00 79.52 693 PHE A O 1
ATOM 4673 N N . SER A 1 694 ? 125.481 145.356 124.951 1.00 76.87 694 SER A N 1
ATOM 4674 C CA . SER A 1 694 ? 124.972 146.371 124.039 1.00 71.18 694 SER A CA 1
ATOM 4675 C C . SER A 1 694 ? 123.525 146.151 123.628 1.00 70.65 694 SER A C 1
ATOM 4676 O O . SER A 1 694 ? 122.873 147.107 123.199 1.00 73.81 694 SER A O 1
ATOM 4679 N N . ASN A 1 695 ? 123.012 144.929 123.741 1.00 73.70 695 ASN A N 1
ATOM 4680 C CA . ASN A 1 695 ? 121.594 144.631 123.551 1.00 73.67 695 ASN A CA 1
ATOM 4681 C C . ASN A 1 695 ? 120.972 144.541 124.941 1.00 74.59 695 ASN A C 1
ATOM 4682 O O . ASN A 1 695 ? 121.109 143.525 125.627 1.00 76.93 695 ASN A O 1
ATOM 4687 N N . GLN A 1 696 ? 120.285 145.604 125.352 1.00 65.46 696 GLN A N 1
ATOM 4688 C CA . GLN A 1 696 ? 119.792 145.704 126.719 1.00 66.29 696 GLN A CA 1
ATOM 4689 C C . GLN A 1 696 ? 118.452 145.016 126.932 1.00 72.06 696 GLN A C 1
ATOM 4690 O O . GLN A 1 696 ? 117.933 145.046 128.052 1.00 75.38 696 GLN A O 1
ATOM 4696 N N . ASN A 1 697 ? 117.877 144.407 125.901 1.00 75.31 697 ASN A N 1
ATOM 4697 C CA . ASN A 1 697 ? 116.628 143.672 126.037 1.00 69.98 697 ASN A CA 1
ATOM 4698 C C . ASN A 1 697 ? 116.842 142.199 126.356 1.00 67.12 697 ASN A C 1
ATOM 4699 O O . ASN A 1 697 ? 115.862 141.475 126.552 1.00 70.84 697 ASN A O 1
ATOM 4704 N N . LEU A 1 698 ? 118.089 141.742 126.413 1.00 56.02 698 LEU A N 1
ATOM 4705 C CA . LEU A 1 698 ? 118.400 140.337 126.640 1.00 53.47 698 LEU A CA 1
ATOM 4706 C C . LEU A 1 698 ? 118.518 140.080 128.137 1.00 61.32 698 LEU A C 1
ATOM 4707 O O . LEU A 1 698 ? 119.323 140.722 128.819 1.00 69.19 698 LEU A O 1
ATOM 4712 N N . LYS A 1 699 ? 117.717 139.139 128.647 1.00 57.10 699 LYS A N 1
ATOM 4713 C CA . LYS A 1 699 ? 117.693 138.843 130.075 1.00 53.77 699 LYS A CA 1
ATOM 4714 C C . LYS A 1 699 ? 117.590 137.350 130.365 1.00 54.90 699 LYS A C 1
ATOM 4715 O O . LYS A 1 699 ? 117.103 136.968 131.431 1.00 67.75 699 LYS A O 1
ATOM 4721 N N . TYR A 1 700 ? 118.031 136.497 129.443 1.00 43.81 700 TYR A N 1
ATOM 4722 C CA . TYR A 1 700 ? 118.063 135.058 129.692 1.00 44.04 700 TYR A CA 1
ATOM 4723 C C . TYR A 1 700 ? 119.055 134.447 128.715 1.00 40.10 700 TYR A C 1
ATOM 4724 O O . TYR A 1 700 ? 118.804 134.442 127.507 1.00 59.58 700 TYR A O 1
ATOM 4733 N N . LEU A 1 701 ? 120.169 133.936 129.229 1.00 23.88 701 LEU A N 1
ATOM 4734 C CA . LEU A 1 701 ? 121.224 133.366 128.402 1.00 43.10 701 LEU A CA 1
ATOM 4735 C C . LEU A 1 701 ? 121.468 131.927 128.830 1.00 42.70 701 LEU A C 1
ATOM 4736 O O . LEU A 1 701 ? 121.801 131.670 129.990 1.00 59.26 701 LEU A O 1
ATOM 4741 N N . ASN A 1 702 ? 121.305 130.998 127.895 1.00 36.32 702 ASN A N 1
ATOM 4742 C CA . ASN A 1 702 ? 121.569 129.583 128.122 1.00 40.90 702 ASN A CA 1
ATOM 4743 C C . ASN A 1 702 ? 122.822 129.209 127.346 1.00 42.73 702 ASN A C 1
ATOM 4744 O O . ASN A 1 702 ? 122.865 129.368 126.123 1.00 61.32 702 ASN A O 1
ATOM 4749 N N . LEU A 1 703 ? 123.833 128.711 128.051 1.00 38.61 703 LEU A N 1
ATOM 4750 C CA . LEU A 1 703 ? 125.150 128.474 127.473 1.00 47.43 703 LEU A CA 1
ATOM 4751 C C . LEU A 1 703 ? 125.633 127.064 127.777 1.00 51.18 703 LEU A C 1
ATOM 4752 O O . LEU A 1 703 ? 126.823 126.832 128.002 1.00 54.45 703 LEU A O 1
ATOM 4757 N N . GLY A 1 704 ? 124.720 126.099 127.781 1.00 54.31 704 GLY A N 1
ATOM 4758 C CA . GLY A 1 704 ? 125.087 124.750 128.161 1.00 54.76 704 GLY A CA 1
ATOM 4759 C C . GLY A 1 704 ? 125.973 124.074 127.132 1.00 59.94 704 GLY A C 1
ATOM 4760 O O . GLY A 1 704 ? 125.932 124.377 125.940 1.00 67.20 704 GLY A O 1
ATOM 4761 N N . ASN A 1 705 ? 126.803 123.153 127.620 1.00 58.44 705 ASN A N 1
ATOM 4762 C CA . ASN A 1 705 ? 127.604 122.222 126.830 1.00 56.06 705 ASN A CA 1
ATOM 4763 C C . ASN A 1 705 ? 128.735 122.885 126.049 1.00 64.84 705 ASN A C 1
ATOM 4764 O O . ASN A 1 705 ? 129.364 122.227 125.214 1.00 70.58 705 ASN A O 1
ATOM 4769 N N . THR A 1 706 ? 129.024 124.161 126.290 1.00 66.49 706 THR A N 1
ATOM 4770 C CA . THR A 1 706 ? 130.128 124.824 125.602 1.00 64.73 706 THR A CA 1
ATOM 4771 C C . THR A 1 706 ? 131.285 125.027 126.567 1.00 65.31 706 THR A C 1
ATOM 4772 O O . THR A 1 706 ? 131.171 125.846 127.493 1.00 69.06 706 THR A O 1
ATOM 4776 N N . PRO A 1 707 ? 132.406 124.328 126.396 1.00 74.02 707 PRO A N 1
ATOM 4777 C CA . PRO A 1 707 ? 133.514 124.461 127.350 1.00 74.58 707 PRO A CA 1
ATOM 4778 C C . PRO A 1 707 ? 134.049 125.883 127.404 1.00 72.03 707 PRO A C 1
ATOM 4779 O O . PRO A 1 707 ? 134.139 126.574 126.389 1.00 70.92 707 PRO A O 1
ATOM 4783 N N . MET A 1 708 ? 134.415 126.311 128.609 1.00 87.22 708 MET A N 1
ATOM 4784 C CA . MET A 1 708 ? 134.876 127.668 128.863 1.00 91.61 708 MET A CA 1
ATOM 4785 C C . MET A 1 708 ? 136.333 127.636 129.298 1.00 88.37 708 MET A C 1
ATOM 4786 O O . MET A 1 708 ? 136.695 126.897 130.219 1.00 83.49 708 MET A O 1
ATOM 4791 N N . LYS A 1 709 ? 137.163 128.435 128.635 1.00 92.14 709 LYS A N 1
ATOM 4792 C CA . LYS A 1 709 ? 138.564 128.554 128.994 1.00 91.09 709 LYS A CA 1
ATOM 4793 C C . LYS A 1 709 ? 138.738 129.680 130.009 1.00 89.53 709 LYS A C 1
ATOM 4794 O O . LYS A 1 709 ? 137.770 130.267 130.496 1.00 94.03 709 LYS A O 1
ATOM 4800 N N . ASP A 1 710 ? 139.993 129.984 130.338 1.00 93.59 710 ASP A N 1
ATOM 4801 C CA . ASP A 1 710 ? 140.265 131.014 131.336 1.00 95.43 710 ASP A CA 1
ATOM 4802 C C . ASP A 1 710 ? 139.917 132.402 130.810 1.00 102.26 710 ASP A C 1
ATOM 4803 O O . ASP A 1 710 ? 139.223 133.177 131.482 1.00 103.34 710 ASP A O 1
ATOM 4808 N N . ASP A 1 711 ? 140.385 132.733 129.603 1.00 101.26 711 ASP A N 1
ATOM 4809 C CA . ASP A 1 711 ? 140.143 134.065 129.056 1.00 100.39 711 ASP A CA 1
ATOM 4810 C C . ASP A 1 711 ? 138.670 134.275 128.730 1.00 96.93 711 ASP A C 1
ATOM 4811 O O . ASP A 1 711 ? 138.136 135.372 128.931 1.00 95.05 711 ASP A O 1
ATOM 4816 N N . ASP A 1 712 ? 138.001 133.240 128.218 1.00 88.06 712 ASP A N 1
ATOM 4817 C CA . ASP A 1 712 ? 136.574 133.353 127.937 1.00 88.94 712 ASP A CA 1
ATOM 4818 C C . ASP A 1 712 ? 135.788 133.647 129.207 1.00 88.98 712 ASP A C 1
ATOM 4819 O O . ASP A 1 712 ? 134.918 134.526 129.218 1.00 88.36 712 ASP A O 1
ATOM 4824 N N . MET A 1 713 ? 136.091 132.930 130.292 1.00 89.34 713 MET A N 1
ATOM 4825 C CA . MET A 1 713 ? 135.404 133.170 131.557 1.00 85.51 713 MET A CA 1
ATOM 4826 C C . MET A 1 713 ? 135.722 134.554 132.105 1.00 90.36 713 MET A C 1
ATOM 4827 O O . MET A 1 713 ? 134.839 135.234 132.644 1.00 97.35 713 MET A O 1
ATOM 4832 N N . LYS A 1 714 ? 136.979 134.991 131.980 1.00 82.83 714 LYS A N 1
ATOM 4833 C CA . LYS A 1 714 ? 137.341 136.326 132.448 1.00 84.88 714 LYS A CA 1
ATOM 4834 C C . LYS A 1 714 ? 136.564 137.404 131.701 1.00 87.65 714 LYS A C 1
ATOM 4835 O O . LYS A 1 714 ? 136.014 138.327 132.317 1.00 84.76 714 LYS A O 1
ATOM 4841 N N . LEU A 1 715 ? 136.497 137.296 130.372 1.00 82.48 715 LEU A N 1
ATOM 4842 C CA . LEU A 1 715 ? 135.761 138.279 129.584 1.00 79.69 715 LEU A CA 1
ATOM 4843 C C . LEU A 1 715 ? 134.270 138.231 129.890 1.00 75.51 715 LEU A C 1
ATOM 4844 O O . LEU A 1 715 ? 133.615 139.276 129.955 1.00 76.91 715 LEU A O 1
ATOM 4849 N N . ALA A 1 716 ? 133.715 137.030 130.074 1.00 69.98 716 ALA A N 1
ATOM 4850 C CA . ALA A 1 716 ? 132.296 136.916 130.395 1.00 70.42 716 ALA A CA 1
ATOM 4851 C C . ALA A 1 716 ? 131.973 137.583 131.725 1.00 73.26 716 ALA A C 1
ATOM 4852 O O . ALA A 1 716 ? 130.983 138.315 131.835 1.00 76.93 716 ALA A O 1
ATOM 4854 N N . CYS A 1 717 ? 132.800 137.346 132.746 1.00 77.86 717 CYS A N 1
ATOM 4855 C CA . CYS A 1 717 ? 132.567 137.979 134.041 1.00 74.98 717 CYS A CA 1
ATOM 4856 C C . CYS A 1 717 ? 132.730 139.492 133.955 1.00 77.39 717 CYS A C 1
ATOM 4857 O O . CYS A 1 717 ? 131.943 140.244 134.547 1.00 73.96 717 CYS A O 1
ATOM 4860 N N . GLU A 1 718 ? 133.739 139.958 133.213 1.00 86.74 718 GLU A N 1
ATOM 4861 C CA . GLU A 1 718 ? 133.934 141.396 133.048 1.00 88.17 718 GLU A CA 1
ATOM 4862 C C . GLU A 1 718 ? 132.738 142.041 132.356 1.00 87.56 718 GLU A C 1
ATOM 4863 O O . GLU A 1 718 ? 132.306 143.136 132.736 1.00 82.76 718 GLU A O 1
ATOM 4869 N N . ALA A 1 719 ? 132.196 141.381 131.330 1.00 83.12 719 ALA A N 1
ATOM 4870 C CA . ALA A 1 719 ? 131.013 141.895 130.649 1.00 78.96 719 ALA A CA 1
ATOM 4871 C C . ALA A 1 719 ? 129.800 141.900 131.569 1.00 83.60 719 ALA A C 1
ATOM 4872 O O . ALA A 1 719 ? 129.017 142.857 131.565 1.00 82.35 719 ALA A O 1
ATOM 4874 N N . LEU A 1 720 ? 129.619 140.836 132.356 1.00 83.48 720 LEU A N 1
ATOM 4875 C CA . LEU A 1 720 ? 128.475 140.777 133.260 1.00 78.03 720 LEU A CA 1
ATOM 4876 C C . LEU A 1 720 ? 128.554 141.848 134.338 1.00 78.82 720 LEU A C 1
ATOM 4877 O O . LEU A 1 720 ? 127.517 142.334 134.802 1.00 77.82 720 LEU A O 1
ATOM 4882 N N . LYS A 1 721 ? 129.765 142.231 134.749 1.00 87.44 721 LYS A N 1
ATOM 4883 C CA . LYS A 1 721 ? 129.910 143.321 135.708 1.00 86.83 721 LYS A CA 1
ATOM 4884 C C . LYS A 1 721 ? 129.540 144.682 135.129 1.00 91.37 721 LYS A C 1
ATOM 4885 O O . LYS A 1 721 ? 129.391 145.637 135.899 1.00 91.87 721 LYS A O 1
ATOM 4891 N N . HIS A 1 722 ? 129.390 144.796 133.810 1.00 96.88 722 HIS A N 1
ATOM 4892 C CA . HIS A 1 722 ? 129.165 146.094 133.184 1.00 91.38 722 HIS A CA 1
ATOM 4893 C C . HIS A 1 722 ? 127.807 146.663 133.590 1.00 93.42 722 HIS A C 1
ATOM 4894 O O . HIS A 1 722 ? 126.839 145.913 133.746 1.00 97.24 722 HIS A O 1
ATOM 4901 N N . PRO A 1 723 ? 127.703 147.981 133.771 1.00 87.61 723 PRO A N 1
ATOM 4902 C CA . PRO A 1 723 ? 126.396 148.579 134.091 1.00 87.36 723 PRO A CA 1
ATOM 4903 C C . PRO A 1 723 ? 125.363 148.423 132.990 1.00 88.95 723 PRO A C 1
ATOM 4904 O O . PRO A 1 723 ? 124.165 148.567 133.264 1.00 92.05 723 PRO A O 1
ATOM 4908 N N . LYS A 1 724 ? 125.778 148.145 131.758 1.00 86.87 724 LYS A N 1
ATOM 4909 C CA . LYS A 1 724 ? 124.863 148.078 130.627 1.00 88.10 724 LYS A CA 1
ATOM 4910 C C . LYS A 1 724 ? 124.335 146.674 130.361 1.00 89.48 724 LYS A C 1
ATOM 4911 O O . LYS A 1 724 ? 123.633 146.474 129.365 1.00 90.84 724 LYS A O 1
ATOM 4917 N N . CYS A 1 725 ? 124.656 145.702 131.208 1.00 75.58 725 CYS A N 1
ATOM 4918 C CA . CYS A 1 725 ? 124.186 144.334 131.037 1.00 74.80 725 CYS A CA 1
ATOM 4919 C C . CYS A 1 725 ? 122.947 144.121 131.894 1.00 74.83 725 CYS A C 1
ATOM 4920 O O . CYS A 1 725 ? 122.915 144.529 133.058 1.00 75.84 725 CYS A O 1
ATOM 4923 N N . SER A 1 726 ? 121.927 143.488 131.313 1.00 71.56 726 SER A N 1
ATOM 4924 C CA . SER A 1 726 ? 120.662 143.257 132.000 1.00 68.24 726 SER A CA 1
ATOM 4925 C C . SER A 1 726 ? 120.294 141.779 132.057 1.00 66.29 726 SER A C 1
ATOM 4926 O O . SER A 1 726 ? 119.120 141.445 132.232 1.00 70.66 726 SER A O 1
ATOM 4929 N N . VAL A 1 727 ? 121.272 140.885 131.917 1.00 55.90 727 VAL A N 1
ATOM 4930 C CA . VAL A 1 727 ? 120.999 139.456 131.995 1.00 48.99 727 VAL A CA 1
ATOM 4931 C C . VAL A 1 727 ? 120.712 139.078 133.440 1.00 57.76 727 VAL A C 1
ATOM 4932 O O . VAL A 1 727 ? 121.490 139.398 134.348 1.00 60.41 727 VAL A O 1
ATOM 4936 N N . GLU A 1 728 ? 119.587 138.395 133.662 1.00 61.23 728 GLU A N 1
ATOM 4937 C CA . GLU A 1 728 ? 119.158 138.001 134.998 1.00 57.67 728 GLU A CA 1
ATOM 4938 C C . GLU A 1 728 ? 119.229 136.506 135.254 1.00 54.39 728 GLU A C 1
ATOM 4939 O O . GLU A 1 728 ? 119.287 136.098 136.414 1.00 66.93 728 GLU A O 1
ATOM 4945 N N . THR A 1 729 ? 119.215 135.683 134.211 1.00 42.11 729 THR A N 1
ATOM 4946 C CA . THR A 1 729 ? 119.321 134.237 134.343 1.00 47.46 729 THR A CA 1
ATOM 4947 C C . THR A 1 729 ? 120.527 133.758 133.551 1.00 46.43 729 THR A C 1
ATOM 4948 O O . THR A 1 729 ? 120.670 134.094 132.372 1.00 60.55 729 THR A O 1
ATOM 4952 N N . LEU A 1 730 ? 121.390 132.979 134.196 1.00 35.20 730 LEU A N 1
ATOM 4953 C CA . LEU A 1 730 ? 122.595 132.453 133.561 1.00 44.79 730 LEU A CA 1
ATOM 4954 C C . LEU A 1 730 ? 122.696 130.966 133.868 1.00 42.72 730 LEU A C 1
ATOM 4955 O O . LEU A 1 730 ? 122.888 130.581 135.024 1.00 56.89 730 LEU A O 1
ATOM 4960 N N . ARG A 1 731 ? 122.568 130.138 132.839 1.00 33.26 731 ARG A N 1
ATOM 4961 C CA . ARG A 1 731 ? 122.715 128.696 132.967 1.00 40.74 731 ARG A CA 1
ATOM 4962 C C . ARG A 1 731 ? 124.073 128.304 132.404 1.00 46.58 731 ARG A C 1
ATOM 4963 O O . ARG A 1 731 ? 124.413 128.683 131.280 1.00 58.23 731 ARG A O 1
ATOM 4971 N N . LEU A 1 732 ? 124.844 127.550 133.181 1.00 50.28 732 LEU A N 1
ATOM 4972 C CA . LEU A 1 732 ? 126.242 127.268 132.876 1.00 54.02 732 LEU A CA 1
ATOM 4973 C C . LEU A 1 732 ? 126.570 125.805 133.142 1.00 54.08 732 LEU A C 1
ATOM 4974 O O . LEU A 1 732 ? 127.609 125.469 133.710 1.00 61.13 732 LEU A O 1
ATOM 4979 N N . ASP A 1 733 ? 125.685 124.907 132.728 1.00 45.15 733 ASP A N 1
ATOM 4980 C CA . ASP A 1 733 ? 125.876 123.488 132.983 1.00 51.32 733 ASP A CA 1
ATOM 4981 C C . ASP A 1 733 ? 126.719 122.842 131.890 1.00 57.98 733 ASP A C 1
ATOM 4982 O O . ASP A 1 733 ? 126.671 123.238 130.724 1.00 65.39 733 ASP A O 1
ATOM 4987 N N . SER A 1 734 ? 127.503 121.840 132.292 1.00 66.28 734 SER A N 1
ATOM 4988 C CA . SER A 1 734 ? 128.389 121.071 131.416 1.00 68.64 734 SER A CA 1
ATOM 4989 C C . SER A 1 734 ? 129.470 121.929 130.764 1.00 70.36 734 SER A C 1
ATOM 4990 O O . SER A 1 734 ? 130.018 121.556 129.724 1.00 69.42 734 SER A O 1
ATOM 4993 N N . CYS A 1 735 ? 129.797 123.073 131.356 1.00 68.55 735 CYS A N 1
ATOM 4994 C CA . CYS A 1 735 ? 130.909 123.908 130.917 1.00 61.12 735 CYS A CA 1
ATOM 4995 C C . CYS A 1 735 ? 132.069 123.657 131.870 1.00 69.36 735 CYS A C 1
ATOM 4996 O O . CYS A 1 735 ? 132.118 124.242 132.957 1.00 76.43 735 CYS A O 1
ATOM 4999 N N . GLU A 1 736 ? 132.996 122.791 131.462 1.00 78.28 736 GLU A N 1
ATOM 5000 C CA . GLU A 1 736 ? 134.079 122.332 132.326 1.00 78.65 736 GLU A CA 1
ATOM 5001 C C . GLU A 1 736 ? 134.851 123.498 132.930 1.00 80.05 736 GLU A C 1
ATOM 5002 O O . GLU A 1 736 ? 135.496 124.266 132.210 1.00 83.30 736 GLU A O 1
ATOM 5008 N N . LEU A 1 737 ? 134.792 123.630 134.251 1.00 77.56 737 LEU A N 1
ATOM 5009 C CA . LEU A 1 737 ? 135.324 124.783 134.958 1.00 82.91 737 LEU A CA 1
ATOM 5010 C C . LEU A 1 737 ? 136.578 124.410 135.739 1.00 81.84 737 LEU A C 1
ATOM 5011 O O . LEU A 1 737 ? 136.850 123.237 136.004 1.00 81.39 737 LEU A O 1
ATOM 5016 N N . THR A 1 738 ? 137.340 125.435 136.104 1.00 89.95 738 THR A N 1
ATOM 5017 C CA . THR A 1 738 ? 138.590 125.298 136.836 1.00 89.82 738 THR A CA 1
ATOM 5018 C C . THR A 1 738 ? 138.488 126.042 138.164 1.00 91.90 738 THR A C 1
ATOM 5019 O O . THR A 1 738 ? 137.473 126.667 138.476 1.00 94.87 738 THR A O 1
ATOM 5023 N N . ILE A 1 739 ? 139.565 125.969 138.951 1.00 91.34 739 ILE A N 1
ATOM 5024 C CA . ILE A 1 739 ? 139.584 126.633 140.253 1.00 93.69 739 ILE A CA 1
ATOM 5025 C C . ILE A 1 739 ? 139.552 128.147 140.084 1.00 95.53 739 ILE A C 1
ATOM 5026 O O . ILE A 1 739 ? 138.831 128.853 140.802 1.00 94.43 739 ILE A O 1
ATOM 5031 N N . ILE A 1 740 ? 140.335 128.670 139.138 1.00 96.30 740 ILE A N 1
ATOM 5032 C CA . ILE A 1 740 ? 140.341 130.110 138.892 1.00 98.41 740 ILE A CA 1
ATOM 5033 C C . ILE A 1 740 ? 138.983 130.561 138.371 1.00 97.67 740 ILE A C 1
ATOM 5034 O O . ILE A 1 740 ? 138.515 131.665 138.680 1.00 95.76 740 ILE A O 1
ATOM 5039 N N . GLY A 1 741 ? 138.329 129.715 137.573 1.00 92.26 741 GLY A N 1
ATOM 5040 C CA . GLY A 1 741 ? 136.977 130.021 137.139 1.00 86.67 741 GLY A CA 1
ATOM 5041 C C . GLY A 1 741 ? 136.009 130.145 138.300 1.00 91.26 741 GLY A C 1
ATOM 5042 O O . GLY A 1 741 ? 135.164 131.041 138.321 1.00 92.95 741 GLY A O 1
ATOM 5043 N N . TYR A 1 742 ? 136.125 129.253 139.287 1.00 87.80 742 TYR A N 1
ATOM 5044 C CA . TYR A 1 742 ? 135.265 129.342 140.463 1.00 83.23 742 TYR A CA 1
ATOM 5045 C C . TYR A 1 742 ? 135.584 130.582 141.290 1.00 86.62 742 TYR A C 1
ATOM 5046 O O . TYR A 1 742 ? 134.677 131.216 141.845 1.00 90.99 742 TYR A O 1
ATOM 5055 N N . GLU A 1 743 ? 136.865 130.951 141.379 1.00 87.17 743 GLU A N 1
ATOM 5056 C CA . GLU A 1 743 ? 137.226 132.186 142.071 1.00 88.86 743 GLU A CA 1
ATOM 5057 C C . GLU A 1 743 ? 136.607 133.401 141.389 1.00 94.17 743 GLU A C 1
ATOM 5058 O O . GLU A 1 743 ? 136.075 134.300 142.055 1.00 96.54 743 GLU A O 1
ATOM 5064 N N . MET A 1 744 ? 136.661 133.440 140.058 1.00 85.59 744 MET A N 1
ATOM 5065 C CA . MET A 1 744 ? 136.084 134.561 139.325 1.00 80.26 744 MET A CA 1
ATOM 5066 C C . MET A 1 744 ? 134.563 134.560 139.419 1.00 79.13 744 MET A C 1
ATOM 5067 O O . MET A 1 744 ? 133.939 135.625 139.459 1.00 81.59 744 MET A O 1
ATOM 5072 N N . ILE A 1 745 ? 133.949 133.376 139.473 1.00 78.17 745 ILE A N 1
ATOM 5073 C CA . ILE A 1 745 ? 132.506 133.289 139.684 1.00 78.98 745 ILE A CA 1
ATOM 5074 C C . ILE A 1 745 ? 132.131 133.868 141.042 1.00 78.40 745 ILE A C 1
ATOM 5075 O O . ILE A 1 745 ? 131.153 134.615 141.169 1.00 79.83 745 ILE A O 1
ATOM 5080 N N . SER A 1 746 ? 132.904 133.534 142.078 1.00 80.54 746 SER A N 1
ATOM 5081 C CA . SER A 1 746 ? 132.649 134.091 143.403 1.00 79.41 746 SER A CA 1
ATOM 5082 C C . SER A 1 746 ? 132.816 135.606 143.408 1.00 82.72 746 SER A C 1
ATOM 5083 O O . SER A 1 746 ? 132.020 136.327 144.026 1.00 87.21 746 SER A O 1
ATOM 5086 N N . THR A 1 747 ? 133.849 136.106 142.724 1.00 80.70 747 THR A N 1
ATOM 5087 C CA . THR A 1 747 ? 134.056 137.551 142.652 1.00 83.91 747 THR A CA 1
ATOM 5088 C C . THR A 1 747 ? 132.915 138.240 141.911 1.00 84.86 747 THR A C 1
ATOM 5089 O O . THR A 1 747 ? 132.528 139.363 142.254 1.00 81.18 747 THR A O 1
ATOM 5093 N N . LEU A 1 748 ? 132.375 137.591 140.877 1.00 81.17 748 LEU A N 1
ATOM 5094 C CA . LEU A 1 748 ? 131.201 138.130 140.200 1.00 75.14 748 LEU A CA 1
ATOM 5095 C C . LEU A 1 748 ? 129.996 138.157 141.130 1.00 74.49 748 LEU A C 1
ATOM 5096 O O . LEU A 1 748 ? 129.240 139.135 141.153 1.00 74.29 748 LEU A O 1
ATOM 5101 N N . LEU A 1 749 ? 129.803 137.087 141.906 1.00 79.77 749 LEU A N 1
ATOM 5102 C CA . LEU A 1 749 ? 128.653 137.014 142.804 1.00 76.61 749 LEU A CA 1
ATOM 5103 C C . LEU A 1 749 ? 128.710 138.094 143.876 1.00 77.54 749 LEU A C 1
ATOM 5104 O O . LEU A 1 749 ? 127.687 138.708 144.201 1.00 76.17 749 LEU A O 1
ATOM 5109 N N . ILE A 1 750 ? 129.895 138.341 144.441 1.00 85.88 750 ILE A N 1
ATOM 5110 C CA . ILE A 1 750 ? 129.998 139.346 145.495 1.00 86.59 750 ILE A CA 1
ATOM 5111 C C . ILE A 1 750 ? 129.879 140.763 144.937 1.00 89.90 750 ILE A C 1
ATOM 5112 O O . ILE A 1 750 ? 129.470 141.678 145.660 1.00 91.63 750 ILE A O 1
ATOM 5117 N N . SER A 1 751 ? 130.191 140.965 143.658 1.00 95.27 751 SER A N 1
ATOM 5118 C CA . SER A 1 751 ? 130.219 142.296 143.069 1.00 96.08 751 SER A CA 1
ATOM 5119 C C . SER A 1 751 ? 128.810 142.768 142.706 1.00 93.16 751 SER A C 1
ATOM 5120 O O . SER A 1 751 ? 127.801 142.189 143.115 1.00 93.39 751 SER A O 1
ATOM 5123 N N . THR A 1 752 ? 128.746 143.848 141.928 1.00 93.53 752 THR A N 1
ATOM 5124 C CA . THR A 1 752 ? 127.475 144.429 141.511 1.00 95.89 752 THR A CA 1
ATOM 5125 C C . THR A 1 752 ? 127.010 143.768 140.219 1.00 97.88 752 THR A C 1
ATOM 5126 O O . THR A 1 752 ? 127.717 143.802 139.207 1.00 99.55 752 THR A O 1
ATOM 5130 N N . THR A 1 753 ? 125.821 143.171 140.254 1.00 84.89 753 THR A N 1
ATOM 5131 C CA . THR A 1 753 ? 125.290 142.425 139.124 1.00 79.00 753 THR A CA 1
ATOM 5132 C C . THR A 1 753 ? 123.771 142.466 139.193 1.00 83.09 753 THR A C 1
ATOM 5133 O O . THR A 1 753 ? 123.193 142.794 140.232 1.00 91.17 753 THR A O 1
ATOM 5137 N N . ARG A 1 754 ? 123.128 142.143 138.072 1.00 81.43 754 ARG A N 1
ATOM 5138 C CA . ARG A 1 754 ? 121.685 141.965 138.019 1.00 83.37 754 ARG A CA 1
ATOM 5139 C C . ARG A 1 754 ? 121.286 140.496 137.952 1.00 82.00 754 ARG A C 1
ATOM 5140 O O . ARG A 1 754 ? 120.153 140.186 137.568 1.00 83.02 754 ARG A O 1
ATOM 5148 N N . LEU A 1 755 ? 122.189 139.590 138.318 1.00 58.20 755 LEU A N 1
ATOM 5149 C CA . LEU A 1 755 ? 121.936 138.161 138.203 1.00 50.48 755 LEU A CA 1
ATOM 5150 C C . LEU A 1 755 ? 121.086 137.675 139.369 1.00 56.75 755 LEU A C 1
ATOM 5151 O O . LEU A 1 755 ? 121.349 138.016 140.526 1.00 52.62 755 LEU A O 1
ATOM 5156 N N . LYS A 1 756 ? 120.072 136.869 139.060 1.00 58.78 756 LYS A N 1
ATOM 5157 C CA . LYS A 1 756 ? 119.157 136.326 140.053 1.00 47.60 756 LYS A CA 1
ATOM 5158 C C . LYS A 1 756 ? 119.094 134.807 140.070 1.00 46.92 756 LYS A C 1
ATOM 5159 O O . LYS A 1 756 ? 118.800 134.233 141.118 1.00 52.63 756 LYS A O 1
ATOM 5165 N N . CYS A 1 757 ? 119.357 134.143 138.947 1.00 45.65 757 CYS A N 1
ATOM 5166 C CA . CYS A 1 757 ? 119.332 132.689 138.862 1.00 46.56 757 CYS A CA 1
ATOM 5167 C C . CYS A 1 757 ? 120.662 132.200 138.315 1.00 41.14 757 CYS A C 1
ATOM 5168 O O . CYS A 1 757 ? 121.137 132.705 137.294 1.00 55.73 757 CYS A O 1
ATOM 5171 N N . LEU A 1 758 ? 121.260 131.221 138.987 1.00 26.30 758 LEU A N 1
ATOM 5172 C CA . LEU A 1 758 ? 122.547 130.671 138.584 1.00 39.91 758 LEU A CA 1
ATOM 5173 C C . LEU A 1 758 ? 122.487 129.153 138.648 1.00 38.17 758 LEU A C 1
ATOM 5174 O O . LEU A 1 758 ? 122.050 128.589 139.653 1.00 52.07 758 LEU A O 1
ATOM 5179 N N . SER A 1 759 ? 122.932 128.498 137.581 1.00 38.00 759 SER A N 1
ATOM 5180 C CA . SER A 1 759 ? 122.935 127.045 137.498 1.00 39.43 759 SER A CA 1
ATOM 5181 C C . SER A 1 759 ? 124.350 126.563 137.228 1.00 47.19 759 SER A C 1
ATOM 5182 O O . SER A 1 759 ? 125.034 127.100 136.352 1.00 57.86 759 SER A O 1
ATOM 5185 N N . LEU A 1 760 ? 124.785 125.556 137.980 1.00 45.96 760 LEU A N 1
ATOM 5186 C CA . LEU A 1 760 ? 126.100 124.943 137.823 1.00 49.60 760 LEU A CA 1
ATOM 5187 C C . LEU A 1 760 ? 125.970 123.429 137.818 1.00 51.35 760 LEU A C 1
ATOM 5188 O O . LEU A 1 760 ? 126.714 122.709 138.483 1.00 58.48 760 LEU A O 1
ATOM 5193 N N . ALA A 1 761 ? 125.001 122.925 137.064 1.00 52.49 761 ALA A N 1
ATOM 5194 C CA . ALA A 1 761 ? 124.731 121.499 137.032 1.00 52.41 761 ALA A CA 1
ATOM 5195 C C . ALA A 1 761 ? 125.798 120.751 136.245 1.00 62.27 761 ALA A C 1
ATOM 5196 O O . ALA A 1 761 ? 126.437 121.300 135.345 1.00 74.72 761 ALA A O 1
ATOM 5198 N N . LYS A 1 762 ? 125.986 119.482 136.603 1.00 70.19 762 LYS A N 1
ATOM 5199 C CA . LYS A 1 762 ? 126.804 118.540 135.838 1.00 67.78 762 LYS A CA 1
ATOM 5200 C C . LYS A 1 762 ? 128.236 119.037 135.634 1.00 74.23 762 LYS A C 1
ATOM 5201 O O . LYS A 1 762 ? 128.785 118.979 134.534 1.00 81.03 762 LYS A O 1
ATOM 5207 N N . ASN A 1 763 ? 128.842 119.533 136.709 1.00 73.91 763 ASN A N 1
ATOM 5208 C CA . ASN A 1 763 ? 130.284 119.735 136.739 1.00 74.60 763 ASN A CA 1
ATOM 5209 C C . ASN A 1 763 ? 130.758 119.652 138.183 1.00 76.25 763 ASN A C 1
ATOM 5210 O O . ASN A 1 763 ? 130.204 120.309 139.067 1.00 76.32 763 ASN A O 1
ATOM 5215 N N . ARG A 1 764 ? 131.777 118.827 138.411 1.00 89.01 764 ARG A N 1
ATOM 5216 C CA . ARG A 1 764 ? 132.236 118.548 139.766 1.00 88.63 764 ARG A CA 1
ATOM 5217 C C . ARG A 1 764 ? 132.779 119.805 140.431 1.00 88.17 764 ARG A C 1
ATOM 5218 O O . ARG A 1 764 ? 133.392 120.658 139.785 1.00 89.90 764 ARG A O 1
ATOM 5226 N N . VAL A 1 765 ? 132.544 119.910 141.736 1.00 85.74 765 VAL A N 1
ATOM 5227 C CA . VAL A 1 765 ? 132.993 121.033 142.548 1.00 87.24 765 VAL A CA 1
ATOM 5228 C C . VAL A 1 765 ? 133.909 120.495 143.636 1.00 88.57 765 VAL A C 1
ATOM 5229 O O . VAL A 1 765 ? 133.546 119.554 144.351 1.00 88.68 765 VAL A O 1
ATOM 5233 N N . GLY A 1 766 ? 135.099 121.086 143.756 1.00 101.69 766 GLY A N 1
ATOM 5234 C CA . GLY A 1 766 ? 136.056 120.641 144.745 1.00 102.23 766 GLY A CA 1
ATOM 5235 C C . GLY A 1 766 ? 135.845 121.286 146.100 1.00 101.92 766 GLY A C 1
ATOM 5236 O O . GLY A 1 766 ? 134.945 122.098 146.303 1.00 103.62 766 GLY A O 1
ATOM 5237 N N . VAL A 1 767 ? 136.707 120.907 147.045 1.00 99.83 767 VAL A N 1
ATOM 5238 C CA . VAL A 1 767 ? 136.594 121.419 148.408 1.00 100.01 767 VAL A CA 1
ATOM 5239 C C . VAL A 1 767 ? 136.935 122.904 148.453 1.00 102.94 767 VAL A C 1
ATOM 5240 O O . VAL A 1 767 ? 136.217 123.704 149.065 1.00 104.37 767 VAL A O 1
ATOM 5244 N N . LYS A 1 768 ? 138.041 123.295 147.813 1.00 99.51 768 LYS A N 1
ATOM 5245 C CA . LYS A 1 768 ? 138.452 124.697 147.827 1.00 99.17 768 LYS A CA 1
ATOM 5246 C C . LYS A 1 768 ? 137.447 125.575 147.088 1.00 98.98 768 LYS A C 1
ATOM 5247 O O . LYS A 1 768 ? 137.093 126.666 147.558 1.00 98.29 768 LYS A O 1
ATOM 5253 N N . SER A 1 769 ? 136.963 125.110 145.936 1.00 91.14 769 SER A N 1
ATOM 5254 C CA . SER A 1 769 ? 135.917 125.843 145.235 1.00 92.25 769 SER A CA 1
ATOM 5255 C C . SER A 1 769 ? 134.656 125.930 146.082 1.00 92.50 769 SER A C 1
ATOM 5256 O O . SER A 1 769 ? 133.979 126.964 146.097 1.00 92.50 769 SER A O 1
ATOM 5259 N N . MET A 1 770 ? 134.330 124.853 146.801 1.00 94.13 770 MET A N 1
ATOM 5260 C CA . MET A 1 770 ? 133.131 124.854 147.632 1.00 93.27 770 MET A CA 1
ATOM 5261 C C . MET A 1 770 ? 133.235 125.870 148.761 1.00 92.65 770 MET A C 1
ATOM 5262 O O . MET A 1 770 ? 132.268 126.584 149.047 1.00 95.89 770 MET A O 1
ATOM 5267 N N . ILE A 1 771 ? 134.392 125.948 149.424 1.00 89.01 771 ILE A N 1
ATOM 5268 C CA . ILE A 1 771 ? 134.522 126.904 150.521 1.00 90.21 771 ILE A CA 1
ATOM 5269 C C . ILE A 1 771 ? 134.534 128.330 149.984 1.00 92.24 771 ILE A C 1
ATOM 5270 O O . ILE A 1 771 ? 133.981 129.243 150.608 1.00 94.50 771 ILE A O 1
ATOM 5275 N N . SER A 1 772 ? 135.145 128.550 148.814 1.00 91.09 772 SER A N 1
ATOM 5276 C CA . SER A 1 772 ? 135.089 129.884 148.215 1.00 92.20 772 SER A CA 1
ATOM 5277 C C . SER A 1 772 ? 133.654 130.287 147.884 1.00 92.41 772 SER A C 1
ATOM 5278 O O . SER A 1 772 ? 133.231 131.417 148.170 1.00 87.62 772 SER A O 1
ATOM 5281 N N . LEU A 1 773 ? 132.884 129.370 147.291 1.00 93.79 773 LEU A N 1
ATOM 5282 C CA . LEU A 1 773 ? 131.491 129.661 146.971 1.00 89.69 773 LEU A CA 1
ATOM 5283 C C . LEU A 1 773 ? 130.672 129.906 148.232 1.00 91.27 773 LEU A C 1
ATOM 5284 O O . LEU A 1 773 ? 129.811 130.791 148.258 1.00 91.82 773 LEU A O 1
ATOM 5289 N N . GLY A 1 774 ? 130.914 129.120 149.283 1.00 91.59 774 GLY A N 1
ATOM 5290 C CA . GLY A 1 774 ? 130.207 129.336 150.534 1.00 88.04 774 GLY A CA 1
ATOM 5291 C C . GLY A 1 774 ? 130.555 130.663 151.179 1.00 88.74 774 GLY A C 1
ATOM 5292 O O . GLY A 1 774 ? 129.701 131.307 151.794 1.00 92.59 774 GLY A O 1
ATOM 5293 N N . ASN A 1 775 ? 131.815 131.085 151.059 1.00 87.45 775 ASN A N 1
ATOM 5294 C CA . ASN A 1 775 ? 132.200 132.405 151.544 1.00 89.45 775 ASN A CA 1
ATOM 5295 C C . ASN A 1 775 ? 131.494 133.499 150.757 1.00 93.34 775 ASN A C 1
ATOM 5296 O O . ASN A 1 775 ? 131.100 134.527 151.320 1.00 92.89 775 ASN A O 1
ATOM 5301 N N . ALA A 1 776 ? 131.336 133.300 149.447 1.00 93.95 776 ALA A N 1
ATOM 5302 C CA . ALA A 1 776 ? 130.579 134.259 148.647 1.00 91.37 776 ALA A CA 1
ATOM 5303 C C . ALA A 1 776 ? 129.114 134.305 149.070 1.00 89.44 776 ALA A C 1
ATOM 5304 O O . ALA A 1 776 ? 128.527 135.387 149.182 1.00 88.48 776 ALA A O 1
ATOM 5306 N N . LEU A 1 777 ? 128.509 133.139 149.312 1.00 92.35 777 LEU A N 1
ATOM 5307 C CA . LEU A 1 777 ? 127.078 133.079 149.599 1.00 92.49 777 LEU A CA 1
ATOM 5308 C C . LEU A 1 777 ? 126.754 133.626 150.984 1.00 95.67 777 LEU A C 1
ATOM 5309 O O . LEU A 1 777 ? 125.736 134.304 151.166 1.00 96.63 777 LEU A O 1
ATOM 5314 N N . SER A 1 778 ? 127.600 133.335 151.975 1.00 95.69 778 SER A N 1
ATOM 5315 C CA . SER A 1 778 ? 127.325 133.764 153.341 1.00 91.57 778 SER A CA 1
ATOM 5316 C C . SER A 1 778 ? 127.390 135.275 153.504 1.00 92.48 778 SER A C 1
ATOM 5317 O O . SER A 1 778 ? 126.789 135.809 154.442 1.00 91.24 778 SER A O 1
ATOM 5320 N N . SER A 1 779 ? 128.099 135.972 152.622 1.00 101.16 779 SER A N 1
ATOM 5321 C CA . SER A 1 779 ? 128.209 137.419 152.723 1.00 102.53 779 SER A CA 1
ATOM 5322 C C . SER A 1 779 ? 126.861 138.081 152.462 1.00 103.85 779 SER A C 1
ATOM 5323 O O . SER A 1 779 ? 126.016 137.560 151.730 1.00 103.58 779 SER A O 1
ATOM 5326 N N . SER A 1 780 ? 126.663 139.246 153.078 1.00 100.44 780 SER A N 1
ATOM 5327 C CA . SER A 1 780 ? 125.401 139.963 152.968 1.00 99.06 780 SER A CA 1
ATOM 5328 C C . SER A 1 780 ? 125.264 140.740 151.667 1.00 99.06 780 SER A C 1
ATOM 5329 O O . SER A 1 780 ? 124.190 141.293 151.408 1.00 99.59 780 SER A O 1
ATOM 5332 N N . MET A 1 781 ? 126.313 140.802 150.852 1.00 94.88 781 MET A N 1
ATOM 5333 C CA . MET A 1 781 ? 126.283 141.550 149.603 1.00 94.84 781 MET A CA 1
ATOM 5334 C C . MET A 1 781 ? 125.894 140.695 148.404 1.00 91.74 781 MET A C 1
ATOM 5335 O O . MET A 1 781 ? 125.920 141.193 147.274 1.00 91.45 781 MET A O 1
ATOM 5340 N N . CYS A 1 782 ? 125.542 139.432 148.616 1.00 79.84 782 CYS A N 1
ATOM 5341 C CA . CYS A 1 782 ? 125.104 138.548 147.545 1.00 80.84 782 CYS A CA 1
ATOM 5342 C C . CYS A 1 782 ? 123.584 138.552 147.479 1.00 81.90 782 CYS A C 1
ATOM 5343 O O . CYS A 1 782 ? 122.914 138.344 148.496 1.00 86.03 782 CYS A O 1
ATOM 5346 N N . LEU A 1 783 ? 123.044 138.790 146.288 1.00 61.51 783 LEU A N 1
ATOM 5347 C CA . LEU A 1 783 ? 121.602 138.812 146.059 1.00 66.64 783 LEU A CA 1
ATOM 5348 C C . LEU A 1 783 ? 121.294 137.819 144.945 1.00 63.69 783 LEU A C 1
ATOM 5349 O O . LEU A 1 783 ? 121.198 138.193 143.775 1.00 74.18 783 LEU A O 1
ATOM 5354 N N . LEU A 1 784 ? 121.131 136.554 145.314 1.00 46.31 784 LEU A N 1
ATOM 5355 C CA . LEU A 1 784 ? 120.829 135.490 144.368 1.00 44.41 784 LEU A CA 1
ATOM 5356 C C . LEU A 1 784 ? 119.569 134.781 144.834 1.00 50.96 784 LEU A C 1
ATOM 5357 O O . LEU A 1 784 ? 119.464 134.411 146.007 1.00 60.66 784 LEU A O 1
ATOM 5362 N N . GLN A 1 785 ? 118.618 134.593 143.922 1.00 45.43 785 GLN A N 1
ATOM 5363 C CA . GLN A 1 785 ? 117.337 133.994 144.282 1.00 41.00 785 GLN A CA 1
ATOM 5364 C C . GLN A 1 785 ? 117.371 132.473 144.178 1.00 42.36 785 GLN A C 1
ATOM 5365 O O . GLN A 1 785 ? 117.107 131.773 145.159 1.00 49.60 785 GLN A O 1
ATOM 5371 N N . LYS A 1 786 ? 117.690 131.950 143.000 1.00 39.73 786 LYS A N 1
ATOM 5372 C CA . LYS A 1 786 ? 117.607 130.523 142.732 1.00 43.07 786 LYS A CA 1
ATOM 5373 C C . LYS A 1 786 ? 118.991 129.959 142.455 1.00 43.17 786 LYS A C 1
ATOM 5374 O O . LYS A 1 786 ? 119.801 130.584 141.766 1.00 56.50 786 LYS A O 1
ATOM 5380 N N . LEU A 1 787 ? 119.256 128.775 143.000 1.00 35.17 787 LEU A N 1
ATOM 5381 C CA . LEU A 1 787 ? 120.537 128.105 142.838 1.00 37.50 787 LEU A CA 1
ATOM 5382 C C . LEU A 1 787 ? 120.285 126.634 142.558 1.00 41.21 787 LEU A C 1
ATOM 5383 O O . LEU A 1 787 ? 119.539 125.983 143.294 1.00 61.53 787 LEU A O 1
ATOM 5388 N N . ILE A 1 788 ? 120.904 126.112 141.505 1.00 34.63 788 ILE A N 1
ATOM 5389 C CA . ILE A 1 788 ? 120.720 124.729 141.080 1.00 43.53 788 ILE A CA 1
ATOM 5390 C C . ILE A 1 788 ? 122.067 124.031 141.170 1.00 40.81 788 ILE A C 1
ATOM 5391 O O . ILE A 1 788 ? 123.047 124.483 140.566 1.00 56.29 788 ILE A O 1
ATOM 5396 N N . LEU A 1 789 ? 122.118 122.937 141.923 1.00 42.09 789 LEU A N 1
ATOM 5397 C CA . LEU A 1 789 ? 123.369 122.237 142.197 1.00 52.98 789 LEU A CA 1
ATOM 5398 C C . LEU A 1 789 ? 123.169 120.728 142.106 1.00 60.33 789 LEU A C 1
ATOM 5399 O O . LEU A 1 789 ? 123.612 119.968 142.967 1.00 69.61 789 LEU A O 1
ATOM 5404 N N . ASP A 1 790 ? 122.490 120.270 141.062 1.00 61.76 790 ASP A N 1
ATOM 5405 C CA . ASP A 1 790 ? 122.264 118.842 140.914 1.00 64.36 790 ASP A CA 1
ATOM 5406 C C . ASP A 1 790 ? 123.338 118.207 140.034 1.00 64.84 790 ASP A C 1
ATOM 5407 O O . ASP A 1 790 ? 123.923 118.849 139.160 1.00 70.68 790 ASP A O 1
ATOM 5412 N N . ASN A 1 791 ? 123.605 116.926 140.299 1.00 69.22 791 ASN A N 1
ATOM 5413 C CA . ASN A 1 791 ? 124.627 116.150 139.593 1.00 68.61 791 ASN A CA 1
ATOM 5414 C C . ASN A 1 791 ? 126.012 116.781 139.700 1.00 77.73 791 ASN A C 1
ATOM 5415 O O . ASN A 1 791 ? 126.833 116.655 138.790 1.00 83.73 791 ASN A O 1
ATOM 5420 N N . CYS A 1 792 ? 126.288 117.457 140.806 1.00 74.20 792 CYS A N 1
ATOM 5421 C CA . CYS A 1 792 ? 127.608 118.000 141.070 1.00 71.22 792 CYS A CA 1
ATOM 5422 C C . CYS A 1 792 ? 128.441 116.957 141.812 1.00 75.14 792 CYS A C 1
ATOM 5423 O O . CYS A 1 792 ? 128.063 115.788 141.921 1.00 81.51 792 CYS A O 1
ATOM 5426 N N . GLY A 1 793 ? 129.591 117.377 142.328 1.00 79.36 793 GLY A N 1
ATOM 5427 C CA . GLY A 1 793 ? 130.441 116.478 143.082 1.00 80.62 793 GLY A CA 1
ATOM 5428 C C . GLY A 1 793 ? 130.274 116.634 144.579 1.00 82.41 793 GLY A C 1
ATOM 5429 O O . GLY A 1 793 ? 131.255 116.602 145.327 1.00 85.18 793 GLY A O 1
ATOM 5430 N N . LEU A 1 794 ? 129.034 116.805 145.026 1.00 81.94 794 LEU A N 1
ATOM 5431 C CA . LEU A 1 794 ? 128.773 117.074 146.433 1.00 81.37 794 LEU A CA 1
ATOM 5432 C C . LEU A 1 794 ? 128.898 115.803 147.264 1.00 84.40 794 LEU A C 1
ATOM 5433 O O . LEU A 1 794 ? 128.345 114.756 146.913 1.00 85.86 794 LEU A O 1
ATOM 5438 N N . THR A 1 795 ? 129.630 115.902 148.365 1.00 94.52 795 THR A N 1
ATOM 5439 C CA . THR A 1 795 ? 129.789 114.860 149.365 1.00 91.59 795 THR A CA 1
ATOM 5440 C C . THR A 1 795 ? 129.102 115.279 150.659 1.00 94.45 795 THR A C 1
ATOM 5441 O O . THR A 1 795 ? 128.718 116.443 150.815 1.00 96.44 795 THR A O 1
ATOM 5445 N N . PRO A 1 796 ? 128.904 114.353 151.604 1.00 98.24 796 PRO A N 1
ATOM 5446 C CA . PRO A 1 796 ? 128.334 114.766 152.898 1.00 97.31 796 PRO A CA 1
ATOM 5447 C C . PRO A 1 796 ? 129.132 115.857 153.591 1.00 97.01 796 PRO A C 1
ATOM 5448 O O . PRO A 1 796 ? 128.538 116.753 154.202 1.00 99.34 796 PRO A O 1
ATOM 5452 N N . ALA A 1 797 ? 130.464 115.819 153.505 1.00 92.94 797 ALA A N 1
ATOM 5453 C CA . ALA A 1 797 ? 131.268 116.896 154.076 1.00 94.89 797 ALA A CA 1
ATOM 5454 C C . ALA A 1 797 ? 131.049 118.207 153.329 1.00 97.84 797 ALA A C 1
ATOM 5455 O O . ALA A 1 797 ? 130.892 119.267 153.950 1.00 97.04 797 ALA A O 1
ATOM 5457 N N . SER A 1 798 ? 131.037 118.153 151.994 1.00 96.73 798 SER A N 1
ATOM 5458 C CA . SER A 1 798 ? 130.796 119.356 151.204 1.00 92.59 798 SER A CA 1
ATOM 5459 C C . SER A 1 798 ? 129.394 119.900 151.444 1.00 92.93 798 SER A C 1
ATOM 5460 O O . SER A 1 798 ? 129.202 121.116 151.542 1.00 92.31 798 SER A O 1
ATOM 5463 N N . CYS A 1 799 ? 128.400 119.014 151.535 1.00 96.35 799 CYS A N 1
ATOM 5464 C CA . CYS A 1 799 ? 127.041 119.454 151.834 1.00 95.19 799 CYS A CA 1
ATOM 5465 C C . CYS A 1 799 ? 126.962 120.095 153.212 1.00 94.84 799 CYS A C 1
ATOM 5466 O O . CYS A 1 799 ? 126.283 121.113 153.396 1.00 96.13 799 CYS A O 1
ATOM 5469 N N . HIS A 1 800 ? 127.649 119.510 154.195 1.00 95.66 800 HIS A N 1
ATOM 5470 C CA . HIS A 1 800 ? 127.674 120.087 155.535 1.00 95.90 800 HIS A CA 1
ATOM 5471 C C . HIS A 1 800 ? 128.274 121.486 155.513 1.00 97.01 800 HIS A C 1
ATOM 5472 O O . HIS A 1 800 ? 127.724 122.422 156.108 1.00 97.39 800 HIS A O 1
ATOM 5479 N N . LEU A 1 801 ? 129.395 121.652 154.808 1.00 97.61 801 LEU A N 1
ATOM 5480 C CA . LEU A 1 801 ? 130.022 122.968 154.713 1.00 99.54 801 LEU A CA 1
ATOM 5481 C C . LEU A 1 801 ? 129.116 123.965 153.998 1.00 97.91 801 LEU A C 1
ATOM 5482 O O . LEU A 1 801 ? 129.009 125.127 154.409 1.00 95.27 801 LEU A O 1
ATOM 5487 N N . LEU A 1 802 ? 128.457 123.528 152.921 1.00 90.75 802 LEU A N 1
ATOM 5488 C CA . LEU A 1 802 ? 127.583 124.421 152.169 1.00 89.07 802 LEU A CA 1
ATOM 5489 C C . LEU A 1 802 ? 126.411 124.895 153.016 1.00 89.24 802 LEU A C 1
ATOM 5490 O O . LEU A 1 802 ? 126.079 126.085 153.014 1.00 90.87 802 LEU A O 1
ATOM 5495 N N . VAL A 1 803 ? 125.771 123.982 153.749 1.00 93.10 803 VAL A N 1
ATOM 5496 C CA . VAL A 1 803 ? 124.641 124.382 154.582 1.00 92.08 803 VAL A CA 1
ATOM 5497 C C . VAL A 1 803 ? 125.111 125.264 155.733 1.00 92.06 803 VAL A C 1
ATOM 5498 O O . VAL A 1 803 ? 124.429 126.224 156.118 1.00 92.46 803 VAL A O 1
ATOM 5502 N N . SER A 1 804 ? 126.289 124.969 156.292 1.00 92.48 804 SER A N 1
ATOM 5503 C CA . SER A 1 804 ? 126.833 125.814 157.349 1.00 92.66 804 SER A CA 1
ATOM 5504 C C . SER A 1 804 ? 127.074 127.232 156.851 1.00 94.91 804 SER A C 1
ATOM 5505 O O . SER A 1 804 ? 126.809 128.204 157.568 1.00 97.05 804 SER A O 1
ATOM 5508 N N . ALA A 1 805 ? 127.585 127.371 155.626 1.00 88.30 805 ALA A N 1
ATOM 5509 C CA . ALA A 1 805 ? 127.770 128.700 155.050 1.00 87.64 805 ALA A CA 1
ATOM 5510 C C . ALA A 1 805 ? 126.433 129.375 154.760 1.00 90.37 805 ALA A C 1
ATOM 5511 O O . ALA A 1 805 ? 126.278 130.580 154.986 1.00 87.77 805 ALA A O 1
ATOM 5513 N N . LEU A 1 806 ? 125.456 128.615 154.258 1.00 88.64 806 LEU A N 1
ATOM 5514 C CA . LEU A 1 806 ? 124.140 129.157 153.939 1.00 81.71 806 LEU A CA 1
ATOM 5515 C C . LEU A 1 806 ? 123.323 129.506 155.174 1.00 83.48 806 LEU A C 1
ATOM 5516 O O . LEU A 1 806 ? 122.285 130.161 155.037 1.00 84.90 806 LEU A O 1
ATOM 5521 N N . PHE A 1 807 ? 123.756 129.076 156.363 1.00 89.87 807 PHE A N 1
ATOM 5522 C CA . PHE A 1 807 ? 122.989 129.328 157.580 1.00 87.34 807 PHE A CA 1
ATOM 5523 C C . PHE A 1 807 ? 122.691 130.809 157.783 1.00 86.55 807 PHE A C 1
ATOM 5524 O O . PHE A 1 807 ? 121.624 131.159 158.297 1.00 84.51 807 PHE A O 1
ATOM 5532 N N . SER A 1 808 ? 123.612 131.691 157.397 1.00 90.53 808 SER A N 1
ATOM 5533 C CA . SER A 1 808 ? 123.429 133.122 157.605 1.00 93.12 808 SER A CA 1
ATOM 5534 C C . SER A 1 808 ? 122.792 133.832 156.416 1.00 92.46 808 SER A C 1
ATOM 5535 O O . SER A 1 808 ? 122.543 135.039 156.499 1.00 90.52 808 SER A O 1
ATOM 5538 N N . ASN A 1 809 ? 122.522 133.124 155.323 1.00 86.27 809 ASN A N 1
ATOM 5539 C CA . ASN A 1 809 ? 121.918 133.736 154.149 1.00 82.57 809 ASN A CA 1
ATOM 5540 C C . ASN A 1 809 ? 120.437 134.002 154.384 1.00 86.01 809 ASN A C 1
ATOM 5541 O O . ASN A 1 809 ? 119.763 133.258 155.101 1.00 91.71 809 ASN A O 1
ATOM 5546 N N . GLN A 1 810 ? 119.931 135.079 153.778 1.00 80.62 810 GLN A N 1
ATOM 5547 C CA . GLN A 1 810 ? 118.510 135.394 153.854 1.00 80.36 810 GLN A CA 1
ATOM 5548 C C . GLN A 1 810 ? 117.978 135.895 152.517 1.00 78.32 810 GLN A C 1
ATOM 5549 O O . GLN A 1 810 ? 117.042 136.702 152.481 1.00 76.78 810 GLN A O 1
ATOM 5555 N N . ASN A 1 811 ? 118.556 135.428 151.415 1.00 69.89 811 ASN A N 1
ATOM 5556 C CA . ASN A 1 811 ? 118.145 135.837 150.080 1.00 70.25 811 ASN A CA 1
ATOM 5557 C C . ASN A 1 811 ? 117.681 134.687 149.203 1.00 63.99 811 ASN A C 1
ATOM 5558 O O . ASN A 1 811 ? 116.770 134.878 148.396 1.00 59.01 811 ASN A O 1
ATOM 5563 N N . LEU A 1 812 ? 118.277 133.506 149.338 1.00 53.62 812 LEU A N 1
ATOM 5564 C CA . LEU A 1 812 ? 117.909 132.375 148.500 1.00 53.07 812 LEU A CA 1
ATOM 5565 C C . LEU A 1 812 ? 116.491 131.920 148.818 1.00 55.43 812 LEU A C 1
ATOM 5566 O O . LEU A 1 812 ? 116.141 131.720 149.983 1.00 63.90 812 LEU A O 1
ATOM 5571 N N . THR A 1 813 ? 115.675 131.751 147.778 1.00 52.47 813 THR A N 1
ATOM 5572 C CA . THR A 1 813 ? 114.313 131.261 147.935 1.00 41.37 813 THR A CA 1
ATOM 5573 C C . THR A 1 813 ? 114.062 129.925 147.259 1.00 42.68 813 THR A C 1
ATOM 5574 O O . THR A 1 813 ? 113.150 129.208 147.671 1.00 56.04 813 THR A O 1
ATOM 5578 N N . HIS A 1 814 ? 114.830 129.575 146.233 1.00 39.11 814 HIS A N 1
ATOM 5579 C CA . HIS A 1 814 ? 114.730 128.283 145.570 1.00 42.41 814 HIS A CA 1
ATOM 5580 C C . HIS A 1 814 ? 116.075 127.582 145.672 1.00 43.97 814 HIS A C 1
ATOM 5581 O O . HIS A 1 814 ? 117.105 128.160 145.314 1.00 56.45 814 HIS A O 1
ATOM 5588 N N . LEU A 1 815 ? 116.069 126.342 146.153 1.00 36.64 815 LEU A N 1
ATOM 5589 C CA . LEU A 1 815 ? 117.289 125.558 146.297 1.00 42.41 815 LEU A CA 1
ATOM 5590 C C . LEU A 1 815 ? 117.036 124.149 145.789 1.00 44.02 815 LEU A C 1
ATOM 5591 O O . LEU A 1 815 ? 116.155 123.453 146.300 1.00 54.91 815 LEU A O 1
ATOM 5596 N N . CYS A 1 816 ? 117.806 123.732 144.789 1.00 39.32 816 CYS A N 1
ATOM 5597 C CA . CYS A 1 816 ? 117.719 122.392 144.229 1.00 39.59 816 CYS A CA 1
ATOM 5598 C C . CYS A 1 816 ? 119.011 121.649 144.526 1.00 43.98 816 CYS A C 1
ATOM 5599 O O . CYS A 1 816 ? 120.096 122.126 144.181 1.00 59.08 816 CYS A O 1
ATOM 5602 N N . LEU A 1 817 ? 118.894 120.487 145.162 1.00 41.83 817 LEU A N 1
ATOM 5603 C CA . LEU A 1 817 ? 120.041 119.676 145.554 1.00 51.97 817 LEU A CA 1
ATOM 5604 C C . LEU A 1 817 ? 119.854 118.234 145.111 1.00 52.77 817 LEU A C 1
ATOM 5605 O O . LEU A 1 817 ? 120.276 117.296 145.790 1.00 62.01 817 LEU A O 1
ATOM 5610 N N . SER A 1 818 ? 119.222 118.036 143.960 1.00 51.67 818 SER A N 1
ATOM 5611 C CA . SER A 1 818 ? 118.890 116.698 143.502 1.00 54.86 818 SER A CA 1
ATOM 5612 C C . SER A 1 818 ? 120.142 115.933 143.081 1.00 60.29 818 SER A C 1
ATOM 5613 O O . SER A 1 818 ? 121.205 116.507 142.841 1.00 64.67 818 SER A O 1
ATOM 5616 N N . ASN A 1 819 ? 119.999 114.608 143.018 1.00 65.40 819 ASN A N 1
ATOM 5617 C CA . ASN A 1 819 ? 121.024 113.706 142.489 1.00 54.62 819 ASN A CA 1
ATOM 5618 C C . ASN A 1 819 ? 122.370 113.875 143.187 1.00 57.27 819 ASN A C 1
ATOM 5619 O O . ASN A 1 819 ? 123.423 113.755 142.560 1.00 67.58 819 ASN A O 1
ATOM 5624 N N . ASN A 1 820 ? 122.352 114.150 144.483 1.00 63.71 820 ASN A N 1
ATOM 5625 C CA . ASN A 1 820 ? 123.562 114.245 145.287 1.00 70.25 820 ASN A CA 1
ATOM 5626 C C . ASN A 1 820 ? 123.502 113.216 146.411 1.00 74.11 820 ASN A C 1
ATOM 5627 O O . ASN A 1 820 ? 122.598 112.381 146.472 1.00 80.33 820 ASN A O 1
ATOM 5632 N N . SER A 1 821 ? 124.486 113.277 147.303 1.00 79.07 821 SER A N 1
ATOM 5633 C CA . SER A 1 821 ? 124.575 112.373 148.446 1.00 80.05 821 SER A CA 1
ATOM 5634 C C . SER A 1 821 ? 124.510 113.207 149.718 1.00 82.01 821 SER A C 1
ATOM 5635 O O . SER A 1 821 ? 125.415 114.001 149.991 1.00 88.40 821 SER A O 1
ATOM 5638 N N . LEU A 1 822 ? 123.446 113.025 150.493 1.00 80.93 822 LEU A N 1
ATOM 5639 C CA . LEU A 1 822 ? 123.211 113.799 151.703 1.00 84.07 822 LEU A CA 1
ATOM 5640 C C . LEU A 1 822 ? 123.113 112.856 152.894 1.00 88.80 822 LEU A C 1
ATOM 5641 O O . LEU A 1 822 ? 122.358 111.878 152.855 1.00 87.42 822 LEU A O 1
ATOM 5646 N N . GLY A 1 823 ? 123.877 113.150 153.948 1.00 93.72 823 GLY A N 1
ATOM 5647 C CA . GLY A 1 823 ? 123.854 112.349 155.154 1.00 89.57 823 GLY A CA 1
ATOM 5648 C C . GLY A 1 823 ? 122.817 112.829 156.155 1.00 88.13 823 GLY A C 1
ATOM 5649 O O . GLY A 1 823 ? 122.121 113.823 155.954 1.00 89.71 823 GLY A O 1
ATOM 5650 N N . THR A 1 824 ? 122.718 112.088 157.261 1.00 88.32 824 THR A N 1
ATOM 5651 C CA . THR A 1 824 ? 121.784 112.462 158.319 1.00 90.10 824 THR A CA 1
ATOM 5652 C C . THR A 1 824 ? 122.175 113.792 158.953 1.00 91.98 824 THR A C 1
ATOM 5653 O O . THR A 1 824 ? 121.310 114.619 159.269 1.00 91.45 824 THR A O 1
ATOM 5657 N N . GLU A 1 825 ? 123.478 114.014 159.146 1.00 95.13 825 GLU A N 1
ATOM 5658 C CA . GLU A 1 825 ? 123.938 115.298 159.663 1.00 94.01 825 GLU A CA 1
ATOM 5659 C C . GLU A 1 825 ? 123.602 116.435 158.709 1.00 96.57 825 GLU A C 1
ATOM 5660 O O . GLU A 1 825 ? 123.291 117.545 159.153 1.00 96.01 825 GLU A O 1
ATOM 5666 N N . GLY A 1 826 ? 123.642 116.179 157.400 1.00 89.19 826 GLY A N 1
ATOM 5667 C CA . GLY A 1 826 ? 123.245 117.201 156.446 1.00 84.37 826 GLY A CA 1
ATOM 5668 C C . GLY A 1 826 ? 121.778 117.568 156.561 1.00 86.92 826 GLY A C 1
ATOM 5669 O O . GLY A 1 826 ? 121.415 118.742 156.482 1.00 85.16 826 GLY A O 1
ATOM 5670 N N . VAL A 1 827 ? 120.915 116.569 156.760 1.00 85.70 827 VAL A N 1
ATOM 5671 C CA . VAL A 1 827 ? 119.491 116.843 156.922 1.00 81.69 827 VAL A CA 1
ATOM 5672 C C . VAL A 1 827 ? 119.232 117.581 158.230 1.00 82.65 827 VAL A C 1
ATOM 5673 O O . VAL A 1 827 ? 118.392 118.487 158.292 1.00 83.31 827 VAL A O 1
ATOM 5677 N N . GLN A 1 828 ? 119.945 117.210 159.296 1.00 84.72 828 GLN A N 1
ATOM 5678 C CA . GLN A 1 828 ? 119.805 117.935 160.555 1.00 82.09 828 GLN A CA 1
ATOM 5679 C C . GLN A 1 828 ? 120.256 119.384 160.410 1.00 86.56 828 GLN A C 1
ATOM 5680 O O . GLN A 1 828 ? 119.617 120.298 160.945 1.00 87.38 828 GLN A O 1
ATOM 5686 N N . GLN A 1 829 ? 121.353 119.615 159.685 1.00 91.73 829 GLN A N 1
ATOM 5687 C CA . GLN A 1 829 ? 121.814 120.979 159.441 1.00 89.49 829 GLN A CA 1
ATOM 5688 C C . GLN A 1 829 ? 120.814 121.761 158.595 1.00 89.40 829 GLN A C 1
ATOM 5689 O O . GLN A 1 829 ? 120.597 122.954 158.828 1.00 88.64 829 GLN A O 1
ATOM 5695 N N . LEU A 1 830 ? 120.203 121.108 157.604 1.00 80.05 830 LEU A N 1
ATOM 5696 C CA . LEU A 1 830 ? 119.166 121.764 156.811 1.00 77.68 830 LEU A CA 1
ATOM 5697 C C . LEU A 1 830 ? 117.977 122.155 157.676 1.00 78.08 830 LEU A C 1
ATOM 5698 O O . LEU A 1 830 ? 117.423 123.250 157.527 1.00 78.52 830 LEU A O 1
ATOM 5703 N N . CYS A 1 831 ? 117.561 121.266 158.579 1.00 82.67 831 CYS A N 1
ATOM 5704 C CA . CYS A 1 831 ? 116.459 121.591 159.477 1.00 80.31 831 CYS A CA 1
ATOM 5705 C C . CYS A 1 831 ? 116.835 122.731 160.414 1.00 82.26 831 CYS A C 1
ATOM 5706 O O . CYS A 1 831 ? 115.999 123.583 160.736 1.00 82.43 831 CYS A O 1
ATOM 5709 N N . GLN A 1 832 ? 118.091 122.763 160.865 1.00 89.01 832 GLN A N 1
ATOM 5710 C CA . GLN A 1 832 ? 118.553 123.867 161.700 1.00 88.54 832 GLN A CA 1
ATOM 5711 C C . GLN A 1 832 ? 118.529 125.185 160.935 1.00 89.16 832 GLN A C 1
ATOM 5712 O O . GLN A 1 832 ? 118.178 126.231 161.492 1.00 88.44 832 GLN A O 1
ATOM 5718 N N . PHE A 1 833 ? 118.911 125.152 159.657 1.00 90.21 833 PHE A N 1
ATOM 5719 C CA . PHE A 1 833 ? 118.857 126.351 158.824 1.00 87.09 833 PHE A CA 1
ATOM 5720 C C . PHE A 1 833 ? 117.418 126.794 158.584 1.00 90.31 833 PHE A C 1
ATOM 5721 O O . PHE A 1 833 ? 117.137 127.995 158.512 1.00 90.40 833 PHE A O 1
ATOM 5729 N N . LEU A 1 834 ? 116.497 125.841 158.440 1.00 86.01 834 LEU A N 1
ATOM 5730 C CA . LEU A 1 834 ? 115.086 126.167 158.265 1.00 80.96 834 LEU A CA 1
ATOM 5731 C C . LEU A 1 834 ? 114.413 126.604 159.560 1.00 81.65 834 LEU A C 1
ATOM 5732 O O . LEU A 1 834 ? 113.345 127.222 159.508 1.00 82.45 834 LEU A O 1
ATOM 5737 N N . ARG A 1 835 ? 115.011 126.298 160.714 1.00 92.13 835 ARG A N 1
ATOM 5738 C CA . ARG A 1 835 ? 114.347 126.555 161.987 1.00 92.34 835 ARG A CA 1
ATOM 5739 C C . ARG A 1 835 ? 114.342 128.038 162.338 1.00 94.91 835 ARG A C 1
ATOM 5740 O O . ARG A 1 835 ? 113.335 128.557 162.834 1.00 95.58 835 ARG A O 1
ATOM 5748 N N . ASN A 1 836 ? 115.451 128.735 162.104 1.00 100.59 836 ASN A N 1
ATOM 5749 C CA . ASN A 1 836 ? 115.540 130.126 162.517 1.00 101.04 836 ASN A CA 1
ATOM 5750 C C . ASN A 1 836 ? 114.640 131.001 161.644 1.00 102.46 836 ASN A C 1
ATOM 5751 O O . ASN A 1 836 ? 114.319 130.639 160.510 1.00 102.66 836 ASN A O 1
ATOM 5756 N N . PRO A 1 837 ? 114.208 132.158 162.156 1.00 105.97 837 PRO A N 1
ATOM 5757 C CA . PRO A 1 837 ? 113.363 133.046 161.346 1.00 106.25 837 PRO A CA 1
ATOM 5758 C C . PRO A 1 837 ? 114.123 133.663 160.183 1.00 105.22 837 PRO A C 1
ATOM 5759 O O . PRO A 1 837 ? 115.302 133.356 159.976 1.00 105.11 837 PRO A O 1
ATOM 5763 N N . GLU A 1 838 ? 113.450 134.540 159.432 1.00 101.91 838 GLU A N 1
ATOM 5764 C CA . GLU A 1 838 ? 113.973 135.197 158.234 1.00 102.05 838 GLU A CA 1
ATOM 5765 C C . GLU A 1 838 ? 114.829 134.265 157.380 1.00 103.47 838 GLU A C 1
ATOM 5766 O O . GLU A 1 838 ? 115.967 134.593 157.034 1.00 105.22 838 GLU A O 1
ATOM 5772 N N . CYS A 1 839 ? 114.281 133.100 157.034 1.00 90.97 839 CYS A N 1
ATOM 5773 C CA . CYS A 1 839 ? 114.955 132.164 156.143 1.00 91.26 839 CYS A CA 1
ATOM 5774 C C . CYS A 1 839 ? 114.608 132.414 154.682 1.00 91.85 839 CYS A C 1
ATOM 5775 O O . CYS A 1 839 ? 115.490 132.355 153.818 1.00 89.16 839 CYS A O 1
ATOM 5778 N N . ALA A 1 840 ? 113.335 132.692 154.396 1.00 80.85 840 ALA A N 1
ATOM 5779 C CA . ALA A 1 840 ? 112.873 133.032 153.049 1.00 80.65 840 ALA A CA 1
ATOM 5780 C C . ALA A 1 840 ? 113.212 131.943 152.035 1.00 78.14 840 ALA A C 1
ATOM 5781 O O . ALA A 1 840 ? 113.600 132.228 150.902 1.00 78.31 840 ALA A O 1
ATOM 5783 N N . LEU A 1 841 ? 113.060 130.685 152.438 1.00 65.51 841 LEU A N 1
ATOM 5784 C CA . LEU A 1 841 ? 113.211 129.546 151.541 1.00 59.98 841 LEU A CA 1
ATOM 5785 C C . LEU A 1 841 ? 111.832 128.987 151.226 1.00 63.39 841 LEU A C 1
ATOM 5786 O O . LEU A 1 841 ? 111.052 128.705 152.140 1.00 68.79 841 LEU A O 1
ATOM 5791 N N . GLN A 1 842 ? 111.540 128.822 149.938 1.00 63.38 842 GLN A N 1
ATOM 5792 C CA . GLN A 1 842 ? 110.201 128.480 149.478 1.00 55.53 842 GLN A CA 1
ATOM 5793 C C . GLN A 1 842 ? 110.091 127.071 148.917 1.00 57.38 842 GLN A C 1
ATOM 5794 O O . GLN A 1 842 ? 109.139 126.358 149.239 1.00 67.45 842 GLN A O 1
ATOM 5800 N N . ARG A 1 843 ? 111.029 126.696 148.047 1.00 39.84 843 ARG A N 1
ATOM 5801 C CA . ARG A 1 843 ? 110.948 125.373 147.384 1.00 40.00 843 ARG A CA 1
ATOM 5802 C C . ARG A 1 843 ? 112.253 124.609 147.585 1.00 40.97 843 ARG A C 1
ATOM 5803 O O . ARG A 1 843 ? 113.307 125.199 147.347 1.00 51.35 843 ARG A O 1
ATOM 5811 N N . LEU A 1 844 ? 112.173 123.361 148.044 1.00 41.06 844 LEU A N 1
ATOM 5812 C CA . LEU A 1 844 ? 113.371 122.507 148.233 1.00 40.75 844 LEU A CA 1
ATOM 5813 C C . LEU A 1 844 ? 113.215 121.262 147.366 1.00 40.56 844 LEU A C 1
ATOM 5814 O O . LEU A 1 844 ? 112.145 120.662 147.436 1.00 58.14 844 LEU A O 1
ATOM 5819 N N . ILE A 1 845 ? 114.226 120.900 146.578 1.00 25.69 845 ILE A N 1
ATOM 5820 C CA . ILE A 1 845 ? 114.129 119.634 145.802 1.00 34.08 845 ILE A CA 1
ATOM 5821 C C . ILE A 1 845 ? 115.237 118.682 146.246 1.00 40.26 845 ILE A C 1
ATOM 5822 O O . ILE A 1 845 ? 116.389 119.107 146.240 1.00 58.00 845 ILE A O 1
ATOM 5827 N N . LEU A 1 846 ? 114.895 117.451 146.632 1.00 40.36 846 LEU A N 1
ATOM 5828 C CA . LEU A 1 846 ? 115.915 116.431 146.975 1.00 52.30 846 LEU A CA 1
ATOM 5829 C C . LEU A 1 846 ? 115.540 115.121 146.282 1.00 54.24 846 LEU A C 1
ATOM 5830 O O . LEU A 1 846 ? 115.262 114.155 146.996 1.00 62.73 846 LEU A O 1
ATOM 5835 N N . ASN A 1 847 ? 115.581 115.071 144.952 1.00 53.72 847 ASN A N 1
ATOM 5836 C CA . ASN A 1 847 ? 115.100 113.883 144.189 1.00 53.82 847 ASN A CA 1
ATOM 5837 C C . ASN A 1 847 ? 115.887 112.578 144.374 1.00 55.55 847 ASN A C 1
ATOM 5838 O O . ASN A 1 847 ? 115.273 111.546 144.253 1.00 67.65 847 ASN A O 1
ATOM 5843 N N . HIS A 1 848 ? 117.205 112.569 144.413 1.00 50.44 848 HIS A N 1
ATOM 5844 C CA . HIS A 1 848 ? 117.850 111.236 144.568 1.00 53.36 848 HIS A CA 1
ATOM 5845 C C . HIS A 1 848 ? 118.752 111.172 145.802 1.00 63.76 848 HIS A C 1
ATOM 5846 O O . HIS A 1 848 ? 119.371 110.119 145.999 1.00 64.46 848 HIS A O 1
ATOM 5853 N N . CYS A 1 849 ? 118.846 112.242 146.590 1.00 72.81 849 CYS A N 1
ATOM 5854 C CA . CYS A 1 849 ? 119.800 112.200 147.725 1.00 69.67 849 CYS A CA 1
ATOM 5855 C C . CYS A 1 849 ? 119.281 111.093 148.627 1.00 76.98 849 CYS A C 1
ATOM 5856 O O . CYS A 1 849 ? 118.056 110.992 148.742 1.00 85.56 849 CYS A O 1
ATOM 5859 N N . ASN A 1 850 ? 120.142 110.283 149.238 1.00 77.71 850 ASN A N 1
ATOM 5860 C CA . ASN A 1 850 ? 119.534 109.183 150.025 1.00 76.06 850 ASN A CA 1
ATOM 5861 C C . ASN A 1 850 ? 119.203 109.737 151.403 1.00 75.87 850 ASN A C 1
ATOM 5862 O O . ASN A 1 850 ? 120.128 110.148 152.109 1.00 82.72 850 ASN A O 1
ATOM 5867 N N . ILE A 1 851 ? 117.927 109.721 151.762 1.00 75.77 851 ILE A N 1
ATOM 5868 C CA . ILE A 1 851 ? 117.531 110.162 153.121 1.00 81.66 851 ILE A CA 1
ATOM 5869 C C . ILE A 1 851 ? 116.893 108.935 153.766 1.00 87.16 851 ILE A C 1
ATOM 5870 O O . ILE A 1 851 ? 116.000 108.352 153.128 1.00 89.06 851 ILE A O 1
ATOM 5875 N N . VAL A 1 852 ? 117.352 108.533 154.953 1.00 93.92 852 VAL A N 1
ATOM 5876 C CA . VAL A 1 852 ? 116.812 107.274 155.539 1.00 92.02 852 VAL A CA 1
ATOM 5877 C C . VAL A 1 852 ? 116.578 107.417 157.043 1.00 94.76 852 VAL A C 1
ATOM 5878 O O . VAL A 1 852 ? 117.292 108.218 157.667 1.00 96.63 852 VAL A O 1
ATOM 5882 N N . ASP A 1 853 ? 115.602 106.687 157.590 1.00 101.80 853 ASP A N 1
ATOM 5883 C CA . ASP A 1 853 ? 115.398 106.620 159.063 1.00 100.97 853 ASP A CA 1
ATOM 5884 C C . ASP A 1 853 ? 115.096 107.959 159.738 1.00 99.95 853 ASP A C 1
ATOM 5885 O O . ASP A 1 853 ? 114.099 108.591 159.360 1.00 102.42 853 ASP A O 1
ATOM 5890 N N . ASP A 1 854 ? 115.921 108.361 160.706 1.00 93.88 854 ASP A N 1
ATOM 5891 C CA . ASP A 1 854 ? 115.631 109.556 161.545 1.00 95.72 854 ASP A CA 1
ATOM 5892 C C . ASP A 1 854 ? 115.461 110.823 160.710 1.00 97.48 854 ASP A C 1
ATOM 5893 O O . ASP A 1 854 ? 114.765 111.728 161.194 1.00 99.29 854 ASP A O 1
ATOM 5898 N N . ALA A 1 855 ? 116.091 110.916 159.543 1.00 91.21 855 ALA A N 1
ATOM 5899 C CA . ALA A 1 855 ? 116.035 112.178 158.778 1.00 87.11 855 ALA A CA 1
ATOM 5900 C C . ALA A 1 855 ? 114.567 112.483 158.480 1.00 90.13 855 ALA A C 1
ATOM 5901 O O . ALA A 1 855 ? 114.190 113.662 158.577 1.00 92.51 855 ALA A O 1
ATOM 5903 N N . TYR A 1 856 ? 113.763 111.465 158.179 1.00 80.85 856 TYR A N 1
ATOM 5904 C CA . TYR A 1 856 ? 112.312 111.666 157.928 1.00 76.48 856 TYR A CA 1
ATOM 5905 C C . TYR A 1 856 ? 111.663 112.224 159.198 1.00 80.23 856 TYR A C 1
ATOM 5906 O O . TYR A 1 856 ? 110.771 113.072 159.079 1.00 80.92 856 TYR A O 1
ATOM 5915 N N . GLY A 1 857 ? 112.076 111.749 160.370 1.00 83.05 857 GLY A N 1
ATOM 5916 C CA . GLY A 1 857 ? 111.560 112.283 161.648 1.00 79.40 857 GLY A CA 1
ATOM 5917 C C . GLY A 1 857 ? 111.893 113.750 161.869 1.00 79.02 857 GLY A C 1
ATOM 5918 O O . GLY A 1 857 ? 111.027 114.463 162.401 1.00 79.63 857 GLY A O 1
ATOM 5919 N N . PHE A 1 858 ? 113.103 114.194 161.523 1.00 81.65 858 PHE A N 1
ATOM 5920 C CA . PHE A 1 858 ? 113.431 115.641 161.619 1.00 81.52 858 PHE A CA 1
ATOM 5921 C C . PHE A 1 858 ? 112.516 116.418 160.675 1.00 81.12 858 PHE A C 1
ATOM 5922 O O . PHE A 1 858 ? 111.959 117.445 161.088 1.00 83.48 858 PHE A O 1
ATOM 5930 N N . LEU A 1 859 ? 112.372 115.937 159.442 1.00 77.07 859 LEU A N 1
ATOM 5931 C CA . LEU A 1 859 ? 111.530 116.586 158.443 1.00 76.99 859 LEU A CA 1
ATOM 5932 C C . LEU A 1 859 ? 110.097 116.737 158.939 1.00 82.22 859 LEU A C 1
ATOM 5933 O O . LEU A 1 859 ? 109.473 117.785 158.739 1.00 85.63 859 LEU A O 1
ATOM 5938 N N . ALA A 1 860 ? 109.554 115.701 159.583 1.00 81.84 860 ALA A N 1
ATOM 5939 C CA . ALA A 1 860 ? 108.204 115.789 160.130 1.00 77.55 860 ALA A CA 1
ATOM 5940 C C . ALA A 1 860 ? 108.127 116.815 161.253 1.00 81.41 860 ALA A C 1
ATOM 5941 O O . ALA A 1 860 ? 107.151 117.569 161.348 1.00 80.10 860 ALA A O 1
ATOM 5943 N N . MET A 1 861 ? 109.147 116.859 162.115 1.00 88.99 861 MET A N 1
ATOM 5944 C CA . MET A 1 861 ? 109.172 117.858 163.178 1.00 85.43 861 MET A CA 1
ATOM 5945 C C . MET A 1 861 ? 109.187 119.268 162.607 1.00 87.34 861 MET A C 1
ATOM 5946 O O . MET A 1 861 ? 108.543 120.173 163.149 1.00 85.97 861 MET A O 1
ATOM 5951 N N . ARG A 1 862 ? 109.926 119.477 161.516 1.00 89.00 862 ARG A N 1
ATOM 5952 C CA . ARG A 1 862 ? 109.964 120.801 160.904 1.00 89.77 862 ARG A CA 1
ATOM 5953 C C . ARG A 1 862 ? 108.641 121.141 160.229 1.00 87.88 862 ARG A C 1
ATOM 5954 O O . ARG A 1 862 ? 108.135 122.259 160.370 1.00 90.04 862 ARG A O 1
ATOM 5962 N N . LEU A 1 863 ? 108.057 120.187 159.501 1.00 83.59 863 LEU A N 1
ATOM 5963 C CA . LEU A 1 863 ? 106.820 120.444 158.772 1.00 84.92 863 LEU A CA 1
ATOM 5964 C C . LEU A 1 863 ? 105.599 120.516 159.676 1.00 86.12 863 LEU A C 1
ATOM 5965 O O . LEU A 1 863 ? 104.543 120.974 159.227 1.00 83.62 863 LEU A O 1
ATOM 5970 N N . ALA A 1 864 ? 105.710 120.067 160.929 1.00 91.08 864 ALA A N 1
ATOM 5971 C CA . ALA A 1 864 ? 104.566 120.122 161.834 1.00 89.99 864 ALA A CA 1
ATOM 5972 C C . ALA A 1 864 ? 104.112 121.557 162.068 1.00 90.50 864 ALA A C 1
ATOM 5973 O O . ALA A 1 864 ? 102.909 121.834 162.120 1.00 90.53 864 ALA A O 1
ATOM 5975 N N . ASN A 1 865 ? 105.060 122.485 162.218 1.00 97.82 865 ASN A N 1
ATOM 5976 C CA . ASN A 1 865 ? 104.750 123.908 162.386 1.00 96.86 865 ASN A CA 1
ATOM 5977 C C . ASN A 1 865 ? 105.794 124.710 161.611 1.00 93.57 865 ASN A C 1
ATOM 5978 O O . ASN A 1 865 ? 106.863 125.032 162.135 1.00 93.28 865 ASN A O 1
ATOM 5983 N N . ASN A 1 866 ? 105.475 125.034 160.360 1.00 91.25 866 ASN A N 1
ATOM 5984 C CA . ASN A 1 866 ? 106.368 125.839 159.541 1.00 94.10 866 ASN A CA 1
ATOM 5985 C C . ASN A 1 866 ? 105.581 126.468 158.405 1.00 92.67 866 ASN A C 1
ATOM 5986 O O . ASN A 1 866 ? 104.814 125.787 157.721 1.00 91.28 866 ASN A O 1
ATOM 5991 N N . THR A 1 867 ? 105.782 127.764 158.213 1.00 89.42 867 THR A N 1
ATOM 5992 C CA . THR A 1 867 ? 105.276 128.491 157.062 1.00 89.88 867 THR A CA 1
ATOM 5993 C C . THR A 1 867 ? 106.437 128.815 156.126 1.00 89.64 867 THR A C 1
ATOM 5994 O O . THR A 1 867 ? 107.585 128.428 156.366 1.00 91.52 867 THR A O 1
ATOM 5998 N N . LYS A 1 868 ? 106.120 129.512 155.037 1.00 81.13 868 LYS A N 1
ATOM 5999 C CA . LYS A 1 868 ? 107.045 129.964 154.001 1.00 83.35 868 LYS A CA 1
ATOM 6000 C C . LYS A 1 868 ? 107.618 128.824 153.170 1.00 85.44 868 LYS A C 1
ATOM 6001 O O . LYS A 1 868 ? 108.315 129.091 152.186 1.00 90.79 868 LYS A O 1
ATOM 6007 N N . LEU A 1 869 ? 107.342 127.570 153.513 1.00 74.72 869 LEU A N 1
ATOM 6008 C CA . LEU A 1 869 ? 107.762 126.421 152.719 1.00 76.85 869 LEU A CA 1
ATOM 6009 C C . LEU A 1 869 ? 106.508 125.810 152.110 1.00 77.48 869 LEU A C 1
ATOM 6010 O O . LEU A 1 869 ? 105.644 125.303 152.832 1.00 79.09 869 LEU A O 1
ATOM 6015 N N . THR A 1 870 ? 106.408 125.864 150.783 1.00 62.19 870 THR A N 1
ATOM 6016 C CA . THR A 1 870 ? 105.195 125.468 150.086 1.00 56.53 870 THR A CA 1
ATOM 6017 C C . THR A 1 870 ? 105.370 124.267 149.174 1.00 63.40 870 THR A C 1
ATOM 6018 O O . THR A 1 870 ? 104.381 123.604 148.861 1.00 78.12 870 THR A O 1
ATOM 6022 N N . HIS A 1 871 ? 106.588 123.969 148.736 1.00 39.72 871 HIS A N 1
ATOM 6023 C CA . HIS A 1 871 ? 106.840 122.824 147.877 1.00 41.08 871 HIS A CA 1
ATOM 6024 C C . HIS A 1 871 ? 107.953 121.976 148.467 1.00 47.16 871 HIS A C 1
ATOM 6025 O O . HIS A 1 871 ? 108.859 122.485 149.129 1.00 62.25 871 HIS A O 1
ATOM 6032 N N . LEU A 1 872 ? 107.874 120.672 148.219 1.00 44.36 872 LEU A N 1
ATOM 6033 C CA . LEU A 1 872 ? 108.887 119.738 148.700 1.00 45.15 872 LEU A CA 1
ATOM 6034 C C . LEU A 1 872 ? 108.794 118.471 147.871 1.00 42.30 872 LEU A C 1
ATOM 6035 O O . LEU A 1 872 ? 107.747 117.818 147.863 1.00 61.38 872 LEU A O 1
ATOM 6040 N N . SER A 1 873 ? 109.872 118.124 147.179 1.00 28.20 873 SER A N 1
ATOM 6041 C CA . SER A 1 873 ? 109.920 116.934 146.345 1.00 36.21 873 SER A CA 1
ATOM 6042 C C . SER A 1 873 ? 110.831 115.904 146.993 1.00 41.17 873 SER A C 1
ATOM 6043 O O . SER A 1 873 ? 111.954 116.226 147.391 1.00 54.92 873 SER A O 1
ATOM 6046 N N . LEU A 1 874 ? 110.344 114.671 147.103 1.00 46.34 874 LEU A N 1
ATOM 6047 C CA . LEU A 1 874 ? 111.057 113.581 147.757 1.00 47.62 874 LEU A CA 1
ATOM 6048 C C . LEU A 1 874 ? 111.055 112.338 146.881 1.00 44.30 874 LEU A C 1
ATOM 6049 O O . LEU A 1 874 ? 110.979 111.210 147.372 1.00 50.12 874 LEU A O 1
ATOM 6054 N N . THR A 1 875 ? 111.138 112.530 145.569 1.00 45.62 875 THR A N 1
ATOM 6055 C CA . THR A 1 875 ? 111.102 111.420 144.628 1.00 48.13 875 THR A CA 1
ATOM 6056 C C . THR A 1 875 ? 112.302 110.499 144.836 1.00 48.03 875 THR A C 1
ATOM 6057 O O . THR A 1 875 ? 113.331 110.902 145.379 1.00 52.84 875 THR A O 1
ATOM 6061 N N . MET A 1 876 ? 112.136 109.237 144.441 1.00 57.01 876 MET A N 1
ATOM 6062 C CA . MET A 1 876 ? 113.221 108.255 144.391 1.00 53.47 876 MET A CA 1
ATOM 6063 C C . MET A 1 876 ? 113.955 108.139 145.725 1.00 61.08 876 MET A C 1
ATOM 6064 O O . MET A 1 876 ? 115.181 108.029 145.781 1.00 67.06 876 MET A O 1
ATOM 6069 N N . ASN A 1 877 ? 113.191 108.153 146.814 1.00 66.50 877 ASN A N 1
ATOM 6070 C CA . ASN A 1 877 ? 113.799 107.983 148.119 1.00 66.28 877 ASN A CA 1
ATOM 6071 C C . ASN A 1 877 ? 113.172 106.806 148.854 1.00 72.20 877 ASN A C 1
ATOM 6072 O O . ASN A 1 877 ? 111.961 106.585 148.753 1.00 75.98 877 ASN A O 1
ATOM 6077 N N . PRO A 1 878 ? 113.963 106.038 149.600 1.00 73.18 878 PRO A N 1
ATOM 6078 C CA . PRO A 1 878 ? 113.438 104.841 150.291 1.00 73.78 878 PRO A CA 1
ATOM 6079 C C . PRO A 1 878 ? 112.665 105.188 151.557 1.00 76.05 878 PRO A C 1
ATOM 6080 O O . PRO A 1 878 ? 113.090 104.936 152.688 1.00 77.65 878 PRO A O 1
ATOM 6084 N N . VAL A 1 879 ? 111.490 105.783 151.375 1.00 79.02 879 VAL A N 1
ATOM 6085 C CA . VAL A 1 879 ? 110.577 106.089 152.469 1.00 79.97 879 VAL A CA 1
ATOM 6086 C C . VAL A 1 879 ? 109.371 105.170 152.349 1.00 83.54 879 VAL A C 1
ATOM 6087 O O . VAL A 1 879 ? 108.671 105.181 151.329 1.00 87.61 879 VAL A O 1
ATOM 6091 N N . GLY A 1 880 ? 109.134 104.370 153.385 1.00 87.84 880 GLY A N 1
ATOM 6092 C CA . GLY A 1 880 ? 108.057 103.402 153.359 1.00 87.44 880 GLY A CA 1
ATOM 6093 C C . GLY A 1 880 ? 106.823 103.853 154.108 1.00 87.67 880 GLY A C 1
ATOM 6094 O O . GLY A 1 880 ? 106.538 105.050 154.190 1.00 89.65 880 GLY A O 1
ATOM 6095 N N . ASP A 1 881 ? 106.077 102.894 154.661 1.00 99.96 881 ASP A N 1
ATOM 6096 C CA . ASP A 1 881 ? 104.859 103.232 155.388 1.00 102.11 881 ASP A CA 1
ATOM 6097 C C . ASP A 1 881 ? 105.161 103.806 156.766 1.00 103.35 881 ASP A C 1
ATOM 6098 O O . ASP A 1 881 ? 104.395 104.636 157.271 1.00 103.38 881 ASP A O 1
ATOM 6103 N N . GLY A 1 882 ? 106.264 103.382 157.385 1.00 100.37 882 GLY A N 1
ATOM 6104 C CA . GLY A 1 882 ? 106.589 103.877 158.714 1.00 98.64 882 GLY A CA 1
ATOM 6105 C C . GLY A 1 882 ? 106.830 105.374 158.736 1.00 100.76 882 GLY A C 1
ATOM 6106 O O . GLY A 1 882 ? 106.310 106.087 159.596 1.00 99.97 882 GLY A O 1
ATOM 6107 N N . ALA A 1 883 ? 107.622 105.873 157.783 1.00 99.97 883 ALA A N 1
ATOM 6108 C CA . ALA A 1 883 ? 107.863 107.309 157.709 1.00 97.24 883 ALA A CA 1
ATOM 6109 C C . ALA A 1 883 ? 106.656 108.052 157.155 1.00 98.70 883 ALA A C 1
ATOM 6110 O O . ALA A 1 883 ? 106.448 109.228 157.480 1.00 98.74 883 ALA A O 1
ATOM 6112 N N . MET A 1 884 ? 105.852 107.391 156.318 1.00 91.98 884 MET A N 1
ATOM 6113 C CA . MET A 1 884 ? 104.631 108.020 155.832 1.00 87.03 884 MET A CA 1
ATOM 6114 C C . MET A 1 884 ? 103.623 108.225 156.952 1.00 92.36 884 MET A C 1
ATOM 6115 O O . MET A 1 884 ? 102.829 109.169 156.898 1.00 93.29 884 MET A O 1
ATOM 6120 N N . LYS A 1 885 ? 103.645 107.370 157.977 1.00 99.89 885 LYS A N 1
ATOM 6121 C CA . LYS A 1 885 ? 102.848 107.629 159.173 1.00 98.90 885 LYS A CA 1
ATOM 6122 C C . LYS A 1 885 ? 103.175 108.999 159.755 1.00 100.02 885 LYS A C 1
ATOM 6123 O O . LYS A 1 885 ? 102.283 109.825 159.985 1.00 99.43 885 LYS A O 1
ATOM 6129 N N . LEU A 1 886 ? 104.465 109.258 159.985 1.00 96.62 886 LEU A N 1
ATOM 6130 C CA . LEU A 1 886 ? 104.890 110.537 160.543 1.00 95.42 886 LEU A CA 1
ATOM 6131 C C . LEU A 1 886 ? 104.568 111.689 159.602 1.00 96.54 886 LEU A C 1
ATOM 6132 O O . LEU A 1 886 ? 104.142 112.760 160.049 1.00 96.12 886 LEU A O 1
ATOM 6137 N N . LEU A 1 887 ? 104.778 111.495 158.299 1.00 94.21 887 LEU A N 1
ATOM 6138 C CA . LEU A 1 887 ? 104.522 112.570 157.343 1.00 92.13 887 LEU A CA 1
ATOM 6139 C C . LEU A 1 887 ? 103.043 112.940 157.309 1.00 93.41 887 LEU A C 1
ATOM 6140 O O . LEU A 1 887 ? 102.688 114.125 157.300 1.00 93.81 887 LEU A O 1
ATOM 6145 N N . CYS A 1 888 ? 102.160 111.939 157.301 1.00 96.18 888 CYS A N 1
ATOM 6146 C CA . CYS A 1 888 ? 100.727 112.215 157.308 1.00 96.08 888 CYS A CA 1
ATOM 6147 C C . CYS A 1 888 ? 100.289 112.844 158.625 1.00 97.10 888 CYS A C 1
ATOM 6148 O O . CYS A 1 888 ? 99.450 113.754 158.636 1.00 97.48 888 CYS A O 1
ATOM 6151 N N . GLU A 1 889 ? 100.846 112.377 159.746 1.00 103.78 889 GLU A N 1
ATOM 6152 C CA . GLU A 1 889 ? 100.519 112.985 161.031 1.00 103.12 889 GLU A CA 1
ATOM 6153 C C . GLU A 1 889 ? 100.935 114.450 161.063 1.00 104.03 889 GLU A C 1
ATOM 6154 O O . GLU A 1 889 ? 100.207 115.298 161.590 1.00 105.23 889 GLU A O 1
ATOM 6160 N N . ALA A 1 890 ? 102.106 114.764 160.506 1.00 98.05 890 ALA A N 1
ATOM 6161 C CA . ALA A 1 890 ? 102.545 116.153 160.416 1.00 95.03 890 ALA A CA 1
ATOM 6162 C C . ALA A 1 890 ? 101.635 116.967 159.505 1.00 95.02 890 ALA A C 1
ATOM 6163 O O . ALA A 1 890 ? 101.316 118.121 159.810 1.00 92.96 890 ALA A O 1
ATOM 6165 N N . LEU A 1 891 ? 101.211 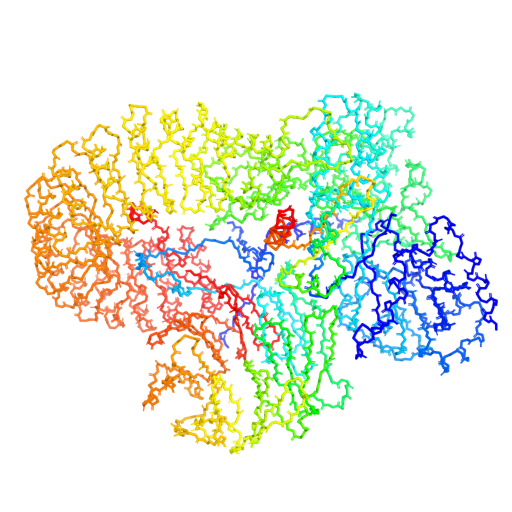116.386 158.381 1.00 97.11 891 LEU A N 1
ATOM 6166 C CA . LEU A 1 891 ? 100.357 117.109 157.446 1.00 96.91 891 LEU A CA 1
ATOM 6167 C C . LEU A 1 891 ? 98.938 117.294 157.967 1.00 97.07 891 LEU A C 1
ATOM 6168 O O . LEU A 1 891 ? 98.212 118.150 157.452 1.00 98.25 891 LEU A O 1
ATOM 6173 N N . LYS A 1 892 ? 98.523 116.516 158.970 1.00 104.05 892 LYS A N 1
ATOM 6174 C CA . LYS A 1 892 ? 97.163 116.652 159.484 1.00 103.76 892 LYS A CA 1
ATOM 6175 C C . LYS A 1 892 ? 96.978 117.928 160.299 1.00 103.85 892 LYS A C 1
ATOM 6176 O O . LYS A 1 892 ? 95.852 118.426 160.411 1.00 104.46 892 LYS A O 1
ATOM 6182 N N . GLU A 1 893 ? 98.050 118.465 160.879 1.00 102.18 893 GLU A N 1
ATOM 6183 C CA . GLU A 1 893 ? 97.920 119.632 161.738 1.00 102.51 893 GLU A CA 1
ATOM 6184 C C . GLU A 1 893 ? 97.555 120.875 160.926 1.00 104.49 893 GLU A C 1
ATOM 6185 O O . GLU A 1 893 ? 97.965 121.017 159.772 1.00 103.09 893 GLU A O 1
ATOM 6191 N N . PRO A 1 894 ? 96.777 121.791 161.513 1.00 104.07 894 PRO A N 1
ATOM 6192 C CA . PRO A 1 894 ? 96.412 123.017 160.786 1.00 104.01 894 PRO A CA 1
ATOM 6193 C C . PRO A 1 894 ? 97.575 123.965 160.558 1.00 104.73 894 PRO A C 1
ATOM 6194 O O . PRO A 1 894 ? 97.477 124.834 159.683 1.00 102.80 894 PRO A O 1
ATOM 6198 N N . THR A 1 895 ? 98.661 123.839 161.315 1.00 99.34 895 THR A N 1
ATOM 6199 C CA . THR A 1 895 ? 99.824 124.712 161.154 1.00 97.70 895 THR A CA 1
ATOM 6200 C C . THR A 1 895 ? 100.841 124.115 160.188 1.00 95.84 895 THR A C 1
ATOM 6201 O O . THR A 1 895 ? 102.027 124.006 160.490 1.00 96.97 895 THR A O 1
ATOM 6205 N N . CYS A 1 896 ? 100.374 123.723 159.006 1.00 84.89 896 CYS A N 1
ATOM 6206 C CA . CYS A 1 896 ? 101.241 123.201 157.956 1.00 82.19 896 CYS A CA 1
ATOM 6207 C C . CYS A 1 896 ? 100.774 123.779 156.632 1.00 86.25 896 CYS A C 1
ATOM 6208 O O . CYS A 1 896 ? 99.647 123.517 156.203 1.00 90.23 896 CYS A O 1
ATOM 6211 N N . TYR A 1 897 ? 101.640 124.559 155.986 1.00 72.69 897 TYR A N 1
ATOM 6212 C CA . TYR A 1 897 ? 101.277 125.312 154.795 1.00 72.40 897 TYR A CA 1
ATOM 6213 C C . TYR A 1 897 ? 101.826 124.693 153.516 1.00 71.38 897 TYR A C 1
ATOM 6214 O O . TYR A 1 897 ? 101.860 125.364 152.479 1.00 74.37 897 TYR A O 1
ATOM 6223 N N . LEU A 1 898 ? 102.261 123.437 153.567 1.00 60.15 898 LEU A N 1
ATOM 6224 C CA . LEU A 1 898 ? 102.759 122.771 152.372 1.00 56.84 898 LEU A CA 1
ATOM 6225 C C . LEU A 1 898 ? 101.667 122.695 151.314 1.00 65.05 898 LEU A C 1
ATOM 6226 O O . LEU A 1 898 ? 100.512 122.382 151.610 1.00 72.00 898 LEU A O 1
ATOM 6231 N N . GLN A 1 899 ? 102.040 122.986 150.069 1.00 62.53 899 GLN A N 1
ATOM 6232 C CA . GLN A 1 899 ? 101.089 123.036 148.968 1.00 56.04 899 GLN A CA 1
ATOM 6233 C C . GLN A 1 899 ? 101.254 121.918 147.954 1.00 59.30 899 GLN A C 1
ATOM 6234 O O . GLN A 1 899 ? 100.285 121.574 147.278 1.00 74.88 899 GLN A O 1
ATOM 6240 N N . GLU A 1 900 ? 102.447 121.346 147.823 1.00 44.69 900 GLU A N 1
ATOM 6241 C CA . GLU A 1 900 ? 102.684 120.290 146.853 1.00 43.12 900 GLU A CA 1
ATOM 6242 C C . GLU A 1 900 ? 103.683 119.293 147.416 1.00 50.49 900 GLU A C 1
ATOM 6243 O O . GLU A 1 900 ? 104.688 119.682 148.016 1.00 60.26 900 GLU A O 1
ATOM 6249 N N . LEU A 1 901 ? 103.400 118.008 147.217 1.00 46.43 901 LEU A N 1
ATOM 6250 C CA . LEU A 1 901 ? 104.257 116.928 147.683 1.00 45.36 901 LEU A CA 1
ATOM 6251 C C . LEU A 1 901 ? 104.374 115.887 146.583 1.00 49.32 901 LEU A C 1
ATOM 6252 O O . LEU A 1 901 ? 103.365 115.500 145.989 1.00 67.24 901 LEU A O 1
ATOM 6257 N N . GLU A 1 902 ? 105.595 115.436 146.312 1.00 42.64 902 GLU A N 1
ATOM 6258 C CA . GLU A 1 902 ? 105.855 114.460 145.263 1.00 46.45 902 GLU A CA 1
ATOM 6259 C C . GLU A 1 902 ? 106.490 113.217 145.865 1.00 53.65 902 GLU A C 1
ATOM 6260 O O . GLU A 1 902 ? 107.510 113.309 146.555 1.00 62.58 902 GLU A O 1
ATOM 6266 N N . LEU A 1 903 ? 105.888 112.062 145.598 1.00 53.69 903 LEU A N 1
ATOM 6267 C CA . LEU A 1 903 ? 106.349 110.765 146.084 1.00 55.40 903 LEU A CA 1
ATOM 6268 C C . LEU A 1 903 ? 106.322 109.746 144.956 1.00 55.25 903 LEU A C 1
ATOM 6269 O O . LEU A 1 903 ? 105.789 108.644 145.094 1.00 63.14 903 LEU A O 1
ATOM 6274 N N . VAL A 1 904 ? 106.897 110.115 143.809 1.00 55.60 904 VAL A N 1
ATOM 6275 C CA . VAL A 1 904 ? 106.687 109.346 142.583 1.00 60.46 904 VAL A CA 1
ATOM 6276 C C . VAL A 1 904 ? 107.252 107.936 142.717 1.00 63.67 904 VAL A C 1
ATOM 6277 O O . VAL A 1 904 ? 106.561 106.948 142.445 1.00 80.09 904 VAL A O 1
ATOM 6281 N N . ASP A 1 905 ? 108.507 107.813 143.146 1.00 46.62 905 ASP A N 1
ATOM 6282 C CA . ASP A 1 905 ? 109.170 106.514 143.147 1.00 46.72 905 ASP A CA 1
ATOM 6283 C C . ASP A 1 905 ? 109.545 106.046 144.548 1.00 56.60 905 ASP A C 1
ATOM 6284 O O . ASP A 1 905 ? 110.425 105.193 144.696 1.00 60.70 905 ASP A O 1
ATOM 6289 N N . CYS A 1 906 ? 108.904 106.584 145.579 1.00 68.95 906 CYS A N 1
ATOM 6290 C CA . CYS A 1 906 ? 109.103 106.067 146.922 1.00 69.65 906 CYS A CA 1
ATOM 6291 C C . CYS A 1 906 ? 108.453 104.695 147.055 1.00 79.26 906 CYS A C 1
ATOM 6292 O O . CYS A 1 906 ? 107.486 104.372 146.361 1.00 83.97 906 CYS A O 1
ATOM 6295 N N . GLN A 1 907 ? 108.994 103.880 147.954 1.00 80.54 907 GLN A N 1
ATOM 6296 C CA . GLN A 1 907 ? 108.516 102.510 148.128 1.00 80.47 907 GLN A CA 1
ATOM 6297 C C . GLN A 1 907 ? 107.280 102.533 149.016 1.00 82.56 907 GLN A C 1
ATOM 6298 O O . GLN A 1 907 ? 107.379 102.607 150.242 1.00 84.40 907 GLN A O 1
ATOM 6304 N N . LEU A 1 908 ? 106.105 102.459 148.396 1.00 87.90 908 LEU A N 1
ATOM 6305 C CA . LEU A 1 908 ? 104.838 102.530 149.103 1.00 89.75 908 LEU A CA 1
ATOM 6306 C C . LEU A 1 908 ? 103.985 101.313 148.778 1.00 91.21 908 LEU A C 1
ATOM 6307 O O . LEU A 1 908 ? 104.086 100.732 147.694 1.00 92.08 908 LEU A O 1
ATOM 6312 N N . THR A 1 909 ? 103.143 100.932 149.737 1.00 100.12 909 THR A N 1
ATOM 6313 C CA . THR A 1 909 ? 102.227 99.811 149.576 1.00 99.72 909 THR A CA 1
ATOM 6314 C C . THR A 1 909 ? 100.816 100.237 149.953 1.00 99.40 909 THR A C 1
ATOM 6315 O O . THR A 1 909 ? 100.551 101.430 150.131 1.00 101.69 909 THR A O 1
ATOM 6319 N N . GLN A 1 910 ? 99.903 99.277 150.075 1.00 99.04 910 GLN A N 1
ATOM 6320 C CA . GLN A 1 910 ? 98.524 99.580 150.434 1.00 99.72 910 GLN A CA 1
ATOM 6321 C C . GLN A 1 910 ? 98.319 99.739 151.934 1.00 101.42 910 GLN A C 1
ATOM 6322 O O . GLN A 1 910 ? 97.197 100.034 152.359 1.00 101.20 910 GLN A O 1
ATOM 6328 N N . ASN A 1 911 ? 99.364 99.550 152.743 1.00 104.39 911 ASN A N 1
ATOM 6329 C CA . ASN A 1 911 ? 99.212 99.661 154.190 1.00 104.85 911 ASN A CA 1
ATOM 6330 C C . ASN A 1 911 ? 99.003 101.103 154.636 1.00 105.94 911 ASN A C 1
ATOM 6331 O O . ASN A 1 911 ? 98.395 101.341 155.685 1.00 106.62 911 ASN A O 1
ATOM 6336 N N . CYS A 1 912 ? 99.497 102.070 153.868 1.00 107.23 912 CYS A N 1
ATOM 6337 C CA . CYS A 1 912 ? 99.392 103.479 154.224 1.00 107.95 912 CYS A CA 1
ATOM 6338 C C . CYS A 1 912 ? 98.208 104.177 153.567 1.00 109.02 912 CYS A C 1
ATOM 6339 O O . CYS A 1 912 ? 98.092 105.403 153.677 1.00 109.65 912 CYS A O 1
ATOM 6342 N N . CYS A 1 913 ? 97.326 103.435 152.894 1.00 104.77 913 CYS A N 1
ATOM 6343 C CA . CYS A 1 913 ? 96.264 104.077 152.128 1.00 104.62 913 CYS A CA 1
ATOM 6344 C C . CYS A 1 913 ? 95.179 104.650 153.033 1.00 107.04 913 CYS A C 1
ATOM 6345 O O . CYS A 1 913 ? 94.600 105.696 152.723 1.00 107.80 913 CYS A O 1
ATOM 6348 N N . GLU A 1 914 ? 94.888 103.988 154.154 1.00 109.83 914 GLU A N 1
ATOM 6349 C CA . GLU A 1 914 ? 93.951 104.562 155.117 1.00 109.38 914 GLU A CA 1
ATOM 6350 C C . GLU A 1 914 ? 94.495 105.863 155.693 1.00 109.13 914 GLU A C 1
ATOM 6351 O O . GLU A 1 914 ? 93.752 106.838 155.870 1.00 110.98 914 GLU A O 1
ATOM 6357 N N . ASP A 1 915 ? 95.796 105.894 155.988 1.00 105.81 915 ASP A N 1
ATOM 6358 C CA . ASP A 1 915 ? 96.436 107.117 156.456 1.00 105.11 915 ASP A CA 1
ATOM 6359 C C . ASP A 1 915 ? 96.350 108.215 155.406 1.00 102.54 915 ASP A C 1
ATOM 6360 O O . ASP A 1 915 ? 96.065 109.375 155.729 1.00 103.22 915 ASP A O 1
ATOM 6365 N N . LEU A 1 916 ? 96.597 107.866 154.142 1.00 97.00 916 LEU A N 1
ATOM 6366 C CA . LEU A 1 916 ? 96.498 108.848 153.067 1.00 100.39 916 LEU A CA 1
ATOM 6367 C C . LEU A 1 916 ? 95.078 109.384 152.935 1.00 103.49 916 LEU A C 1
ATOM 6368 O O . LEU A 1 916 ? 94.880 110.586 152.730 1.00 105.21 916 LEU A O 1
ATOM 6373 N N . ALA A 1 917 ? 94.076 108.508 153.046 1.00 101.05 917 ALA A N 1
ATOM 6374 C CA . ALA A 1 917 ? 92.687 108.950 152.947 1.00 100.74 917 ALA A CA 1
ATOM 6375 C C . ALA A 1 917 ? 92.314 109.879 154.097 1.00 102.42 917 ALA A C 1
ATOM 6376 O O . ALA A 1 917 ? 91.649 110.903 153.891 1.00 101.81 917 ALA A O 1
ATOM 6378 N N . CYS A 1 918 ? 92.729 109.536 155.320 1.00 105.48 918 CYS A N 1
ATOM 6379 C CA . CYS A 1 918 ? 92.454 110.407 156.458 1.00 102.67 918 CYS A CA 1
ATOM 6380 C C . CYS A 1 918 ? 93.144 111.757 156.299 1.00 102.98 918 CYS A C 1
ATOM 6381 O O . CYS A 1 918 ? 92.553 112.803 156.596 1.00 104.35 918 CYS A O 1
ATOM 6384 N N . MET A 1 919 ? 94.394 111.754 155.827 1.00 97.86 919 MET A N 1
ATOM 6385 C CA . MET A 1 919 ? 95.098 113.008 155.584 1.00 95.79 919 MET A CA 1
ATOM 6386 C C . MET A 1 919 ? 94.386 113.843 154.530 1.00 98.37 919 MET A C 1
ATOM 6387 O O . MET A 1 919 ? 94.240 115.059 154.692 1.00 105.19 919 MET A O 1
ATOM 6392 N N . ILE A 1 920 ? 93.930 113.206 153.449 1.00 94.27 920 ILE A N 1
ATOM 6393 C CA . ILE A 1 920 ? 93.222 113.926 152.394 1.00 94.83 920 ILE A CA 1
ATOM 6394 C C . ILE A 1 920 ? 91.948 114.553 152.940 1.00 97.81 920 ILE A C 1
ATOM 6395 O O . ILE A 1 920 ? 91.627 115.707 152.637 1.00 97.47 920 ILE A O 1
ATOM 6400 N N . THR A 1 921 ? 91.206 113.806 153.758 1.00 106.31 921 THR A N 1
ATOM 6401 C CA . THR A 1 921 ? 89.989 114.355 154.349 1.00 106.93 921 THR A CA 1
ATOM 6402 C C . THR A 1 921 ? 90.296 115.535 155.267 1.00 104.52 921 THR A C 1
ATOM 6403 O O . THR A 1 921 ? 89.595 116.554 155.235 1.00 101.27 921 THR A O 1
ATOM 6407 N N . THR A 1 922 ? 91.352 115.429 156.078 1.00 103.13 922 THR A N 1
ATOM 6408 C CA . THR A 1 922 ? 91.596 116.437 157.106 1.00 102.42 922 THR A CA 1
ATOM 6409 C C . THR A 1 922 ? 92.403 117.630 156.602 1.00 105.27 922 THR A C 1
ATOM 6410 O O . THR A 1 922 ? 92.264 118.731 157.145 1.00 105.10 922 THR A O 1
ATOM 6414 N N . THR A 1 923 ? 93.249 117.443 155.591 1.00 103.90 923 THR A N 1
ATOM 6415 C CA . THR A 1 923 ? 94.124 118.519 155.139 1.00 99.75 923 THR A CA 1
ATOM 6416 C C . THR A 1 923 ? 93.315 119.650 154.514 1.00 101.33 923 THR A C 1
ATOM 6417 O O . THR A 1 923 ? 92.301 119.418 153.850 1.00 102.59 923 THR A O 1
ATOM 6421 N N . LYS A 1 924 ? 93.770 120.885 154.734 1.00 93.82 924 LYS A N 1
ATOM 6422 C CA . LYS A 1 924 ? 93.112 122.064 154.195 1.00 94.81 924 LYS A CA 1
ATOM 6423 C C . LYS A 1 924 ? 94.018 122.927 153.327 1.00 91.31 924 LYS A C 1
ATOM 6424 O O . LYS A 1 924 ? 93.577 123.985 152.864 1.00 88.50 924 LYS A O 1
ATOM 6430 N N . HIS A 1 925 ? 95.262 122.514 153.090 1.00 84.08 925 HIS A N 1
ATOM 6431 C CA . HIS A 1 925 ? 96.201 123.296 152.297 1.00 82.06 925 HIS A CA 1
ATOM 6432 C C . HIS A 1 925 ? 96.792 122.547 151.115 1.00 82.16 925 HIS A C 1
ATOM 6433 O O . HIS A 1 925 ? 97.065 123.173 150.090 1.00 82.43 925 HIS A O 1
ATOM 6440 N N . LEU A 1 926 ? 97.005 121.240 151.227 1.00 71.36 926 LEU A N 1
ATOM 6441 C CA . LEU A 1 926 ? 97.596 120.483 150.133 1.00 68.74 926 LEU A CA 1
ATOM 6442 C C . LEU A 1 926 ? 96.671 120.477 148.924 1.00 71.09 926 LEU A C 1
ATOM 6443 O O . LEU A 1 926 ? 95.462 120.265 149.046 1.00 77.91 926 LEU A O 1
ATOM 6448 N N . LYS A 1 927 ? 97.248 120.713 147.744 1.00 57.70 927 LYS A N 1
ATOM 6449 C CA . LYS A 1 927 ? 96.480 120.759 146.508 1.00 58.68 927 LYS A CA 1
ATOM 6450 C C . LYS A 1 927 ? 97.122 119.952 145.387 1.00 63.32 927 LYS A C 1
ATOM 6451 O O . LYS A 1 927 ? 96.669 120.042 144.241 1.00 72.04 927 LYS A O 1
ATOM 6457 N N . SER A 1 928 ? 98.162 119.177 145.678 1.00 48.05 928 SER A N 1
ATOM 6458 C CA . SER A 1 928 ? 98.773 118.309 144.684 1.00 43.12 928 SER A CA 1
ATOM 6459 C C . SER A 1 928 ? 99.435 117.144 145.398 1.00 48.21 928 SER A C 1
ATOM 6460 O O . SER A 1 928 ? 100.069 117.325 146.440 1.00 61.36 928 SER A O 1
ATOM 6463 N N . LEU A 1 929 ? 99.284 115.951 144.833 1.00 44.71 929 LEU A N 1
ATOM 6464 C CA . LEU A 1 929 ? 99.811 114.736 145.444 1.00 46.61 929 LEU A CA 1
ATOM 6465 C C . LEU A 1 929 ? 100.116 113.743 144.336 1.00 53.25 929 LEU A C 1
ATOM 6466 O O . LEU A 1 929 ? 99.205 113.315 143.623 1.00 64.05 929 LEU A O 1
ATOM 6471 N N . ASP A 1 930 ? 101.385 113.378 144.195 1.00 47.44 930 ASP A N 1
ATOM 6472 C CA . ASP A 1 930 ? 101.839 112.512 143.118 1.00 48.99 930 ASP A CA 1
ATOM 6473 C C . ASP A 1 930 ? 102.253 111.162 143.684 1.00 53.49 930 ASP A C 1
ATOM 6474 O O . ASP A 1 930 ? 103.072 111.095 144.605 1.00 62.67 930 ASP A O 1
ATOM 6479 N N . LEU A 1 931 ? 101.683 110.095 143.131 1.00 54.01 931 LEU A N 1
ATOM 6480 C CA . LEU A 1 931 ? 102.007 108.719 143.505 1.00 54.79 931 LEU A CA 1
ATOM 6481 C C . LEU A 1 931 ? 102.352 107.991 142.210 1.00 53.69 931 LEU A C 1
ATOM 6482 O O . LEU A 1 931 ? 101.463 107.490 141.517 1.00 66.30 931 LEU A O 1
ATOM 6487 N N . GLY A 1 932 ? 103.638 107.928 141.885 1.00 39.45 932 GLY A N 1
ATOM 6488 C CA . GLY A 1 932 ? 104.044 107.574 140.541 1.00 44.40 932 GLY A CA 1
ATOM 6489 C C . GLY A 1 932 ? 104.355 106.117 140.275 1.00 47.87 932 GLY A C 1
ATOM 6490 O O . GLY A 1 932 ? 103.930 105.575 139.254 1.00 61.62 932 GLY A O 1
ATOM 6491 N N . ASN A 1 933 ? 105.114 105.474 141.152 1.00 50.49 933 ASN A N 1
ATOM 6492 C CA . ASN A 1 933 ? 105.525 104.088 140.951 1.00 49.64 933 ASN A CA 1
ATOM 6493 C C . ASN A 1 933 ? 105.334 103.291 142.229 1.00 60.16 933 ASN A C 1
ATOM 6494 O O . ASN A 1 933 ? 106.214 102.552 142.673 1.00 64.24 933 ASN A O 1
ATOM 6499 N N . ASN A 1 934 ? 104.165 103.435 142.841 1.00 66.50 934 ASN A N 1
ATOM 6500 C CA . ASN A 1 934 ? 103.849 102.778 144.100 1.00 68.75 934 ASN A CA 1
ATOM 6501 C C . ASN A 1 934 ? 102.836 101.670 143.852 1.00 69.58 934 ASN A C 1
ATOM 6502 O O . ASN A 1 934 ? 101.805 101.898 143.213 1.00 72.30 934 ASN A O 1
ATOM 6507 N N . ALA A 1 935 ? 103.134 100.473 144.358 1.00 73.94 935 ALA A N 1
ATOM 6508 C CA . ALA A 1 935 ? 102.279 99.304 144.152 1.00 74.91 935 ALA A CA 1
ATOM 6509 C C . ALA A 1 935 ? 101.139 99.318 145.170 1.00 75.09 935 ALA A C 1
ATOM 6510 O O . ALA A 1 935 ? 101.108 98.563 146.143 1.00 74.52 935 ALA A O 1
ATOM 6512 N N . LEU A 1 936 ? 100.178 100.209 144.921 1.00 82.95 936 LEU A N 1
ATOM 6513 C CA . LEU A 1 936 ? 99.021 100.327 145.800 1.00 83.72 936 LEU A CA 1
ATOM 6514 C C . LEU A 1 936 ? 98.026 99.190 145.603 1.00 85.28 936 LEU A C 1
ATOM 6515 O O . LEU A 1 936 ? 97.366 98.779 146.564 1.00 86.04 936 LEU A O 1
ATOM 6520 N N . GLY A 1 937 ? 97.898 98.675 144.383 1.00 77.36 937 GLY A N 1
ATOM 6521 C CA . GLY A 1 937 ? 96.934 97.623 144.144 1.00 75.04 937 GLY A CA 1
ATOM 6522 C C . GLY A 1 937 ? 95.514 98.165 144.100 1.00 76.62 937 GLY A C 1
ATOM 6523 O O . GLY A 1 937 ? 95.276 99.370 143.997 1.00 77.95 937 GLY A O 1
ATOM 6524 N N . ASP A 1 938 ? 94.557 97.244 144.189 1.00 80.98 938 ASP A N 1
ATOM 6525 C CA . ASP A 1 938 ? 93.142 97.592 144.128 1.00 84.41 938 ASP A CA 1
ATOM 6526 C C . ASP A 1 938 ? 92.521 97.833 145.496 1.00 87.11 938 ASP A C 1
ATOM 6527 O O . ASP A 1 938 ? 91.680 98.725 145.637 1.00 88.90 938 ASP A O 1
ATOM 6532 N N . LYS A 1 939 ? 92.907 97.056 146.511 1.00 88.04 939 LYS A N 1
ATOM 6533 C CA . LYS A 1 939 ? 92.387 97.294 147.853 1.00 86.83 939 LYS A CA 1
ATOM 6534 C C . LYS A 1 939 ? 92.806 98.664 148.365 1.00 88.05 939 LYS A C 1
ATOM 6535 O O . LYS A 1 939 ? 91.994 99.399 148.942 1.00 88.11 939 LYS A O 1
ATOM 6541 N N . GLY A 1 940 ? 94.072 99.028 148.155 1.00 87.83 940 GLY A N 1
ATOM 6542 C CA . GLY A 1 940 ? 94.530 100.342 148.569 1.00 84.21 940 GLY A CA 1
ATOM 6543 C C . GLY A 1 940 ? 93.816 101.462 147.840 1.00 86.31 940 GLY A C 1
ATOM 6544 O O . GLY A 1 940 ? 93.497 102.495 148.431 1.00 88.23 940 GLY A O 1
ATOM 6545 N N . VAL A 1 941 ? 93.544 101.268 146.549 1.00 86.07 941 VAL A N 1
ATOM 6546 C CA . VAL A 1 941 ? 92.864 102.300 145.773 1.00 84.50 941 VAL A CA 1
ATOM 6547 C C . VAL A 1 941 ? 91.412 102.441 146.212 1.00 87.18 941 VAL A C 1
ATOM 6548 O O . VAL A 1 941 ? 90.880 103.553 146.277 1.00 87.40 941 VAL A O 1
ATOM 6552 N N . ILE A 1 942 ? 90.746 101.328 146.529 1.00 85.89 942 ILE A N 1
ATOM 6553 C CA . ILE A 1 942 ? 89.383 101.414 147.052 1.00 85.33 942 ILE A CA 1
ATOM 6554 C C . ILE A 1 942 ? 89.371 102.116 148.407 1.00 87.84 942 ILE A C 1
ATOM 6555 O O . ILE A 1 942 ? 88.504 102.957 148.682 1.00 85.25 942 ILE A O 1
ATOM 6560 N N . THR A 1 943 ? 90.339 101.791 149.270 1.00 93.42 943 THR A N 1
ATOM 6561 C CA . THR A 1 943 ? 90.432 102.464 150.563 1.00 90.65 943 THR A CA 1
ATOM 6562 C C . THR A 1 943 ? 90.650 103.962 150.388 1.00 90.38 943 THR A C 1
ATOM 6563 O O . THR A 1 943 ? 90.041 104.774 151.094 1.00 94.04 943 THR A O 1
ATOM 6567 N N . LEU A 1 944 ? 91.523 104.344 149.454 1.00 87.64 944 LEU A N 1
ATOM 6568 C CA . LEU A 1 944 ? 91.761 105.756 149.183 1.00 86.85 944 LEU A CA 1
ATOM 6569 C C . LEU A 1 944 ? 90.516 106.432 148.620 1.00 90.61 944 LEU A C 1
ATOM 6570 O O . LEU A 1 944 ? 90.190 107.563 148.995 1.00 91.24 944 LEU A O 1
ATOM 6575 N N . CYS A 1 945 ? 89.801 105.750 147.722 1.00 96.75 945 CYS A N 1
ATOM 6576 C CA . CYS A 1 945 ? 88.605 106.331 147.122 1.00 98.89 945 CYS A CA 1
ATOM 6577 C C . CYS A 1 945 ? 87.484 106.483 148.138 1.00 99.84 945 CYS A C 1
ATOM 6578 O O . CYS A 1 945 ? 86.606 107.335 147.964 1.00 101.77 945 CYS A O 1
ATOM 6581 N N . GLU A 1 946 ? 87.496 105.670 149.197 1.00 105.56 946 GLU A N 1
ATOM 6582 C CA . GLU A 1 946 ? 86.502 105.828 150.255 1.00 105.86 946 GLU A CA 1
ATOM 6583 C C . GLU A 1 946 ? 86.558 107.225 150.863 1.00 105.71 946 GLU A C 1
ATOM 6584 O O . GLU A 1 946 ? 85.518 107.827 151.151 1.00 105.76 946 GLU A O 1
ATOM 6590 N N . GLY A 1 947 ? 87.761 107.756 151.068 1.00 104.78 947 GLY A N 1
ATOM 6591 C CA . GLY A 1 947 ? 87.912 109.104 151.579 1.00 103.31 947 GLY A CA 1
ATOM 6592 C C . GLY A 1 947 ? 87.994 110.150 150.486 1.00 102.39 947 GLY A C 1
ATOM 6593 O O . GLY A 1 947 ? 87.837 111.346 150.746 1.00 104.71 947 GLY A O 1
ATOM 6594 N N . LEU A 1 948 ? 88.258 109.709 149.256 1.00 101.13 948 LEU A N 1
ATOM 6595 C CA . LEU A 1 948 ? 88.309 110.632 148.128 1.00 103.76 948 LEU A CA 1
ATOM 6596 C C . LEU A 1 948 ? 86.922 111.052 147.654 1.00 104.93 948 LEU A C 1
ATOM 6597 O O . LEU A 1 948 ? 86.742 112.197 147.226 1.00 106.90 948 LEU A O 1
ATOM 6602 N N . LYS A 1 949 ? 85.937 110.152 147.721 1.00 106.55 949 LYS A N 1
ATOM 6603 C CA . LYS A 1 949 ? 84.628 110.435 147.142 1.00 106.94 949 LYS A CA 1
ATOM 6604 C C . LYS A 1 949 ? 83.884 111.549 147.867 1.00 110.89 949 LYS A C 1
ATOM 6605 O O . LYS A 1 949 ? 82.998 112.170 147.270 1.00 112.79 949 LYS A O 1
ATOM 6611 N N . GLN A 1 950 ? 84.212 111.819 149.131 1.00 116.17 950 GLN A N 1
ATOM 6612 C CA . GLN A 1 950 ? 83.483 112.834 149.881 1.00 114.99 950 GLN A CA 1
ATOM 6613 C C . GLN A 1 950 ? 83.949 114.249 149.567 1.00 113.93 950 GLN A C 1
ATOM 6614 O O . GLN A 1 950 ? 83.249 115.204 149.919 1.00 112.83 950 GLN A O 1
ATOM 6620 N N . SER A 1 951 ? 85.100 114.399 148.908 1.00 120.98 951 SER A N 1
ATOM 6621 C CA . SER A 1 951 ? 85.611 115.703 148.481 1.00 123.02 951 SER A CA 1
ATOM 6622 C C . SER A 1 951 ? 85.684 116.685 149.647 1.00 123.63 951 SER A C 1
ATOM 6623 O O . SER A 1 951 ? 85.319 117.856 149.526 1.00 123.12 951 SER A O 1
ATOM 6626 N N . SER A 1 952 ? 86.161 116.200 150.794 1.00 122.96 952 SER A N 1
ATOM 6627 C CA . SER A 1 952 ? 86.207 117.037 151.987 1.00 122.72 952 SER A CA 1
ATOM 6628 C C . SER A 1 952 ? 87.266 118.127 151.896 1.00 122.14 952 SER A C 1
ATOM 6629 O O . SER A 1 952 ? 87.205 119.094 152.662 1.00 122.06 952 SER A O 1
ATOM 6632 N N . SER A 1 953 ? 88.223 118.001 150.984 1.00 104.55 953 SER A N 1
ATOM 6633 C CA . SER A 1 953 ? 89.320 118.949 150.863 1.00 105.03 953 SER A CA 1
ATOM 6634 C C . SER A 1 953 ? 89.332 119.562 149.467 1.00 103.58 953 SER A C 1
ATOM 6635 O O . SER A 1 953 ? 88.463 119.298 148.635 1.00 101.88 953 SER A O 1
ATOM 6638 N N . SER A 1 954 ? 90.345 120.389 149.222 1.00 94.22 954 SER A N 1
ATOM 6639 C CA . SER A 1 954 ? 90.510 121.112 147.967 1.00 93.78 954 SER A CA 1
ATOM 6640 C C . SER A 1 954 ? 91.622 120.514 147.111 1.00 93.88 954 SER A C 1
ATOM 6641 O O . SER A 1 954 ? 92.380 121.236 146.462 1.00 95.23 954 SER A O 1
ATOM 6644 N N . LEU A 1 955 ? 91.746 119.188 147.114 1.00 78.47 955 LEU A N 1
ATOM 6645 C CA . LEU A 1 955 ? 92.706 118.531 146.238 1.00 74.92 955 LEU A CA 1
ATOM 6646 C C . LEU A 1 955 ? 92.303 118.739 144.785 1.00 74.67 955 LEU A C 1
ATOM 6647 O O . LEU A 1 955 ? 91.148 118.511 144.413 1.00 76.73 955 LEU A O 1
ATOM 6652 N N . ARG A 1 956 ? 93.256 119.176 143.960 1.00 63.63 956 ARG A N 1
ATOM 6653 C CA . ARG A 1 956 ? 92.977 119.481 142.566 1.00 65.11 956 ARG A CA 1
ATOM 6654 C C . ARG A 1 956 ? 93.878 118.753 141.581 1.00 63.87 956 ARG A C 1
ATOM 6655 O O . ARG A 1 956 ? 93.773 119.007 140.378 1.00 72.22 956 ARG A O 1
ATOM 6663 N N . ARG A 1 957 ? 94.752 117.864 142.042 1.00 47.11 957 ARG A N 1
ATOM 6664 C CA . ARG A 1 957 ? 95.653 117.152 141.144 1.00 45.14 957 ARG A CA 1
ATOM 6665 C C . ARG A 1 957 ? 96.065 115.849 141.804 1.00 48.78 957 ARG A C 1
ATOM 6666 O O . ARG A 1 957 ? 96.646 115.863 142.892 1.00 57.72 957 ARG A O 1
ATOM 6674 N N . LEU A 1 958 ? 95.766 114.731 141.150 1.00 52.36 958 LEU A N 1
ATOM 6675 C CA . LEU A 1 958 ? 96.068 113.407 141.675 1.00 53.18 958 LEU A CA 1
ATOM 6676 C C . LEU A 1 958 ? 96.798 112.606 140.610 1.00 49.91 958 LEU A C 1
ATOM 6677 O O . LEU A 1 958 ? 96.335 112.518 139.470 1.00 56.18 958 LEU A O 1
ATOM 6682 N N . GLY A 1 959 ? 97.932 112.023 140.981 1.00 44.59 959 GLY A N 1
ATOM 6683 C CA . GLY A 1 959 ? 98.687 111.202 140.058 1.00 40.95 959 GLY A CA 1
ATOM 6684 C C . GLY A 1 959 ? 98.601 109.733 140.406 1.00 48.28 959 GLY A C 1
ATOM 6685 O O . GLY A 1 959 ? 99.157 109.297 141.416 1.00 55.42 959 GLY A O 1
ATOM 6686 N N . LEU A 1 960 ? 97.900 108.959 139.580 1.00 56.08 960 LEU A N 1
ATOM 6687 C CA . LEU A 1 960 ? 97.705 107.533 139.812 1.00 58.08 960 LEU A CA 1
ATOM 6688 C C . LEU A 1 960 ? 98.284 106.694 138.678 1.00 62.69 960 LEU A C 1
ATOM 6689 O O . LEU A 1 960 ? 97.779 105.612 138.380 1.00 68.65 960 LEU A O 1
ATOM 6694 N N . GLY A 1 961 ? 99.338 107.183 138.031 1.00 52.79 961 GLY A N 1
ATOM 6695 C CA . GLY A 1 961 ? 99.972 106.416 136.981 1.00 48.34 961 GLY A CA 1
ATOM 6696 C C . GLY A 1 961 ? 100.821 105.289 137.535 1.00 47.50 961 GLY A C 1
ATOM 6697 O O . GLY A 1 961 ? 101.373 105.377 138.628 1.00 54.64 961 GLY A O 1
ATOM 6698 N N . ALA A 1 962 ? 100.897 104.202 136.766 1.00 48.98 962 ALA A N 1
ATOM 6699 C CA . ALA A 1 962 ? 101.757 103.058 137.077 1.00 45.35 962 ALA A CA 1
ATOM 6700 C C . ALA A 1 962 ? 101.548 102.555 138.504 1.00 57.41 962 ALA A C 1
ATOM 6701 O O . ALA A 1 962 ? 102.496 102.193 139.202 1.00 62.05 962 ALA A O 1
ATOM 6703 N N . CYS A 1 963 ? 100.292 102.531 138.945 1.00 59.51 963 CYS A N 1
ATOM 6704 C CA . CYS A 1 963 ? 99.951 102.087 140.289 1.00 58.98 963 CYS A CA 1
ATOM 6705 C C . CYS A 1 963 ? 99.421 100.660 140.323 1.00 67.15 963 CYS A C 1
ATOM 6706 O O . CYS A 1 963 ? 98.926 100.222 141.366 1.00 64.75 963 CYS A O 1
ATOM 6709 N N . LYS A 1 964 ? 99.513 99.930 139.210 1.00 79.07 964 LYS A N 1
ATOM 6710 C CA . LYS A 1 964 ? 99.131 98.519 139.142 1.00 78.17 964 LYS A CA 1
ATOM 6711 C C . LYS A 1 964 ? 97.651 98.326 139.481 1.00 72.60 964 LYS A C 1
ATOM 6712 O O . LYS A 1 964 ? 97.285 97.687 140.468 1.00 73.01 964 LYS A O 1
ATOM 6718 N N . LEU A 1 965 ? 96.798 98.893 138.633 1.00 61.08 965 LEU A N 1
ATOM 6719 C CA . LEU A 1 965 ? 95.353 98.866 138.829 1.00 68.53 965 LEU A CA 1
ATOM 6720 C C . LEU A 1 965 ? 94.718 97.954 137.789 1.00 72.88 965 LEU A C 1
ATOM 6721 O O . LEU A 1 965 ? 94.912 98.150 136.585 1.00 73.12 965 LEU A O 1
ATOM 6726 N N . THR A 1 966 ? 93.962 96.964 138.254 1.00 79.07 966 THR A N 1
ATOM 6727 C CA . THR A 1 966 ? 93.219 96.073 137.378 1.00 78.84 966 THR A CA 1
ATOM 6728 C C . THR A 1 966 ? 91.802 96.609 137.192 1.00 76.70 966 THR A C 1
ATOM 6729 O O . THR A 1 966 ? 91.503 97.763 137.507 1.00 78.73 966 THR A O 1
ATOM 6733 N N . SER A 1 967 ? 90.910 95.770 136.667 1.00 79.00 967 SER A N 1
ATOM 6734 C CA . SER A 1 967 ? 89.532 96.156 136.398 1.00 78.11 967 SER A CA 1
ATOM 6735 C C . SER A 1 967 ? 88.586 95.834 137.550 1.00 77.97 967 SER A C 1
ATOM 6736 O O . SER A 1 967 ? 87.386 95.651 137.319 1.00 80.90 967 SER A O 1
ATOM 6739 N N . ASN A 1 968 ? 89.093 95.759 138.780 1.00 84.50 968 ASN A N 1
ATOM 6740 C CA . ASN A 1 968 ? 88.253 95.517 139.947 1.00 85.34 968 ASN A CA 1
ATOM 6741 C C . ASN A 1 968 ? 87.878 96.787 140.694 1.00 85.62 968 ASN A C 1
ATOM 6742 O O . ASN A 1 968 ? 86.812 96.833 141.316 1.00 87.01 968 ASN A O 1
ATOM 6747 N N . CYS A 1 969 ? 88.721 97.814 140.646 1.00 82.18 969 CYS A N 1
ATOM 6748 C CA . CYS A 1 969 ? 88.488 99.064 141.354 1.00 78.65 969 CYS A CA 1
ATOM 6749 C C . CYS A 1 969 ? 87.776 100.098 140.496 1.00 81.30 969 CYS A C 1
ATOM 6750 O O . CYS A 1 969 ? 87.649 101.253 140.916 1.00 85.46 969 CYS A O 1
ATOM 6753 N N . CYS A 1 970 ? 87.326 99.712 139.300 1.00 78.64 970 CYS A N 1
ATOM 6754 C CA . CYS A 1 970 ? 86.771 100.683 138.364 1.00 77.13 970 CYS A CA 1
ATOM 6755 C C . CYS A 1 970 ? 85.450 101.254 138.862 1.00 80.10 970 CYS A C 1
ATOM 6756 O O . CYS A 1 970 ? 85.170 102.439 138.655 1.00 78.05 970 CYS A O 1
ATOM 6759 N N . GLU A 1 971 ? 84.627 100.437 139.523 1.00 86.28 971 GLU A N 1
ATOM 6760 C CA . GLU A 1 971 ? 83.366 100.944 140.058 1.00 85.83 971 GLU A CA 1
ATOM 6761 C C . GLU A 1 971 ? 83.600 101.980 141.152 1.00 87.20 971 GLU A C 1
ATOM 6762 O O . GLU A 1 971 ? 82.957 103.037 141.167 1.00 84.49 971 GLU A O 1
ATOM 6768 N N . ALA A 1 972 ? 84.520 101.694 142.077 1.00 86.53 972 ALA A N 1
ATOM 6769 C CA . ALA A 1 972 ? 84.837 102.654 143.129 1.00 80.79 972 ALA A CA 1
ATOM 6770 C C . ALA A 1 972 ? 85.448 103.922 142.551 1.00 81.10 972 ALA A C 1
ATOM 6771 O O . ALA A 1 972 ? 85.124 105.032 142.990 1.00 83.78 972 ALA A O 1
ATOM 6773 N N . LEU A 1 973 ? 86.334 103.779 141.563 1.00 78.06 973 LEU A N 1
ATOM 6774 C CA . LEU A 1 973 ? 86.919 104.948 140.916 1.00 76.35 973 LEU A CA 1
ATOM 6775 C C . LEU A 1 973 ? 85.849 105.798 140.242 1.00 83.67 973 LEU A C 1
ATOM 6776 O O . LEU A 1 973 ? 85.860 107.031 140.356 1.00 87.19 973 LEU A O 1
ATOM 6781 N N . SER A 1 974 ? 84.911 105.154 139.543 1.00 80.76 974 SER A N 1
ATOM 6782 C CA . SER A 1 974 ? 83.858 105.888 138.852 1.00 76.80 974 SER A CA 1
ATOM 6783 C C . SER A 1 974 ? 82.936 106.591 139.836 1.00 79.51 974 SER A C 1
ATOM 6784 O O . SER A 1 974 ? 82.500 107.719 139.589 1.00 81.73 974 SER A O 1
ATOM 6787 N N . LEU A 1 975 ? 82.616 105.937 140.954 1.00 84.62 975 LEU A N 1
ATOM 6788 C CA . LEU A 1 975 ? 81.778 106.584 141.958 1.00 84.71 975 LEU A CA 1
ATOM 6789 C C . LEU A 1 975 ? 82.500 107.758 142.608 1.00 84.18 975 LEU A C 1
ATOM 6790 O O . LEU A 1 975 ? 81.880 108.784 142.910 1.00 83.01 975 LEU A O 1
ATOM 6795 N N . ALA A 1 976 ? 83.808 107.624 142.840 1.00 90.63 976 ALA A N 1
ATOM 6796 C CA . ALA A 1 976 ? 84.566 108.714 143.444 1.00 89.65 976 ALA A CA 1
ATOM 6797 C C . ALA A 1 976 ? 84.658 109.917 142.514 1.00 85.85 976 ALA A C 1
ATOM 6798 O O . ALA A 1 976 ? 84.499 111.060 142.955 1.00 87.03 976 ALA A O 1
ATOM 6800 N N . ILE A 1 977 ? 84.913 109.684 141.221 1.00 82.39 977 ILE A N 1
ATOM 6801 C CA . ILE A 1 977 ? 85.069 110.793 140.282 1.00 83.81 977 ILE A CA 1
ATOM 6802 C C . ILE A 1 977 ? 83.750 111.225 139.657 1.00 84.28 977 ILE A C 1
ATOM 6803 O O . ILE A 1 977 ? 83.735 112.181 138.870 1.00 87.50 977 ILE A O 1
ATOM 6808 N N . SER A 1 978 ? 82.642 110.555 139.978 1.00 88.17 978 SER A N 1
ATOM 6809 C CA . SER A 1 978 ? 81.345 110.987 139.469 1.00 88.62 978 SER A CA 1
ATOM 6810 C C . SER A 1 978 ? 80.842 112.220 140.208 1.00 89.08 978 SER A C 1
ATOM 6811 O O . SER A 1 978 ? 80.312 113.149 139.588 1.00 90.91 978 SER A O 1
ATOM 6814 N N . CYS A 1 979 ? 80.997 112.248 141.530 1.00 92.94 979 CYS A N 1
ATOM 6815 C CA . CYS A 1 979 ? 80.593 113.380 142.362 1.00 91.80 979 CYS A CA 1
ATOM 6816 C C . CYS A 1 979 ? 81.837 113.896 143.076 1.00 95.68 979 CYS A C 1
ATOM 6817 O O . CYS A 1 979 ? 82.115 113.535 144.222 1.00 94.40 979 CYS A O 1
ATOM 6820 N N . ASN A 1 980 ? 82.581 114.756 142.389 1.00 96.47 980 ASN A N 1
ATOM 6821 C CA . ASN A 1 980 ? 83.821 115.328 142.894 1.00 92.64 980 ASN A CA 1
ATOM 6822 C C . ASN A 1 980 ? 84.154 116.569 142.076 1.00 90.44 980 ASN A C 1
ATOM 6823 O O . ASN A 1 980 ? 85.024 116.521 141.198 1.00 88.48 980 ASN A O 1
ATOM 6828 N N . PRO A 1 981 ? 83.475 117.691 142.322 1.00 86.60 981 PRO A N 1
ATOM 6829 C CA . PRO A 1 981 ? 83.689 118.876 141.479 1.00 89.64 981 PRO A CA 1
ATOM 6830 C C . PRO A 1 981 ? 85.053 119.520 141.648 1.00 91.04 981 PRO A C 1
ATOM 6831 O O . PRO A 1 981 ? 85.448 120.317 140.789 1.00 90.01 981 PRO A O 1
ATOM 6835 N N . HIS A 1 982 ? 85.781 119.211 142.723 1.00 89.23 982 HIS A N 1
ATOM 6836 C CA . HIS A 1 982 ? 87.032 119.912 142.997 1.00 83.18 982 HIS A CA 1
ATOM 6837 C C . HIS A 1 982 ? 88.170 119.410 142.117 1.00 82.96 982 HIS A C 1
ATOM 6838 O O . HIS A 1 982 ? 89.039 120.193 141.717 1.00 84.28 982 HIS A O 1
ATOM 6845 N N . LEU A 1 983 ? 88.190 118.115 141.813 1.00 69.57 983 LEU A N 1
ATOM 6846 C CA . LEU A 1 983 ? 89.281 117.540 141.037 1.00 59.41 983 LEU A CA 1
ATOM 6847 C C . LEU A 1 983 ? 89.321 118.131 139.635 1.00 65.62 983 LEU A C 1
ATOM 6848 O O . LEU A 1 983 ? 88.283 118.379 139.018 1.00 72.04 983 LEU A O 1
ATOM 6853 N N . ASN A 1 984 ? 90.533 118.352 139.131 1.00 61.09 984 ASN A N 1
ATOM 6854 C CA . ASN A 1 984 ? 90.707 119.020 137.848 1.00 61.89 984 ASN A CA 1
ATOM 6855 C C . ASN A 1 984 ? 91.617 118.189 136.950 1.00 63.97 984 ASN A C 1
ATOM 6856 O O . ASN A 1 984 ? 91.414 118.140 135.734 1.00 72.11 984 ASN A O 1
ATOM 6861 N N . SER A 1 985 ? 92.600 117.509 137.533 1.00 49.36 985 SER A N 1
ATOM 6862 C CA . SER A 1 985 ? 93.555 116.725 136.765 1.00 43.77 985 SER A CA 1
ATOM 6863 C C . SER A 1 985 ? 93.670 115.326 137.349 1.00 48.26 985 SER A C 1
ATOM 6864 O O . SER A 1 985 ? 93.484 115.120 138.550 1.00 59.56 985 SER A O 1
ATOM 6867 N N . LEU A 1 986 ? 93.981 114.366 136.482 1.00 46.39 986 LEU A N 1
ATOM 6868 C CA . LEU A 1 986 ? 94.050 112.965 136.869 1.00 47.94 986 LEU A CA 1
ATOM 6869 C C . LEU A 1 986 ? 94.906 112.217 135.858 1.00 43.69 986 LEU A C 1
ATOM 6870 O O . LEU A 1 986 ? 94.808 112.464 134.655 1.00 48.59 986 LEU A O 1
ATOM 6875 N N . ASN A 1 987 ? 95.735 111.302 136.350 1.00 39.34 987 ASN A N 1
ATOM 6876 C CA . ASN A 1 987 ? 96.617 110.503 135.510 1.00 37.28 987 ASN A CA 1
ATOM 6877 C C . ASN A 1 987 ? 96.264 109.033 135.672 1.00 48.33 987 ASN A C 1
ATOM 6878 O O . ASN A 1 987 ? 96.104 108.553 136.798 1.00 58.11 987 ASN A O 1
ATOM 6883 N N . LEU A 1 988 ? 96.136 108.322 134.548 1.00 50.08 988 LEU A N 1
ATOM 6884 C CA . LEU A 1 988 ? 95.747 106.917 134.577 1.00 53.64 988 LEU A CA 1
ATOM 6885 C C . LEU A 1 988 ? 96.518 106.091 133.553 1.00 55.15 988 LEU A C 1
ATOM 6886 O O . LEU A 1 988 ? 95.986 105.112 133.019 1.00 60.13 988 LEU A O 1
ATOM 6891 N N . VAL A 1 989 ? 97.763 106.461 133.265 1.00 49.87 989 VAL A N 1
ATOM 6892 C CA . VAL A 1 989 ? 98.544 105.730 132.277 1.00 48.81 989 VAL A CA 1
ATOM 6893 C C . VAL A 1 989 ? 99.214 104.524 132.927 1.00 51.00 989 VAL A C 1
ATOM 6894 O O . VAL A 1 989 ? 99.340 104.430 134.150 1.00 49.69 989 VAL A O 1
ATOM 6898 N N . LYS A 1 990 ? 99.648 103.589 132.080 1.00 54.82 990 LYS A N 1
ATOM 6899 C CA . LYS A 1 990 ? 100.351 102.377 132.507 1.00 46.74 990 LYS A CA 1
ATOM 6900 C C . LYS A 1 990 ? 99.519 101.551 133.486 1.00 53.85 990 LYS A C 1
ATOM 6901 O O . LYS A 1 990 ? 100.028 101.043 134.486 1.00 61.56 990 LYS A O 1
ATOM 6907 N N . ASN A 1 991 ? 98.229 101.411 133.194 1.00 50.69 991 ASN A N 1
ATOM 6908 C CA . ASN A 1 991 ? 97.331 100.579 133.979 1.00 51.62 991 ASN A CA 1
ATOM 6909 C C . ASN A 1 991 ? 96.495 99.724 133.038 1.00 60.71 991 ASN A C 1
ATOM 6910 O O . ASN A 1 991 ? 96.282 100.083 131.877 1.00 66.63 991 ASN A O 1
ATOM 6915 N N . ASP A 1 992 ? 96.023 98.588 133.546 1.00 66.72 992 ASP A N 1
ATOM 6916 C CA . ASP A 1 992 ? 95.287 97.612 132.747 1.00 62.01 992 ASP A CA 1
ATOM 6917 C C . ASP A 1 992 ? 93.798 97.741 133.042 1.00 64.20 992 ASP A C 1
ATOM 6918 O O . ASP A 1 992 ? 93.356 97.480 134.164 1.00 68.40 992 ASP A O 1
ATOM 6923 N N . PHE A 1 993 ? 93.027 98.128 132.030 1.00 61.70 993 PHE A N 1
ATOM 6924 C CA . PHE A 1 993 ? 91.584 98.280 132.148 1.00 65.99 993 PHE A CA 1
ATOM 6925 C C . PHE A 1 993 ? 90.890 97.449 131.078 1.00 67.34 993 PHE A C 1
ATOM 6926 O O . PHE A 1 993 ? 91.262 97.498 129.902 1.00 70.60 993 PHE A O 1
ATOM 6934 N N . SER A 1 994 ? 89.881 96.690 131.492 1.00 66.18 994 SER A N 1
ATOM 6935 C CA . SER A 1 994 ? 89.106 95.878 130.566 1.00 64.77 994 SER A CA 1
ATOM 6936 C C . SER A 1 994 ? 88.106 96.771 129.836 1.00 71.00 994 SER A C 1
ATOM 6937 O O . SER A 1 994 ? 88.102 97.995 129.991 1.00 75.11 994 SER A O 1
ATOM 6940 N N . THR A 1 995 ? 87.241 96.165 129.021 1.00 66.56 995 THR A N 1
ATOM 6941 C CA . THR A 1 995 ? 86.265 96.955 128.278 1.00 64.31 995 THR A CA 1
ATOM 6942 C C . THR A 1 995 ? 85.164 97.483 129.191 1.00 65.23 995 THR A C 1
ATOM 6943 O O . THR A 1 995 ? 84.772 98.650 129.085 1.00 65.85 995 THR A O 1
ATOM 6947 N N . SER A 1 996 ? 84.656 96.643 130.097 1.00 65.03 996 SER A N 1
ATOM 6948 C CA . SER A 1 996 ? 83.582 97.076 130.988 1.00 63.75 996 SER A CA 1
ATOM 6949 C C . SER A 1 996 ? 84.051 98.173 131.938 1.00 68.32 996 SER A C 1
ATOM 6950 O O . SER A 1 996 ? 83.330 99.150 132.177 1.00 71.38 996 SER A O 1
ATOM 6953 N N . GLY A 1 997 ? 85.253 98.024 132.497 1.00 69.00 997 GLY A N 1
ATOM 6954 C CA . GLY A 1 997 ? 85.790 99.068 133.354 1.00 61.11 997 GLY A CA 1
ATOM 6955 C C . GLY A 1 997 ? 86.009 100.370 132.611 1.00 62.81 997 GLY A C 1
ATOM 6956 O O . GLY A 1 997 ? 85.750 101.452 133.144 1.00 66.67 997 GLY A O 1
ATOM 6957 N N . MET A 1 998 ? 86.485 100.286 131.368 1.00 60.61 998 MET A N 1
ATOM 6958 C CA . MET A 1 998 ? 86.655 101.489 130.563 1.00 59.19 998 MET A CA 1
ATOM 6959 C C . MET A 1 998 ? 85.313 102.146 130.265 1.00 69.65 998 MET A C 1
ATOM 6960 O O . MET A 1 998 ? 85.206 103.377 130.254 1.00 73.62 998 MET A O 1
ATOM 6965 N N . LEU A 1 999 ? 84.275 101.342 130.022 1.00 65.05 999 LEU A N 1
ATOM 6966 C CA . LEU A 1 999 ? 82.945 101.904 129.804 1.00 63.72 999 LEU A CA 1
ATOM 6967 C C . LEU A 1 999 ? 82.429 102.606 131.056 1.00 68.50 999 LEU A C 1
ATOM 6968 O O . LEU A 1 999 ? 81.828 103.684 130.969 1.00 65.93 999 LEU A O 1
ATOM 6973 N N . LYS A 1 1000 ? 82.647 102.006 132.229 1.00 74.43 1000 LYS A N 1
ATOM 6974 C CA . LYS A 1 1000 ? 82.259 102.661 133.476 1.00 64.79 1000 LYS A CA 1
ATOM 6975 C C . LYS A 1 1000 ? 83.009 103.973 133.665 1.00 67.79 1000 LYS A C 1
ATOM 6976 O O . LYS A 1 1000 ? 82.420 104.984 134.069 1.00 72.67 1000 LYS A O 1
ATOM 6982 N N . LEU A 1 1001 ? 84.313 103.975 133.375 1.00 67.80 1001 LEU A N 1
ATOM 6983 C CA . LEU A 1 1001 ? 85.098 105.199 133.492 1.00 65.08 1001 LEU A CA 1
ATOM 6984 C C . LEU A 1 1001 ? 84.581 106.279 132.550 1.00 66.41 1001 LEU A C 1
ATOM 6985 O O . LEU A 1 1001 ? 84.480 107.450 132.931 1.00 62.41 1001 LEU A O 1
ATOM 6990 N N . CYS A 1 1002 ? 84.247 105.903 131.312 1.00 69.21 1002 CYS A N 1
ATOM 6991 C CA . CYS A 1 1002 ? 83.725 106.875 130.355 1.00 70.80 1002 CYS A CA 1
ATOM 6992 C C . CYS A 1 1002 ? 82.371 107.424 130.795 1.00 74.37 1002 CYS A C 1
ATOM 6993 O O . CYS A 1 1002 ? 82.114 108.629 130.673 1.00 76.20 1002 CYS A O 1
ATOM 6996 N N . SER A 1 1003 ? 81.491 106.557 131.302 1.00 68.24 1003 SER A N 1
ATOM 6997 C CA . SER A 1 1003 ? 80.194 107.024 131.784 1.00 71.01 1003 SER A CA 1
ATOM 6998 C C . SER A 1 1003 ? 80.356 107.974 132.964 1.00 74.68 1003 SER A C 1
ATOM 6999 O O . SER A 1 1003 ? 79.604 108.947 133.095 1.00 72.62 1003 SER A O 1
ATOM 7002 N N . ALA A 1 1004 ? 81.325 107.702 133.841 1.00 84.34 1004 ALA A N 1
ATOM 7003 C CA . ALA A 1 1004 ? 81.631 108.642 134.915 1.00 80.14 1004 ALA A CA 1
ATOM 7004 C C . ALA A 1 1004 ? 82.166 109.957 134.360 1.00 79.84 1004 ALA A C 1
ATOM 7005 O O . ALA A 1 1004 ? 81.866 111.032 134.890 1.00 79.32 1004 ALA A O 1
ATOM 7007 N N . PHE A 1 1005 ? 82.971 109.887 133.296 1.00 75.91 1005 PHE A N 1
ATOM 7008 C CA . PHE A 1 1005 ? 83.481 111.100 132.664 1.00 75.11 1005 PHE A CA 1
ATOM 7009 C C . PHE A 1 1005 ? 82.345 111.957 132.120 1.00 77.55 1005 PHE A C 1
ATOM 7010 O O . PHE A 1 1005 ? 82.388 113.1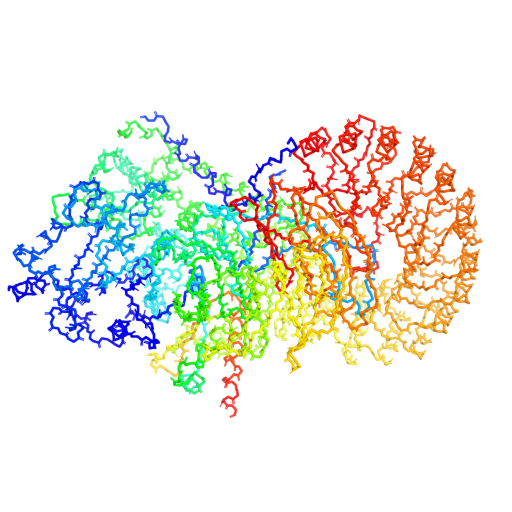89 132.214 1.00 81.02 1005 PHE A O 1
ATOM 7018 N N . GLN A 1 1006 ? 81.322 111.324 131.541 1.00 81.80 1006 GLN A N 1
ATOM 7019 C CA . GLN A 1 1006 ? 80.231 112.066 130.914 1.00 84.84 1006 GLN A CA 1
ATOM 7020 C C . GLN A 1 1006 ? 79.302 112.745 131.913 1.00 88.33 1006 GLN A C 1
ATOM 7021 O O . GLN A 1 1006 ? 78.437 113.518 131.489 1.00 88.82 1006 GLN A O 1
ATOM 7027 N N . CYS A 1 1007 ? 79.447 112.476 133.206 1.00 95.84 1007 CYS A N 1
ATOM 7028 C CA . CYS A 1 1007 ? 78.518 113.015 134.188 1.00 96.50 1007 CYS A CA 1
ATOM 7029 C C . CYS A 1 1007 ? 78.582 114.542 134.198 1.00 97.99 1007 CYS A C 1
ATOM 7030 O O . CYS A 1 1007 ? 79.668 115.120 134.075 1.00 96.64 1007 CYS A O 1
ATOM 7033 N N . PRO A 1 1008 ? 77.442 115.227 134.334 1.00 103.85 1008 PRO A N 1
ATOM 7034 C CA . PRO A 1 1008 ? 77.455 116.698 134.353 1.00 102.27 1008 PRO A CA 1
ATOM 7035 C C . PRO A 1 1008 ? 78.043 117.301 135.618 1.00 102.00 1008 PRO A C 1
ATOM 7036 O O . PRO A 1 1008 ? 78.100 118.532 135.722 1.00 103.75 1008 PRO A O 1
ATOM 7040 N N . VAL A 1 1009 ? 78.474 116.491 136.581 1.00 99.39 1009 VAL A N 1
ATOM 7041 C CA . VAL A 1 1009 ? 79.001 117.032 137.827 1.00 101.70 1009 VAL A CA 1
ATOM 7042 C C . VAL A 1 1009 ? 80.523 117.170 137.799 1.00 100.57 1009 VAL A C 1
ATOM 7043 O O . VAL A 1 1009 ? 81.066 118.109 138.389 1.00 100.56 1009 VAL A O 1
ATOM 7047 N N . SER A 1 1010 ? 81.224 116.260 137.128 1.00 85.49 1010 SER A N 1
ATOM 7048 C CA . SER A 1 1010 ? 82.677 116.314 137.094 1.00 86.84 1010 SER A CA 1
ATOM 7049 C C . SER A 1 1010 ? 83.158 117.523 136.300 1.00 89.85 1010 SER A C 1
ATOM 7050 O O . SER A 1 1010 ? 82.500 117.984 135.364 1.00 88.32 1010 SER A O 1
ATOM 7053 N N . ASN A 1 1011 ? 84.326 118.033 136.682 1.00 90.89 1011 ASN A N 1
ATOM 7054 C CA . ASN A 1 1011 ? 84.938 119.198 136.053 1.00 87.56 1011 ASN A CA 1
ATOM 7055 C C . ASN A 1 1011 ? 86.382 118.910 135.673 1.00 85.12 1011 ASN A C 1
ATOM 7056 O O . ASN A 1 1011 ? 87.241 119.794 135.714 1.00 84.83 1011 ASN A O 1
ATOM 7061 N N . LEU A 1 1012 ? 86.672 117.666 135.300 1.00 71.78 1012 LEU A N 1
ATOM 7062 C CA . LEU A 1 1012 ? 88.023 117.300 134.900 1.00 62.49 1012 LEU A CA 1
ATOM 7063 C C . LEU A 1 1012 ? 88.438 118.070 133.654 1.00 62.53 1012 LEU A C 1
ATOM 7064 O O . LEU A 1 1012 ? 87.686 118.161 132.681 1.00 64.88 1012 LEU A O 1
ATOM 7069 N N . GLY A 1 1013 ? 89.647 118.621 133.686 1.00 56.40 1013 GLY A N 1
ATOM 7070 C CA . GLY A 1 1013 ? 90.145 119.417 132.583 1.00 56.70 1013 GLY A CA 1
ATOM 7071 C C . GLY A 1 1013 ? 91.269 118.752 131.818 1.00 57.82 1013 GLY A C 1
ATOM 7072 O O . GLY A 1 1013 ? 91.417 118.967 130.612 1.00 63.47 1013 GLY A O 1
ATOM 7073 N N . ILE A 1 1014 ? 92.075 117.949 132.506 1.00 49.05 1014 ILE A N 1
ATOM 7074 C CA . ILE A 1 1014 ? 93.181 117.224 131.895 1.00 50.46 1014 ILE A CA 1
ATOM 7075 C C . ILE A 1 1014 ? 93.076 115.765 132.308 1.00 47.02 1014 ILE A C 1
ATOM 7076 O O . ILE A 1 1014 ? 92.949 115.463 133.499 1.00 56.32 1014 ILE A O 1
ATOM 7081 N N . ILE A 1 1015 ? 93.123 114.866 131.330 1.00 47.97 1015 ILE A N 1
ATOM 7082 C CA . ILE A 1 1015 ? 93.043 113.429 131.564 1.00 54.81 1015 ILE A CA 1
ATOM 7083 C C . ILE A 1 1015 ? 94.212 112.778 130.841 1.00 48.80 1015 ILE A C 1
ATOM 7084 O O . ILE A 1 1015 ? 94.399 112.996 129.639 1.00 59.42 1015 ILE A O 1
ATOM 7089 N N . GLY A 1 1016 ? 94.998 111.987 131.564 1.00 29.24 1016 GLY A N 1
ATOM 7090 C CA . GLY A 1 1016 ? 96.136 111.338 130.949 1.00 36.55 1016 GLY A CA 1
ATOM 7091 C C . GLY A 1 1016 ? 95.859 109.910 130.535 1.00 45.03 1016 GLY A C 1
ATOM 7092 O O . GLY A 1 1016 ? 95.930 108.997 131.359 1.00 49.61 1016 GLY A O 1
ATOM 7093 N N . LEU A 1 1017 ? 95.560 109.707 129.254 1.00 51.26 1017 LEU A N 1
ATOM 7094 C CA . LEU A 1 1017 ? 95.302 108.385 128.700 1.00 49.67 1017 LEU A CA 1
ATOM 7095 C C . LEU A 1 1017 ? 95.820 108.331 127.273 1.00 50.92 1017 LEU A C 1
ATOM 7096 O O . LEU A 1 1017 ? 95.700 109.298 126.518 1.00 52.67 1017 LEU A O 1
ATOM 7101 N N . TRP A 1 1018 ? 96.395 107.189 126.909 1.00 48.51 1018 TRP A N 1
ATOM 7102 C CA . TRP A 1 1018 ? 96.702 106.886 125.516 1.00 40.00 1018 TRP A CA 1
ATOM 7103 C C . TRP A 1 1018 ? 95.493 106.164 124.933 1.00 50.43 1018 TRP A C 1
ATOM 7104 O O . TRP A 1 1018 ? 95.243 104.999 125.255 1.00 55.86 1018 TRP A O 1
ATOM 7115 N N . LYS A 1 1019 ? 94.738 106.855 124.082 1.00 50.45 1019 LYS A N 1
ATOM 7116 C CA . LYS A 1 1019 ? 93.474 106.319 123.599 1.00 52.22 1019 LYS A CA 1
ATOM 7117 C C . LYS A 1 1019 ? 93.638 105.267 122.513 1.00 52.22 1019 LYS A C 1
ATOM 7118 O O . LYS A 1 1019 ? 92.638 104.673 122.101 1.00 61.66 1019 LYS A O 1
ATOM 7124 N N . GLN A 1 1020 ? 94.860 105.013 122.045 1.00 45.08 1020 GLN A N 1
ATOM 7125 C CA . GLN A 1 1020 ? 95.094 104.029 120.997 1.00 38.74 1020 GLN A CA 1
ATOM 7126 C C . GLN A 1 1020 ? 95.371 102.635 121.545 1.00 47.18 1020 GLN A C 1
ATOM 7127 O O . GLN A 1 1020 ? 96.062 101.844 120.892 1.00 52.23 1020 GLN A O 1
ATOM 7133 N N . GLU A 1 1021 ? 94.850 102.309 122.728 1.00 53.62 1021 GLU A N 1
ATOM 7134 C CA . GLU A 1 1021 ? 95.057 101.002 123.339 1.00 48.33 1021 GLU A CA 1
ATOM 7135 C C . GLU A 1 1021 ? 93.752 100.277 123.634 1.00 49.04 1021 GLU A C 1
ATOM 7136 O O . GLU A 1 1021 ? 93.771 99.237 124.300 1.00 50.04 1021 GLU A O 1
ATOM 7142 N N . TYR A 1 1022 ? 92.623 100.794 123.166 1.00 45.15 1022 TYR A N 1
ATOM 7143 C CA . TYR A 1 1022 ? 91.320 100.248 123.502 1.00 51.36 1022 TYR A CA 1
ATOM 7144 C C . TYR A 1 1022 ? 90.574 99.890 122.227 1.00 51.82 1022 TYR A C 1
ATOM 7145 O O . TYR A 1 1022 ? 90.919 100.333 121.129 1.00 57.50 1022 TYR A O 1
ATOM 7154 N N . TYR A 1 1023 ? 89.542 99.067 122.383 1.00 53.06 1023 TYR A N 1
ATOM 7155 C CA . TYR A 1 1023 ? 88.768 98.600 121.248 1.00 53.66 1023 TYR A CA 1
ATOM 7156 C C . TYR A 1 1023 ? 87.933 99.744 120.674 1.00 64.66 1023 TYR A C 1
ATOM 7157 O O . TYR A 1 1023 ? 87.967 100.879 121.154 1.00 72.43 1023 TYR A O 1
ATOM 7166 N N . ALA A 1 1024 ? 87.172 99.434 119.621 1.00 61.56 1024 ALA A N 1
ATOM 7167 C CA . ALA A 1 1024 ? 86.447 100.474 118.896 1.00 58.58 1024 ALA A CA 1
ATOM 7168 C C . ALA A 1 1024 ? 85.375 101.128 119.760 1.00 65.08 1024 ALA A C 1
ATOM 7169 O O . ALA A 1 1024 ? 85.173 102.346 119.688 1.00 65.20 1024 ALA A O 1
ATOM 7171 N N . ARG A 1 1025 ? 84.671 100.337 120.572 1.00 65.57 1025 ARG A N 1
ATOM 7172 C CA . ARG A 1 1025 ? 83.584 100.878 121.385 1.00 64.57 1025 ARG A CA 1
ATOM 7173 C C . ARG A 1 1025 ? 84.096 101.903 122.391 1.00 67.29 1025 ARG A C 1
ATOM 7174 O O . ARG A 1 1025 ? 83.482 102.961 122.585 1.00 70.87 1025 ARG A O 1
ATOM 7182 N N . VAL A 1 1026 ? 85.226 101.610 123.036 1.00 64.01 1026 VAL A N 1
ATOM 7183 C CA . VAL A 1 1026 ? 85.798 102.547 123.995 1.00 58.98 1026 VAL A CA 1
ATOM 7184 C C . VAL A 1 1026 ? 86.274 103.812 123.291 1.00 59.40 1026 VAL A C 1
ATOM 7185 O O . VAL A 1 1026 ? 86.145 104.918 123.826 1.00 61.89 1026 VAL A O 1
ATOM 7189 N N . ARG A 1 1027 ? 86.829 103.675 122.084 1.00 57.41 1027 ARG A N 1
ATOM 7190 C CA . ARG A 1 1027 ? 87.222 104.855 121.320 1.00 58.73 1027 ARG A CA 1
ATOM 7191 C C . ARG A 1 1027 ? 86.015 105.720 120.982 1.00 66.15 1027 ARG A C 1
ATOM 7192 O O . ARG A 1 1027 ? 86.086 106.953 121.046 1.00 68.25 1027 ARG A O 1
ATOM 7200 N N . ARG A 1 1028 ? 84.898 105.091 120.606 1.00 65.45 1028 ARG A N 1
ATOM 7201 C CA . ARG A 1 1028 ? 83.684 105.848 120.321 1.00 66.14 1028 ARG A CA 1
ATOM 7202 C C . ARG A 1 1028 ? 83.185 106.578 121.561 1.00 72.61 1028 ARG A C 1
ATOM 7203 O O . ARG A 1 1028 ? 82.769 107.742 121.485 1.00 72.25 1028 ARG A O 1
ATOM 7211 N N . GLN A 1 1029 ? 83.208 105.906 122.715 1.00 72.83 1029 GLN A N 1
ATOM 7212 C CA . GLN A 1 1029 ? 82.786 106.561 123.950 1.00 65.26 1029 GLN A CA 1
ATOM 7213 C C . GLN A 1 1029 ? 83.705 107.726 124.300 1.00 67.56 1029 GLN A C 1
ATOM 7214 O O . GLN A 1 1029 ? 83.241 108.773 124.762 1.00 71.95 1029 GLN A O 1
ATOM 7220 N N . LEU A 1 1030 ? 85.013 107.563 124.088 1.00 72.05 1030 LEU A N 1
ATOM 7221 C CA . LEU A 1 1030 ? 85.950 108.656 124.337 1.00 74.97 1030 LEU A CA 1
ATOM 7222 C C . LEU A 1 1030 ? 85.678 109.837 123.414 1.00 74.27 1030 LEU A C 1
ATOM 7223 O O . LEU A 1 1030 ? 85.742 110.998 123.839 1.00 72.66 1030 LEU A O 1
ATOM 7228 N N . GLU A 1 1031 ? 85.381 109.560 122.142 1.00 77.58 1031 GLU A N 1
ATOM 7229 C CA . GLU A 1 1031 ? 85.043 110.631 121.210 1.00 78.56 1031 GLU A CA 1
ATOM 7230 C C . GLU A 1 1031 ? 83.772 111.353 121.637 1.00 83.72 1031 GLU A C 1
ATOM 7231 O O . GLU A 1 1031 ? 83.690 112.584 121.555 1.00 84.08 1031 GLU A O 1
ATOM 7237 N N . GLU A 1 1032 ? 82.768 110.605 122.100 1.00 81.45 1032 GLU A N 1
ATOM 7238 C CA . GLU A 1 1032 ? 81.544 111.238 122.585 1.00 78.57 1032 GLU A CA 1
ATOM 7239 C C . GLU A 1 1032 ? 81.812 112.090 123.823 1.00 80.01 1032 GLU A C 1
ATOM 7240 O O . GLU A 1 1032 ? 81.239 113.176 123.977 1.00 79.29 1032 GLU A O 1
ATOM 7246 N N . VAL A 1 1033 ? 82.679 111.608 124.718 1.00 82.84 1033 VAL A N 1
ATOM 7247 C CA . VAL A 1 1033 ? 83.058 112.387 125.895 1.00 80.70 1033 VAL A CA 1
ATOM 7248 C C . VAL A 1 1033 ? 83.714 113.694 125.475 1.00 84.00 1033 VAL A C 1
ATOM 7249 O O . VAL A 1 1033 ? 83.406 114.764 126.013 1.00 85.48 1033 VAL A O 1
ATOM 7253 N N . GLU A 1 1034 ? 84.630 113.627 124.509 1.00 88.69 1034 GLU A N 1
ATOM 7254 C CA . GLU A 1 1034 ? 85.281 114.839 124.023 1.00 85.44 1034 GLU A CA 1
ATOM 7255 C C . GLU A 1 1034 ? 84.279 115.771 123.354 1.00 86.47 1034 GLU A C 1
ATOM 7256 O O . GLU A 1 1034 ? 84.425 116.997 123.411 1.00 90.35 1034 GLU A O 1
ATOM 7262 N N . PHE A 1 1035 ? 83.259 115.206 122.705 1.00 86.02 1035 PHE A N 1
ATOM 7263 C CA . PHE A 1 1035 ? 82.263 116.031 122.030 1.00 87.60 1035 PHE A CA 1
ATOM 7264 C C . PHE A 1 1035 ? 81.373 116.765 123.026 1.00 90.61 1035 PHE A C 1
ATOM 7265 O O . PHE A 1 1035 ? 81.066 117.947 122.834 1.00 89.00 1035 PHE A O 1
ATOM 7273 N N . VAL A 1 1036 ? 80.943 116.085 124.091 1.00 95.93 1036 VAL A N 1
ATOM 7274 C CA . VAL A 1 1036 ? 80.040 116.714 125.055 1.00 93.90 1036 VAL A CA 1
ATOM 7275 C C . VAL A 1 1036 ? 80.744 117.850 125.789 1.00 94.96 1036 VAL A C 1
ATOM 7276 O O . VAL A 1 1036 ? 80.215 118.962 125.897 1.00 95.12 1036 VAL A O 1
ATOM 7280 N N . LYS A 1 1037 ? 81.946 117.592 126.297 1.00 94.08 1037 LYS A N 1
ATOM 7281 C CA . LYS A 1 1037 ? 82.720 118.601 127.011 1.00 91.28 1037 LYS A CA 1
ATOM 7282 C C . LYS A 1 1037 ? 83.880 119.061 126.141 1.00 92.00 1037 LYS A C 1
ATOM 7283 O O . LYS A 1 1037 ? 84.835 118.294 125.937 1.00 91.42 1037 LYS A O 1
ATOM 7289 N N . PRO A 1 1038 ? 83.855 120.287 125.614 1.00 96.93 1038 PRO A N 1
ATOM 7290 C CA . PRO A 1 1038 ? 84.874 120.707 124.646 1.00 98.39 1038 PRO A CA 1
ATOM 7291 C C . PRO A 1 1038 ? 86.178 121.191 125.260 1.00 99.61 1038 PRO A C 1
ATOM 7292 O O . PRO A 1 1038 ? 87.132 121.439 124.515 1.00 99.57 1038 PRO A O 1
ATOM 7296 N N . HIS A 1 1039 ? 86.257 121.335 126.581 1.00 90.31 1039 HIS A N 1
ATOM 7297 C CA . HIS A 1 1039 ? 87.447 121.857 127.239 1.00 89.29 1039 HIS A CA 1
ATOM 7298 C C . HIS A 1 1039 ? 88.323 120.765 127.843 1.00 89.39 1039 HIS A C 1
ATOM 7299 O O . HIS A 1 1039 ? 89.252 121.077 128.594 1.00 89.34 1039 HIS A O 1
ATOM 7306 N N . VAL A 1 1040 ? 88.056 119.500 127.532 1.00 75.15 1040 VAL A N 1
ATOM 7307 C CA . VAL A 1 1040 ? 88.803 118.374 128.079 1.00 66.94 1040 VAL A CA 1
ATOM 7308 C C . VAL A 1 1040 ? 89.879 117.971 127.083 1.00 66.07 1040 VAL A C 1
ATOM 7309 O O . VAL A 1 1040 ? 89.607 117.834 125.884 1.00 71.40 1040 VAL A O 1
ATOM 7313 N N . VAL A 1 1041 ? 91.099 117.785 127.576 1.00 59.02 1041 VAL A N 1
ATOM 7314 C CA . VAL A 1 1041 ? 92.234 117.367 126.763 1.00 58.56 1041 VAL A CA 1
ATOM 7315 C C . VAL A 1 1041 ? 92.627 115.964 127.202 1.00 62.49 1041 VAL A C 1
ATOM 7316 O O . VAL A 1 1041 ? 92.923 115.736 128.380 1.00 63.63 1041 VAL A O 1
ATOM 7320 N N . ILE A 1 1042 ? 92.626 115.024 126.259 1.00 62.72 1042 ILE A N 1
ATOM 7321 C CA . ILE A 1 1042 ? 93.014 113.647 126.544 1.00 56.95 1042 ILE A CA 1
ATOM 7322 C C . ILE A 1 1042 ? 94.336 113.352 125.852 1.00 58.89 1042 ILE A C 1
ATOM 7323 O O . ILE A 1 1042 ? 94.364 112.957 124.682 1.00 65.36 1042 ILE A O 1
ATOM 7328 N N . ASP A 1 1043 ? 95.440 113.544 126.569 1.00 58.28 1043 ASP A N 1
ATOM 7329 C CA . ASP A 1 1043 ? 96.773 113.337 126.025 1.00 58.37 1043 ASP A CA 1
ATOM 7330 C C . ASP A 1 1043 ? 97.617 112.561 127.024 1.00 59.86 1043 ASP A C 1
ATOM 7331 O O . ASP A 1 1043 ? 97.509 112.757 128.237 1.00 61.99 1043 ASP A O 1
ATOM 7336 N N . GLY A 1 1044 ? 98.465 111.677 126.500 1.00 47.65 1044 GLY A N 1
ATOM 7337 C CA . GLY A 1 1044 ? 99.303 110.862 127.359 1.00 50.65 1044 GLY A CA 1
ATOM 7338 C C . GLY A 1 1044 ? 100.443 111.614 128.009 1.00 58.04 1044 GLY A C 1
ATOM 7339 O O . GLY A 1 1044 ? 100.959 111.165 129.037 1.00 69.39 1044 GLY A O 1
ATOM 7340 N N . ASP A 1 1045 ? 100.849 112.747 127.437 1.00 60.39 1045 ASP A N 1
ATOM 7341 C CA . ASP A 1 1045 ? 101.931 113.558 127.994 1.00 57.41 1045 ASP A CA 1
ATOM 7342 C C . ASP A 1 1045 ? 101.357 114.408 129.123 1.00 61.84 1045 ASP A C 1
ATOM 7343 O O . ASP A 1 1045 ? 101.048 115.592 128.968 1.00 61.14 1045 ASP A O 1
ATOM 7348 N N . TRP A 1 1046 ? 101.216 113.778 130.289 1.00 58.99 1046 TRP A N 1
ATOM 7349 C CA . TRP A 1 1046 ? 100.572 114.437 131.419 1.00 51.99 1046 TRP A CA 1
ATOM 7350 C C . TRP A 1 1046 ? 101.488 115.455 132.087 1.00 50.31 1046 TRP A C 1
ATOM 7351 O O . TRP A 1 1046 ? 101.003 116.419 132.688 1.00 51.62 1046 TRP A O 1
ATOM 7362 N N . TYR A 1 1047 ? 102.801 115.265 132.000 1.00 58.56 1047 TYR A N 1
ATOM 7363 C CA . TYR A 1 1047 ? 103.754 116.129 132.682 1.00 61.46 1047 TYR A CA 1
ATOM 7364 C C . TYR A 1 1047 ? 104.116 117.374 131.884 1.00 62.44 1047 TYR A C 1
ATOM 7365 O O . TYR A 1 1047 ? 104.911 118.187 132.363 1.00 60.71 1047 TYR A O 1
ATOM 7374 N N . ALA A 1 1048 ? 103.560 117.543 130.689 1.00 61.86 1048 ALA A N 1
ATOM 7375 C CA . ALA A 1 1048 ? 103.829 118.709 129.862 1.00 58.33 1048 ALA A CA 1
ATOM 7376 C C . ALA A 1 1048 ? 102.929 119.892 130.189 1.00 65.60 1048 ALA A C 1
ATOM 7377 O O . ALA A 1 1048 ? 103.073 120.950 129.570 1.00 71.21 1048 ALA A O 1
ATOM 7379 N N . SER A 1 1049 ? 102.008 119.742 131.136 1.00 73.23 1049 SER A N 1
ATOM 7380 C CA . SER A 1 1049 ? 101.101 120.811 131.531 1.00 72.88 1049 SER A CA 1
ATOM 7381 C C . SER A 1 1049 ? 101.604 121.439 132.824 1.00 73.30 1049 SER A C 1
ATOM 7382 O O . SER A 1 1049 ? 101.719 120.756 133.846 1.00 74.61 1049 SER A O 1
ATOM 7385 N N . ASP A 1 1050 ? 101.899 122.737 132.777 1.00 89.05 1050 ASP A N 1
ATOM 7386 C CA . ASP A 1 1050 ? 102.391 123.474 133.934 1.00 91.95 1050 ASP A CA 1
ATOM 7387 C C . ASP A 1 1050 ? 101.556 124.731 134.112 1.00 93.32 1050 ASP A C 1
ATOM 7388 O O . ASP A 1 1050 ? 101.675 125.673 133.323 1.00 94.21 1050 ASP A O 1
ATOM 7393 N N . GLU A 1 1051 ? 100.713 124.747 135.145 1.00 107.27 1051 GLU A N 1
ATOM 7394 C CA . GLU A 1 1051 ? 99.985 125.966 135.476 1.00 107.87 1051 GLU A CA 1
ATOM 7395 C C . GLU A 1 1051 ? 100.878 126.939 136.234 1.00 107.93 1051 GLU A C 1
ATOM 7396 O O . GLU A 1 1051 ? 100.885 128.141 135.948 1.00 109.42 1051 GLU A O 1
ATOM 7402 N N . ASP A 1 1052 ? 101.633 126.436 137.202 1.00 96.21 1052 ASP A N 1
ATOM 7403 C CA . ASP A 1 1052 ? 102.642 127.207 137.910 1.00 97.40 1052 ASP A CA 1
ATOM 7404 C C . ASP A 1 1052 ? 104.027 126.735 137.490 1.00 97.23 1052 ASP A C 1
ATOM 7405 O O . ASP A 1 1052 ? 104.188 125.693 136.850 1.00 96.46 1052 ASP A O 1
ATOM 7410 N N . ASP A 1 1053 ? 105.035 127.517 137.861 1.00 86.12 1053 ASP A N 1
ATOM 7411 C CA . ASP A 1 1053 ? 106.415 127.203 137.500 1.00 86.32 1053 ASP A CA 1
ATOM 7412 C C . ASP A 1 1053 ? 106.857 125.978 138.288 1.00 82.43 1053 ASP A C 1
ATOM 7413 O O . ASP A 1 1053 ? 107.216 126.072 139.462 1.00 84.44 1053 ASP A O 1
ATOM 7418 N N . ARG A 1 1054 ? 106.828 124.814 137.641 1.00 68.15 1054 ARG A N 1
ATOM 7419 C CA . ARG A 1 1054 ? 107.191 123.559 138.283 1.00 67.13 1054 ARG A CA 1
ATOM 7420 C C . ARG A 1 1054 ? 108.510 122.986 137.792 1.00 68.31 1054 ARG A C 1
ATOM 7421 O O . ARG A 1 1054 ? 109.195 122.306 138.557 1.00 71.25 1054 ARG A O 1
ATOM 7429 N N . ASN A 1 1055 ? 108.885 123.251 136.543 1.00 63.52 1055 ASN A N 1
ATOM 7430 C CA . ASN A 1 1055 ? 110.131 122.756 135.961 1.00 57.01 1055 ASN A CA 1
ATOM 7431 C C . ASN A 1 1055 ? 111.209 123.830 135.935 1.00 54.67 1055 ASN A C 1
ATOM 7432 O O . ASN A 1 1055 ? 112.004 123.902 134.996 1.00 58.66 1055 ASN A O 1
ATOM 7437 N N . TRP A 1 1056 ? 111.254 124.683 136.960 1.00 46.74 1056 TRP A N 1
ATOM 7438 C CA . TRP A 1 1056 ? 112.213 125.782 136.973 1.00 49.25 1056 TRP A CA 1
ATOM 7439 C C . TRP A 1 1056 ? 113.652 125.290 137.059 1.00 50.82 1056 TRP A C 1
ATOM 7440 O O . TRP A 1 1056 ? 114.577 126.029 136.706 1.00 56.27 1056 TRP A O 1
ATOM 7451 N N . TRP A 1 1057 ? 113.865 124.063 137.527 1.00 48.74 1057 TRP A N 1
ATOM 7452 C CA . TRP A 1 1057 ? 115.203 123.519 137.715 1.00 44.62 1057 TRP A CA 1
ATOM 7453 C C . TRP A 1 1057 ? 115.611 122.535 136.628 1.00 44.88 1057 TRP A C 1
ATOM 7454 O O . TRP A 1 1057 ? 116.682 121.932 136.731 1.00 53.08 1057 TRP A O 1
ATOM 7465 N N . LYS A 1 1058 ? 114.789 122.352 135.594 1.00 47.74 1058 LYS A N 1
ATOM 7466 C CA . LYS A 1 1058 ? 115.101 121.419 134.523 1.00 46.92 1058 LYS A CA 1
ATOM 7467 C C . LYS A 1 1058 ? 115.409 122.091 133.196 1.00 55.57 1058 LYS A C 1
ATOM 7468 O O . LYS A 1 1058 ? 116.007 121.452 132.326 1.00 57.37 1058 LYS A O 1
ATOM 7474 N N . ASN A 1 1059 ? 115.018 123.349 133.019 1.00 69.14 1059 ASN A N 1
ATOM 7475 C CA . ASN A 1 1059 ? 115.232 124.058 131.764 1.00 72.07 1059 ASN A CA 1
ATOM 7476 C C . ASN A 1 1059 ? 116.717 124.205 131.443 1.00 69.41 1059 ASN A C 1
ATOM 7477 O O . ASN A 1 1059 ? 117.258 123.474 130.613 1.00 67.00 1059 ASN A O 1
ATOM 7482 N N . ASP B 2 146 ? 84.471 89.351 118.470 1.00 120.33 146 ASP B N 1
ATOM 7483 C CA . ASP B 2 146 ? 83.375 90.115 119.126 1.00 120.28 146 ASP B CA 1
ATOM 7484 C C . ASP B 2 146 ? 83.860 91.535 119.437 1.00 120.77 146 ASP B C 1
ATOM 7485 O O . ASP B 2 146 ? 83.132 92.480 119.099 1.00 118.99 146 ASP B O 1
ATOM 7490 N N . PRO B 2 147 ? 85.037 91.743 120.069 1.00 119.27 147 PRO B N 1
ATOM 7491 C CA . PRO B 2 147 ? 85.643 93.065 120.136 1.00 117.27 147 PRO B CA 1
ATOM 7492 C C . PRO B 2 147 ? 86.287 93.339 118.772 1.00 118.18 147 PRO B C 1
ATOM 7493 O O . PRO B 2 147 ? 87.393 92.887 118.565 1.00 119.38 147 PRO B O 1
ATOM 7497 N N . GLN B 2 148 ? 85.586 94.035 117.869 1.00 124.25 148 GLN B N 1
ATOM 7498 C CA . GLN B 2 148 ? 86.134 94.225 116.541 1.00 124.09 148 GLN B CA 1
ATOM 7499 C C . GLN B 2 148 ? 86.699 95.632 116.412 1.00 126.06 148 GLN B C 1
ATOM 7500 O O . GLN B 2 148 ? 85.929 96.603 116.413 1.00 127.48 148 GLN B O 1
ATOM 7506 N N . PRO B 2 149 ? 88.017 95.790 116.313 1.00 123.64 149 PRO B N 1
ATOM 7507 C CA . PRO B 2 149 ? 88.576 97.122 116.061 1.00 122.57 149 PRO B CA 1
ATOM 7508 C C . PRO B 2 149 ? 88.117 97.660 114.715 1.00 122.90 149 PRO B C 1
ATOM 7509 O O . PRO B 2 149 ? 87.960 96.913 113.746 1.00 122.67 149 PRO B O 1
ATOM 7513 N N . VAL B 2 150 ? 87.902 98.971 114.664 1.00 133.81 150 VAL B N 1
ATOM 7514 C CA . VAL B 2 150 ? 87.475 99.657 113.451 1.00 134.68 150 VAL B CA 1
ATOM 7515 C C . VAL B 2 150 ? 88.661 100.457 112.937 1.00 135.75 150 VAL B C 1
ATOM 7516 O O . VAL B 2 150 ? 89.170 101.342 113.637 1.00 136.77 150 VAL B O 1
ATOM 7520 N N . TRP B 2 151 ? 89.105 100.141 111.726 1.00 135.22 151 TRP B N 1
ATOM 7521 C CA . TRP B 2 151 ? 90.242 100.837 111.147 1.00 137.11 151 TRP B CA 1
ATOM 7522 C C . TRP B 2 151 ? 89.811 102.159 110.524 1.00 137.91 151 TRP B C 1
ATOM 7523 O O . TRP B 2 151 ? 88.746 102.271 109.913 1.00 136.20 151 TRP B O 1
ATOM 7534 N N . ASP B 2 152 ? 90.662 103.167 110.688 1.00 142.22 152 ASP B N 1
ATOM 7535 C CA . ASP B 2 152 ? 90.478 104.472 110.075 1.00 140.76 152 ASP B CA 1
ATOM 7536 C C . ASP B 2 152 ? 91.734 104.813 109.291 1.00 141.35 152 ASP B C 1
ATOM 7537 O O . ASP B 2 152 ? 92.799 104.238 109.529 1.00 140.41 152 ASP B O 1
ATOM 7542 N N . ALA B 2 153 ? 91.608 105.747 108.350 1.00 134.23 153 ALA B N 1
ATOM 7543 C CA . ALA B 2 153 ? 92.785 106.197 107.621 1.00 132.10 153 ALA B CA 1
ATOM 7544 C C . ALA B 2 153 ? 93.719 106.916 108.582 1.00 132.86 153 ALA B C 1
ATOM 7545 O O . ALA B 2 153 ? 93.499 108.080 108.929 1.00 133.86 153 ALA B O 1
ATOM 7547 N N . GLU B 2 154 ? 94.767 106.209 109.015 1.00 112.54 154 GLU B N 1
ATOM 7548 C CA . GLU B 2 154 ? 95.544 106.686 110.158 1.00 110.47 154 GLU B CA 1
ATOM 7549 C C . GLU B 2 154 ? 96.289 107.985 109.873 1.00 107.74 154 GLU B C 1
ATOM 7550 O O . GLU B 2 154 ? 96.163 108.927 110.675 1.00 107.23 154 GLU B O 1
ATOM 7556 N N . PRO B 2 155 ? 97.066 108.124 108.780 1.00 99.67 155 PRO B N 1
ATOM 7557 C CA . PRO B 2 155 ? 97.981 109.268 108.699 1.00 100.97 155 PRO B CA 1
ATOM 7558 C C . PRO B 2 155 ? 97.277 110.603 108.512 1.00 102.00 155 PRO B C 1
ATOM 7559 O O . PRO B 2 155 ? 97.464 111.530 109.306 1.00 102.66 155 PRO B O 1
ATOM 7563 N N . GLN B 2 156 ? 96.445 110.691 107.474 1.00 92.25 156 GLN B N 1
ATOM 7564 C CA . GLN B 2 156 ? 95.760 111.930 107.108 1.00 89.43 156 GLN B CA 1
ATOM 7565 C C . GLN B 2 156 ? 96.729 113.111 107.063 1.00 88.84 156 GLN B C 1
ATOM 7566 O O . GLN B 2 156 ? 96.676 114.013 107.899 1.00 91.95 156 GLN B O 1
ATOM 7572 N N . PHE B 2 157 ? 97.647 113.096 106.100 1.00 74.03 157 PHE B N 1
ATOM 7573 C CA . PHE B 2 157 ? 98.587 114.201 105.981 1.00 7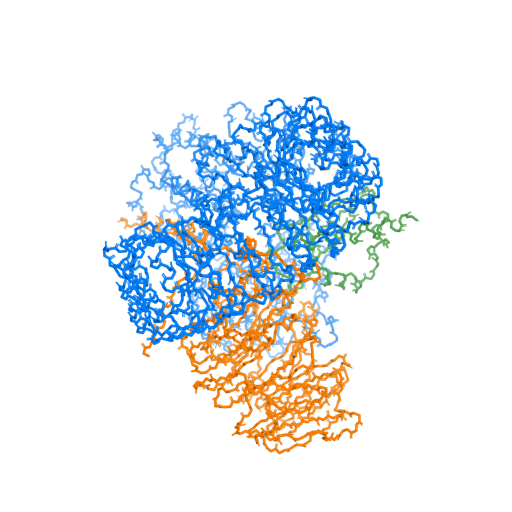5.69 157 PHE B CA 1
ATOM 7574 C C . PHE B 2 157 ? 97.927 115.414 105.336 1.00 79.64 157 PHE B C 1
ATOM 7575 O O . PHE B 2 157 ? 96.831 115.333 104.776 1.00 80.16 157 PHE B O 1
ATOM 7583 N N . CYS B 2 158 ? 98.622 116.550 105.414 1.00 69.62 158 CYS B N 1
ATOM 7584 C CA . CYS B 2 158 ? 98.161 117.774 104.767 1.00 67.22 158 CYS B CA 1
ATOM 7585 C C . CYS B 2 158 ? 98.416 117.746 103.262 1.00 66.95 158 CYS B C 1
ATOM 7586 O O . CYS B 2 158 ? 97.608 118.262 102.476 1.00 71.76 158 CYS B O 1
ATOM 7589 N N . GLN B 2 159 ? 99.541 117.159 102.846 1.00 57.42 159 GLN B N 1
ATOM 7590 C CA . GLN B 2 159 ? 99.866 117.102 101.425 1.00 57.02 159 GLN B CA 1
ATOM 7591 C C . GLN B 2 159 ? 98.803 116.336 100.653 1.00 66.31 159 GLN B C 1
ATOM 7592 O O . GLN B 2 159 ? 98.375 116.766 99.577 1.00 67.21 159 GLN B O 1
ATOM 7598 N N . GLY B 2 160 ? 98.361 115.198 101.189 1.00 62.24 160 GLY B N 1
ATOM 7599 C CA . GLY B 2 160 ? 97.233 114.502 100.602 1.00 55.60 160 GLY B CA 1
ATOM 7600 C C . GLY B 2 160 ? 95.916 115.219 100.792 1.00 59.26 160 GLY B C 1
ATOM 7601 O O . GLY B 2 160 ? 95.011 115.059 99.968 1.00 64.18 160 GLY B O 1
ATOM 7602 N N . PHE B 2 161 ? 95.795 116.014 101.857 1.00 54.29 161 PHE B N 1
ATOM 7603 C CA . PHE B 2 161 ? 94.567 116.762 102.100 1.00 55.73 161 PHE B CA 1
ATOM 7604 C C . PHE B 2 161 ? 94.301 117.757 100.978 1.00 59.91 161 PHE B C 1
ATOM 7605 O O . PHE B 2 161 ? 93.183 117.836 100.454 1.00 62.22 161 PHE B O 1
ATOM 7613 N N . LEU B 2 162 ? 95.326 118.517 100.584 1.00 56.70 162 LEU B N 1
ATOM 7614 C CA . LEU B 2 162 ? 95.146 119.483 99.501 1.00 50.13 162 LEU B CA 1
ATOM 7615 C C . LEU B 2 162 ? 94.802 118.792 98.186 1.00 55.94 162 LEU B C 1
ATOM 7616 O O . LEU B 2 162 ? 93.916 119.246 97.450 1.00 60.46 162 LEU B O 1
ATOM 7621 N N . ILE B 2 163 ? 95.493 117.692 97.876 1.00 56.87 163 ILE B N 1
ATOM 7622 C CA . ILE B 2 163 ? 95.248 116.981 96.625 1.00 51.59 163 ILE B CA 1
ATOM 7623 C C . ILE B 2 163 ? 93.828 116.431 96.590 1.00 56.06 163 ILE B C 1
ATOM 7624 O O . ILE B 2 163 ? 93.137 116.525 95.570 1.00 57.22 163 ILE B O 1
ATOM 7629 N N . GLN B 2 164 ? 93.370 115.847 97.700 1.00 63.24 164 GLN B N 1
ATOM 7630 C CA . GLN B 2 164 ? 92.005 115.338 97.753 1.00 59.15 164 GLN B CA 1
ATOM 7631 C C . GLN B 2 164 ? 90.992 116.467 97.632 1.00 61.06 164 GLN B C 1
ATOM 7632 O O . GLN B 2 164 ? 89.948 116.303 96.993 1.00 65.28 164 GLN B O 1
ATOM 7638 N N . GLY B 2 165 ? 91.278 117.617 98.243 1.00 60.70 165 GLY B N 1
ATOM 7639 C CA . GLY B 2 165 ? 90.369 118.744 98.126 1.00 56.16 165 GLY B CA 1
ATOM 7640 C C . GLY B 2 165 ? 90.266 119.271 96.709 1.00 56.04 165 GLY B C 1
ATOM 7641 O O . GLY B 2 165 ? 89.197 119.711 96.278 1.00 57.52 165 GLY B O 1
ATOM 7642 N N . LEU B 2 166 ? 91.375 119.243 95.965 1.00 60.21 166 LEU B N 1
ATOM 7643 C CA . LEU B 2 166 ? 91.352 119.739 94.591 1.00 58.56 166 LEU B CA 1
ATOM 7644 C C . LEU B 2 166 ? 90.575 118.815 93.662 1.00 58.76 166 LEU B C 1
ATOM 7645 O O . LEU B 2 166 ? 90.039 119.270 92.647 1.00 55.85 166 LEU B O 1
ATOM 7650 N N . TRP B 2 167 ? 90.510 117.522 93.985 1.00 72.57 167 TRP B N 1
ATOM 7651 C CA . TRP B 2 167 ? 89.877 116.559 93.088 1.00 68.73 167 TRP B CA 1
ATOM 7652 C C . TRP B 2 167 ? 88.366 116.744 93.037 1.00 65.97 167 TRP B C 1
ATOM 7653 O O . TRP B 2 167 ? 87.763 116.655 91.963 1.00 69.17 167 TRP B O 1
ATOM 7664 N N . GLU B 2 168 ? 87.737 116.996 94.186 1.00 73.90 168 GLU B N 1
ATOM 7665 C CA . GLU B 2 168 ? 86.287 117.152 94.221 1.00 75.79 168 GLU B CA 1
ATOM 7666 C C . GLU B 2 168 ? 85.834 118.401 93.478 1.00 76.78 168 GLU B C 1
ATOM 7667 O O . GLU B 2 168 ? 84.726 118.428 92.929 1.00 81.07 168 GLU B O 1
ATOM 7673 N N . LEU B 2 169 ? 86.676 119.436 93.447 1.00 74.22 169 LEU B N 1
ATOM 7674 C CA . LEU B 2 169 ? 86.328 120.664 92.740 1.00 77.22 169 LEU B CA 1
ATOM 7675 C C . LEU B 2 169 ? 86.154 120.410 91.247 1.00 78.71 169 LEU B C 1
ATOM 7676 O O . LEU B 2 169 ? 85.256 120.975 90.614 1.00 79.93 169 LEU B O 1
ATOM 7681 N N . PHE B 2 170 ? 86.997 119.552 90.672 1.00 73.93 170 PHE B N 1
ATOM 7682 C CA . PHE B 2 170 ? 86.936 119.282 89.239 1.00 74.02 170 PHE B CA 1
ATOM 7683 C C . PHE B 2 170 ? 85.597 118.660 88.848 1.00 82.92 170 PHE B C 1
ATOM 7684 O O . PHE B 2 170 ? 84.899 119.163 87.955 1.00 86.52 170 PHE B O 1
ATOM 7692 N N . MET B 2 171 ? 85.208 117.574 89.523 1.00 78.66 171 MET B N 1
ATOM 7693 C CA . MET B 2 171 ? 83.915 116.963 89.236 1.00 72.59 171 MET B CA 1
ATOM 7694 C C . MET B 2 171 ? 82.766 117.903 89.561 1.00 77.90 171 MET B C 1
ATOM 7695 O O . MET B 2 171 ? 81.826 118.032 88.771 1.00 83.21 171 MET B O 1
ATOM 7700 N N . ASP B 2 172 ? 82.824 118.579 90.712 1.00 81.43 172 ASP B N 1
ATOM 7701 C CA . ASP B 2 172 ? 81.740 119.486 91.071 1.00 85.04 172 ASP B CA 1
ATOM 7702 C C . ASP B 2 172 ? 81.571 120.589 90.034 1.00 86.79 172 ASP B C 1
ATOM 7703 O O . ASP B 2 172 ? 80.464 121.106 89.853 1.00 89.73 172 ASP B O 1
ATOM 7708 N N . SER B 2 173 ? 82.652 120.959 89.345 1.00 85.82 173 SER B N 1
ATOM 7709 C CA . SER B 2 173 ? 82.532 121.897 88.235 1.00 87.97 173 SER B CA 1
ATOM 7710 C C . SER B 2 173 ? 81.912 121.232 87.011 1.00 86.28 173 SER B C 1
ATOM 7711 O O . SER B 2 173 ? 81.058 121.827 86.344 1.00 85.81 173 SER B O 1
ATOM 7714 N N . ARG B 2 174 ? 82.327 120.006 86.694 1.00 87.03 174 ARG B N 1
ATOM 7715 C CA . ARG B 2 174 ? 81.810 119.328 85.501 1.00 87.91 174 ARG B CA 1
ATOM 7716 C C . ARG B 2 174 ? 80.636 118.403 85.844 1.00 94.89 174 ARG B C 1
ATOM 7717 O O . ARG B 2 174 ? 80.650 117.199 85.591 1.00 94.75 174 ARG B O 1
ATOM 7725 N N . GLN B 2 175 ? 79.585 118.995 86.411 1.00 109.14 175 GLN B N 1
ATOM 7726 C CA . GLN B 2 175 ? 78.369 118.257 86.747 1.00 107.14 175 GLN B CA 1
ATOM 7727 C C . GLN B 2 175 ? 77.148 118.676 85.946 1.00 108.81 175 GLN B C 1
ATOM 7728 O O . GLN B 2 175 ? 76.354 117.816 85.558 1.00 108.27 175 GLN B O 1
ATOM 7734 N N . LYS B 2 176 ? 76.966 119.976 85.699 1.00 120.14 176 LYS B N 1
ATOM 7735 C CA . LYS B 2 176 ? 75.740 120.441 85.057 1.00 120.89 176 LYS B CA 1
ATOM 7736 C C . LYS B 2 176 ? 75.593 119.873 83.650 1.00 119.45 176 LYS B C 1
ATOM 7737 O O . LYS B 2 176 ? 74.501 119.443 83.261 1.00 117.89 176 LYS B O 1
ATOM 7743 N N . ASN B 2 177 ? 76.680 119.858 82.882 1.00 123.34 177 ASN B N 1
ATOM 7744 C CA . ASN B 2 177 ? 76.683 119.334 81.516 1.00 124.24 177 ASN B CA 1
ATOM 7745 C C . ASN B 2 177 ? 75.601 119.980 80.653 1.00 122.14 177 ASN B C 1
ATOM 7746 O O . ASN B 2 177 ? 75.737 120.072 79.433 1.00 120.85 177 ASN B O 1
ATOM 7751 N N . ALA B 2 247 ? 90.195 121.369 115.319 1.00 112.05 247 ALA B N 1
ATOM 7752 C CA . ALA B 2 247 ? 90.770 121.432 113.980 1.00 112.10 247 ALA B CA 1
ATOM 7753 C C . ALA B 2 247 ? 91.172 120.044 113.495 1.00 112.43 247 ALA B C 1
ATOM 7754 O O . ALA B 2 247 ? 91.308 119.116 114.291 1.00 113.01 247 ALA B O 1
ATOM 7756 N N . ASP B 2 248 ? 91.357 119.912 112.184 1.00 100.18 248 ASP B N 1
ATOM 7757 C CA . ASP B 2 248 ? 91.774 118.642 111.609 1.00 100.06 248 ASP B CA 1
ATOM 7758 C C . ASP B 2 248 ? 93.150 118.250 112.128 1.00 97.62 248 ASP B C 1
ATOM 7759 O O . ASP B 2 248 ? 94.063 119.076 112.200 1.00 96.17 248 ASP B O 1
ATOM 7764 N N . LYS B 2 249 ? 93.297 116.979 112.490 1.00 89.21 249 LYS B N 1
ATOM 7765 C CA . LYS B 2 249 ? 94.532 116.474 113.071 1.00 91.53 249 LYS B CA 1
ATOM 7766 C C . LYS B 2 249 ? 95.306 115.704 112.010 1.00 89.89 249 LYS B C 1
ATOM 7767 O O . LYS B 2 249 ? 94.774 114.771 111.401 1.00 90.04 249 LYS B O 1
ATOM 7773 N N . PHE B 2 250 ? 96.557 116.097 111.795 1.00 77.35 250 PHE B N 1
ATOM 7774 C CA . PHE B 2 250 ? 97.416 115.512 110.779 1.00 74.73 250 PHE B CA 1
ATOM 7775 C C . PHE B 2 250 ? 98.610 114.840 111.442 1.00 77.24 250 PHE B C 1
ATOM 7776 O O . PHE B 2 250 ? 99.151 115.349 112.427 1.00 77.60 250 PHE B O 1
ATOM 7784 N N . LEU B 2 251 ? 99.013 113.696 110.900 1.00 67.69 251 LEU B N 1
ATOM 7785 C CA . LEU B 2 251 ? 100.183 112.990 111.398 1.00 64.09 251 LEU B CA 1
ATOM 7786 C C . LEU B 2 251 ? 101.459 113.604 110.834 1.00 70.65 251 LEU B C 1
ATOM 7787 O O . LEU B 2 251 ? 101.473 114.156 109.731 1.00 78.39 251 LEU B O 1
ATOM 7792 N N . LYS B 2 252 ? 102.535 113.509 111.605 1.00 62.53 252 LYS B N 1
ATOM 7793 C CA . LYS B 2 252 ? 103.830 113.973 111.123 1.00 61.23 252 LYS B CA 1
ATOM 7794 C C . LYS B 2 252 ? 104.386 112.974 110.115 1.00 64.62 252 LYS B C 1
ATOM 7795 O O . LYS B 2 252 ? 104.436 111.773 110.403 1.00 67.43 252 LYS B O 1
ATOM 7801 N N . PRO B 2 253 ? 104.803 113.418 108.934 1.00 56.02 253 PRO B N 1
ATOM 7802 C CA . PRO B 2 253 ? 105.317 112.477 107.935 1.00 54.20 253 PRO B CA 1
ATOM 7803 C C . PRO B 2 253 ? 106.656 111.887 108.342 1.00 51.40 253 PRO B C 1
ATOM 7804 O O . PRO B 2 253 ? 107.411 112.468 109.123 1.00 53.42 253 PRO B O 1
ATOM 7808 N N . LEU B 2 254 ? 106.941 110.709 107.795 1.00 44.09 254 LEU B N 1
ATOM 7809 C CA . LEU B 2 254 ? 108.224 110.034 107.975 1.00 36.79 254 LEU B CA 1
ATOM 7810 C C . LEU B 2 254 ? 109.203 110.621 106.966 1.00 45.25 254 LEU B C 1
ATOM 7811 O O . LEU B 2 254 ? 109.311 110.160 105.829 1.00 51.01 254 LEU B O 1
ATOM 7816 N N . SER B 2 255 ? 109.926 111.656 107.389 1.00 49.89 255 SER B N 1
ATOM 7817 C CA . SER B 2 255 ? 110.767 112.418 106.475 1.00 40.68 255 SER B CA 1
ATOM 7818 C C . SER B 2 255 ? 111.967 111.597 106.024 1.00 42.74 255 SER B C 1
ATOM 7819 O O . SER B 2 255 ? 112.675 111.009 106.845 1.00 54.70 255 SER B O 1
ATOM 7822 N N . TRP B 2 256 ? 112.195 111.565 104.711 1.00 37.94 256 TRP B N 1
ATOM 7823 C CA . TRP B 2 256 ? 113.279 110.832 104.062 1.00 39.10 256 TRP B CA 1
ATOM 7824 C C . TRP B 2 256 ? 113.265 109.343 104.381 1.00 38.74 256 TRP B C 1
ATOM 7825 O O . TRP B 2 256 ? 114.241 108.645 104.091 1.00 35.83 256 TRP B O 1
ATOM 7836 N N . GLY B 2 257 ? 112.181 108.834 104.959 1.00 37.20 257 GLY B N 1
ATOM 7837 C CA . GLY B 2 257 ? 112.154 107.453 105.389 1.00 35.25 257 GLY B CA 1
ATOM 7838 C C . GLY B 2 257 ? 113.047 107.150 106.567 1.00 45.49 257 GLY B C 1
ATOM 7839 O O . GLY B 2 257 ? 113.322 105.980 106.836 1.00 51.39 257 GLY B O 1
ATOM 7840 N N . SER B 2 258 ? 113.507 108.175 107.282 1.00 55.49 258 SER B N 1
ATOM 7841 C CA . SER B 2 258 ? 114.457 108.006 108.374 1.00 44.14 258 SER B CA 1
ATOM 7842 C C . SER B 2 258 ? 113.888 108.400 109.727 1.00 52.16 258 SER B C 1
ATOM 7843 O O . SER B 2 258 ? 113.886 107.579 110.652 1.00 56.85 258 SER B O 1
ATOM 7846 N N . GLU B 2 259 ? 113.399 109.630 109.877 1.00 54.14 259 GLU B N 1
ATOM 7847 C CA . GLU B 2 259 ? 112.989 110.136 111.178 1.00 53.29 259 GLU B CA 1
ATOM 7848 C C . GLU B 2 259 ? 111.713 110.953 111.040 1.00 48.47 259 GLU B C 1
ATOM 7849 O O . GLU B 2 259 ? 111.291 111.309 109.938 1.00 50.68 259 GLU B O 1
ATOM 7855 N N . VAL B 2 260 ? 111.100 111.250 112.187 1.00 45.90 260 VAL B N 1
ATOM 7856 C CA . VAL B 2 260 ? 109.799 111.909 112.222 1.00 52.90 260 VAL B CA 1
ATOM 7857 C C . VAL B 2 260 ? 109.887 113.393 112.578 1.00 53.62 260 VAL B C 1
ATOM 7858 O O . VAL B 2 260 ? 108.982 114.158 112.208 1.00 55.63 260 VAL B O 1
ATOM 7862 N N . LEU B 2 261 ? 110.957 113.829 113.246 1.00 47.31 261 LEU B N 1
ATOM 7863 C CA . LEU B 2 261 ? 111.151 115.233 113.617 1.00 50.09 261 LEU B CA 1
ATOM 7864 C C . LEU B 2 261 ? 110.027 115.727 114.531 1.00 53.30 261 LEU B C 1
ATOM 7865 O O . LEU B 2 261 ? 109.232 116.600 114.181 1.00 49.12 261 LEU B O 1
ATOM 7870 N N . GLU B 2 262 ? 109.977 115.140 115.720 1.00 61.69 262 GLU B N 1
ATOM 7871 C CA . GLU B 2 262 ? 109.028 115.495 116.764 1.00 50.45 262 GLU B CA 1
ATOM 7872 C C . GLU B 2 262 ? 109.788 115.995 117.993 1.00 59.94 262 GLU B C 1
ATOM 7873 O O . GLU B 2 262 ? 111.003 116.207 117.956 1.00 63.98 262 GLU B O 1
ATOM 7879 N N . SER B 2 263 ? 109.057 116.185 119.086 1.00 69.91 263 SER B N 1
ATOM 7880 C CA . SER B 2 263 ? 109.633 116.528 120.378 1.00 65.59 263 SER B CA 1
ATOM 7881 C C . SER B 2 263 ? 109.335 115.416 121.374 1.00 67.98 263 SER B C 1
ATOM 7882 O O . SER B 2 263 ? 108.267 114.798 121.328 1.00 67.85 263 SER B O 1
ATOM 7885 N N . SER B 2 264 ? 110.284 115.161 122.272 1.00 69.82 264 SER B N 1
ATOM 7886 C CA . SER B 2 264 ? 110.143 114.073 123.227 1.00 68.24 264 SER B CA 1
ATOM 7887 C C . SER B 2 264 ? 109.204 114.469 124.366 1.00 69.03 264 SER B C 1
ATOM 7888 O O . SER B 2 264 ? 108.803 1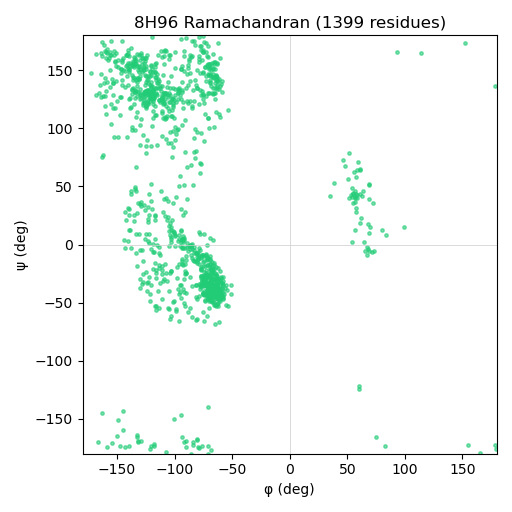15.626 124.512 1.00 71.63 264 SER B O 1
ATOM 7891 N N . CYS B 2 265 ? 108.855 113.479 125.181 1.00 62.66 265 CYS B N 1
ATOM 7892 C CA . CYS B 2 265 ? 107.961 113.671 126.311 1.00 62.92 265 CYS B CA 1
ATOM 7893 C C . CYS B 2 265 ? 108.738 114.094 127.555 1.00 67.04 265 CYS B C 1
ATOM 7894 O O . CYS B 2 265 ? 109.948 113.886 127.666 1.00 68.70 265 CYS B O 1
ATOM 7897 N N . ASN B 2 266 ? 108.017 114.692 128.499 1.00 73.57 266 ASN B N 1
ATOM 7898 C CA . ASN B 2 266 ? 108.609 115.169 129.737 1.00 71.77 266 ASN B CA 1
ATOM 7899 C C . ASN B 2 266 ? 108.680 114.053 130.776 1.00 73.89 266 ASN B C 1
ATOM 7900 O O . ASN B 2 266 ? 107.987 113.036 130.687 1.00 78.98 266 ASN B O 1
ATOM 7905 N N . GLN B 2 267 ? 109.532 114.259 131.775 1.00 68.91 267 GLN B N 1
ATOM 7906 C CA . GLN B 2 267 ? 109.747 113.304 132.848 1.00 66.12 267 GLN B CA 1
ATOM 7907 C C . GLN B 2 267 ? 109.657 114.008 134.193 1.00 67.14 267 GLN B C 1
ATOM 7908 O O . GLN B 2 267 ? 109.906 115.213 134.284 1.00 71.14 267 GLN B O 1
ATOM 7914 N N . PRO B 2 268 ? 109.287 113.284 135.252 1.00 64.87 268 PRO B N 1
ATOM 7915 C CA . PRO B 2 268 ? 109.213 113.919 136.577 1.00 64.66 268 PRO B CA 1
ATOM 7916 C C . PRO B 2 268 ? 110.555 114.395 137.108 1.00 69.38 268 PRO B C 1
ATOM 7917 O O . PRO B 2 268 ? 110.586 115.303 137.947 1.00 75.30 268 PRO B O 1
ATOM 7921 N N . SER B 2 269 ? 111.663 113.814 136.655 1.00 64.86 269 SER B N 1
ATOM 7922 C CA . SER B 2 269 ? 112.979 114.165 137.171 1.00 66.67 269 SER B CA 1
ATOM 7923 C C . SER B 2 269 ? 114.001 114.018 136.049 1.00 72.02 269 SER B C 1
ATOM 7924 O O . SER B 2 269 ? 113.652 113.773 134.890 1.00 71.23 269 SER B O 1
ATOM 7927 N N . THR B 2 270 ? 115.275 114.166 136.400 1.00 82.62 270 THR B N 1
ATOM 7928 C CA . THR B 2 270 ? 116.380 114.057 135.458 1.00 80.60 270 THR B CA 1
ATOM 7929 C C . THR B 2 270 ? 117.239 112.849 135.805 1.00 81.89 270 THR B C 1
ATOM 7930 O O . THR B 2 270 ? 117.455 112.546 136.982 1.00 81.25 270 THR B O 1
ATOM 7934 N N . ALA B 2 271 ? 117.729 112.166 134.776 1.00 102.23 271 ALA B N 1
ATOM 7935 C CA . ALA B 2 271 ? 118.526 110.968 134.977 1.00 101.70 271 ALA B CA 1
ATOM 7936 C C . ALA B 2 271 ? 119.933 111.329 135.451 1.00 102.24 271 ALA B C 1
ATOM 7937 O O . ALA B 2 271 ? 120.374 112.479 135.376 1.00 103.48 271 ALA B O 1
ATOM 7939 N N . LEU B 2 272 ? 120.642 110.318 135.946 1.00 110.64 272 LEU B N 1
ATOM 7940 C CA . LEU B 2 272 ? 122.013 110.501 136.389 1.00 111.65 272 LEU B CA 1
ATOM 7941 C C . LEU B 2 272 ? 122.917 110.821 135.198 1.00 113.91 272 LEU B C 1
ATOM 7942 O O . LEU B 2 272 ? 122.555 110.628 134.034 1.00 116.11 272 LEU B O 1
ATOM 7947 N N . TRP B 2 273 ? 124.114 111.327 135.506 1.00 114.75 273 TRP B N 1
ATOM 7948 C CA . TRP B 2 273 ? 125.053 111.691 134.450 1.00 116.40 273 TRP B CA 1
ATOM 7949 C C . TRP B 2 273 ? 125.476 110.473 133.639 1.00 118.46 273 TRP B C 1
ATOM 7950 O O . TRP B 2 273 ? 125.607 110.549 132.412 1.00 116.41 273 TRP B O 1
ATOM 7961 N N . GLN B 2 274 ? 125.703 109.342 134.305 1.00 136.06 274 GLN B N 1
ATOM 7962 C CA . GLN B 2 274 ? 126.063 108.113 133.612 1.00 134.54 274 GLN B CA 1
ATOM 7963 C C . GLN B 2 274 ? 124.872 107.438 132.944 1.00 135.43 274 GLN B C 1
ATOM 7964 O O . GLN B 2 274 ? 125.071 106.506 132.158 1.00 137.37 274 GLN B O 1
ATOM 7970 N N . LEU B 2 275 ? 123.652 107.881 133.235 1.00 134.84 275 LEU B N 1
ATOM 7971 C CA . LEU B 2 275 ? 122.433 107.293 132.680 1.00 135.49 275 LEU B CA 1
ATOM 7972 C C . LEU B 2 275 ? 121.926 108.220 131.580 1.00 135.10 275 LEU B C 1
ATOM 7973 O O . LEU B 2 275 ? 121.106 109.108 131.818 1.00 135.42 275 LEU B O 1
ATOM 7978 N N . GLU B 2 276 ? 122.419 108.011 130.361 1.00 132.85 276 GLU B N 1
ATOM 7979 C CA . GLU B 2 276 ? 122.077 108.872 129.235 1.00 134.04 276 GLU B CA 1
ATOM 7980 C C . GLU B 2 276 ? 121.323 108.142 128.136 1.00 135.38 276 GLU B C 1
ATOM 7981 O O . GLU B 2 276 ? 120.252 108.598 127.718 1.00 133.72 276 GLU B O 1
ATOM 7987 N N . ARG B 2 277 ? 121.851 107.021 127.653 1.00 131.36 277 ARG B N 1
ATOM 7988 C CA . ARG B 2 277 ? 121.300 106.339 126.490 1.00 130.14 277 ARG B CA 1
ATOM 7989 C C . ARG B 2 277 ? 120.296 105.251 126.846 1.00 128.68 277 ARG B C 1
ATOM 7990 O O . ARG B 2 277 ? 119.826 104.549 125.945 1.00 128.97 277 ARG B O 1
ATOM 7998 N N . PHE B 2 278 ? 119.955 105.090 128.122 1.00 103.45 278 PHE B N 1
ATOM 7999 C CA . PHE B 2 278 ? 119.024 104.047 128.548 1.00 100.98 278 PHE B CA 1
ATOM 8000 C C . PHE B 2 278 ? 117.639 104.666 128.687 1.00 100.27 278 PHE B C 1
ATOM 8001 O O . PHE B 2 278 ? 117.326 105.303 129.695 1.00 101.51 278 PHE B O 1
ATOM 8009 N N . THR B 2 279 ? 116.804 104.472 127.669 1.00 77.16 279 THR B N 1
ATOM 8010 C CA . THR B 2 279 ? 115.466 105.040 127.620 1.00 74.79 279 THR B CA 1
ATOM 8011 C C . THR B 2 279 ? 114.455 103.939 127.334 1.00 73.25 279 THR B C 1
ATOM 8012 O O . THR B 2 279 ? 114.799 102.866 126.833 1.00 74.62 279 THR B O 1
ATOM 8016 N N . VAL B 2 280 ? 113.196 104.217 127.661 1.00 59.12 280 VAL B N 1
ATOM 8017 C CA . VAL B 2 280 ? 112.109 103.265 127.447 1.00 60.44 280 VAL B CA 1
ATOM 8018 C C . VAL B 2 280 ? 110.999 103.947 126.656 1.00 59.93 280 VAL B C 1
ATOM 8019 O O . VAL B 2 280 ? 110.824 105.169 126.767 1.00 63.15 280 VAL B O 1
ATOM 8023 N N . PRO B 2 281 ? 110.231 103.215 125.856 1.00 48.21 281 PRO B N 1
ATOM 8024 C CA . PRO B 2 281 ? 109.164 103.836 125.069 1.00 44.00 281 PRO B CA 1
ATOM 8025 C C . PRO B 2 281 ? 107.948 104.151 125.929 1.00 47.65 281 PRO B C 1
ATOM 8026 O O . PRO B 2 281 ? 107.849 103.756 127.090 1.00 60.09 281 PRO B O 1
ATOM 8030 N N . GLN B 2 282 ? 107.010 104.884 125.330 1.00 47.22 282 GLN B N 1
ATOM 8031 C CA . GLN B 2 282 ? 105.793 105.259 126.038 1.00 53.19 282 GLN B CA 1
ATOM 8032 C C . GLN B 2 282 ? 104.535 104.948 125.235 1.00 51.73 282 GLN B C 1
ATOM 8033 O O . GLN B 2 282 ? 103.482 104.669 125.817 1.00 47.63 282 GLN B O 1
ATOM 8039 N N . ALA B 2 283 ? 104.625 104.986 123.908 1.00 39.99 283 ALA B N 1
ATOM 8040 C CA . ALA B 2 283 ? 103.457 104.758 123.067 1.00 33.44 283 ALA B CA 1
ATOM 8041 C C . ALA B 2 283 ? 103.913 104.343 121.676 1.00 38.99 283 ALA B C 1
ATOM 8042 O O . ALA B 2 283 ? 105.091 104.441 121.330 1.00 44.68 283 ALA B O 1
ATOM 8044 N N . LEU B 2 284 ? 102.953 103.868 120.883 1.00 45.73 284 LEU B N 1
ATOM 8045 C CA . LEU B 2 284 ? 103.166 103.505 119.489 1.00 42.46 284 LEU B CA 1
ATOM 8046 C C . LEU B 2 284 ? 102.172 104.262 118.622 1.00 44.78 284 LEU B C 1
ATOM 8047 O O . LEU B 2 284 ? 101.035 104.500 119.036 1.00 44.35 284 LEU B O 1
ATOM 8052 N N . GLN B 2 285 ? 102.601 104.637 117.418 1.00 51.08 285 GLN B N 1
ATOM 8053 C CA . GLN B 2 285 ? 101.778 105.413 116.496 1.00 45.52 285 GLN B CA 1
ATOM 8054 C C . GLN B 2 285 ? 101.878 104.809 115.104 1.00 46.04 285 GLN B C 1
ATOM 8055 O O . GLN B 2 285 ? 102.982 104.644 114.578 1.00 50.75 285 GLN B O 1
ATOM 8061 N N . LYS B 2 286 ? 100.730 104.500 114.504 1.00 49.96 286 LYS B N 1
ATOM 8062 C CA . LYS B 2 286 ? 100.692 103.906 113.173 1.00 52.13 286 LYS B CA 1
ATOM 8063 C C . LYS B 2 286 ? 100.846 104.975 112.101 1.00 47.79 286 LYS B C 1
ATOM 8064 O O . LYS B 2 286 ? 100.244 106.048 112.188 1.00 58.65 286 LYS B O 1
ATOM 8070 N N . VAL B 2 287 ? 101.650 104.679 111.082 1.00 40.21 287 VAL B N 1
ATOM 8071 C CA . VAL B 2 287 ? 101.916 105.644 110.023 1.00 49.42 287 VAL B CA 1
ATOM 8072 C C . VAL B 2 287 ? 101.610 105.120 108.624 1.00 53.09 287 VAL B C 1
ATOM 8073 O O . VAL B 2 287 ? 101.368 105.935 107.721 1.00 52.22 287 VAL B O 1
ATOM 8077 N N . ARG B 2 288 ? 101.612 103.810 108.386 1.00 48.92 288 ARG B N 1
ATOM 8078 C CA . ARG B 2 288 ? 101.443 103.308 107.029 1.00 38.50 288 ARG B CA 1
ATOM 8079 C C . ARG B 2 288 ? 100.987 101.857 107.077 1.00 41.41 288 ARG B C 1
ATOM 8080 O O . ARG B 2 288 ? 101.145 101.172 108.089 1.00 54.17 288 ARG B O 1
ATOM 8088 N N . VAL B 2 289 ? 100.414 101.399 105.965 1.00 40.03 289 VAL B N 1
ATOM 8089 C CA . VAL B 2 289 ? 99.998 100.012 105.791 1.00 41.50 289 VAL B CA 1
ATOM 8090 C C . VAL B 2 289 ? 100.504 99.526 104.440 1.00 37.39 289 VAL B C 1
ATOM 8091 O O . VAL B 2 289 ? 100.269 100.176 103.417 1.00 42.67 289 VAL B O 1
ATOM 8095 N N . LEU B 2 290 ? 101.197 98.389 104.435 1.00 35.64 290 LEU B N 1
ATOM 8096 C CA . LEU B 2 290 ? 101.708 97.779 103.213 1.00 16.88 290 LEU B CA 1
ATOM 8097 C C . LEU B 2 290 ? 100.796 96.624 102.820 1.00 32.09 290 LEU B C 1
ATOM 8098 O O . LEU B 2 290 ? 100.674 95.646 103.563 1.00 42.59 290 LEU B O 1
ATOM 8103 N N . LYS B 2 291 ? 100.175 96.729 101.645 1.00 53.02 291 LYS B N 1
ATOM 8104 C CA . LYS B 2 291 ? 99.123 95.797 101.237 1.00 38.90 291 LYS B CA 1
ATOM 8105 C C . LYS B 2 291 ? 99.724 94.616 100.480 1.00 44.99 291 LYS B C 1
ATOM 8106 O O . LYS B 2 291 ? 99.707 94.542 99.251 1.00 51.95 291 LYS B O 1
ATOM 8112 N N . HIS B 2 292 ? 100.265 93.673 101.242 1.00 44.20 292 HIS B N 1
ATOM 8113 C CA . HIS B 2 292 ? 100.460 92.329 100.727 1.00 37.38 292 HIS B CA 1
ATOM 8114 C C . HIS B 2 292 ? 99.088 91.716 100.468 1.00 49.92 292 HIS B C 1
ATOM 8115 O O . HIS B 2 292 ? 98.082 92.143 101.038 1.00 64.01 292 HIS B O 1
ATOM 8122 N N . GLN B 2 293 ? 99.034 90.727 99.587 1.00 47.37 293 GLN B N 1
ATOM 8123 C CA . GLN B 2 293 ? 97.762 90.115 99.216 1.00 50.22 293 GLN B CA 1
ATOM 8124 C C . GLN B 2 293 ? 97.742 88.620 99.517 1.00 55.31 293 GLN B C 1
ATOM 8125 O O . GLN B 2 293 ? 97.169 87.825 98.771 1.00 61.75 293 GLN B O 1
ATOM 8131 N N . GLU B 2 294 ? 98.359 88.230 100.628 1.00 52.88 294 GLU B N 1
ATOM 8132 C CA . GLU B 2 294 ? 98.395 86.838 101.048 1.00 48.82 294 GLU B CA 1
ATOM 8133 C C . GLU B 2 294 ? 98.699 86.796 102.537 1.00 54.22 294 GLU B C 1
ATOM 8134 O O . GLU B 2 294 ? 99.118 87.792 103.131 1.00 51.77 294 GLU B O 1
ATOM 8140 N N . LEU B 2 295 ? 98.479 85.627 103.133 1.00 50.70 295 LEU B N 1
ATOM 8141 C CA . LEU B 2 295 ? 98.711 85.442 104.560 1.00 39.88 295 LEU B CA 1
ATOM 8142 C C . LEU B 2 295 ? 100.177 85.678 104.901 1.00 41.20 295 LEU B C 1
ATOM 8143 O O . LEU B 2 295 ? 101.047 84.898 104.504 1.00 51.96 295 LEU B O 1
ATOM 8148 N N . LEU B 2 296 ? 100.448 86.752 105.641 1.00 34.18 296 LEU B N 1
ATOM 8149 C CA . LEU B 2 296 ? 101.820 87.105 105.985 1.00 39.81 296 LEU B CA 1
ATOM 8150 C C . LEU B 2 296 ? 102.426 86.103 106.959 1.00 42.81 296 LEU B C 1
ATOM 8151 O O . LEU B 2 296 ? 101.742 85.572 107.837 1.00 50.61 296 LEU B O 1
ATOM 8156 N N . LEU B 2 297 ? 103.709 85.795 106.775 1.00 34.42 297 LEU B N 1
ATOM 8157 C CA . LEU B 2 297 ? 104.380 84.813 107.661 1.00 31.67 297 LEU B CA 1
ATOM 8158 C C . LEU B 2 297 ? 105.623 85.441 108.315 1.00 36.27 297 LEU B C 1
ATOM 8159 O O . LEU B 2 297 ? 105.824 85.157 109.499 1.00 45.49 297 LEU B O 1
ATOM 8164 N N . VAL B 2 298 ? 106.426 86.244 107.596 1.00 37.59 298 VAL B N 1
ATOM 8165 C CA . VAL B 2 298 ? 107.686 86.840 108.149 1.00 31.42 298 VAL B CA 1
ATOM 8166 C C . VAL B 2 298 ? 107.858 88.306 107.717 1.00 31.45 298 VAL B C 1
ATOM 8167 O O . VAL B 2 298 ? 107.280 88.653 106.686 1.00 40.03 298 VAL B O 1
ATOM 8171 N N . VAL B 2 299 ? 108.582 89.139 108.487 1.00 30.34 299 VAL B N 1
ATOM 8172 C CA . VAL B 2 299 ? 108.884 90.562 108.116 1.00 30.84 299 VAL B CA 1
ATOM 8173 C C . VAL B 2 299 ? 110.333 90.943 108.486 1.00 40.73 299 VAL B C 1
ATOM 8174 O O . VAL B 2 299 ? 110.843 90.322 109.421 1.00 46.30 299 VAL B O 1
ATOM 8178 N N . ALA B 2 300 ? 110.998 91.883 107.779 1.00 30.10 300 ALA B N 1
ATOM 8179 C CA . ALA B 2 300 ? 112.356 92.388 108.148 1.00 23.63 300 ALA B CA 1
ATOM 8180 C C . ALA B 2 300 ? 112.459 93.910 107.937 1.00 35.35 300 ALA B C 1
ATOM 8181 O O . ALA B 2 300 ? 111.769 94.379 107.045 1.00 53.12 300 ALA B O 1
ATOM 8183 N N . VAL B 2 301 ? 113.251 94.668 108.727 1.00 28.81 301 VAL B N 1
ATOM 8184 C CA . VAL B 2 301 ? 113.217 96.175 108.628 1.00 27.09 301 VAL B CA 1
ATOM 8185 C C . VAL B 2 301 ? 114.403 96.904 107.963 1.00 31.69 301 VAL B C 1
ATOM 8186 O O . VAL B 2 301 ? 114.137 98.007 107.485 1.00 48.90 301 VAL B O 1
ATOM 8190 N N . SER B 2 302 ? 115.655 96.443 108.006 1.00 36.48 302 SER B N 1
ATOM 8191 C CA . SER B 2 302 ? 116.747 97.100 107.205 1.00 48.15 302 SER B CA 1
ATOM 8192 C C . SER B 2 302 ? 116.911 98.627 107.331 1.00 40.04 302 SER B C 1
ATOM 8193 O O . SER B 2 302 ? 116.830 99.265 106.290 1.00 36.33 302 SER B O 1
ATOM 8196 N N . SER B 2 303 ? 117.103 99.219 108.504 1.00 48.87 303 SER B N 1
ATOM 8197 C CA . SER B 2 303 ? 117.120 100.704 108.695 1.00 46.28 303 SER B CA 1
ATOM 8198 C C . SER B 2 303 ? 118.210 101.468 107.915 1.00 47.94 303 SER B C 1
ATOM 8199 O O . SER B 2 303 ? 117.927 102.622 107.568 1.00 49.34 303 SER B O 1
ATOM 8202 N N . PHE B 2 304 ? 119.439 100.971 107.772 1.00 42.82 304 PHE B N 1
ATOM 8203 C CA . PHE B 2 304 ? 120.495 101.747 107.070 1.00 40.90 304 PHE B CA 1
ATOM 8204 C C . PHE B 2 304 ? 120.116 101.992 105.606 1.00 45.81 304 PHE B C 1
ATOM 8205 O O . PHE B 2 304 ? 120.359 103.101 105.130 1.00 45.86 304 PHE B O 1
ATOM 8213 N N . THR B 2 305 ? 119.564 100.995 104.912 1.00 52.96 305 THR B N 1
ATOM 8214 C CA . THR B 2 305 ? 119.124 101.113 103.498 1.00 37.04 305 THR B CA 1
ATOM 8215 C C . THR B 2 305 ? 117.641 101.489 103.379 1.00 40.75 305 THR B C 1
ATOM 8216 O O . THR B 2 305 ? 117.209 101.678 102.245 1.00 60.04 305 THR B O 1
ATOM 8220 N N . ARG B 2 306 ? 116.905 101.622 104.481 1.00 34.38 306 ARG B N 1
ATOM 8221 C CA . ARG B 2 306 ? 115.464 102.014 104.486 1.00 35.33 306 ARG B CA 1
ATOM 8222 C C . ARG B 2 306 ? 114.525 101.083 103.687 1.00 44.58 306 ARG B C 1
ATOM 8223 O O . ARG B 2 306 ? 113.592 101.624 103.084 1.00 46.85 306 ARG B O 1
ATOM 8231 N N . HIS B 2 307 ? 114.695 99.753 103.732 1.00 36.18 307 HIS B N 1
ATOM 8232 C CA . HIS B 2 307 ? 113.833 98.786 102.998 1.00 25.10 307 HIS B CA 1
ATOM 8233 C C . HIS B 2 307 ? 113.011 97.878 103.922 1.00 31.99 307 HIS B C 1
ATOM 8234 O O . HIS B 2 307 ? 113.377 97.786 105.076 1.00 46.67 307 HIS B O 1
ATOM 8241 N N . VAL B 2 308 ? 111.957 97.212 103.422 1.00 30.32 308 VAL B N 1
ATOM 8242 C CA . VAL B 2 308 ? 111.104 96.296 104.176 1.00 21.84 308 VAL B CA 1
ATOM 8243 C C . VAL B 2 308 ? 110.917 95.037 103.342 1.00 28.99 308 VAL B C 1
ATOM 8244 O O . VAL B 2 308 ? 110.782 95.111 102.117 1.00 48.28 308 VAL B O 1
ATOM 8248 N N . PHE B 2 309 ? 110.913 93.880 103.999 1.00 19.25 309 PHE B N 1
ATOM 8249 C CA . PHE B 2 309 ? 110.685 92.600 103.339 1.00 21.05 309 PHE B CA 1
ATOM 8250 C C . PHE B 2 309 ? 109.512 91.901 104.009 1.00 30.69 309 PHE B C 1
ATOM 8251 O O . PHE B 2 309 ? 109.544 91.656 105.218 1.00 37.14 309 PHE B O 1
ATOM 8259 N N . THR B 2 310 ? 108.484 91.574 103.227 1.00 19.02 310 THR B N 1
ATOM 8260 C CA . THR B 2 310 ? 107.324 90.835 103.708 1.00 21.20 310 THR B CA 1
ATOM 8261 C C . THR B 2 310 ? 107.223 89.525 102.945 1.00 14.88 310 THR B C 1
ATOM 8262 O O . THR B 2 310 ? 107.317 89.513 101.716 1.00 34.86 310 THR B O 1
ATOM 8266 N N . CYS B 2 311 ? 107.024 88.430 103.671 1.00 18.10 311 CYS B N 1
ATOM 8267 C CA . CYS B 2 311 ? 107.052 87.092 103.102 1.00 21.00 311 CYS B CA 1
ATOM 8268 C C . CYS B 2 311 ? 105.726 86.384 103.334 1.00 30.27 311 CYS B C 1
ATOM 8269 O O . CYS B 2 311 ? 105.146 86.470 104.419 1.00 32.82 311 CYS B O 1
ATOM 8272 N N . SER B 2 312 ? 105.250 85.694 102.300 1.00 37.77 312 SER B N 1
ATOM 8273 C CA . SER B 2 312 ? 104.086 84.826 102.413 1.00 31.55 312 SER B CA 1
ATOM 8274 C C . SER B 2 312 ? 104.416 83.481 101.784 1.00 38.23 312 SER B C 1
ATOM 8275 O O . SER B 2 312 ? 105.575 83.223 101.451 1.00 56.10 312 SER B O 1
ATOM 8278 N N . GLN B 2 313 ? 103.419 82.619 101.609 1.00 37.76 313 GLN B N 1
ATOM 8279 C CA . GLN B 2 313 ? 103.696 81.275 101.122 1.00 45.46 313 GLN B CA 1
ATOM 8280 C C . GLN B 2 313 ? 104.059 81.231 99.643 1.00 46.36 313 GLN B C 1
ATOM 8281 O O . GLN B 2 313 ? 104.495 80.179 99.165 1.00 51.12 313 GLN B O 1
ATOM 8287 N N . SER B 2 314 ? 103.910 82.336 98.911 1.00 33.13 314 SER B N 1
ATOM 8288 C CA . SER B 2 314 ? 104.113 82.330 97.470 1.00 27.44 314 SER B CA 1
ATOM 8289 C C . SER B 2 314 ? 105.201 83.276 96.981 1.00 33.92 314 SER B C 1
ATOM 8290 O O . SER B 2 314 ? 105.491 83.281 95.781 1.00 48.26 314 SER B O 1
ATOM 8293 N N . GLY B 2 315 ? 105.810 84.069 97.849 1.00 29.90 315 GLY B N 1
ATOM 8294 C CA . GLY B 2 315 ? 106.895 84.924 97.415 1.00 34.95 315 GLY B CA 1
ATOM 8295 C C . GLY B 2 315 ? 107.222 85.990 98.437 1.00 29.98 315 GLY B C 1
ATOM 8296 O O . GLY B 2 315 ? 106.621 86.072 99.505 1.00 24.18 315 GLY B O 1
ATOM 8297 N N . ILE B 2 316 ? 108.202 86.813 98.070 1.00 32.83 316 ILE B N 1
ATOM 8298 C CA . ILE B 2 316 ? 108.705 87.898 98.905 1.00 29.39 316 ILE B CA 1
ATOM 8299 C C . ILE B 2 316 ? 108.543 89.203 98.139 1.00 30.26 316 ILE B C 1
ATOM 8300 O O . ILE B 2 316 ? 108.900 89.280 96.959 1.00 42.34 316 ILE B O 1
ATOM 8305 N N . LYS B 2 317 ? 108.005 90.220 98.804 1.00 30.15 317 LYS B N 1
ATOM 8306 C CA . LYS B 2 317 ? 107.860 91.549 98.230 1.00 21.34 317 LYS B CA 1
ATOM 8307 C C . LYS B 2 317 ? 108.758 92.529 98.971 1.00 41.29 317 LYS B C 1
ATOM 8308 O O . LYS B 2 317 ? 108.885 92.461 100.197 1.00 47.27 317 LYS B O 1
ATOM 8314 N N . VAL B 2 318 ? 109.378 93.440 98.225 1.00 36.81 318 VAL B N 1
ATOM 8315 C CA . VAL B 2 318 ? 110.304 94.427 98.772 1.00 21.59 318 VAL B CA 1
ATOM 8316 C C . VAL B 2 318 ? 109.666 95.804 98.668 1.00 37.07 318 VAL B C 1
ATOM 8317 O O . VAL B 2 318 ? 109.070 96.143 97.639 1.00 40.77 318 VAL B O 1
ATOM 8321 N N . TRP B 2 319 ? 109.787 96.594 99.732 1.00 37.79 319 TRP B N 1
ATOM 8322 C CA . TRP B 2 319 ? 109.210 97.927 99.796 1.00 31.11 319 TRP B CA 1
ATOM 8323 C C . TRP B 2 319 ? 110.266 98.911 100.277 1.00 42.08 319 TRP B C 1
ATOM 8324 O O . TRP B 2 319 ? 111.201 98.541 100.989 1.00 47.08 319 TRP B O 1
ATOM 8335 N N . ASN B 2 320 ? 110.112 100.170 99.878 1.00 48.19 320 ASN B N 1
ATOM 8336 C CA . ASN B 2 320 ? 111.004 101.248 100.282 1.00 36.01 320 ASN B CA 1
ATOM 8337 C C . ASN B 2 320 ? 110.227 102.243 101.133 1.00 46.88 320 ASN B C 1
ATOM 8338 O O . ASN B 2 320 ? 109.071 102.554 100.836 1.00 46.11 320 ASN B O 1
ATOM 8343 N N . LEU B 2 321 ? 110.861 102.735 102.193 1.00 39.95 321 LEU B N 1
ATOM 8344 C CA . LEU B 2 321 ? 110.203 103.629 103.137 1.00 31.77 321 LEU B CA 1
ATOM 8345 C C . LEU B 2 321 ? 110.242 105.089 102.708 1.00 38.91 321 LEU B C 1
ATOM 8346 O O . LEU B 2 321 ? 109.668 105.935 103.400 1.00 32.98 321 LEU B O 1
ATOM 8351 N N . VAL B 2 322 ? 110.907 105.409 101.597 1.00 42.48 322 VAL B N 1
ATOM 8352 C CA . VAL B 2 322 ? 110.997 106.798 101.157 1.00 34.66 322 VAL B CA 1
ATOM 8353 C C . VAL B 2 322 ? 109.651 107.292 100.639 1.00 39.72 322 VAL B C 1
ATOM 8354 O O . VAL B 2 322 ? 109.291 108.459 100.833 1.00 42.46 322 VAL B O 1
ATOM 8358 N N . ASN B 2 323 ? 108.895 106.424 99.966 1.00 40.83 323 ASN B N 1
ATOM 8359 C CA . ASN B 2 323 ? 107.616 106.823 99.391 1.00 40.95 323 ASN B CA 1
ATOM 8360 C C . ASN B 2 323 ? 106.679 107.344 100.471 1.00 52.25 323 ASN B C 1
ATOM 8361 O O . ASN B 2 323 ? 106.494 106.706 101.510 1.00 57.38 323 ASN B O 1
ATOM 8366 N N . GLN B 2 324 ? 106.079 108.506 100.217 1.00 52.88 324 GLN B N 1
ATOM 8367 C CA . GLN B 2 324 ? 105.205 109.163 101.187 1.00 49.30 324 GLN B CA 1
ATOM 8368 C C . GLN B 2 324 ? 103.756 108.906 100.783 1.00 50.91 324 GLN B C 1
ATOM 8369 O O . GLN B 2 324 ? 103.110 109.716 100.120 1.00 58.24 324 GLN B O 1
ATOM 8375 N N . VAL B 2 325 ? 103.244 107.753 101.200 1.00 52.03 325 VAL B N 1
ATOM 8376 C CA . VAL B 2 325 ? 101.884 107.337 100.878 1.00 44.93 325 VAL B CA 1
ATOM 8377 C C . VAL B 2 325 ? 101.238 106.766 102.134 1.00 51.32 325 VAL B C 1
ATOM 8378 O O . VAL B 2 325 ? 101.907 106.137 102.960 1.00 55.83 325 VAL B O 1
ATOM 8382 N N . ALA B 2 326 ? 99.937 107.017 102.294 1.00 56.29 326 ALA B N 1
ATOM 8383 C CA . ALA B 2 326 ? 99.226 106.523 103.469 1.00 52.77 326 ALA B CA 1
ATOM 8384 C C . ALA B 2 326 ? 99.021 105.016 103.403 1.00 47.39 326 ALA B C 1
ATOM 8385 O O . ALA B 2 326 ? 99.063 104.334 104.432 1.00 50.37 326 ALA B O 1
ATOM 8387 N N . GLU B 2 327 ? 98.783 104.482 102.208 1.00 50.24 327 GLU B N 1
ATOM 8388 C CA . GLU B 2 327 ? 98.580 103.053 102.008 1.00 52.02 327 GLU B CA 1
ATOM 8389 C C . GLU B 2 327 ? 99.334 102.631 100.758 1.00 48.81 327 GLU B C 1
ATOM 8390 O O . GLU B 2 327 ? 99.034 103.110 99.660 1.00 53.89 327 GLU B O 1
ATOM 8396 N N . ASP B 2 328 ? 100.303 101.737 100.923 1.00 46.35 328 ASP B N 1
ATOM 8397 C CA . ASP B 2 328 ? 101.199 101.336 99.848 1.00 44.34 328 ASP B CA 1
ATOM 8398 C C . ASP B 2 328 ? 100.702 100.042 99.220 1.00 44.87 328 ASP B C 1
ATOM 8399 O O . ASP B 2 328 ? 100.343 99.100 99.931 1.00 50.05 328 ASP B O 1
ATOM 8404 N N . ARG B 2 329 ? 100.676 100.005 97.888 1.00 62.35 329 ARG B N 1
ATOM 8405 C CA . ARG B 2 329 ? 100.241 98.822 97.162 1.00 61.96 329 ARG B CA 1
ATOM 8406 C C . ARG B 2 329 ? 101.162 98.436 96.014 1.00 64.91 329 ARG B C 1
ATOM 8407 O O . ARG B 2 329 ? 100.968 97.366 95.428 1.00 64.55 329 ARG B O 1
ATOM 8415 N N . ASP B 2 330 ? 102.157 99.254 95.680 1.00 61.20 330 ASP B N 1
ATOM 8416 C CA . ASP B 2 330 ? 103.086 98.945 94.600 1.00 62.07 330 ASP B CA 1
ATOM 8417 C C . ASP B 2 330 ? 104.450 98.598 95.176 1.00 61.78 330 ASP B C 1
ATOM 8418 O O . ASP B 2 330 ? 105.152 99.494 95.672 1.00 56.88 330 ASP B O 1
ATOM 8423 N N . PRO B 2 331 ? 104.870 97.339 95.136 1.00 46.68 331 PRO B N 1
ATOM 8424 C CA . PRO B 2 331 ? 106.170 96.969 95.700 1.00 35.89 331 PRO B CA 1
ATOM 8425 C C . PRO B 2 331 ? 107.328 97.396 94.810 1.00 41.67 331 PRO B C 1
ATOM 8426 O O . PRO B 2 331 ? 107.162 97.746 93.641 1.00 48.23 331 PRO B O 1
ATOM 8430 N N . GLU B 2 332 ? 108.522 97.368 95.402 1.00 48.58 332 GLU B N 1
ATOM 8431 C CA . GLU B 2 332 ? 109.738 97.610 94.632 1.00 48.59 332 GLU B CA 1
ATOM 8432 C C . GLU B 2 332 ? 110.072 96.419 93.747 1.00 43.61 332 GLU B C 1
ATOM 8433 O O . GLU B 2 332 ? 110.599 96.586 92.642 1.00 57.36 332 GLU B O 1
ATOM 8439 N N . SER B 2 333 ? 109.787 95.211 94.222 1.00 36.20 333 SER B N 1
ATOM 8440 C CA . SER B 2 333 ? 110.047 93.994 93.470 1.00 36.60 333 SER B CA 1
ATOM 8441 C C . SER B 2 333 ? 109.193 92.881 94.056 1.00 43.44 333 SER B C 1
ATOM 8442 O O . SER B 2 333 ? 108.630 93.015 95.144 1.00 47.42 333 SER B O 1
ATOM 8445 N N . HIS B 2 334 ? 109.096 91.780 93.316 1.00 34.50 334 HIS B N 1
ATOM 8446 C CA . HIS B 2 334 ? 108.337 90.607 93.742 1.00 18.33 334 HIS B CA 1
ATOM 8447 C C . HIS B 2 334 ? 109.176 89.376 93.418 1.00 37.22 334 HIS B C 1
ATOM 8448 O O . HIS B 2 334 ? 109.192 88.911 92.275 1.00 46.69 334 HIS B O 1
ATOM 8455 N N . LEU B 2 335 ? 109.876 88.860 94.423 1.00 44.36 335 LEU B N 1
ATOM 8456 C CA . LEU B 2 335 ? 110.757 87.710 94.272 1.00 29.29 335 LEU B CA 1
ATOM 8457 C C . LEU B 2 335 ? 109.976 86.446 94.600 1.00 35.83 335 LEU B C 1
ATOM 8458 O O . LEU B 2 335 ? 109.516 86.275 95.733 1.00 38.82 335 LEU B O 1
ATOM 8463 N N . LYS B 2 336 ? 109.830 85.563 93.618 1.00 57.22 336 LYS B N 1
ATOM 8464 C CA . LYS B 2 336 ? 109.125 84.308 93.816 1.00 63.11 336 LYS B CA 1
ATOM 8465 C C . LYS B 2 336 ? 109.934 83.165 93.223 1.00 68.63 336 LYS B C 1
ATOM 8466 O O . LYS B 2 336 ? 110.785 83.359 92.352 1.00 67.80 336 LYS B O 1
ATOM 8472 N N . CYS B 2 337 ? 109.657 81.959 93.721 1.00 118.53 337 CYS B N 1
ATOM 8473 C CA . CYS B 2 337 ? 110.326 80.749 93.264 1.00 119.39 337 CYS B CA 1
ATOM 8474 C C . CYS B 2 337 ? 109.335 79.637 92.940 1.00 121.32 337 CYS B C 1
ATOM 8475 O O . CYS B 2 337 ? 109.755 78.501 92.692 1.00 121.37 337 CYS B O 1
ATOM 8478 N N . SER B 2 338 ? 108.032 79.937 92.929 1.00 136.59 338 SER B N 1
ATOM 8479 C CA . SER B 2 338 ? 107.022 78.901 92.741 1.00 137.26 338 SER B CA 1
ATOM 8480 C C . SER B 2 338 ? 107.046 78.320 91.332 1.00 138.55 338 SER B C 1
ATOM 8481 O O . SER B 2 338 ? 106.796 77.123 91.155 1.00 138.60 338 SER B O 1
ATOM 8484 N N . VAL B 2 339 ? 107.333 79.146 90.323 1.00 151.83 339 VAL B N 1
ATOM 8485 C CA . VAL B 2 339 ? 107.330 78.669 88.944 1.00 152.02 339 VAL B CA 1
ATOM 8486 C C . VAL B 2 339 ? 108.465 77.686 88.682 1.00 151.92 339 VAL B C 1
ATOM 8487 O O . VAL B 2 339 ? 108.387 76.892 87.737 1.00 151.93 339 VAL B O 1
ATOM 8491 N N . GLN B 2 340 ? 109.516 77.708 89.505 1.00 146.48 340 GLN B N 1
ATOM 8492 C CA . GLN B 2 340 ? 110.661 76.831 89.275 1.00 146.50 340 GLN B CA 1
ATOM 8493 C C . GLN B 2 340 ? 110.276 75.361 89.391 1.00 145.95 340 GLN B C 1
ATOM 8494 O O . GLN B 2 340 ? 110.707 74.533 88.580 1.00 145.56 340 GLN B O 1
ATOM 8500 N N . ASP B 2 341 ? 109.469 75.016 90.387 1.00 138.38 341 ASP B N 1
ATOM 8501 C CA . ASP B 2 341 ? 109.072 73.636 90.633 1.00 138.10 341 ASP B CA 1
ATOM 8502 C C . ASP B 2 341 ? 107.558 73.501 90.476 1.00 138.43 341 ASP B C 1
ATOM 8503 O O . ASP B 2 341 ? 106.867 74.433 90.057 1.00 138.75 341 ASP B O 1
ATOM 8508 N N . ASN B 2 342 ? 107.045 72.317 90.816 1.00 131.99 342 ASN B N 1
ATOM 8509 C CA . ASN B 2 342 ? 105.616 72.054 90.676 1.00 132.13 342 ASN B CA 1
ATOM 8510 C C . ASN B 2 342 ? 104.813 72.822 91.720 1.00 129.80 342 ASN B C 1
ATOM 8511 O O . ASN B 2 342 ? 103.977 73.668 91.383 1.00 129.01 342 ASN B O 1
ATOM 8516 N N . LYS B 2 343 ? 105.057 72.540 92.997 1.00 104.89 343 LYS B N 1
ATOM 8517 C CA . LYS B 2 343 ? 104.340 73.208 94.080 1.00 103.25 343 LYS B CA 1
ATOM 8518 C C . LYS B 2 343 ? 105.288 73.335 95.263 1.00 102.94 343 LYS B C 1
ATOM 8519 O O . LYS B 2 343 ? 105.643 72.329 95.884 1.00 103.94 343 LYS B O 1
ATOM 8525 N N . VAL B 2 344 ? 105.694 74.564 95.570 1.00 82.81 344 VAL B N 1
ATOM 8526 C CA . VAL B 2 344 ? 106.615 74.837 96.663 1.00 77.47 344 VAL B CA 1
ATOM 8527 C C . VAL B 2 344 ? 106.047 75.959 97.520 1.00 78.38 344 VAL B C 1
ATOM 8528 O O . VAL B 2 344 ? 105.433 76.903 97.015 1.00 86.37 344 VAL B O 1
ATOM 8532 N N . TYR B 2 345 ? 106.249 75.844 98.828 1.00 62.66 345 TYR B N 1
ATOM 8533 C CA . TYR B 2 345 ? 105.778 76.828 99.791 1.00 58.38 345 TYR B CA 1
ATOM 8534 C C . TYR B 2 345 ? 106.966 77.377 100.567 1.00 66.01 345 TYR B C 1
ATOM 8535 O O . TYR B 2 345 ? 107.953 76.669 100.782 1.00 75.23 345 TYR B O 1
ATOM 8544 N N . LEU B 2 346 ? 106.871 78.635 100.983 1.00 45.49 346 LEU B N 1
ATOM 8545 C CA . LEU B 2 346 ? 107.912 79.273 101.776 1.00 50.88 346 LEU B CA 1
ATOM 8546 C C . LEU B 2 346 ? 107.529 79.272 103.249 1.00 49.88 346 LEU B C 1
ATOM 8547 O O . LEU B 2 346 ? 106.345 79.265 103.593 1.00 55.22 346 LEU B O 1
ATOM 8552 N N . ARG B 2 347 ? 108.539 79.270 104.118 1.00 41.13 347 ARG B N 1
ATOM 8553 C CA . ARG B 2 347 ? 108.315 79.321 105.558 1.00 43.14 347 ARG B CA 1
ATOM 8554 C C . ARG B 2 347 ? 108.976 80.530 106.204 1.00 51.82 347 ARG B C 1
ATOM 8555 O O . ARG B 2 347 ? 108.323 81.235 106.978 1.00 65.00 347 ARG B O 1
ATOM 8563 N N . THR B 2 348 ? 110.248 80.798 105.915 1.00 43.99 348 THR B N 1
ATOM 8564 C CA . THR B 2 348 ? 110.997 81.813 106.641 1.00 40.20 348 THR B CA 1
ATOM 8565 C C . THR B 2 348 ? 111.922 82.569 105.699 1.00 40.78 348 THR B C 1
ATOM 8566 O O . THR B 2 348 ? 112.201 82.134 104.580 1.00 43.39 348 THR B O 1
ATOM 8570 N N . CYS B 2 349 ? 112.387 83.724 106.174 1.00 36.97 349 CYS B N 1
ATOM 8571 C CA . CYS B 2 349 ? 113.411 84.509 105.505 1.00 35.16 349 CYS B CA 1
ATOM 8572 C C . CYS B 2 349 ? 114.227 85.245 106.559 1.00 34.43 349 CYS B C 1
ATOM 8573 O O . CYS B 2 349 ? 113.734 85.538 107.650 1.00 42.27 349 CYS B O 1
ATOM 8576 N N . LEU B 2 350 ? 115.483 85.538 106.226 1.00 24.70 350 LEU B N 1
ATOM 8577 C CA . LEU B 2 350 ? 116.403 86.165 107.164 1.00 25.35 350 LEU B CA 1
ATOM 8578 C C . LEU B 2 350 ? 117.264 87.187 106.438 1.00 33.74 350 LEU B C 1
ATOM 8579 O O . LEU B 2 350 ? 117.643 86.993 105.282 1.00 43.54 350 LEU B O 1
ATOM 8584 N N . LEU B 2 351 ? 117.581 88.272 107.139 1.00 37.85 351 LEU B N 1
ATOM 8585 C CA . LEU B 2 351 ? 118.392 89.361 106.616 1.00 25.82 351 LEU B CA 1
ATOM 8586 C C . LEU B 2 351 ? 119.604 89.565 107.512 1.00 36.85 351 LEU B C 1
ATOM 8587 O O . LEU B 2 351 ? 119.495 89.505 108.740 1.00 43.42 351 LEU B O 1
ATOM 8592 N N . SER B 2 352 ? 120.758 89.808 106.897 1.00 39.00 352 SER B N 1
ATOM 8593 C CA . SER B 2 352 ? 122.005 89.879 107.641 1.00 33.78 352 SER B CA 1
ATOM 8594 C C . SER B 2 352 ? 122.100 91.186 108.426 1.00 35.39 352 SER B C 1
ATOM 8595 O O . SER B 2 352 ? 121.256 92.078 108.317 1.00 36.15 352 SER B O 1
ATOM 8598 N N . SER B 2 353 ? 123.155 91.283 109.237 1.00 41.71 353 SER B N 1
ATOM 8599 C CA . SER B 2 353 ? 123.347 92.442 110.103 1.00 44.97 353 SER B CA 1
ATOM 8600 C C . SER B 2 353 ? 123.862 93.660 109.347 1.00 47.72 353 SER B C 1
ATOM 8601 O O . SER B 2 353 ? 123.529 94.793 109.711 1.00 50.23 353 SER B O 1
ATOM 8604 N N . ASN B 2 354 ? 124.672 93.457 108.311 1.00 44.41 354 ASN B N 1
ATOM 8605 C CA . ASN B 2 354 ? 125.170 94.552 107.490 1.00 37.35 354 ASN B CA 1
ATOM 8606 C C . ASN B 2 354 ? 124.280 94.848 106.289 1.00 45.11 354 ASN B C 1
ATOM 8607 O O . ASN B 2 354 ? 124.639 95.700 105.471 1.00 52.58 354 ASN B O 1
ATOM 8612 N N . SER B 2 355 ? 123.143 94.159 106.164 1.00 42.34 355 SER B N 1
ATOM 8613 C CA . SER B 2 355 ? 122.139 94.438 105.134 1.00 31.96 355 SER B CA 1
ATOM 8614 C C . SER B 2 355 ? 122.689 94.221 103.726 1.00 41.23 355 SER B C 1
ATOM 8615 O O . SER B 2 355 ? 122.417 94.996 102.809 1.00 44.69 355 SER B O 1
ATOM 8618 N N . ARG B 2 356 ? 123.457 93.147 103.544 1.00 50.55 356 ARG B N 1
ATOM 8619 C CA . ARG B 2 356 ? 124.039 92.839 102.245 1.00 46.91 356 ARG B CA 1
ATOM 8620 C C . ARG B 2 356 ? 123.708 91.445 101.730 1.00 49.26 356 ARG B C 1
ATOM 8621 O O . ARG B 2 356 ? 124.295 91.025 100.729 1.00 45.56 356 ARG B O 1
ATOM 8629 N N . THR B 2 357 ? 122.806 90.713 102.380 1.00 43.26 357 THR B N 1
ATOM 8630 C CA . THR B 2 357 ? 122.454 89.367 101.953 1.00 26.91 357 THR B CA 1
ATOM 8631 C C . THR B 2 357 ? 121.063 89.038 102.472 1.00 23.82 357 THR B C 1
ATOM 8632 O O . THR B 2 357 ? 120.659 89.535 103.523 1.00 38.01 357 THR B O 1
ATOM 8636 N N . LEU B 2 358 ? 120.337 88.200 101.733 1.00 27.84 358 LEU B N 1
ATOM 8637 C CA . LEU B 2 358 ? 119.022 87.724 102.139 1.00 22.44 358 LEU B CA 1
ATOM 8638 C C . LEU B 2 358 ? 118.962 86.213 101.978 1.00 30.65 358 LEU B C 1
ATOM 8639 O O . LEU B 2 358 ? 119.537 85.659 101.039 1.00 35.24 358 LEU B O 1
ATOM 8644 N N . PHE B 2 359 ? 118.268 85.551 102.899 1.00 34.42 359 PHE B N 1
ATOM 8645 C CA . PHE B 2 359 ? 118.118 84.104 102.897 1.00 29.99 359 PHE B CA 1
ATOM 8646 C C . PHE B 2 359 ? 116.638 83.752 102.918 1.00 37.67 359 PHE B C 1
ATOM 8647 O O . PHE B 2 359 ? 115.811 84.529 103.400 1.00 49.86 359 PHE B O 1
ATOM 8655 N N . ALA B 2 360 ? 116.300 82.578 102.386 1.00 28.53 360 ALA B N 1
ATOM 8656 C CA . ALA B 2 360 ? 114.909 82.145 102.359 1.00 24.29 360 ALA B CA 1
ATOM 8657 C C . ALA B 2 360 ? 114.848 80.629 102.268 1.00 29.18 360 ALA B C 1
ATOM 8658 O O . ALA B 2 360 ? 115.579 80.027 101.480 1.00 38.84 360 ALA B O 1
ATOM 8660 N N . GLY B 2 361 ? 113.972 80.021 103.068 1.00 27.80 361 GLY B N 1
ATOM 8661 C CA . GLY B 2 361 ? 113.789 78.589 103.041 1.00 29.65 361 GLY B CA 1
ATOM 8662 C C . GLY B 2 361 ? 112.315 78.238 103.035 1.00 31.79 361 GLY B C 1
ATOM 8663 O O . GLY B 2 361 ? 111.461 79.043 103.400 1.00 48.29 361 GLY B O 1
ATOM 8664 N N . GLY B 2 362 ? 112.028 77.011 102.611 1.00 37.39 362 GLY B N 1
ATOM 8665 C CA . GLY B 2 362 ? 110.648 76.598 102.460 1.00 41.92 362 GLY B CA 1
ATOM 8666 C C . GLY B 2 362 ? 110.383 75.126 102.693 1.00 47.26 362 GLY B C 1
ATOM 8667 O O . GLY B 2 362 ? 111.100 74.471 103.452 1.00 52.73 362 GLY B O 1
ATOM 8668 N N . TYR B 2 363 ? 109.353 74.593 102.034 1.00 52.89 363 TYR B N 1
ATOM 8669 C CA . TYR B 2 363 ? 108.904 73.223 102.258 1.00 54.28 363 TYR B CA 1
ATOM 8670 C C . TYR B 2 363 ? 109.430 72.256 101.202 1.00 61.68 363 TYR B C 1
ATOM 8671 O O . TYR B 2 363 ? 110.091 71.269 101.536 1.00 67.21 363 TYR B O 1
ATOM 8680 N N . ASN B 2 364 ? 109.149 72.520 99.926 1.00 62.44 364 ASN B N 1
ATOM 8681 C CA . ASN B 2 364 ? 109.497 71.599 98.852 1.00 66.72 364 ASN B CA 1
ATOM 8682 C C . ASN B 2 364 ? 110.667 72.098 98.009 1.00 72.43 364 ASN B C 1
ATOM 8683 O O . ASN B 2 364 ? 110.836 71.661 96.866 1.00 71.93 364 ASN B O 1
ATOM 8688 N N . LEU B 2 365 ? 111.478 73.001 98.552 1.00 58.26 365 LEU B N 1
ATOM 8689 C CA . LEU B 2 365 ? 112.591 73.598 97.833 1.00 54.83 365 LEU B CA 1
ATOM 8690 C C . LEU B 2 365 ? 113.793 72.654 97.793 1.00 52.58 365 LEU B C 1
ATOM 8691 O O . LEU B 2 365 ? 113.889 71.726 98.600 1.00 50.12 365 LEU B O 1
ATOM 8696 N N . PRO B 2 366 ? 114.715 72.861 96.848 1.00 57.70 366 PRO B N 1
ATOM 8697 C CA . PRO B 2 366 ? 115.968 72.096 96.845 1.00 55.83 366 PRO B CA 1
ATOM 8698 C C . PRO B 2 366 ? 117.074 72.703 97.695 1.00 59.54 366 PRO B C 1
ATOM 8699 O O . PRO B 2 366 ? 118.141 72.093 97.817 1.00 55.06 366 PRO B O 1
ATOM 8703 N N . GLY B 2 367 ? 116.854 73.875 98.276 1.00 52.23 367 GLY B N 1
ATOM 8704 C CA . GLY B 2 367 ? 117.857 74.507 99.111 1.00 46.68 367 GLY B CA 1
ATOM 8705 C C . GLY B 2 367 ? 117.339 75.837 99.606 1.00 48.02 367 GLY B C 1
ATOM 8706 O O . GLY B 2 367 ? 116.187 76.209 99.364 1.00 45.05 367 GLY B O 1
ATOM 8707 N N . VAL B 2 368 ? 118.207 76.557 100.310 1.00 45.14 368 VAL B N 1
ATOM 8708 C CA . VAL B 2 368 ? 117.888 77.895 100.792 1.00 44.44 368 VAL B CA 1
ATOM 8709 C C . VAL B 2 368 ? 118.518 78.906 99.838 1.00 46.29 368 VAL B C 1
ATOM 8710 O O . VAL B 2 368 ? 119.699 78.807 99.488 1.00 40.10 368 VAL B O 1
ATOM 8714 N N . ILE B 2 369 ? 117.719 79.840 99.376 1.00 48.72 369 ILE B N 1
ATOM 8715 C CA . ILE B 2 369 ? 118.118 80.749 98.312 1.00 35.23 369 ILE B CA 1
ATOM 8716 C C . ILE B 2 369 ? 118.805 81.961 98.919 1.00 44.52 369 ILE B C 1
ATOM 8717 O O . ILE B 2 369 ? 118.363 82.498 99.939 1.00 55.67 369 ILE B O 1
ATOM 8722 N N . VAL B 2 370 ? 119.897 82.390 98.291 1.00 48.72 370 VAL B N 1
ATOM 8723 C CA . VAL B 2 370 ? 120.693 83.522 98.749 1.00 41.59 370 VAL B CA 1
ATOM 8724 C C . VAL B 2 370 ? 120.632 84.610 97.687 1.00 45.14 370 VAL B C 1
ATOM 8725 O O . VAL B 2 370 ? 120.851 84.338 96.503 1.00 51.29 370 VAL B O 1
ATOM 8729 N N . TRP B 2 371 ? 120.333 85.835 98.111 1.00 39.14 371 TRP B N 1
ATOM 8730 C CA . TRP B 2 371 ? 120.268 86.990 97.231 1.00 28.70 371 TRP B CA 1
ATOM 8731 C C . TRP B 2 371 ? 121.337 88.002 97.627 1.00 40.50 371 TRP B C 1
ATOM 8732 O O . TRP B 2 371 ? 121.793 88.028 98.772 1.00 52.18 371 TRP B O 1
ATOM 8743 N N . ASP B 2 372 ? 121.736 88.835 96.670 1.00 53.81 372 ASP B N 1
ATOM 8744 C CA . ASP B 2 372 ? 122.729 89.879 96.887 1.00 49.45 372 ASP B CA 1
ATOM 8745 C C . ASP B 2 372 ? 122.055 91.244 96.809 1.00 56.07 372 ASP B C 1
ATOM 8746 O O . ASP B 2 372 ? 121.429 91.573 95.797 1.00 56.74 372 ASP B O 1
ATOM 8751 N N . LEU B 2 373 ? 122.190 92.035 97.874 1.00 48.21 373 LEU B N 1
ATOM 8752 C CA . LEU B 2 373 ? 121.536 93.332 97.970 1.00 36.93 373 LEU B CA 1
ATOM 8753 C C . LEU B 2 373 ? 122.482 94.507 97.769 1.00 45.18 373 LEU B C 1
ATOM 8754 O O . LEU B 2 373 ? 122.033 95.655 97.822 1.00 55.31 373 LEU B O 1
ATOM 8759 N N . ALA B 2 374 ? 123.773 94.262 97.557 1.00 39.48 374 ALA B N 1
ATOM 8760 C CA . ALA B 2 374 ? 124.738 95.334 97.355 1.00 38.73 374 ALA B CA 1
ATOM 8761 C C . ALA B 2 374 ? 125.138 95.508 95.896 1.00 41.28 374 ALA B C 1
ATOM 8762 O O . ALA B 2 374 ? 125.988 96.351 95.597 1.00 43.15 374 ALA B O 1
ATOM 8764 N N . ALA B 2 375 ? 124.557 94.734 94.993 1.00 38.36 375 ALA B N 1
ATOM 8765 C CA . ALA B 2 375 ? 124.832 94.799 93.569 1.00 34.25 375 ALA B CA 1
ATOM 8766 C C . ALA B 2 375 ? 123.953 95.848 92.905 1.00 44.72 375 ALA B C 1
ATOM 8767 O O . ALA B 2 375 ? 122.962 96.299 93.484 1.00 50.52 375 ALA B O 1
ATOM 8769 N N . PRO B 2 376 ? 124.306 96.287 91.693 1.00 41.64 376 PRO B N 1
ATOM 8770 C CA . PRO B 2 376 ? 123.400 97.175 90.949 1.00 32.58 376 PRO B CA 1
ATOM 8771 C C . PRO B 2 376 ? 122.095 96.513 90.538 1.00 38.58 376 PRO B C 1
ATOM 8772 O O . PRO B 2 376 ? 121.142 97.225 90.200 1.00 48.59 376 PRO B O 1
ATOM 8776 N N . SER B 2 377 ? 122.016 95.184 90.551 1.00 34.92 377 SER B N 1
ATOM 8777 C CA . SER B 2 377 ? 120.799 94.468 90.200 1.00 34.86 377 SER B CA 1
ATOM 8778 C C . SER B 2 377 ? 120.459 93.453 91.284 1.00 40.06 377 SER B C 1
ATOM 8779 O O . SER B 2 377 ? 121.297 93.089 92.111 1.00 34.60 377 SER B O 1
ATOM 8782 N N . LEU B 2 378 ? 119.209 92.996 91.265 1.00 49.25 378 LEU B N 1
ATOM 8783 C CA . LEU B 2 378 ? 118.700 92.029 92.230 1.00 44.79 378 LEU B CA 1
ATOM 8784 C C . LEU B 2 378 ? 118.579 90.671 91.552 1.00 41.17 378 LEU B C 1
ATOM 8785 O O . LEU B 2 378 ? 117.801 90.514 90.607 1.00 48.83 378 LEU B O 1
ATOM 8790 N N . TYR B 2 379 ? 119.332 89.690 92.042 1.00 53.12 379 TYR B N 1
ATOM 8791 C CA . TYR B 2 379 ? 119.406 88.396 91.379 1.00 54.17 379 TYR B CA 1
ATOM 8792 C C . TYR B 2 379 ? 119.820 87.333 92.387 1.00 53.54 379 TYR B C 1
ATOM 8793 O O . TYR B 2 379 ? 120.290 87.639 93.485 1.00 51.75 379 TYR B O 1
ATOM 8802 N N . GLU B 2 380 ? 119.632 86.077 91.994 1.00 53.26 380 GLU B N 1
ATOM 8803 C CA . GLU B 2 380 ? 119.971 84.953 92.855 1.00 49.60 380 GLU B CA 1
ATOM 8804 C C . GLU B 2 380 ? 121.474 84.699 92.846 1.00 51.47 380 GLU B C 1
ATOM 8805 O O . GLU B 2 380 ? 122.148 84.902 91.834 1.00 67.21 380 GLU B O 1
ATOM 8811 N N . LYS B 2 381 ? 121.999 84.240 93.980 1.00 55.40 381 LYS B N 1
ATOM 8812 C CA . LYS B 2 381 ? 123.437 84.093 94.166 1.00 51.01 381 LYS B CA 1
ATOM 8813 C C . LYS B 2 381 ? 123.877 82.653 94.382 1.00 60.59 381 LYS B C 1
ATOM 8814 O O . LYS B 2 381 ? 124.766 82.174 93.669 1.00 62.72 381 LYS B O 1
ATOM 8820 N N . CYS B 2 382 ? 123.288 81.939 95.342 1.00 53.21 382 CYS B N 1
ATOM 8821 C CA . CYS B 2 382 ? 123.739 80.600 95.710 1.00 49.90 382 CYS B CA 1
ATOM 8822 C C . CYS B 2 382 ? 122.536 79.697 95.963 1.00 55.26 382 CYS B C 1
ATOM 8823 O O . CYS B 2 382 ? 121.386 80.080 95.732 1.00 53.12 382 CYS B O 1
ATOM 8826 N N . GLN B 2 383 ? 122.810 78.475 96.438 1.00 60.05 383 GLN B N 1
ATOM 8827 C CA . GLN B 2 383 ? 121.755 77.497 96.690 1.00 53.13 383 GLN B CA 1
ATOM 8828 C C . GLN B 2 383 ? 121.815 76.846 98.067 1.00 55.12 383 GLN B C 1
ATOM 8829 O O . GLN B 2 383 ? 120.760 76.575 98.642 1.00 63.10 383 GLN B O 1
ATOM 8835 N N . LEU B 2 384 ? 123.014 76.564 98.601 1.00 53.38 384 LEU B N 1
ATOM 8836 C CA . LEU B 2 384 ? 123.169 75.941 99.919 1.00 54.53 384 LEU B CA 1
ATOM 8837 C C . LEU B 2 384 ? 122.317 74.679 100.047 1.00 57.00 384 LEU B C 1
ATOM 8838 O O . LEU B 2 384 ? 121.242 74.716 100.658 1.00 58.28 384 LEU B O 1
ATOM 8843 N N . PRO B 2 385 ? 122.755 73.554 99.479 1.00 61.32 385 PRO B N 1
ATOM 8844 C CA . PRO B 2 385 ? 121.852 72.407 99.287 1.00 63.92 385 PRO B CA 1
ATOM 8845 C C . PRO B 2 385 ? 121.366 71.798 100.597 1.00 65.30 385 PRO B C 1
ATOM 8846 O O . PRO B 2 385 ? 122.156 71.498 101.494 1.00 67.79 385 PRO B O 1
ATOM 8850 N N . CYS B 2 386 ? 120.046 71.612 100.692 1.00 68.23 386 CYS B N 1
ATOM 8851 C CA . CYS B 2 386 ? 119.413 70.805 101.741 1.00 66.63 386 CYS B CA 1
ATOM 8852 C C . CYS B 2 386 ? 118.098 70.278 101.158 1.00 72.30 386 CYS B C 1
ATOM 8853 O O . CYS B 2 386 ? 117.056 70.931 101.252 1.00 72.51 386 CYS B O 1
ATOM 8856 N N . GLU B 2 387 ? 118.159 69.083 100.571 1.00 82.70 387 GLU B N 1
ATOM 8857 C CA . GLU B 2 387 ? 117.118 68.645 99.645 1.00 83.09 387 GLU B CA 1
ATOM 8858 C C . GLU B 2 387 ? 115.795 68.229 100.293 1.00 83.15 387 GLU B C 1
ATOM 8859 O O . GLU B 2 387 ? 114.777 68.894 100.082 1.00 83.91 387 GLU B O 1
ATOM 8865 N N . GLY B 2 388 ? 115.782 67.153 101.077 1.00 79.20 388 GLY B N 1
ATOM 8866 C CA . GLY B 2 388 ? 114.531 66.595 101.559 1.00 78.64 388 GLY B CA 1
ATOM 8867 C C . GLY B 2 388 ? 114.102 67.041 102.941 1.00 80.77 388 GLY B C 1
ATOM 8868 O O . GLY B 2 388 ? 113.772 66.202 103.784 1.00 80.59 388 GLY B O 1
ATOM 8869 N N . LEU B 2 389 ? 114.092 68.347 103.194 1.00 74.83 389 LEU B N 1
ATOM 8870 C CA . LEU B 2 389 ? 113.846 68.864 104.532 1.00 73.58 389 LEU B CA 1
ATOM 8871 C C . LEU B 2 389 ? 112.981 70.115 104.448 1.00 74.32 389 LEU B C 1
ATOM 8872 O O . LEU B 2 389 ? 112.829 70.720 103.385 1.00 75.50 389 LEU B O 1
ATOM 8877 N N . SER B 2 390 ? 112.400 70.488 105.586 1.00 55.84 390 SER B N 1
ATOM 8878 C CA . SER B 2 390 ? 111.633 71.720 105.726 1.00 50.80 390 SER B CA 1
ATOM 8879 C C . SER B 2 390 ? 112.395 72.668 106.641 1.00 56.78 390 SER B C 1
ATOM 8880 O O . SER B 2 390 ? 112.838 72.265 107.719 1.00 66.91 390 SER B O 1
ATOM 8883 N N . CYS B 2 391 ? 112.540 73.923 106.214 1.00 50.78 391 CYS B N 1
ATOM 8884 C CA . CYS B 2 391 ? 113.484 74.843 106.841 1.00 46.60 391 CYS B CA 1
ATOM 8885 C C . CYS B 2 391 ? 113.181 75.121 108.309 1.00 54.56 391 CYS B C 1
ATOM 8886 O O . CYS B 2 391 ? 113.970 74.755 109.182 1.00 57.61 391 CYS B O 1
ATOM 8889 N N . GLN B 2 392 ? 112.062 75.793 108.585 1.00 51.73 392 GLN B N 1
ATOM 8890 C CA . GLN B 2 392 ? 111.562 76.039 109.937 1.00 46.55 392 GLN B CA 1
ATOM 8891 C C . GLN B 2 392 ? 112.429 76.965 110.788 1.00 44.06 392 GLN B C 1
ATOM 8892 O O . GLN B 2 392 ? 111.987 77.390 111.859 1.00 50.00 392 GLN B O 1
ATOM 8898 N N . ALA B 2 393 ? 113.630 77.318 110.329 1.00 43.62 393 ALA B N 1
ATOM 8899 C CA . ALA B 2 393 ? 114.526 78.143 111.135 1.00 36.60 393 ALA B CA 1
ATOM 8900 C C . ALA B 2 393 ? 115.739 78.539 110.309 1.00 34.12 393 ALA B C 1
ATOM 8901 O O . ALA B 2 393 ? 116.197 77.775 109.457 1.00 41.84 393 ALA B O 1
ATOM 8903 N N . LEU B 2 394 ? 116.268 79.728 110.592 1.00 33.19 394 LEU B N 1
ATOM 8904 C CA . LEU B 2 394 ? 117.457 80.233 109.919 1.00 34.30 394 LEU B CA 1
ATOM 8905 C C . LEU B 2 394 ? 118.263 81.079 110.893 1.00 33.48 394 LEU B C 1
ATOM 8906 O O . LEU B 2 394 ? 117.707 81.694 111.805 1.00 44.59 394 LEU B O 1
ATOM 8911 N N . ALA B 2 395 ? 119.577 81.117 110.683 1.00 30.50 395 ALA B N 1
ATOM 8912 C CA . ALA B 2 395 ? 120.446 81.930 111.524 1.00 39.72 395 ALA B CA 1
ATOM 8913 C C . ALA B 2 395 ? 121.727 82.256 110.771 1.00 46.03 395 ALA B C 1
ATOM 8914 O O . ALA B 2 395 ? 122.087 81.591 109.797 1.00 51.05 395 ALA B O 1
ATOM 8916 N N . ASN B 2 396 ? 122.412 83.293 111.249 1.00 60.06 396 ASN B N 1
ATOM 8917 C CA . ASN B 2 396 ? 123.677 83.739 110.685 1.00 58.51 396 ASN B CA 1
ATOM 8918 C C . ASN B 2 396 ? 124.642 84.044 111.820 1.00 59.94 396 ASN B C 1
ATOM 8919 O O . ASN B 2 396 ? 124.233 84.365 112.938 1.00 69.95 396 ASN B O 1
ATOM 8924 N N . THR B 2 397 ? 125.935 83.952 111.522 1.00 70.01 397 THR B N 1
ATOM 8925 C CA . THR B 2 397 ? 126.964 84.195 112.522 1.00 78.14 397 THR B CA 1
ATOM 8926 C C . THR B 2 397 ? 128.087 85.023 111.913 1.00 81.99 397 THR B C 1
ATOM 8927 O O . THR B 2 397 ? 128.156 85.229 110.699 1.00 85.79 397 THR B O 1
ATOM 8931 N N . LYS B 2 398 ? 128.977 85.499 112.783 1.00 94.09 398 LYS B N 1
ATOM 8932 C CA . LYS B 2 398 ? 130.026 86.428 112.383 1.00 91.80 398 LYS B CA 1
ATOM 8933 C C . LYS B 2 398 ? 131.142 85.772 111.583 1.00 90.05 398 LYS B C 1
ATOM 8934 O O . LYS B 2 398 ? 131.789 86.453 110.781 1.00 92.88 398 LYS B O 1
ATOM 8940 N N . GLU B 2 399 ? 131.384 84.478 111.772 1.00 90.51 399 GLU B N 1
ATOM 8941 C CA . GLU B 2 399 ? 132.516 83.811 111.142 1.00 95.58 399 GLU B CA 1
ATOM 8942 C C . GLU B 2 399 ? 132.269 83.464 109.675 1.00 95.95 399 GLU B C 1
ATOM 8943 O O . GLU B 2 399 ? 133.085 82.743 109.089 1.00 95.15 399 GLU B O 1
ATOM 8949 N N . ASN B 2 400 ? 131.190 83.982 109.081 1.00 88.21 400 ASN B N 1
ATOM 8950 C CA . ASN B 2 400 ? 130.831 83.738 107.680 1.00 81.94 400 ASN B CA 1
ATOM 8951 C C . ASN B 2 400 ? 130.405 82.287 107.444 1.00 84.52 400 ASN B C 1
ATOM 8952 O O . ASN B 2 400 ? 130.914 81.601 106.555 1.00 83.34 400 ASN B O 1
ATOM 8957 N N . MET B 2 401 ? 129.455 81.823 108.254 1.00 78.44 401 MET B N 1
ATOM 8958 C CA . MET B 2 401 ? 128.707 80.607 107.959 1.00 76.34 401 MET B CA 1
ATOM 8959 C C . MET B 2 401 ? 127.245 80.819 108.324 1.00 71.49 401 MET B C 1
ATOM 8960 O O . MET B 2 401 ? 126.896 81.738 109.068 1.00 73.81 401 MET B O 1
ATOM 8965 N N . ALA B 2 402 ? 126.392 79.953 107.782 1.00 49.26 402 ALA B N 1
ATOM 8966 C CA . ALA B 2 402 ? 124.959 79.990 108.028 1.00 50.57 402 ALA B CA 1
ATOM 8967 C C . ALA B 2 402 ? 124.486 78.620 108.492 1.00 49.17 402 ALA B C 1
ATOM 8968 O O . ALA B 2 402 ? 125.075 77.595 108.141 1.00 53.47 402 ALA B O 1
ATOM 8970 N N . LEU B 2 403 ? 123.416 78.608 109.285 1.00 36.07 403 LEU B N 1
ATOM 8971 C CA . LEU B 2 403 ? 122.898 77.369 109.846 1.00 43.69 403 LEU B CA 1
ATOM 8972 C C . LEU B 2 403 ? 121.379 77.418 109.926 1.00 48.52 403 LEU B C 1
ATOM 8973 O O . LEU B 2 403 ? 120.783 78.486 110.084 1.00 54.98 403 LEU B O 1
ATOM 8978 N N . ALA B 2 404 ? 120.760 76.243 109.816 1.00 44.69 404 ALA B N 1
ATOM 8979 C CA . ALA B 2 404 ? 119.309 76.128 109.787 1.00 43.78 404 ALA B CA 1
ATOM 8980 C C . ALA B 2 404 ? 118.892 74.832 110.462 1.00 47.45 404 ALA B C 1
ATOM 8981 O O . ALA B 2 404 ? 119.606 73.829 110.403 1.00 58.57 404 ALA B O 1
ATOM 8983 N N . GLY B 2 405 ? 117.724 74.859 111.100 1.00 50.81 405 GLY B N 1
ATOM 8984 C CA . GLY B 2 405 ? 117.231 73.706 111.830 1.00 50.00 405 GLY B CA 1
ATOM 8985 C C . GLY B 2 405 ? 115.949 73.132 111.267 1.00 43.03 405 GLY B C 1
ATOM 8986 O O . GLY B 2 405 ? 114.885 73.741 111.389 1.00 48.42 405 GLY B O 1
ATOM 8987 N N . PHE B 2 406 ? 116.031 71.939 110.690 1.00 45.66 406 PHE B N 1
ATOM 8988 C CA . PHE B 2 406 ? 114.950 71.389 109.884 1.00 41.96 406 PHE B CA 1
ATOM 8989 C C . PHE B 2 406 ? 113.911 70.703 110.770 1.00 48.75 406 PHE B C 1
ATOM 8990 O O . PHE B 2 406 ? 113.927 70.822 111.997 1.00 62.63 406 PHE B O 1
ATOM 8998 N N . THR B 2 407 ? 112.983 69.976 110.147 1.00 50.63 407 THR B N 1
ATOM 8999 C CA . THR B 2 407 ? 111.798 69.482 110.840 1.00 48.29 407 THR B CA 1
ATOM 9000 C C . THR B 2 407 ? 112.014 68.167 111.576 1.00 48.70 407 THR B C 1
ATOM 9001 O O . THR B 2 407 ? 111.139 67.770 112.351 1.00 55.92 407 THR B O 1
ATOM 9005 N N . ASP B 2 408 ? 113.132 67.475 111.358 1.00 61.21 408 ASP B N 1
ATOM 9006 C CA . ASP B 2 408 ? 113.414 66.230 112.059 1.00 61.10 408 ASP B CA 1
ATOM 9007 C C . ASP B 2 408 ? 114.479 66.404 113.136 1.00 63.85 408 ASP B C 1
ATOM 9008 O O . ASP B 2 408 ? 115.150 65.436 113.504 1.00 61.42 408 ASP B O 1
ATOM 9013 N N . GLY B 2 409 ? 114.650 67.621 113.644 1.00 63.96 409 GLY B N 1
ATOM 9014 C CA . GLY B 2 409 ? 115.643 67.883 114.662 1.00 62.76 409 GLY B CA 1
ATOM 9015 C C . GLY B 2 409 ? 117.056 68.049 114.157 1.00 65.41 409 GLY B C 1
ATOM 9016 O O . GLY B 2 409 ? 117.989 68.043 114.966 1.00 71.70 409 GLY B O 1
ATOM 9017 N N . THR B 2 410 ? 117.247 68.200 112.851 1.00 53.06 410 THR B N 1
ATOM 9018 C CA . THR B 2 410 ? 118.569 68.330 112.258 1.00 50.20 410 THR B CA 1
ATOM 9019 C C . THR B 2 410 ? 118.931 69.802 112.123 1.00 54.15 410 THR B C 1
ATOM 9020 O O . THR B 2 410 ? 118.119 70.604 111.653 1.00 61.93 410 THR B O 1
ATOM 9024 N N . VAL B 2 411 ? 120.143 70.152 112.544 1.00 58.42 411 VAL B N 1
ATOM 9025 C CA . VAL B 2 411 ? 120.700 71.486 112.353 1.00 57.71 411 VAL B CA 1
ATOM 9026 C C . VAL B 2 411 ? 121.953 71.343 111.502 1.00 60.22 411 VAL B C 1
ATOM 9027 O O . VAL B 2 411 ? 122.866 70.586 111.856 1.00 55.77 411 VAL B O 1
ATOM 9031 N N . ARG B 2 412 ? 121.997 72.069 110.390 1.00 65.94 412 ARG B N 1
ATOM 9032 C CA . ARG B 2 412 ? 123.047 71.944 109.391 1.00 56.64 412 ARG B CA 1
ATOM 9033 C C . ARG B 2 412 ? 123.755 73.279 109.223 1.00 55.64 412 ARG B C 1
ATOM 9034 O O . ARG B 2 412 ? 123.112 74.330 109.214 1.00 62.52 412 ARG B O 1
ATOM 9042 N N . ILE B 2 413 ? 125.078 73.234 109.086 1.00 53.55 413 ILE B N 1
ATOM 9043 C CA . ILE B 2 413 ? 125.904 74.428 108.960 1.00 53.99 413 ILE B CA 1
ATOM 9044 C C . ILE B 2 413 ? 126.606 74.390 107.611 1.00 57.01 413 ILE B C 1
ATOM 9045 O O . ILE B 2 413 ? 127.237 73.385 107.264 1.00 62.71 413 ILE B O 1
ATOM 9050 N N . TRP B 2 414 ? 126.500 75.481 106.856 1.00 53.50 414 TRP B N 1
ATOM 9051 C CA . TRP B 2 414 ? 127.174 75.625 105.575 1.00 54.17 414 TRP B CA 1
ATOM 9052 C C . TRP B 2 414 ? 128.170 76.772 105.644 1.00 61.26 414 TRP B C 1
ATOM 9053 O O . TRP B 2 414 ? 127.956 77.756 106.354 1.00 61.57 414 TRP B O 1
ATOM 9064 N N . ASP B 2 415 ? 129.260 76.640 104.893 1.00 76.40 415 ASP B N 1
ATOM 9065 C CA . ASP B 2 415 ? 130.177 77.753 104.685 1.00 73.32 415 ASP B CA 1
ATOM 9066 C C . ASP B 2 415 ? 129.578 78.678 103.632 1.00 75.67 415 ASP B C 1
ATOM 9067 O O . ASP B 2 415 ? 129.319 78.253 102.502 1.00 76.26 415 ASP B O 1
ATOM 9072 N N . LEU B 2 416 ? 129.356 79.941 104.001 1.00 70.60 416 LEU B N 1
ATOM 9073 C CA . LEU B 2 416 ? 128.571 80.825 103.147 1.00 67.60 416 LEU B CA 1
ATOM 9074 C C . LEU B 2 416 ? 129.302 81.178 101.856 1.00 73.50 416 LEU B C 1
ATOM 9075 O O . LEU B 2 416 ? 128.658 81.527 100.861 1.00 79.00 416 LEU B O 1
ATOM 9080 N N . ARG B 2 417 ? 130.630 81.085 101.840 1.00 79.75 417 ARG B N 1
ATOM 9081 C CA . ARG B 2 417 ? 131.383 81.469 100.652 1.00 79.01 417 ARG B CA 1
ATOM 9082 C C . ARG B 2 417 ? 131.697 80.278 99.749 1.00 79.75 417 ARG B C 1
ATOM 9083 O O . ARG B 2 417 ? 131.623 80.393 98.522 1.00 81.95 417 ARG B O 1
ATOM 9091 N N . THR B 2 418 ? 132.055 79.134 100.332 1.00 76.68 418 THR B N 1
ATOM 9092 C CA . THR B 2 418 ? 132.365 77.951 99.538 1.00 75.77 418 THR B CA 1
ATOM 9093 C C . THR B 2 418 ? 131.140 77.084 99.271 1.00 79.14 418 THR B C 1
ATOM 9094 O O . THR B 2 418 ? 131.198 76.206 98.402 1.00 79.45 418 THR B O 1
ATOM 9098 N N . GLN B 2 419 ? 130.037 77.319 99.986 1.00 79.68 419 GLN B N 1
ATOM 9099 C CA . GLN B 2 419 ? 128.797 76.552 99.829 1.00 74.04 419 GLN B CA 1
ATOM 9100 C C . GLN B 2 419 ? 129.009 75.071 100.140 1.00 74.84 419 GLN B C 1
ATOM 9101 O O . GLN B 2 419 ? 128.519 74.192 99.429 1.00 72.13 419 GLN B O 1
ATOM 9107 N N . GLU B 2 420 ? 129.740 74.791 101.215 1.00 76.84 420 GLU B N 1
ATOM 9108 C CA . GLU B 2 420 ? 130.057 73.428 101.616 1.00 75.97 420 GLU B CA 1
ATOM 9109 C C . GLU B 2 420 ? 129.534 73.165 103.021 1.00 79.50 420 GLU B C 1
ATOM 9110 O O . GLU B 2 420 ? 129.533 74.061 103.870 1.00 81.26 420 GLU B O 1
ATOM 9116 N N . ILE B 2 421 ? 129.085 71.935 103.255 1.00 71.84 421 ILE B N 1
ATOM 9117 C CA . ILE B 2 421 ? 128.550 71.541 104.554 1.00 65.35 421 ILE B CA 1
ATOM 9118 C C . ILE B 2 421 ? 129.703 71.295 105.515 1.00 65.09 421 ILE B C 1
ATOM 9119 O O . ILE B 2 421 ? 130.671 70.603 105.178 1.00 71.06 421 ILE B O 1
ATOM 9124 N N . VAL B 2 422 ? 129.603 71.855 106.716 1.00 69.77 422 VAL B N 1
ATOM 9125 C CA . VAL B 2 422 ? 130.657 71.756 107.721 1.00 74.92 422 VAL B CA 1
ATOM 9126 C C . VAL B 2 422 ? 130.333 70.709 108.780 1.00 78.96 422 VAL B C 1
ATOM 9127 O O . VAL B 2 422 ? 131.164 69.858 109.095 1.00 74.90 422 VAL B O 1
ATOM 9131 N N . ARG B 2 423 ? 129.125 70.753 109.342 1.00 79.55 423 ARG B N 1
ATOM 9132 C CA . ARG B 2 423 ? 128.769 69.863 110.438 1.00 72.61 423 ARG B CA 1
ATOM 9133 C C . ARG B 2 423 ? 127.269 69.614 110.428 1.00 66.71 423 ARG B C 1
ATOM 9134 O O . ARG B 2 423 ? 126.493 70.403 109.886 1.00 73.26 423 ARG B O 1
ATOM 9142 N N . ASN B 2 424 ? 126.870 68.502 111.042 1.00 64.33 424 ASN B N 1
ATOM 9143 C CA . ASN B 2 424 ? 125.466 68.164 111.240 1.00 70.31 424 ASN B CA 1
ATOM 9144 C C . ASN B 2 424 ? 125.221 67.895 112.717 1.00 74.49 424 ASN B C 1
ATOM 9145 O O . ASN B 2 424 ? 126.026 67.223 113.371 1.00 76.12 424 ASN B O 1
ATOM 9150 N N . LEU B 2 425 ? 124.114 68.417 113.237 1.00 65.87 425 LEU B N 1
ATOM 9151 C CA . LEU B 2 425 ? 123.702 68.198 114.616 1.00 60.89 425 LEU B CA 1
ATOM 9152 C C . LEU B 2 425 ? 122.309 67.589 114.616 1.00 62.78 425 LEU B C 1
ATOM 9153 O O . LEU B 2 425 ? 121.399 68.120 113.974 1.00 71.18 425 LEU B O 1
ATOM 9158 N N . LYS B 2 426 ? 122.142 66.484 115.336 1.00 63.39 426 LYS B N 1
ATOM 9159 C CA . LYS B 2 426 ? 120.907 65.712 115.319 1.00 66.08 426 LYS B CA 1
ATOM 9160 C C . LYS B 2 426 ? 120.250 65.731 116.692 1.00 68.19 426 LYS B C 1
ATOM 9161 O O . LYS B 2 426 ? 120.921 65.539 117.711 1.00 74.90 426 LYS B O 1
ATOM 9167 N N . GLY B 2 427 ? 118.941 65.960 116.712 1.00 60.72 427 GLY B N 1
ATOM 9168 C CA . GLY B 2 427 ? 118.160 65.868 117.920 1.00 61.42 427 GLY B CA 1
ATOM 9169 C C . GLY B 2 427 ? 116.901 65.060 117.683 1.00 68.22 427 GLY B C 1
ATOM 9170 O O . GLY B 2 427 ? 116.780 64.345 116.684 1.00 75.02 427 GLY B O 1
ATOM 9171 N N . PRO B 2 428 ? 115.938 65.153 118.592 1.00 65.09 428 PRO B N 1
ATOM 9172 C CA . PRO B 2 428 ? 114.657 64.474 118.388 1.00 65.44 428 PRO B CA 1
ATOM 9173 C C . PRO B 2 428 ? 113.732 65.305 117.508 1.00 64.74 428 PRO B C 1
ATOM 9174 O O . PRO B 2 428 ? 114.034 66.437 117.129 1.00 61.21 428 PRO B O 1
ATOM 9178 N N . THR B 2 429 ? 112.584 64.712 117.189 1.00 66.12 429 THR B N 1
ATOM 9179 C CA . THR B 2 429 ? 111.649 65.328 116.257 1.00 63.69 429 THR B CA 1
ATOM 9180 C C . THR B 2 429 ? 111.088 66.628 116.821 1.00 63.56 429 THR B C 1
ATOM 9181 O O . THR B 2 429 ? 110.783 66.729 118.011 1.00 67.58 429 THR B O 1
ATOM 9185 N N . ASN B 2 430 ? 110.966 67.631 115.952 1.00 61.15 430 ASN B N 1
ATOM 9186 C CA . ASN B 2 430 ? 110.383 68.936 116.247 1.00 58.23 430 ASN B CA 1
ATOM 9187 C C . ASN B 2 430 ? 111.134 69.700 117.327 1.00 62.46 430 ASN B C 1
ATOM 9188 O O . ASN B 2 430 ? 110.576 70.636 117.907 1.00 73.08 430 ASN B O 1
ATOM 9193 N N . SER B 2 431 ? 112.384 69.336 117.614 1.00 60.09 431 SER B N 1
ATOM 9194 C CA . SER B 2 431 ? 113.148 70.025 118.647 1.00 55.48 431 SER B CA 1
ATOM 9195 C C . SER B 2 431 ? 113.910 71.231 118.119 1.00 59.71 431 SER B C 1
ATOM 9196 O O . SER B 2 431 ? 114.517 71.955 118.914 1.00 63.68 431 SER B O 1
ATOM 9199 N N . ALA B 2 432 ? 113.898 71.465 116.808 1.00 51.68 432 ALA B N 1
ATOM 9200 C CA . ALA B 2 432 ? 114.673 72.535 116.196 1.00 46.40 432 ALA B CA 1
ATOM 9201 C C . ALA B 2 432 ? 113.802 73.668 115.668 1.00 51.49 432 ALA B C 1
ATOM 9202 O O . ALA B 2 432 ? 114.198 74.352 114.720 1.00 55.26 432 ALA B O 1
ATOM 9204 N N . ARG B 2 433 ? 112.625 73.879 116.259 1.00 57.03 433 ARG B N 1
ATOM 9205 C CA . ARG B 2 433 ? 111.747 74.948 115.795 1.00 55.80 433 ARG B CA 1
ATOM 9206 C C . ARG B 2 433 ? 112.375 76.317 116.013 1.00 54.32 433 ARG B C 1
ATOM 9207 O O . ARG B 2 433 ? 112.233 77.211 115.171 1.00 58.31 433 ARG B O 1
ATOM 9215 N N . ASN B 2 434 ? 113.062 76.504 117.136 1.00 53.94 434 ASN B N 1
ATOM 9216 C CA . ASN B 2 434 ? 113.689 77.771 117.485 1.00 54.14 434 ASN B CA 1
ATOM 9217 C C . ASN B 2 434 ? 115.197 77.585 117.515 1.00 52.75 434 ASN B C 1
ATOM 9218 O O . ASN B 2 434 ? 115.684 76.509 117.873 1.00 56.01 434 ASN B O 1
ATOM 9223 N N . LEU B 2 435 ? 115.931 78.626 117.135 1.00 48.59 435 LEU B N 1
ATOM 9224 C CA . LEU B 2 435 ? 117.378 78.535 117.020 1.00 50.64 435 LEU B CA 1
ATOM 9225 C C . LEU B 2 435 ? 117.990 79.894 117.309 1.00 49.29 435 LEU B C 1
ATOM 9226 O O . LEU B 2 435 ? 117.650 80.881 116.652 1.00 51.72 435 LEU B O 1
ATOM 9231 N N . VAL B 2 436 ? 118.887 79.942 118.291 1.00 53.61 436 VAL B N 1
ATOM 9232 C CA . VAL B 2 436 ? 119.585 81.165 118.672 1.00 57.81 436 VAL B CA 1
ATOM 9233 C C . VAL B 2 436 ? 121.076 80.870 118.727 1.00 56.70 436 VAL B C 1
ATOM 9234 O O . VAL B 2 436 ? 121.497 79.850 119.284 1.00 52.85 436 VAL B O 1
ATOM 9238 N N . VAL B 2 437 ? 121.874 81.759 118.142 1.00 62.23 437 VAL B N 1
ATOM 9239 C CA . VAL B 2 437 ? 123.316 81.585 118.046 1.00 63.52 437 VAL B CA 1
ATOM 9240 C C . VAL B 2 437 ? 123.990 82.709 118.822 1.00 64.27 437 VAL B C 1
ATOM 9241 O O . VAL B 2 437 ? 123.417 83.784 119.021 1.00 67.45 437 VAL B O 1
ATOM 9245 N N . LYS B 2 438 ? 125.215 82.450 119.264 1.00 83.23 438 LYS B N 1
ATOM 9246 C CA . LYS B 2 438 ? 126.018 83.421 119.995 1.00 85.73 438 LYS B CA 1
ATOM 9247 C C . LYS B 2 438 ? 127.468 83.208 119.570 1.00 92.25 438 LYS B C 1
ATOM 9248 O O . LYS B 2 438 ? 127.742 82.671 118.491 1.00 95.31 438 LYS B O 1
ATOM 9254 N N . ASP B 2 439 ? 128.408 83.673 120.395 1.00 96.86 439 ASP B N 1
ATOM 9255 C CA . ASP B 2 439 ? 129.823 83.576 120.045 1.00 99.23 439 ASP B CA 1
ATOM 9256 C C . ASP B 2 439 ? 130.217 82.143 119.702 1.00 101.15 439 ASP B C 1
ATOM 9257 O O . ASP B 2 439 ? 130.791 81.884 118.638 1.00 102.58 439 ASP B O 1
ATOM 9262 N N . ASP B 2 440 ? 129.912 81.191 120.590 1.00 96.06 440 ASP B N 1
ATOM 9263 C CA . ASP B 2 440 ? 130.266 79.801 120.324 1.00 94.16 440 ASP B CA 1
ATOM 9264 C C . ASP B 2 440 ? 129.206 78.815 120.807 1.00 96.85 440 ASP B C 1
ATOM 9265 O O . ASP B 2 440 ? 129.519 77.635 121.000 1.00 98.44 440 ASP B O 1
ATOM 9270 N N . ASN B 2 441 ? 127.967 79.256 121.005 1.00 87.48 441 ASN B N 1
ATOM 9271 C CA . ASN B 2 441 ? 126.914 78.396 121.519 1.00 84.41 441 ASN B CA 1
ATOM 9272 C C . ASN B 2 441 ? 125.704 78.447 120.600 1.00 85.09 441 ASN B C 1
ATOM 9273 O O . ASN B 2 441 ? 125.443 79.458 119.945 1.00 88.18 441 ASN B O 1
ATOM 9278 N N . ILE B 2 442 ? 124.968 77.339 120.560 1.00 77.23 442 ILE B N 1
ATOM 9279 C CA . ILE B 2 442 ? 123.748 77.220 119.771 1.00 72.64 442 ILE B CA 1
ATOM 9280 C C . ILE B 2 442 ? 122.641 76.730 120.691 1.00 74.68 442 ILE B C 1
ATOM 9281 O O . ILE B 2 442 ? 122.759 75.656 121.291 1.00 75.83 442 ILE B O 1
ATOM 9286 N N . TRP B 2 443 ? 121.568 77.507 120.797 1.00 63.30 443 TRP B N 1
ATOM 9287 C CA . TRP B 2 443 ? 120.436 77.184 121.654 1.00 61.97 443 TRP B CA 1
ATOM 9288 C C . TRP B 2 443 ? 119.243 76.792 120.793 1.00 66.04 443 TRP B C 1
ATOM 9289 O O . TRP B 2 443 ? 118.901 77.502 119.842 1.00 73.79 443 TRP B O 1
ATOM 9300 N N . THR B 2 444 ? 118.617 75.665 121.125 1.00 57.13 444 THR B N 1
ATOM 9301 C CA . THR B 2 444 ? 117.475 75.154 120.384 1.00 55.05 444 THR B CA 1
ATOM 9302 C C . THR B 2 444 ? 116.373 74.757 121.354 1.00 53.48 444 THR B C 1
ATOM 9303 O O . THR B 2 444 ? 116.601 74.599 122.554 1.00 60.24 444 THR B O 1
ATOM 9307 N N . GLY B 2 445 ? 115.168 74.598 120.815 1.00 55.01 445 GLY B N 1
ATOM 9308 C CA . GLY B 2 445 ? 114.025 74.184 121.606 1.00 55.11 445 GLY B CA 1
ATOM 9309 C C . GLY B 2 445 ? 112.750 74.113 120.792 1.00 60.04 445 GLY B C 1
ATOM 9310 O O . GLY B 2 445 ? 112.473 75.010 119.991 1.00 57.65 445 GLY B O 1
ATOM 9311 N N . GLY B 2 446 ? 111.962 73.062 120.986 1.00 60.50 446 GLY B N 1
ATOM 9312 C CA . GLY B 2 446 ? 110.756 72.844 120.197 1.00 50.81 446 GLY B CA 1
ATOM 9313 C C . GLY B 2 446 ? 109.650 72.227 121.005 1.00 53.32 446 GLY B C 1
ATOM 9314 O O . GLY B 2 446 ? 109.482 72.542 122.191 1.00 62.62 446 GLY B O 1
ATOM 9315 N N . LEU B 2 447 ? 108.883 71.338 120.369 1.00 56.03 447 LEU B N 1
ATOM 9316 C CA . LEU B 2 447 ? 107.697 70.766 120.995 1.00 61.94 447 LEU B CA 1
ATOM 9317 C C . LEU B 2 447 ? 108.039 69.817 122.137 1.00 62.38 447 LEU B C 1
ATOM 9318 O O . LEU B 2 447 ? 107.224 69.652 123.050 1.00 63.57 447 LEU B O 1
ATOM 9323 N N . ASP B 2 448 ? 109.230 69.217 122.130 1.00 69.54 448 ASP B N 1
ATOM 9324 C CA . ASP B 2 448 ? 109.587 68.230 123.145 1.00 73.80 448 ASP B CA 1
ATOM 9325 C C . ASP B 2 448 ? 109.719 68.819 124.545 1.00 71.27 448 ASP B C 1
ATOM 9326 O O . ASP B 2 448 ? 110.089 68.081 125.465 1.00 66.26 448 ASP B O 1
ATOM 9331 N N . ALA B 2 449 ? 109.433 70.111 124.724 1.00 72.24 449 ALA B N 1
ATOM 9332 C CA . ALA B 2 449 ? 109.457 70.765 126.034 1.00 72.69 449 ALA B CA 1
ATOM 9333 C C . ALA B 2 449 ? 110.822 70.635 126.704 1.00 76.36 449 ALA B C 1
ATOM 9334 O O . ALA B 2 449 ? 110.923 70.352 127.898 1.00 81.91 449 ALA B O 1
ATOM 9336 N N . CYS B 2 450 ? 111.884 70.844 125.931 1.00 67.28 450 CYS B N 1
ATOM 9337 C CA . CYS B 2 450 ? 113.239 70.785 126.453 1.00 62.32 450 CYS B CA 1
ATOM 9338 C C . CYS B 2 450 ? 114.068 71.891 125.821 1.00 69.83 450 CYS B C 1
ATOM 9339 O O . CYS B 2 450 ? 113.751 72.383 124.736 1.00 68.70 450 CYS B O 1
ATOM 9342 N N . LEU B 2 451 ? 115.134 72.277 126.516 1.00 73.77 451 LEU B N 1
ATOM 9343 C CA . LEU B 2 451 ? 116.062 73.301 126.056 1.00 66.62 451 LEU B CA 1
ATOM 9344 C C . LEU B 2 451 ? 117.473 72.737 126.099 1.00 64.24 451 LEU B C 1
ATOM 9345 O O . LEU B 2 451 ? 117.926 72.273 127.149 1.00 73.37 451 LEU B O 1
ATOM 9350 N N . ARG B 2 452 ? 118.167 72.783 124.964 1.00 61.14 452 ARG B N 1
ATOM 9351 C CA . ARG B 2 452 ? 119.491 72.194 124.837 1.00 67.29 452 ARG B CA 1
ATOM 9352 C C . ARG B 2 452 ? 120.474 73.226 124.308 1.00 71.06 452 ARG B C 1
ATOM 9353 O O . ARG B 2 452 ? 120.097 74.163 123.601 1.00 76.61 452 ARG B O 1
ATOM 9361 N N . CYS B 2 453 ? 121.743 73.044 124.662 1.00 70.82 453 CYS B N 1
ATOM 9362 C CA . CYS B 2 453 ? 122.824 73.914 124.224 1.00 68.78 453 CYS B CA 1
ATOM 9363 C C . CYS B 2 453 ? 123.920 73.070 123.595 1.00 77.67 453 CYS B C 1
ATOM 9364 O O . CYS B 2 453 ? 124.354 72.074 124.183 1.00 78.30 453 CYS B O 1
ATOM 9367 N N . TRP B 2 454 ? 124.366 73.469 122.407 1.00 82.41 454 TRP B N 1
ATOM 9368 C CA . TRP B 2 454 ? 125.424 72.779 121.682 1.00 78.73 454 TRP B CA 1
ATOM 9369 C C . TRP B 2 454 ? 126.654 73.672 121.614 1.00 77.66 454 TRP B C 1
ATOM 9370 O O . TRP B 2 454 ? 126.540 74.868 121.325 1.00 76.06 454 TRP B O 1
ATOM 9381 N N . ASP B 2 455 ? 127.821 73.095 121.876 1.00 107.89 455 ASP B N 1
ATOM 9382 C CA . ASP B 2 455 ? 129.090 73.790 121.710 1.00 112.22 455 ASP B CA 1
ATOM 9383 C C . ASP B 2 455 ? 129.735 73.338 120.408 1.00 115.74 455 ASP B C 1
ATOM 9384 O O . ASP B 2 455 ? 129.911 72.136 120.183 1.00 115.62 455 ASP B O 1
ATOM 9389 N N . LEU B 2 456 ? 130.086 74.304 119.557 1.00 115.62 456 LEU B N 1
ATOM 9390 C CA . LEU B 2 456 ? 130.583 73.978 118.224 1.00 113.26 456 LEU B CA 1
ATOM 9391 C C . LEU B 2 456 ? 131.909 73.230 118.285 1.00 115.13 456 LEU B C 1
ATOM 9392 O O . LEU B 2 456 ? 132.150 72.319 117.485 1.00 113.74 456 LEU B O 1
ATOM 9397 N N . ARG B 2 457 ? 132.784 73.605 119.220 1.00 125.29 457 ARG B N 1
ATOM 9398 C CA . ARG B 2 457 ? 134.114 73.004 119.278 1.00 126.08 457 ARG B CA 1
ATOM 9399 C C . ARG B 2 457 ? 134.036 71.505 119.551 1.00 127.82 457 ARG B C 1
ATOM 9400 O O . ARG B 2 457 ? 134.647 70.700 118.839 1.00 127.66 457 ARG B O 1
ATOM 9408 N N . MET B 2 458 ? 133.286 71.110 120.579 1.00 125.63 458 MET B N 1
ATOM 9409 C CA . MET B 2 458 ? 133.139 69.702 120.923 1.00 124.94 458 MET B CA 1
ATOM 9410 C C . MET B 2 458 ? 131.964 69.034 120.220 1.00 123.73 458 MET B C 1
ATOM 9411 O O . MET B 2 458 ? 131.852 67.805 120.275 1.00 123.90 458 MET B O 1
ATOM 9416 N N . ALA B 2 459 ? 131.103 69.811 119.559 1.00 116.11 459 ALA B N 1
ATOM 9417 C CA . ALA B 2 459 ? 130.030 69.283 118.711 1.00 116.89 459 ALA B CA 1
ATOM 9418 C C . ALA B 2 459 ? 129.129 68.305 119.461 1.00 118.03 459 ALA B C 1
ATOM 9419 O O . ALA B 2 459 ? 128.775 67.242 118.944 1.00 117.74 459 ALA B O 1
ATOM 9421 N N . LYS B 2 460 ? 128.748 68.661 120.686 1.00 107.38 460 LYS B N 1
ATOM 9422 C CA . LYS B 2 460 ? 127.838 67.825 121.457 1.00 105.54 460 LYS B CA 1
ATOM 9423 C C . LYS B 2 460 ? 127.124 68.687 122.489 1.00 104.14 460 LYS B C 1
ATOM 9424 O O . LYS B 2 460 ? 127.549 69.804 122.792 1.00 104.14 460 LYS B O 1
ATOM 9430 N N . VAL B 2 461 ? 126.023 68.146 123.019 1.00 91.26 461 VAL B N 1
ATOM 9431 C CA . VAL B 2 461 ? 125.174 68.908 123.924 1.00 88.53 461 VAL B CA 1
ATOM 9432 C C . VAL B 2 461 ? 125.938 69.282 125.189 1.00 91.94 461 VAL B C 1
ATOM 9433 O O . VAL B 2 461 ? 126.922 68.635 125.568 1.00 93.45 461 VAL B O 1
ATOM 9437 N N . SER B 2 462 ? 125.476 70.342 125.848 1.00 91.54 462 SER B N 1
ATOM 9438 C CA . SER B 2 462 ? 126.104 70.812 127.076 1.00 89.99 462 SER B CA 1
ATOM 9439 C C . SER B 2 462 ? 125.079 70.955 128.193 1.00 89.96 462 SER B C 1
ATOM 9440 O O . SER B 2 462 ? 125.400 70.747 129.367 1.00 89.24 462 SER B O 1
ATOM 9443 N N . LEU B 2 463 ? 123.845 71.307 127.841 1.00 85.28 463 LEU B N 1
ATOM 9444 C CA . LEU B 2 463 ? 122.801 71.577 128.816 1.00 82.95 463 LEU B CA 1
ATOM 9445 C C . LEU B 2 463 ? 121.508 70.894 128.395 1.00 81.02 463 LEU B C 1
ATOM 9446 O O . LEU B 2 463 ? 121.286 70.619 127.214 1.00 84.26 463 LEU B O 1
ATOM 9451 N N . GLU B 2 464 ? 120.659 70.615 129.380 1.00 79.32 464 GLU B N 1
ATOM 9452 C CA . GLU B 2 464 ? 119.357 70.007 129.135 1.00 79.77 464 GLU B CA 1
ATOM 9453 C C . GLU B 2 464 ? 118.427 70.409 130.267 1.00 84.80 464 GLU B C 1
ATOM 9454 O O . GLU B 2 464 ? 118.676 70.058 131.424 1.00 89.38 464 GLU B O 1
ATOM 9460 N N . HIS B 2 465 ? 117.363 71.138 129.940 1.00 79.29 465 HIS B N 1
ATOM 9461 C CA . HIS B 2 465 ? 116.439 71.649 130.940 1.00 78.22 465 HIS B CA 1
ATOM 9462 C C . HIS B 2 465 ? 115.008 71.308 130.552 1.00 79.07 465 HIS B C 1
ATOM 9463 O O . HIS B 2 465 ? 114.655 71.292 129.371 1.00 80.31 465 HIS B O 1
ATOM 9470 N N . LEU B 2 466 ? 114.188 71.038 131.560 1.00 80.12 466 LEU B N 1
ATOM 9471 C CA . LEU B 2 466 ? 112.801 70.649 131.364 1.00 78.64 466 LEU B CA 1
ATOM 9472 C C . LEU B 2 466 ? 111.869 71.815 131.661 1.00 80.15 466 LEU B C 1
ATOM 9473 O O . LEU B 2 466 ? 112.122 72.627 132.553 1.00 79.01 466 LEU B O 1
ATOM 9478 N N . PHE B 2 467 ? 110.780 71.885 130.900 1.00 72.93 467 PHE B N 1
ATOM 9479 C CA . PHE B 2 467 ? 109.775 72.924 131.053 1.00 67.69 467 PHE B CA 1
ATOM 9480 C C . PHE B 2 467 ? 108.392 72.288 131.024 1.00 72.13 467 PHE B C 1
ATOM 9481 O O . PHE B 2 467 ? 108.207 71.177 130.524 1.00 73.86 467 PHE B O 1
ATOM 9489 N N . GLN B 2 468 ? 107.418 73.010 131.576 1.00 77.12 468 GLN B N 1
ATOM 9490 C CA . GLN B 2 468 ? 106.076 72.468 131.749 1.00 76.19 468 GLN B CA 1
ATOM 9491 C C . GLN B 2 468 ? 105.232 72.515 130.482 1.00 74.90 468 GLN B C 1
ATOM 9492 O O . GLN B 2 468 ? 104.131 71.955 130.477 1.00 76.87 468 GLN B O 1
ATOM 9498 N N . SER B 2 469 ? 105.707 73.158 129.419 1.00 64.34 469 SER B N 1
ATOM 9499 C CA . SER B 2 469 ? 104.929 73.268 128.193 1.00 58.23 469 SER B CA 1
ATOM 9500 C C . SER B 2 469 ? 105.878 73.472 127.021 1.00 62.86 469 SER B C 1
ATOM 9501 O O . SER B 2 469 ? 107.091 73.611 127.193 1.00 65.48 469 SER B O 1
ATOM 9504 N N . GLN B 2 470 ? 105.303 73.484 125.822 1.00 60.31 470 GLN B N 1
ATOM 9505 C CA . GLN B 2 470 ? 106.084 73.610 124.600 1.00 52.09 470 GLN B CA 1
ATOM 9506 C C . GLN B 2 470 ? 106.742 74.981 124.513 1.00 58.97 470 GLN B C 1
ATOM 9507 O O . GLN B 2 470 ? 106.238 75.972 125.046 1.00 71.34 470 GLN B O 1
ATOM 9513 N N . ILE B 2 471 ? 107.881 75.032 123.827 1.00 40.46 471 ILE B N 1
ATOM 9514 C CA . ILE B 2 471 ? 108.621 76.269 123.610 1.00 39.43 471 ILE B CA 1
ATOM 9515 C C . ILE B 2 471 ? 108.256 76.815 122.238 1.00 44.05 471 ILE B C 1
ATOM 9516 O O . ILE B 2 471 ? 108.387 76.113 121.229 1.00 52.62 471 ILE B O 1
ATOM 9521 N N . MET B 2 472 ? 107.800 78.067 122.198 1.00 42.25 472 MET B N 1
ATOM 9522 C CA . MET B 2 472 ? 107.359 78.692 120.960 1.00 41.26 472 MET B CA 1
ATOM 9523 C C . MET B 2 472 ? 108.236 79.843 120.487 1.00 47.78 472 MET B C 1
ATOM 9524 O O . MET B 2 472 ? 108.034 80.320 119.366 1.00 50.49 472 MET B O 1
ATOM 9529 N N . SER B 2 473 ? 109.192 80.306 121.290 1.00 45.62 473 SER B N 1
ATOM 9530 C CA . SER B 2 473 ? 110.030 81.422 120.871 1.00 38.59 473 SER B CA 1
ATOM 9531 C C . SER B 2 473 ? 111.265 81.500 121.756 1.00 41.39 473 SER B C 1
ATOM 9532 O O . SER B 2 473 ? 111.326 80.894 122.827 1.00 41.05 473 SER B O 1
ATOM 9535 N N . LEU B 2 474 ? 112.250 82.264 121.283 1.00 38.60 474 LEU B N 1
ATOM 9536 C CA . LEU B 2 474 ? 113.500 82.477 121.997 1.00 30.50 474 LEU B CA 1
ATOM 9537 C C . LEU B 2 474 ? 114.059 83.839 121.614 1.00 42.72 474 LEU B C 1
ATOM 9538 O O . LEU B 2 474 ? 113.738 84.378 120.553 1.00 55.37 474 LEU B O 1
ATOM 9543 N N . ALA B 2 475 ? 114.903 84.387 122.486 1.00 31.45 475 ALA B N 1
ATOM 9544 C CA . ALA B 2 475 ? 115.564 85.659 122.225 1.00 33.04 475 ALA B CA 1
ATOM 9545 C C . ALA B 2 475 ? 116.744 85.800 123.174 1.00 40.69 475 ALA B C 1
ATOM 9546 O O . ALA B 2 475 ? 116.832 85.105 124.188 1.00 47.67 475 ALA B O 1
ATOM 9548 N N . HIS B 2 476 ? 117.652 86.711 122.832 1.00 45.73 476 HIS B N 1
ATOM 9549 C CA . HIS B 2 476 ? 118.846 86.962 123.625 1.00 47.01 476 HIS B CA 1
ATOM 9550 C C . HIS B 2 476 ? 119.091 88.459 123.731 1.00 48.26 476 HIS B C 1
ATOM 9551 O O . HIS B 2 476 ? 118.818 89.207 122.789 1.00 54.85 476 HIS B O 1
ATOM 9558 N N . SER B 2 477 ? 119.610 88.888 124.876 1.00 48.39 477 SER B N 1
ATOM 9559 C CA . SER B 2 477 ? 119.851 90.308 125.115 1.00 50.51 477 SER B CA 1
ATOM 9560 C C . SER B 2 477 ? 121.151 90.741 124.449 1.00 49.69 477 SER B C 1
ATOM 9561 O O . SER B 2 477 ? 122.157 90.034 124.552 1.00 57.87 477 SER B O 1
ATOM 9564 N N . PRO B 2 478 ? 121.167 91.880 123.754 1.00 53.48 478 PRO B N 1
ATOM 9565 C CA . PRO B 2 478 ? 122.417 92.335 123.125 1.00 55.90 478 PRO B CA 1
ATOM 9566 C C . PRO B 2 478 ? 123.530 92.633 124.114 1.00 60.17 478 PRO B C 1
ATOM 9567 O O . PRO B 2 478 ? 124.705 92.432 123.786 1.00 65.07 478 PRO B O 1
ATOM 9571 N N . THR B 2 479 ? 123.200 93.106 125.314 1.00 61.28 479 THR B N 1
ATOM 9572 C CA . THR B 2 479 ? 124.190 93.569 126.279 1.00 59.69 479 THR B CA 1
ATOM 9573 C C . THR B 2 479 ? 124.409 92.601 127.431 1.00 60.91 479 THR B C 1
ATOM 9574 O O . THR B 2 479 ? 125.546 92.200 127.693 1.00 66.03 479 THR B O 1
ATOM 9578 N N . GLU B 2 480 ? 123.348 92.214 128.132 1.00 65.55 480 GLU B N 1
ATOM 9579 C CA . GLU B 2 480 ? 123.468 91.360 129.305 1.00 64.99 480 GLU B CA 1
ATOM 9580 C C . GLU B 2 480 ? 123.538 89.898 128.863 1.00 65.30 480 GLU B C 1
ATOM 9581 O O . GLU B 2 480 ? 123.640 89.584 127.675 1.00 73.28 480 GLU B O 1
ATOM 9587 N N . ASP B 2 481 ? 123.501 88.983 129.827 1.00 69.12 481 ASP B N 1
ATOM 9588 C CA . ASP B 2 481 ? 123.622 87.554 129.574 1.00 74.33 481 ASP B CA 1
ATOM 9589 C C . ASP B 2 481 ? 122.338 86.783 129.856 1.00 77.70 481 ASP B C 1
ATOM 9590 O O . ASP B 2 481 ? 122.353 85.723 130.485 1.00 78.18 481 ASP B O 1
ATOM 9595 N N . TRP B 2 482 ? 121.209 87.302 129.387 1.00 65.41 482 TRP B N 1
ATOM 9596 C CA . TRP B 2 482 ? 119.907 86.711 129.652 1.00 62.52 482 TRP B CA 1
ATOM 9597 C C . TRP B 2 482 ? 119.386 85.978 128.423 1.00 63.19 482 TRP B C 1
ATOM 9598 O O . TRP B 2 482 ? 119.820 86.216 127.294 1.00 63.62 482 TRP B O 1
ATOM 9609 N N . LEU B 2 483 ? 118.446 85.068 128.668 1.00 49.82 483 LEU B N 1
ATOM 9610 C CA . LEU B 2 483 ? 117.754 84.326 127.626 1.00 41.91 483 LEU B CA 1
ATOM 9611 C C . LEU B 2 483 ? 116.262 84.369 127.915 1.00 43.85 483 LEU B C 1
ATOM 9612 O O . LEU B 2 483 ? 115.843 84.202 129.062 1.00 57.40 483 LEU B O 1
ATOM 9617 N N . LEU B 2 484 ? 115.465 84.593 126.876 1.00 43.75 484 LEU B N 1
ATOM 9618 C CA . LEU B 2 484 ? 114.027 84.779 127.010 1.00 43.69 484 LEU B CA 1
ATOM 9619 C C . LEU B 2 484 ? 113.297 83.628 126.334 1.00 46.41 484 LEU B C 1
ATOM 9620 O O . LEU B 2 484 ? 113.648 83.238 125.216 1.00 55.72 484 LEU B O 1
ATOM 9625 N N . LEU B 2 485 ? 112.286 83.090 127.008 1.00 45.98 485 LEU B N 1
ATOM 9626 C CA . LEU B 2 485 ? 111.526 81.950 126.516 1.00 45.80 485 LEU B CA 1
ATOM 9627 C C . LEU B 2 485 ? 110.041 82.277 126.495 1.00 49.95 485 LEU B C 1
ATOM 9628 O O . LEU B 2 485 ? 109.543 83.006 127.358 1.00 53.18 485 LEU B O 1
ATOM 9633 N N . GLY B 2 486 ? 109.338 81.732 125.507 1.00 45.79 486 GLY B N 1
ATOM 9634 C CA . GLY B 2 486 ? 107.897 81.863 125.433 1.00 40.09 486 GLY B CA 1
ATOM 9635 C C . GLY B 2 486 ? 107.226 80.510 125.348 1.00 42.39 486 GLY B C 1
ATOM 9636 O O . GLY B 2 486 ? 107.462 79.758 124.400 1.00 54.71 486 GLY B O 1
ATOM 9637 N N . LEU B 2 487 ? 106.389 80.185 126.326 1.00 44.88 487 LEU B N 1
ATOM 9638 C CA . LEU B 2 487 ? 105.787 78.865 126.399 1.00 44.87 487 LEU B CA 1
ATOM 9639 C C . LEU B 2 487 ? 104.413 78.863 125.733 1.00 43.62 487 LEU B C 1
ATOM 9640 O O . LEU B 2 487 ? 103.912 79.890 125.272 1.00 54.59 487 LEU B O 1
ATOM 9645 N N . ALA B 2 488 ? 103.791 77.689 125.687 1.00 44.94 488 ALA B N 1
ATOM 9646 C CA . ALA B 2 488 ? 102.517 77.504 125.008 1.00 51.46 488 ALA B CA 1
ATOM 9647 C C . ALA B 2 488 ? 101.315 77.829 125.882 1.00 58.85 488 ALA B C 1
ATOM 9648 O O . ALA B 2 488 ? 100.181 77.720 125.408 1.00 60.48 488 ALA B O 1
ATOM 9650 N N . ASN B 2 489 ? 101.527 78.210 127.142 1.00 66.52 489 ASN B N 1
ATOM 9651 C CA . ASN B 2 489 ? 100.441 78.623 128.022 1.00 64.58 489 ASN B CA 1
ATOM 9652 C C . ASN B 2 489 ? 100.569 80.079 128.452 1.00 61.01 489 ASN B C 1
ATOM 9653 O O . ASN B 2 489 ? 100.041 80.462 129.499 1.00 62.40 489 ASN B O 1
ATOM 9658 N N . GLY B 2 490 ? 101.264 80.897 127.664 1.00 60.60 490 GLY B N 1
ATOM 9659 C CA . GLY B 2 490 ? 101.328 82.322 127.906 1.00 56.51 490 GLY B CA 1
ATOM 9660 C C . GLY B 2 490 ? 102.360 82.777 128.910 1.00 63.42 490 GLY B C 1
ATOM 9661 O O . GLY B 2 490 ? 102.369 83.961 129.263 1.00 69.05 490 GLY B O 1
ATOM 9662 N N . GLN B 2 491 ? 103.233 81.891 129.379 1.00 56.82 491 GLN B N 1
ATOM 9663 C CA . GLN B 2 491 ? 104.195 82.241 130.414 1.00 52.32 491 GLN B CA 1
ATOM 9664 C C . GLN B 2 491 ? 105.549 82.596 129.814 1.00 56.46 491 GLN B C 1
ATOM 9665 O O . GLN B 2 491 ? 106.093 81.854 128.994 1.00 66.53 491 GLN B O 1
ATOM 9671 N N . HIS B 2 492 ? 106.088 83.736 130.236 1.00 51.48 492 HIS B N 1
ATOM 9672 C CA . HIS B 2 492 ? 107.440 84.154 129.892 1.00 49.82 492 HIS B CA 1
ATOM 9673 C C . HIS B 2 492 ? 108.416 83.592 130.917 1.00 60.10 492 HIS B C 1
ATOM 9674 O O . HIS B 2 492 ? 108.038 83.321 132.060 1.00 68.74 492 HIS B O 1
ATOM 9681 N N . CYS B 2 493 ? 109.671 83.419 130.510 1.00 57.70 493 CYS B N 1
ATOM 9682 C CA . CYS B 2 493 ? 110.711 82.932 131.405 1.00 53.79 493 CYS B CA 1
ATOM 9683 C C . CYS B 2 493 ? 112.031 83.623 131.100 1.00 55.99 493 CYS B C 1
ATOM 9684 O O . CYS B 2 493 ? 112.303 84.002 129.959 1.00 57.93 493 CYS B O 1
ATOM 9687 N N . LEU B 2 494 ? 112.851 83.780 132.137 1.00 63.07 494 LEU B N 1
ATOM 9688 C CA . LEU B 2 494 ? 114.179 84.369 132.029 1.00 61.17 494 LEU B CA 1
ATOM 9689 C C . LEU B 2 494 ? 115.214 83.357 132.494 1.00 56.14 494 LEU B C 1
ATOM 9690 O O . LEU B 2 494 ? 115.020 82.690 133.514 1.00 63.85 494 LEU B O 1
ATOM 9695 N N . PHE B 2 495 ? 116.309 83.248 131.748 1.00 57.34 495 PHE B N 1
ATOM 9696 C CA . PHE B 2 495 ? 117.333 82.245 132.000 1.00 61.50 495 PHE B CA 1
ATOM 9697 C C . PHE B 2 495 ? 118.704 82.876 131.808 1.00 71.75 495 PHE B C 1
ATOM 9698 O O . PHE B 2 495 ? 118.985 83.442 130.747 1.00 72.68 495 PHE B O 1
ATOM 9706 N N . ASN B 2 496 ? 119.552 82.782 132.829 1.00 78.11 496 ASN B N 1
ATOM 9707 C CA . ASN B 2 496 ? 120.903 83.323 132.743 1.00 71.87 496 ASN B CA 1
ATOM 9708 C C . ASN B 2 496 ? 121.748 82.415 131.860 1.00 76.94 496 ASN B C 1
ATOM 9709 O O . ASN B 2 496 ? 121.901 81.224 132.150 1.00 80.31 496 ASN B O 1
ATOM 9714 N N . SER B 2 497 ? 122.298 82.977 130.782 1.00 72.31 497 SER B N 1
ATOM 9715 C CA . SER B 2 497 ? 123.045 82.164 129.829 1.00 73.71 497 SER B CA 1
ATOM 9716 C C . SER B 2 497 ? 124.372 81.695 130.411 1.00 76.57 497 SER B C 1
ATOM 9717 O O . SER B 2 497 ? 124.851 80.606 130.076 1.00 76.99 497 SER B O 1
ATOM 9720 N N . ARG B 2 498 ? 124.984 82.500 131.280 1.00 86.50 498 ARG B N 1
ATOM 9721 C CA . ARG B 2 498 ? 126.302 82.177 131.814 1.00 86.36 498 ARG B CA 1
ATOM 9722 C C . ARG B 2 498 ? 126.225 81.372 133.108 1.00 85.42 498 ARG B C 1
ATOM 9723 O O . ARG B 2 498 ? 126.850 80.313 133.218 1.00 83.54 498 ARG B O 1
ATOM 9731 N N . LYS B 2 499 ? 125.476 81.862 134.098 1.00 85.52 499 LYS B N 1
ATOM 9732 C CA . LYS B 2 499 ? 125.348 81.129 135.354 1.00 84.05 499 LYS B CA 1
ATOM 9733 C C . LYS B 2 499 ? 124.583 79.825 135.163 1.00 86.87 499 LYS B C 1
ATOM 9734 O O . LYS B 2 499 ? 124.975 78.787 135.708 1.00 85.68 499 LYS B O 1
ATOM 9740 N N . ARG B 2 500 ? 123.494 79.861 134.390 1.00 92.13 500 ARG B N 1
ATOM 9741 C CA . ARG B 2 500 ? 122.641 78.693 134.157 1.00 89.42 500 ARG B CA 1
ATOM 9742 C C . ARG B 2 500 ? 122.154 78.090 135.472 1.00 92.53 500 ARG B C 1
ATOM 9743 O O . ARG B 2 500 ? 122.138 76.871 135.655 1.00 92.56 500 ARG B O 1
ATOM 9751 N N . ASP B 2 501 ? 121.743 78.957 136.398 1.00 107.90 501 ASP B N 1
ATOM 9752 C CA . ASP B 2 501 ? 121.376 78.501 137.734 1.00 106.33 501 ASP B CA 1
ATOM 9753 C C . ASP B 2 501 ? 119.957 77.940 137.771 1.00 106.75 501 ASP B C 1
ATOM 9754 O O . ASP B 2 501 ? 119.757 76.748 138.026 1.00 107.42 501 ASP B O 1
ATOM 9759 N N . GLN B 2 502 ? 118.958 78.781 137.509 1.00 103.18 502 GLN B N 1
ATOM 9760 C CA . GLN B 2 502 ? 117.571 78.335 137.530 1.00 102.62 502 GLN B CA 1
ATOM 9761 C C . GLN B 2 502 ? 116.727 79.304 136.715 1.00 100.67 502 GLN B C 1
ATOM 9762 O O . GLN B 2 502 ? 117.152 80.417 136.395 1.00 99.06 502 GLN B O 1
ATOM 9768 N N . VAL B 2 503 ? 115.517 78.862 136.387 1.00 89.68 503 VAL B N 1
ATOM 9769 C CA . VAL B 2 503 ? 114.576 79.626 135.577 1.00 88.24 503 VAL B CA 1
ATOM 9770 C C . VAL B 2 503 ? 113.557 80.292 136.489 1.00 88.56 503 VAL B C 1
ATOM 9771 O O . VAL B 2 503 ? 113.028 79.666 137.416 1.00 92.11 503 VAL B O 1
ATOM 9775 N N . LEU B 2 504 ? 113.293 81.572 136.240 1.00 83.21 504 LEU B N 1
ATOM 9776 C CA . LEU B 2 504 ? 112.304 82.328 136.993 1.00 84.30 504 LEU B CA 1
ATOM 9777 C C . LEU B 2 504 ? 111.254 82.882 136.041 1.00 81.97 504 LEU B C 1
ATOM 9778 O O . LEU B 2 504 ? 111.586 83.496 135.023 1.00 82.60 504 LEU B O 1
ATOM 9783 N N . THR B 2 505 ? 109.987 82.646 136.365 1.00 74.86 505 THR B N 1
ATOM 9784 C CA . THR B 2 505 ? 108.881 83.108 135.542 1.00 75.76 505 THR B CA 1
ATOM 9785 C C . THR B 2 505 ? 108.494 84.528 135.931 1.00 76.25 505 THR B C 1
ATOM 9786 O O . THR B 2 505 ? 108.484 84.887 137.111 1.00 78.97 505 THR B O 1
ATOM 9790 N N . VAL B 2 506 ? 108.171 85.339 134.921 1.00 73.52 506 VAL B N 1
ATOM 9791 C CA . VAL B 2 506 ? 107.922 86.760 135.111 1.00 74.43 506 VAL B CA 1
ATOM 9792 C C . VAL B 2 506 ? 106.466 87.133 134.857 1.00 73.66 506 VAL B C 1
ATOM 9793 O O . VAL B 2 506 ? 105.935 88.035 135.513 1.00 78.89 506 VAL B O 1
ATOM 9797 N N . ASP B 2 507 ? 105.796 86.457 133.925 1.00 67.65 507 ASP B N 1
ATOM 9798 C CA . ASP B 2 507 ? 104.465 86.872 133.502 1.00 73.21 507 ASP B CA 1
ATOM 9799 C C . ASP B 2 507 ? 103.611 85.658 133.168 1.00 75.01 507 ASP B C 1
ATOM 9800 O O . ASP B 2 507 ? 104.075 84.515 133.193 1.00 79.37 507 ASP B O 1
ATOM 9805 N N . THR B 2 508 ? 102.341 85.928 132.865 1.00 71.07 508 THR B N 1
ATOM 9806 C CA . THR B 2 508 ? 101.380 84.910 132.466 1.00 68.74 508 THR B CA 1
ATOM 9807 C C . THR B 2 508 ? 100.300 85.559 131.613 1.00 71.86 508 THR B C 1
ATOM 9808 O O . THR B 2 508 ? 99.898 86.696 131.872 1.00 75.23 508 THR B O 1
ATOM 9812 N N . LYS B 2 509 ? 99.838 84.835 130.596 1.00 76.41 509 LYS B N 1
ATOM 9813 C CA . LYS B 2 509 ? 98.781 85.299 129.709 1.00 75.06 509 LYS B CA 1
ATOM 9814 C C . LYS B 2 509 ? 97.852 84.140 129.377 1.00 77.83 509 LYS B C 1
ATOM 9815 O O . LYS B 2 509 ? 98.173 82.972 129.611 1.00 83.09 509 LYS B O 1
ATOM 9821 N N . ASP B 2 510 ? 96.679 84.477 128.838 1.00 82.21 510 ASP B N 1
ATOM 9822 C CA . ASP B 2 510 ? 95.719 83.441 128.472 1.00 83.02 510 ASP B CA 1
ATOM 9823 C C . ASP B 2 510 ? 96.131 82.717 127.196 1.00 86.12 510 ASP B C 1
ATOM 9824 O O . ASP B 2 510 ? 96.024 81.488 127.115 1.00 88.76 510 ASP B O 1
ATOM 9829 N N . ASN B 2 511 ? 96.599 83.453 126.193 1.00 71.70 511 ASN B N 1
ATOM 9830 C CA . ASN B 2 511 ? 96.873 82.878 124.886 1.00 71.26 511 ASN B CA 1
ATOM 9831 C C . ASN B 2 511 ? 98.361 82.579 124.717 1.00 73.55 511 ASN B C 1
ATOM 9832 O O . ASN B 2 511 ? 99.208 83.041 125.482 1.00 79.58 511 ASN B O 1
ATOM 9837 N N . THR B 2 512 ? 98.672 81.793 123.688 1.00 58.14 512 THR B N 1
ATOM 9838 C CA . THR B 2 512 ? 100.047 81.406 123.419 1.00 52.72 512 THR B CA 1
ATOM 9839 C C . THR B 2 512 ? 100.850 82.602 122.912 1.00 56.55 512 THR B C 1
ATOM 9840 O O . THR B 2 512 ? 100.313 83.674 122.620 1.00 65.22 512 THR B O 1
ATOM 9844 N N . ILE B 2 513 ? 102.161 82.405 122.811 1.00 41.80 513 ILE B N 1
ATOM 9845 C CA . ILE B 2 513 ? 103.097 83.443 122.398 1.00 42.24 513 ILE B CA 1
ATOM 9846 C C . ILE B 2 513 ? 103.807 82.969 121.140 1.00 44.98 513 ILE B C 1
ATOM 9847 O O . ILE B 2 513 ? 104.294 81.835 121.092 1.00 56.73 513 ILE B O 1
ATOM 9852 N N . LEU B 2 514 ? 103.859 83.829 120.121 1.00 35.19 514 LEU B N 1
ATOM 9853 C CA . LEU B 2 514 ? 104.476 83.470 118.854 1.00 26.88 514 LEU B CA 1
ATOM 9854 C C . LEU B 2 514 ? 105.664 84.337 118.458 1.00 39.35 514 LEU B C 1
ATOM 9855 O O . LEU B 2 514 ? 106.322 84.021 117.461 1.00 52.49 514 LEU B O 1
ATOM 9860 N N . GLY B 2 515 ? 105.965 85.401 119.189 1.00 34.42 515 GLY B N 1
ATOM 9861 C CA . GLY B 2 515 ? 107.087 86.256 118.837 1.00 34.19 515 GLY B CA 1
ATOM 9862 C C . GLY B 2 515 ? 107.680 86.920 120.056 1.00 29.26 515 GLY B C 1
ATOM 9863 O O . GLY B 2 515 ? 106.997 87.134 121.061 1.00 43.52 515 GLY B O 1
ATOM 9864 N N . LEU B 2 516 ? 108.964 87.262 119.959 1.00 30.04 516 LEU B N 1
ATOM 9865 C CA . LEU B 2 516 ? 109.702 87.875 121.056 1.00 25.35 516 LEU B CA 1
ATOM 9866 C C . LEU B 2 516 ? 110.942 88.551 120.490 1.00 34.12 516 LEU B C 1
ATOM 9867 O O . LEU B 2 516 ? 111.602 87.994 119.611 1.00 53.13 516 LEU B O 1
ATOM 9872 N N . LYS B 2 517 ? 111.261 89.739 121.000 1.00 28.62 517 LYS B N 1
ATOM 9873 C CA . LYS B 2 517 ? 112.470 90.423 120.562 1.00 31.65 517 LYS B CA 1
ATOM 9874 C C . LYS B 2 517 ? 112.865 91.473 121.589 1.00 37.79 517 LYS B C 1
ATOM 9875 O O . LYS B 2 517 ? 112.001 92.124 122.175 1.00 44.52 517 LYS B O 1
ATOM 9881 N N . PHE B 2 518 ? 114.170 91.637 121.786 1.00 45.49 518 PHE B N 1
ATOM 9882 C CA . PHE B 2 518 ? 114.712 92.585 122.746 1.00 36.78 518 PHE B CA 1
ATOM 9883 C C . PHE B 2 518 ? 114.979 93.943 122.100 1.00 43.25 518 PHE B C 1
ATOM 9884 O O . PHE B 2 518 ? 114.994 94.096 120.879 1.00 48.36 518 PHE B O 1
ATOM 9892 N N . SER B 2 519 ? 115.199 94.936 122.955 1.00 46.93 519 SER B N 1
ATOM 9893 C CA . SER B 2 519 ? 115.545 96.273 122.516 1.00 37.94 519 SER B CA 1
ATOM 9894 C C . SER B 2 519 ? 117.008 96.323 122.081 1.00 42.04 519 SER B C 1
ATOM 9895 O O . SER B 2 519 ? 117.805 95.461 122.458 1.00 53.53 519 SER B O 1
ATOM 9898 N N . PRO B 2 520 ? 117.382 97.312 121.265 1.00 52.07 520 PRO B N 1
ATOM 9899 C CA . PRO B 2 520 ? 118.806 97.477 120.930 1.00 49.15 520 PRO B CA 1
ATOM 9900 C C . PRO B 2 520 ? 119.704 97.696 122.137 1.00 56.68 520 PRO B C 1
ATOM 9901 O O . PRO B 2 520 ? 120.861 97.262 122.114 1.00 62.68 520 PRO B O 1
ATOM 9905 N N . ASN B 2 521 ? 119.221 98.363 123.183 1.00 52.49 521 ASN B N 1
ATOM 9906 C CA . ASN B 2 521 ? 119.995 98.526 124.408 1.00 53.20 521 ASN B CA 1
ATOM 9907 C C . ASN B 2 521 ? 119.674 97.472 125.462 1.00 55.83 521 ASN B C 1
ATOM 9908 O O . ASN B 2 521 ? 120.284 97.486 126.534 1.00 54.27 521 ASN B O 1
ATOM 9913 N N . GLY B 2 522 ? 118.744 96.565 125.182 1.00 51.61 522 GLY B N 1
ATOM 9914 C CA . GLY B 2 522 ? 118.410 95.489 126.100 1.00 51.10 522 GLY B CA 1
ATOM 9915 C C . GLY B 2 522 ? 117.720 95.908 127.381 1.00 55.76 522 GLY B C 1
ATOM 9916 O O . GLY B 2 522 ? 118.000 95.339 128.442 1.00 55.03 522 GLY B O 1
ATOM 9917 N N . LYS B 2 523 ? 116.810 96.878 127.308 1.00 55.71 523 LYS B N 1
ATOM 9918 C CA . LYS B 2 523 ? 116.076 97.334 128.478 1.00 49.90 523 LYS B CA 1
ATOM 9919 C C . LYS B 2 523 ? 114.580 97.068 128.418 1.00 54.16 523 LYS B C 1
ATOM 9920 O O . LYS B 2 523 ? 113.876 97.409 129.374 1.00 55.42 523 LYS B O 1
ATOM 9926 N N . TRP B 2 524 ? 114.075 96.476 127.339 1.00 41.20 524 TRP B N 1
ATOM 9927 C CA . TRP B 2 524 ? 112.666 96.122 127.239 1.00 30.85 524 TRP B CA 1
ATOM 9928 C C . TRP B 2 524 ? 112.504 95.109 126.116 1.00 39.88 524 TRP B C 1
ATOM 9929 O O . TRP B 2 524 ? 113.455 94.791 125.400 1.00 44.78 524 TRP B O 1
ATOM 9940 N N . TRP B 2 525 ? 111.284 94.593 125.979 1.00 43.39 525 TRP B N 1
ATOM 9941 C CA . TRP B 2 525 ? 110.976 93.638 124.924 1.00 31.83 525 TRP B CA 1
ATOM 9942 C C . TRP B 2 525 ? 109.498 93.733 124.581 1.00 35.08 525 TRP B C 1
ATOM 9943 O O . TRP B 2 525 ? 108.712 94.347 125.305 1.00 44.27 525 TRP B O 1
ATOM 9954 N N . ALA B 2 526 ? 109.130 93.126 123.455 1.00 39.30 526 ALA B N 1
ATOM 9955 C CA . ALA B 2 526 ? 107.760 93.129 122.964 1.00 32.54 526 ALA B CA 1
ATOM 9956 C C . ALA B 2 526 ? 107.357 91.719 122.558 1.00 37.00 526 ALA B C 1
ATOM 9957 O O . ALA B 2 526 ? 108.200 90.900 122.190 1.00 43.06 526 ALA B O 1
ATOM 9959 N N . SER B 2 527 ? 106.054 91.444 122.623 1.00 29.82 527 SER B N 1
ATOM 9960 C CA . SER B 2 527 ? 105.523 90.116 122.349 1.00 20.11 527 SER B CA 1
ATOM 9961 C C . SER B 2 527 ? 104.297 90.208 121.454 1.00 20.91 527 SER B C 1
ATOM 9962 O O . SER B 2 527 ? 103.605 91.227 121.422 1.00 35.90 527 SER B O 1
ATOM 9965 N N . VAL B 2 528 ? 104.039 89.125 120.720 1.00 36.49 528 VAL B N 1
ATOM 9966 C CA . VAL B 2 528 ? 102.829 88.964 119.925 1.00 37.12 528 VAL B CA 1
ATOM 9967 C C . VAL B 2 528 ? 102.303 87.553 120.149 1.00 34.28 528 VAL B C 1
ATOM 9968 O O . VAL B 2 528 ? 103.025 86.661 120.597 1.00 49.48 528 VAL B O 1
ATOM 9972 N N . GLY B 2 529 ? 101.028 87.355 119.831 1.00 26.48 529 GLY B N 1
ATOM 9973 C CA . GLY B 2 529 ? 100.430 86.046 120.009 1.00 35.20 529 GLY B CA 1
ATOM 9974 C C . GLY B 2 529 ? 99.135 85.841 119.255 1.00 37.60 529 GLY B C 1
ATOM 9975 O O . GLY B 2 529 ? 98.971 86.345 118.142 1.00 31.30 529 GLY B O 1
ATOM 9976 N N . MET B 2 530 ? 98.211 85.089 119.850 1.00 53.24 530 MET B N 1
ATOM 9977 C CA . MET B 2 530 ? 96.898 84.842 119.271 1.00 53.84 530 MET B CA 1
ATOM 9978 C C . MET B 2 530 ? 95.795 85.644 119.951 1.00 56.42 530 MET B C 1
ATOM 9979 O O . MET B 2 530 ? 94.614 85.372 119.719 1.00 58.65 530 MET B O 1
ATOM 9984 N N . GLY B 2 531 ? 96.149 86.620 120.781 1.00 54.68 531 GLY B N 1
ATOM 9985 C CA . GLY B 2 531 ? 95.171 87.282 121.621 1.00 54.61 531 GLY B CA 1
ATOM 9986 C C . GLY B 2 531 ? 94.821 88.707 121.249 1.00 57.80 531 GLY B C 1
ATOM 9987 O O . GLY B 2 531 ? 94.406 89.483 122.115 1.00 64.22 531 GLY B O 1
ATOM 9988 N N . ASN B 2 532 ? 95.002 89.072 119.979 1.00 40.34 532 ASN B N 1
ATOM 9989 C CA . ASN B 2 532 ? 94.566 90.358 119.439 1.00 40.75 532 ASN B CA 1
ATOM 9990 C C . ASN B 2 532 ? 95.340 91.542 120.008 1.00 50.71 532 ASN B C 1
ATOM 9991 O O . ASN B 2 532 ? 94.884 92.682 119.899 1.00 58.23 532 ASN B O 1
ATOM 9996 N N . PHE B 2 533 ? 96.505 91.321 120.616 1.00 49.06 533 PHE B N 1
ATOM 9997 C CA . PHE B 2 533 ? 97.197 92.393 121.320 1.00 36.43 533 PHE B CA 1
ATOM 9998 C C . PHE B 2 533 ? 98.703 92.283 121.124 1.00 33.12 533 PHE B C 1
ATOM 9999 O O . PHE B 2 533 ? 99.246 91.200 120.901 1.00 41.14 533 PHE B O 1
ATOM 10007 N N . ILE B 2 534 ? 99.368 93.432 121.219 1.00 32.41 534 ILE B N 1
ATOM 10008 C CA . ILE B 2 534 ? 100.824 93.532 121.243 1.00 34.41 534 ILE B CA 1
ATOM 10009 C C . ILE B 2 534 ? 101.221 94.213 122.544 1.00 35.14 534 ILE B C 1
ATOM 10010 O O . ILE B 2 534 ? 100.778 95.333 122.819 1.00 45.46 534 ILE B O 1
ATOM 10015 N N . THR B 2 535 ? 102.060 93.550 123.335 1.00 25.93 535 THR B N 1
ATOM 10016 C CA . THR B 2 535 ? 102.401 94.022 124.669 1.00 27.74 535 THR B CA 1
ATOM 10017 C C . THR B 2 535 ? 103.887 94.343 124.760 1.00 30.67 535 THR B C 1
ATOM 10018 O O . THR B 2 535 ? 104.715 93.718 124.093 1.00 48.16 535 THR B O 1
ATOM 10022 N N . VAL B 2 536 ? 104.218 95.324 125.596 1.00 23.75 536 VAL B N 1
ATOM 10023 C CA . VAL B 2 536 ? 105.592 95.771 125.807 1.00 37.64 536 VAL B CA 1
ATOM 10024 C C . VAL B 2 536 ? 105.896 95.703 127.297 1.00 34.10 536 VAL B C 1
ATOM 10025 O O . VAL B 2 536 ? 105.118 96.206 128.115 1.00 40.10 536 VAL B O 1
ATOM 10029 N N . HIS B 2 537 ? 107.028 95.095 127.649 1.00 27.26 537 HIS B N 1
ATOM 10030 C CA . HIS B 2 537 ? 107.382 94.837 129.036 1.00 28.92 537 HIS B CA 1
ATOM 10031 C C . HIS B 2 537 ? 108.745 95.433 129.369 1.00 30.83 537 HIS B C 1
ATOM 10032 O O . HIS B 2 537 ? 109.561 95.703 128.486 1.00 38.57 537 HIS B O 1
ATOM 10039 N N . SER B 2 538 ? 108.987 95.624 130.663 1.00 43.33 538 SER B N 1
ATOM 10040 C CA . SER B 2 538 ? 110.237 96.170 131.171 1.00 50.19 538 SER B CA 1
ATOM 10041 C C . SER B 2 538 ? 111.190 95.046 131.558 1.00 49.83 538 SER B C 1
ATOM 10042 O O . SER B 2 538 ? 110.767 93.958 131.950 1.00 55.80 538 SER B O 1
ATOM 10045 N N . MET B 2 539 ? 112.488 95.320 131.454 1.00 50.20 539 MET B N 1
ATOM 10046 C CA . MET B 2 539 ? 113.470 94.243 131.535 1.00 52.47 539 MET B CA 1
ATOM 10047 C C . MET B 2 539 ? 113.767 93.828 132.977 1.00 62.41 539 MET B C 1
ATOM 10048 O O . MET B 2 539 ? 113.782 92.623 133.258 1.00 73.33 539 MET B O 1
ATOM 10053 N N . PRO B 2 540 ? 114.017 94.755 133.918 1.00 63.26 540 PRO B N 1
ATOM 10054 C CA . PRO B 2 540 ? 114.378 94.311 135.280 1.00 54.10 540 PRO B CA 1
ATOM 10055 C C . PRO B 2 540 ? 113.425 93.292 135.888 1.00 56.76 540 PRO B C 1
ATOM 10056 O O . PRO B 2 540 ? 113.878 92.314 136.494 1.00 58.45 540 PRO B O 1
ATOM 10060 N N . THR B 2 541 ? 112.115 93.481 135.726 1.00 55.42 541 THR B N 1
ATOM 10061 C CA . THR B 2 541 ? 111.129 92.640 136.394 1.00 51.39 541 THR B CA 1
ATOM 10062 C C . THR B 2 541 ? 110.090 92.020 135.472 1.00 57.81 541 THR B C 1
ATOM 10063 O O . THR B 2 541 ? 109.538 90.972 135.828 1.00 63.80 541 THR B O 1
ATOM 10067 N N . GLY B 2 542 ? 109.799 92.613 134.321 1.00 50.48 542 GLY B N 1
ATOM 10068 C CA . GLY B 2 542 ? 108.793 92.083 133.427 1.00 49.33 542 GLY B CA 1
ATOM 10069 C C . GLY B 2 542 ? 107.436 92.745 133.497 1.00 49.94 542 GLY B C 1
ATOM 10070 O O . GLY B 2 542 ? 106.468 92.177 132.982 1.00 54.91 542 GLY B O 1
ATOM 10071 N N . ALA B 2 543 ? 107.330 93.916 134.118 1.00 41.95 543 ALA B N 1
ATOM 10072 C CA . ALA B 2 543 ? 106.048 94.600 134.212 1.00 38.31 543 ALA B CA 1
ATOM 10073 C C . ALA B 2 543 ? 105.601 95.107 132.846 1.00 41.44 543 ALA B C 1
ATOM 10074 O O . ALA B 2 543 ? 106.405 95.608 132.057 1.00 48.98 543 ALA B O 1
ATOM 10076 N N . LYS B 2 544 ? 104.305 94.981 132.574 1.00 42.43 544 LYS B N 1
ATOM 10077 C CA . LYS B 2 544 ? 103.756 95.425 131.300 1.00 37.38 544 LYS B CA 1
ATOM 10078 C C . LYS B 2 544 ? 103.711 96.946 131.234 1.00 35.79 544 LYS B C 1
ATOM 10079 O O . LYS B 2 544 ? 103.398 97.618 132.220 1.00 46.21 544 LYS B O 1
ATOM 10085 N N . LEU B 2 545 ? 104.025 97.491 130.058 1.00 24.63 545 LEU B N 1
ATOM 10086 C CA . LEU B 2 545 ? 104.039 98.934 129.849 1.00 27.42 545 LEU B CA 1
ATOM 10087 C C . LEU B 2 545 ? 102.760 99.430 129.181 1.00 39.31 545 LEU B C 1
ATOM 10088 O O . LEU B 2 545 ? 102.089 100.317 129.714 1.00 52.42 545 LEU B O 1
ATOM 10093 N N . PHE B 2 546 ? 102.405 98.876 128.025 1.00 35.27 546 PHE B N 1
ATOM 10094 C CA . PHE B 2 546 ? 101.192 99.291 127.329 1.00 32.95 546 PHE B CA 1
ATOM 10095 C C . PHE B 2 546 ? 100.757 98.181 126.379 1.00 39.73 546 PHE B C 1
ATOM 10096 O O . PHE B 2 546 ? 101.334 97.092 126.358 1.00 52.63 546 PHE B O 1
ATOM 10104 N N . GLN B 2 547 ? 99.724 98.473 125.589 1.00 37.06 547 GLN B N 1
ATOM 10105 C CA . GLN B 2 547 ? 99.123 97.511 124.675 1.00 29.86 547 GLN B CA 1
ATOM 10106 C C . GLN B 2 547 ? 98.643 98.229 123.422 1.00 36.72 547 GLN B C 1
ATOM 10107 O O . GLN B 2 547 ? 98.407 99.439 123.429 1.00 47.44 547 GLN B O 1
ATOM 10113 N N . VAL B 2 548 ? 98.486 97.462 122.347 1.00 43.61 548 VAL B N 1
ATOM 10114 C CA . VAL B 2 548 ? 97.914 97.947 121.090 1.00 42.40 548 VAL B CA 1
ATOM 10115 C C . VAL B 2 548 ? 97.134 96.804 120.448 1.00 44.45 548 VAL B C 1
ATOM 10116 O O . VAL B 2 548 ? 97.689 95.713 120.260 1.00 54.80 548 VAL B O 1
ATOM 10120 N N . PRO B 2 549 ? 95.865 96.995 120.098 1.00 46.46 549 PRO B N 1
ATOM 10121 C CA . PRO B 2 549 ? 95.066 95.897 119.553 1.00 45.14 549 PRO B CA 1
ATOM 10122 C C . PRO B 2 549 ? 95.199 95.752 118.042 1.00 49.07 549 PRO B C 1
ATOM 10123 O O . PRO B 2 549 ? 95.566 96.681 117.322 1.00 51.30 549 PRO B O 1
ATOM 10127 N N . GLU B 2 550 ? 94.885 94.544 117.576 1.00 64.97 550 GLU B N 1
ATOM 10128 C CA . GLU B 2 550 ? 94.859 94.226 116.153 1.00 63.55 550 GLU B CA 1
ATOM 10129 C C . GLU B 2 550 ? 93.566 93.496 115.812 1.00 61.99 550 GLU B C 1
ATOM 10130 O O . GLU B 2 550 ? 92.647 93.441 116.634 1.00 61.89 550 GLU B O 1
ATOM 10136 N N . VAL B 2 551 ? 93.477 92.935 114.611 1.00 61.29 551 VAL B N 1
ATOM 10137 C CA . VAL B 2 551 ? 92.247 92.278 114.176 1.00 65.41 551 VAL B CA 1
ATOM 10138 C C . VAL B 2 551 ? 92.305 90.774 114.401 1.00 70.25 551 VAL B C 1
ATOM 10139 O O . VAL B 2 551 ? 91.330 90.167 114.850 1.00 74.87 551 VAL B O 1
ATOM 10143 N N . GLY B 2 552 ? 93.433 90.142 114.094 1.00 60.85 552 GLY B N 1
ATOM 10144 C CA . GLY B 2 552 ? 93.539 88.707 114.212 1.00 60.37 552 GLY B CA 1
ATOM 10145 C C . GLY B 2 552 ? 94.800 88.258 114.919 1.00 57.45 552 GLY B C 1
ATOM 10146 O O . GLY B 2 552 ? 95.494 89.049 115.563 1.00 61.71 552 GLY B O 1
ATOM 10147 N N . PRO B 2 553 ? 95.116 86.966 114.816 1.00 48.65 553 PRO B N 1
ATOM 10148 C CA . PRO B 2 553 ? 96.347 86.448 115.431 1.00 43.98 553 PRO B CA 1
ATOM 10149 C C . PRO B 2 553 ? 97.576 87.064 114.780 1.00 50.43 553 PRO B C 1
ATOM 10150 O O . PRO B 2 553 ? 97.852 86.831 113.602 1.00 53.82 553 PRO B O 1
ATOM 10154 N N . VAL B 2 554 ? 98.313 87.857 115.556 1.00 45.77 554 VAL B N 1
ATOM 10155 C CA . VAL B 2 554 ? 99.550 88.451 115.069 1.00 40.46 554 VAL B CA 1
ATOM 10156 C C . VAL B 2 554 ? 100.635 87.385 115.030 1.00 45.13 554 VAL B C 1
ATOM 10157 O O . VAL B 2 554 ? 100.856 86.665 116.011 1.00 51.91 554 VAL B O 1
ATOM 10161 N N . ARG B 2 555 ? 101.322 87.275 113.891 1.00 39.22 555 ARG B N 1
ATOM 10162 C CA . ARG B 2 555 ? 102.257 86.183 113.672 1.00 31.09 555 ARG B CA 1
ATOM 10163 C C . ARG B 2 555 ? 103.714 86.607 113.566 1.00 44.78 555 ARG B C 1
ATOM 10164 O O . ARG B 2 555 ? 104.592 85.752 113.704 1.00 57.55 555 ARG B O 1
ATOM 10172 N N . CYS B 2 556 ? 104.000 87.884 113.325 1.00 32.84 556 CYS B N 1
ATOM 10173 C CA . CYS B 2 556 ? 105.376 88.302 113.111 1.00 27.96 556 CYS B CA 1
ATOM 10174 C C . CYS B 2 556 ? 105.520 89.787 113.402 1.00 39.63 556 CYS B C 1
ATOM 10175 O O . CYS B 2 556 ? 104.544 90.539 113.388 1.00 48.86 556 CYS B O 1
ATOM 10178 N N . PHE B 2 557 ? 106.760 90.197 113.665 1.00 25.87 557 PHE B N 1
ATOM 10179 C CA . PHE B 2 557 ? 107.107 91.599 113.858 1.00 28.47 557 PHE B CA 1
ATOM 10180 C C . PHE B 2 557 ? 108.624 91.727 113.846 1.00 32.59 557 PHE B C 1
ATOM 10181 O O . PHE B 2 557 ? 109.344 90.734 113.973 1.00 41.96 557 PHE B O 1
ATOM 10189 N N . ASP B 2 558 ? 109.099 92.961 113.683 1.00 41.57 558 ASP B N 1
ATOM 10190 C CA . ASP B 2 558 ? 110.531 93.228 113.635 1.00 40.87 558 ASP B CA 1
ATOM 10191 C C . ASP B 2 558 ? 110.785 94.669 114.053 1.00 44.77 558 ASP B C 1
ATOM 10192 O O . ASP B 2 558 ? 109.873 95.497 114.068 1.00 49.73 558 ASP B O 1
ATOM 10197 N N . MET B 2 559 ? 112.041 94.958 114.387 1.00 41.18 559 MET B N 1
ATOM 10198 C CA . MET B 2 559 ? 112.443 96.265 114.888 1.00 40.13 559 MET B CA 1
ATOM 10199 C C . MET B 2 559 ? 113.749 96.704 114.239 1.00 46.59 559 MET B C 1
ATOM 10200 O O . MET B 2 559 ? 114.573 95.883 113.833 1.00 56.67 559 MET B O 1
ATOM 10205 N N . THR B 2 560 ? 113.936 98.020 114.162 1.00 35.86 560 THR B N 1
ATOM 10206 C CA . THR B 2 560 ? 115.125 98.598 113.554 1.00 35.00 560 THR B CA 1
ATOM 10207 C C . THR B 2 560 ? 116.304 98.544 114.524 1.00 49.21 560 THR B C 1
ATOM 10208 O O . THR B 2 560 ? 116.191 98.083 115.662 1.00 56.78 560 THR B O 1
ATOM 10212 N N . GLU B 2 561 ? 117.458 99.027 114.064 1.00 54.46 561 GLU B N 1
ATOM 10213 C CA . GLU B 2 561 ? 118.662 99.043 114.884 1.00 42.74 561 GLU B CA 1
ATOM 10214 C C . GLU B 2 561 ? 118.859 100.349 115.636 1.00 47.90 561 GLU B C 1
ATOM 10215 O O . GLU B 2 561 ? 119.652 100.385 116.583 1.00 53.61 561 GLU B O 1
ATOM 10221 N N . ASN B 2 562 ? 118.177 101.418 115.238 1.00 46.35 562 ASN B N 1
ATOM 10222 C CA . ASN B 2 562 ? 118.202 102.671 115.977 1.00 43.04 562 ASN B CA 1
ATOM 10223 C C . ASN B 2 562 ? 117.014 102.821 116.916 1.00 45.60 562 ASN B C 1
ATOM 10224 O O . ASN B 2 562 ? 116.887 103.859 117.570 1.00 45.63 562 ASN B O 1
ATOM 10229 N N . GLY B 2 563 ? 116.151 101.811 117.003 1.00 45.46 563 GLY B N 1
ATOM 10230 C CA . GLY B 2 563 ? 115.014 101.844 117.899 1.00 33.54 563 GLY B CA 1
ATOM 10231 C C . GLY B 2 563 ? 114.013 102.933 117.582 1.00 39.93 563 GLY B C 1
ATOM 10232 O O . GLY B 2 563 ? 113.566 103.649 118.481 1.00 42.15 563 GLY B O 1
ATOM 10233 N N . ARG B 2 564 ? 113.653 103.071 116.311 1.00 42.71 564 ARG B N 1
ATOM 10234 C CA . ARG B 2 564 ? 112.730 104.109 115.879 1.00 27.71 564 ARG B CA 1
ATOM 10235 C C . ARG B 2 564 ? 111.430 103.584 115.295 1.00 39.53 564 ARG B C 1
ATOM 10236 O O . ARG B 2 564 ? 110.413 104.269 115.396 1.00 51.54 564 ARG B O 1
ATOM 10244 N N . LEU B 2 565 ? 111.428 102.397 114.691 1.00 37.93 565 LEU B N 1
ATOM 10245 C CA . LEU B 2 565 ? 110.253 101.869 114.012 1.00 27.62 565 LEU B CA 1
ATOM 10246 C C . LEU B 2 565 ? 110.043 100.410 114.384 1.00 31.29 565 LEU B C 1
ATOM 10247 O O . LEU B 2 565 ? 110.976 99.715 114.790 1.00 41.16 565 LEU B O 1
ATOM 10252 N N . ILE B 2 566 ? 108.803 99.952 114.237 1.00 31.29 566 ILE B N 1
ATOM 10253 C CA . ILE B 2 566 ? 108.445 98.554 114.444 1.00 31.50 566 ILE B CA 1
ATOM 10254 C C . ILE B 2 566 ? 107.381 98.168 113.424 1.00 34.82 566 ILE B C 1
ATOM 10255 O O . ILE B 2 566 ? 106.437 98.925 113.179 1.00 47.23 566 ILE B O 1
ATOM 10260 N N . ILE B 2 567 ? 107.544 96.995 112.814 1.00 35.27 567 ILE B N 1
ATOM 10261 C CA . ILE B 2 567 ? 106.622 96.491 111.803 1.00 37.71 567 ILE B CA 1
ATOM 10262 C C . ILE B 2 567 ? 105.845 95.330 112.407 1.00 35.13 567 ILE B C 1
ATOM 10263 O O . ILE B 2 567 ? 106.311 94.675 113.343 1.00 51.25 567 ILE B O 1
ATOM 10268 N N . THR B 2 568 ? 104.653 95.076 111.873 1.00 29.23 568 THR B N 1
ATOM 10269 C CA . THR B 2 568 ? 103.781 94.041 112.414 1.00 26.23 568 THR B CA 1
ATOM 10270 C C . THR B 2 568 ? 102.759 93.636 111.363 1.00 37.27 568 THR B C 1
ATOM 10271 O O . THR B 2 568 ? 102.065 94.496 110.816 1.00 54.65 568 THR B O 1
ATOM 10275 N N . GLY B 2 569 ? 102.658 92.337 111.093 1.00 29.68 569 GLY B N 1
ATOM 10276 C CA . GLY B 2 569 ? 101.711 91.855 110.104 1.00 45.39 569 GLY B CA 1
ATOM 10277 C C . GLY B 2 569 ? 100.766 90.795 110.629 1.00 42.34 569 GLY B C 1
ATOM 10278 O O . GLY B 2 569 ? 101.210 89.730 111.063 1.00 49.72 569 GLY B O 1
ATOM 10279 N N . SER B 2 570 ? 99.460 91.068 110.603 1.00 38.23 570 SER B N 1
ATOM 10280 C CA . SER B 2 570 ? 98.513 90.133 111.196 1.00 44.58 570 SER B CA 1
ATOM 10281 C C . SER B 2 570 ? 97.885 89.167 110.195 1.00 49.56 570 SER B C 1
ATOM 10282 O O . SER B 2 570 ? 98.133 87.960 110.269 1.00 53.37 570 SER B O 1
ATOM 10285 N N . ARG B 2 571 ? 97.082 89.668 109.253 1.00 52.62 571 ARG B N 1
ATOM 10286 C CA . ARG B 2 571 ? 96.383 88.788 108.318 1.00 50.85 571 ARG B CA 1
ATOM 10287 C C . ARG B 2 571 ? 97.012 88.783 106.931 1.00 54.57 571 ARG B C 1
ATOM 10288 O O . ARG B 2 571 ? 97.520 87.755 106.476 1.00 62.77 571 ARG B O 1
ATOM 10296 N N . ASP B 2 572 ? 96.983 89.924 106.249 1.00 48.61 572 ASP B N 1
ATOM 10297 C CA . ASP B 2 572 ? 97.628 90.060 104.953 1.00 49.89 572 ASP B CA 1
ATOM 10298 C C . ASP B 2 572 ? 98.242 91.433 104.739 1.00 51.41 572 ASP B C 1
ATOM 10299 O O . ASP B 2 572 ? 98.742 91.698 103.645 1.00 48.50 572 ASP B O 1
ATOM 10304 N N . CYS B 2 573 ? 98.216 92.310 105.735 1.00 45.39 573 CYS B N 1
ATOM 10305 C CA . CYS B 2 573 ? 98.781 93.644 105.628 1.00 41.68 573 CYS B CA 1
ATOM 10306 C C . CYS B 2 573 ? 99.800 93.848 106.737 1.00 44.98 573 CYS B C 1
ATOM 10307 O O . CYS B 2 573 ? 99.597 93.398 107.868 1.00 48.99 573 CYS B O 1
ATOM 10310 N N . ALA B 2 574 ? 100.895 94.526 106.409 1.00 37.39 574 ALA B N 1
ATOM 10311 C CA . ALA B 2 574 ? 101.942 94.837 107.370 1.00 34.58 574 ALA B CA 1
ATOM 10312 C C . ALA B 2 574 ? 101.815 96.291 107.800 1.00 34.53 574 ALA B C 1
ATOM 10313 O O . ALA B 2 574 ? 101.807 97.193 106.958 1.00 37.03 574 ALA B O 1
ATOM 10315 N N . SER B 2 575 ? 101.719 96.513 109.106 1.00 35.87 575 SER B N 1
ATOM 10316 C CA . SER B 2 575 ? 101.554 97.840 109.676 1.00 28.95 575 SER B CA 1
ATOM 10317 C C . SER B 2 575 ? 102.875 98.295 110.274 1.00 34.02 575 SER B C 1
ATOM 10318 O O . SER B 2 575 ? 103.538 97.526 110.975 1.00 52.37 575 SER B O 1
ATOM 10321 N N . VAL B 2 576 ? 103.257 99.537 109.995 1.00 34.79 576 VAL B N 1
ATOM 10322 C CA . VAL B 2 576 ? 104.494 100.118 110.502 1.00 36.96 576 VAL B CA 1
ATOM 10323 C C . VAL B 2 576 ? 104.140 101.200 111.510 1.00 46.37 576 VAL B C 1
ATOM 10324 O O . VAL B 2 576 ? 103.362 102.112 111.207 1.00 46.08 576 VAL B O 1
ATOM 10328 N N . TYR B 2 577 ? 104.702 101.088 112.710 1.00 60.01 577 TYR B N 1
ATOM 10329 C CA . TYR B 2 577 ? 104.449 102.006 113.808 1.00 44.65 577 TYR B CA 1
ATOM 10330 C C . TYR B 2 577 ? 105.679 102.864 114.071 1.00 54.73 577 TYR B C 1
ATOM 10331 O O . TYR B 2 577 ? 106.775 102.584 113.583 1.00 65.28 577 TYR B O 1
ATOM 10340 N N . HIS B 2 578 ? 105.484 103.920 114.853 1.00 42.87 578 HIS B N 1
ATOM 10341 C CA . HIS B 2 578 ? 106.559 104.808 115.275 1.00 39.86 578 HIS B CA 1
ATOM 10342 C C . HIS B 2 578 ? 106.653 104.769 116.795 1.00 46.19 578 HIS B C 1
ATOM 10343 O O . HIS B 2 578 ? 105.652 104.983 117.486 1.00 56.51 578 HIS B O 1
ATOM 10350 N N . ILE B 2 579 ? 107.848 104.500 117.309 1.00 42.13 579 ILE B N 1
ATOM 10351 C CA . ILE B 2 579 ? 108.061 104.399 118.748 1.00 29.52 579 ILE B CA 1
ATOM 10352 C C . ILE B 2 579 ? 108.250 105.798 119.317 1.00 41.04 579 ILE B C 1
ATOM 10353 O O . ILE B 2 579 ? 109.146 106.535 118.893 1.00 51.79 579 ILE B O 1
ATOM 10358 N N . LYS B 2 580 ? 107.418 106.161 120.287 1.00 32.53 580 LYS B N 1
ATOM 10359 C CA . LYS B 2 580 ? 107.484 107.465 120.931 1.00 34.10 580 LYS B CA 1
ATOM 10360 C C . LYS B 2 580 ? 108.202 107.322 122.265 1.00 48.91 580 LYS B C 1
ATOM 10361 O O . LYS B 2 580 ? 107.795 106.519 123.111 1.00 48.46 580 LYS B O 1
ATOM 10367 N N . TYR B 2 581 ? 109.264 108.098 122.450 1.00 5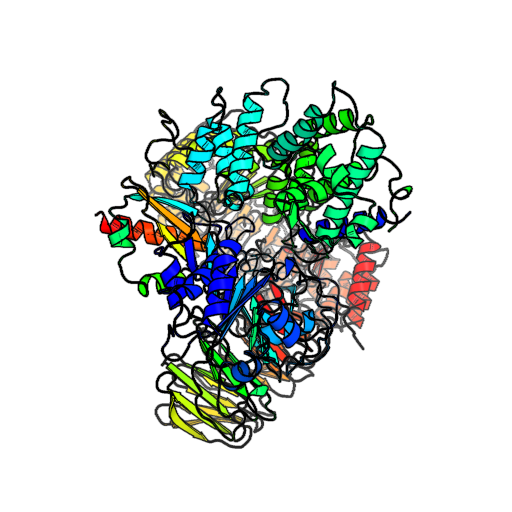4.07 581 TYR B N 1
ATOM 10368 C CA . TYR B 2 581 ? 110.078 108.009 123.654 1.00 45.83 581 TYR B CA 1
ATOM 10369 C C . TYR B 2 581 ? 109.765 109.143 124.618 1.00 51.50 581 TYR B C 1
ATOM 10370 O O . TYR B 2 581 ? 110.270 109.177 125.739 1.00 52.54 581 TYR B O 1
ATOM 10380 N N . SER C 3 26 ? 125.700 116.861 74.562 1.00 89.35 26 SER C N 1
ATOM 10381 C CA . SER C 3 26 ? 124.623 117.230 75.473 1.00 91.11 26 SER C CA 1
ATOM 10382 C C . SER C 3 26 ? 123.844 116.001 75.929 1.00 94.65 26 SER C C 1
ATOM 10383 O O . SER C 3 26 ? 122.614 115.993 75.902 1.00 95.68 26 SER C O 1
ATOM 10386 N N . LEU C 3 27 ? 124.570 114.967 76.350 1.00 84.94 27 LEU C N 1
ATOM 10387 C CA . LEU C 3 27 ? 123.948 113.727 76.808 1.00 77.65 27 LEU C CA 1
ATOM 10388 C C . LEU C 3 27 ? 124.974 112.942 77.607 1.00 78.80 27 LEU C C 1
ATOM 10389 O O . LEU C 3 27 ? 126.083 112.701 77.119 1.00 81.43 27 LEU C O 1
ATOM 10394 N N . ARG C 3 28 ? 124.611 112.544 78.823 1.00 73.10 28 ARG C N 1
ATOM 10395 C CA . ARG C 3 28 ? 125.480 111.757 79.684 1.00 72.33 28 ARG C CA 1
ATOM 10396 C C . ARG C 3 28 ? 124.708 110.567 80.233 1.00 74.47 28 ARG C C 1
ATOM 10397 O O . ARG C 3 28 ? 123.520 110.680 80.548 1.00 73.75 28 ARG C O 1
ATOM 10405 N N . LEU C 3 29 ? 125.388 109.431 80.352 1.00 67.94 29 LEU C N 1
ATOM 10406 C CA . LEU C 3 29 ? 124.783 108.205 80.845 1.00 61.91 29 LEU C CA 1
ATOM 10407 C C . LEU C 3 29 ? 125.479 107.756 82.123 1.00 66.55 29 LEU C C 1
ATOM 10408 O O . LEU C 3 29 ? 126.678 107.982 82.312 1.00 67.34 29 LEU C O 1
ATOM 10413 N N . ARG C 3 30 ? 124.708 107.117 83.000 1.00 52.48 30 ARG C N 1
ATOM 10414 C CA . ARG C 3 30 ? 125.218 106.646 84.281 1.00 47.35 30 ARG C CA 1
ATOM 10415 C C . ARG C 3 30 ? 124.233 105.636 84.846 1.00 52.50 30 ARG C C 1
ATOM 10416 O O . ARG C 3 30 ? 123.041 105.934 84.957 1.00 58.36 30 ARG C O 1
ATOM 10424 N N . THR C 3 31 ? 124.726 104.453 85.201 1.00 46.01 31 THR C N 1
ATOM 10425 C CA . THR C 3 31 ? 123.857 103.430 85.765 1.00 41.31 31 THR C CA 1
ATOM 10426 C C . THR C 3 31 ? 123.408 103.825 87.165 1.00 33.59 31 THR C C 1
ATOM 10427 O O . THR C 3 31 ? 124.150 104.462 87.917 1.00 38.15 31 THR C O 1
ATOM 10431 N N . ARG C 3 32 ? 122.182 103.447 87.513 1.00 30.45 32 ARG C N 1
ATOM 10432 C CA . ARG C 3 32 ? 121.645 103.702 88.840 1.00 39.28 32 ARG C CA 1
ATOM 10433 C C . ARG C 3 32 ? 121.444 102.381 89.564 1.00 49.22 32 ARG C C 1
ATOM 10434 O O . ARG C 3 32 ? 120.762 101.491 89.033 1.00 42.89 32 ARG C O 1
ATOM 10442 N N . PRO C 3 33 ? 122.023 102.198 90.750 1.00 47.16 33 PRO C N 1
ATOM 10443 C CA . PRO C 3 33 ? 121.794 100.958 91.498 1.00 29.78 33 PRO C CA 1
ATOM 10444 C C . PRO C 3 33 ? 120.338 100.822 91.916 1.00 33.85 33 PRO C C 1
ATOM 10445 O O . PRO C 3 33 ? 119.635 101.810 92.131 1.00 49.30 33 PRO C O 1
ATOM 10449 N N . TRP C 3 34 ? 119.890 99.570 92.035 1.00 22.41 34 TRP C N 1
ATOM 10450 C CA . TRP C 3 34 ? 118.490 99.313 92.358 1.00 24.42 34 TRP C CA 1
ATOM 10451 C C . TRP C 3 34 ? 118.109 99.860 93.729 1.00 45.70 34 TRP C C 1
ATOM 10452 O O . TRP C 3 34 ? 116.947 100.217 93.948 1.00 43.61 34 TRP C O 1
ATOM 10463 N N . TRP C 3 35 ? 119.060 99.929 94.662 1.00 53.73 35 TRP C N 1
ATOM 10464 C CA . TRP C 3 35 ? 118.747 100.360 96.018 1.00 35.90 35 TRP C CA 1
ATOM 10465 C C . TRP C 3 35 ? 118.615 101.868 96.152 1.00 33.63 35 TRP C C 1
ATOM 10466 O O . TRP C 3 35 ? 118.167 102.339 97.201 1.00 41.55 35 TRP C O 1
ATOM 10477 N N . PHE C 3 36 ? 118.986 102.629 95.134 1.00 40.48 36 PHE C N 1
ATOM 10478 C CA . PHE C 3 36 ? 118.891 104.078 95.210 1.00 39.98 36 PHE C CA 1
ATOM 10479 C C . PHE C 3 36 ? 117.488 104.523 94.819 1.00 37.39 36 PHE C C 1
ATOM 10480 O O . PHE C 3 36 ? 117.069 104.282 93.682 1.00 36.60 36 PHE C O 1
ATOM 10488 N N . PRO C 3 37 ? 116.736 105.158 95.714 1.00 40.06 37 PRO C N 1
ATOM 10489 C CA . PRO C 3 37 ? 115.389 105.605 95.354 1.00 42.84 37 PRO C CA 1
ATOM 10490 C C . PRO C 3 37 ? 115.425 106.655 94.258 1.00 41.14 37 PRO C C 1
ATOM 10491 O O . PRO C 3 37 ? 116.337 107.480 94.181 1.00 54.08 37 PRO C O 1
ATOM 10495 N N . ILE C 3 38 ? 114.405 106.615 93.399 1.00 42.81 38 ILE C N 1
ATOM 10496 C CA . ILE C 3 38 ? 114.300 107.592 92.318 1.00 42.74 38 ILE C CA 1
ATOM 10497 C C . ILE C 3 38 ? 113.828 108.948 92.809 1.00 48.39 38 ILE C C 1
ATOM 10498 O O . ILE C 3 38 ? 113.856 109.919 92.044 1.00 56.45 38 ILE C O 1
ATOM 10503 N N . GLN C 3 39 ? 113.399 109.046 94.068 1.00 46.91 39 GLN C N 1
ATOM 10504 C CA . GLN C 3 39 ? 112.952 110.321 94.612 1.00 47.63 39 GLN C CA 1
ATOM 10505 C C . GLN C 3 39 ? 114.107 111.267 94.907 1.00 53.04 39 GLN C C 1
ATOM 10506 O O . GLN C 3 39 ? 113.900 112.484 94.939 1.00 63.34 39 GLN C O 1
ATOM 10512 N N . GLU C 3 40 ? 115.311 110.741 95.121 1.00 58.80 40 GLU C N 1
ATOM 10513 C CA . GLU C 3 40 ? 116.458 111.542 95.522 1.00 49.41 40 GLU C CA 1
ATOM 10514 C C . GLU C 3 40 ? 117.400 111.845 94.367 1.00 53.17 40 GLU C C 1
ATOM 10515 O O . GLU C 3 40 ? 118.513 112.324 94.599 1.00 61.77 40 GLU C O 1
ATOM 10521 N N . VAL C 3 41 ? 116.981 111.582 93.130 1.00 46.45 41 VAL C N 1
ATOM 10522 C CA . VAL C 3 41 ? 117.811 111.833 91.960 1.00 49.80 41 VAL C CA 1
ATOM 10523 C C . VAL C 3 41 ? 117.526 113.202 91.347 1.00 50.53 41 VAL C C 1
ATOM 10524 O O . VAL C 3 41 ? 117.995 113.497 90.244 1.00 52.79 41 VAL C O 1
ATOM 10528 N N . SER C 3 42 ? 116.794 114.063 92.055 1.00 56.17 42 SER C N 1
ATOM 10529 C CA . SER C 3 42 ? 116.346 115.337 91.505 1.00 59.16 42 SER C CA 1
ATOM 10530 C C . SER C 3 42 ? 116.725 116.521 92.390 1.00 62.62 42 SER C C 1
ATOM 10531 O O . SER C 3 42 ? 115.982 117.500 92.466 1.00 66.82 42 SER C O 1
ATOM 10534 N N . ASN C 3 43 ? 117.873 116.453 93.064 1.00 66.99 43 ASN C N 1
ATOM 10535 C CA . ASN C 3 43 ? 118.346 117.584 93.859 1.00 60.81 43 ASN C CA 1
ATOM 10536 C C . ASN C 3 43 ? 119.828 117.438 94.182 1.00 66.04 43 ASN C C 1
ATOM 10537 O O . ASN C 3 43 ? 120.182 117.107 95.320 1.00 70.54 43 ASN C O 1
ATOM 10542 N N . PRO C 3 44 ? 120.718 117.681 93.228 1.00 62.22 44 PRO C N 1
ATOM 10543 C CA . PRO C 3 44 ? 122.144 117.441 93.459 1.00 62.00 44 PRO C CA 1
ATOM 10544 C C . PRO C 3 44 ? 122.809 118.593 94.202 1.00 61.43 44 PRO C C 1
ATOM 10545 O O . PRO C 3 44 ? 122.229 119.656 94.423 1.00 67.72 44 PRO C O 1
ATOM 10549 N N . LEU C 3 45 ? 124.057 118.348 94.593 1.00 55.28 45 LEU C N 1
ATOM 10550 C CA . LEU C 3 45 ? 124.936 119.353 95.174 1.00 54.70 45 LEU C CA 1
ATOM 10551 C C . LEU C 3 45 ? 126.149 119.496 94.270 1.00 58.46 45 LEU C C 1
ATOM 10552 O O . LEU C 3 45 ? 126.752 118.492 93.880 1.00 67.17 45 LEU C O 1
ATOM 10557 N N . VAL C 3 46 ? 126.501 120.731 93.929 1.00 68.47 46 VAL C N 1
ATOM 10558 C CA . VAL C 3 46 ? 127.581 121.004 92.987 1.00 71.93 46 VAL C CA 1
ATOM 10559 C C . VAL C 3 46 ? 128.607 121.896 93.668 1.00 72.52 46 VAL C C 1
ATOM 10560 O O . VAL C 3 46 ? 128.268 122.978 94.162 1.00 79.71 46 VAL C O 1
ATOM 10564 N N . LEU C 3 47 ? 129.859 121.446 93.688 1.00 79.95 47 LEU C N 1
ATOM 10565 C CA . LEU C 3 47 ? 130.972 122.248 94.170 1.00 84.99 47 LEU C CA 1
ATOM 10566 C C . LEU C 3 47 ? 132.129 122.101 93.195 1.00 87.44 47 LEU C C 1
ATOM 10567 O O . LEU C 3 47 ? 132.253 121.084 92.509 1.00 88.82 47 LEU C O 1
ATOM 10572 N N . TYR C 3 48 ? 132.977 123.122 93.138 1.00 99.88 48 TYR C N 1
ATOM 10573 C CA . TYR C 3 48 ? 134.053 123.180 92.162 1.00 99.39 48 TYR C CA 1
ATOM 10574 C C . TYR C 3 48 ? 135.405 123.008 92.840 1.00 100.61 48 TYR C C 1
ATOM 10575 O O . TYR C 3 48 ? 135.611 123.442 93.976 1.00 100.47 48 TYR C O 1
ATOM 10584 N N . MET C 3 49 ? 136.326 122.364 92.127 1.00 111.06 49 MET C N 1
ATOM 10585 C CA . MET C 3 49 ? 137.676 122.144 92.625 1.00 113.81 49 MET C CA 1
ATOM 10586 C C . MET C 3 49 ? 138.631 122.082 91.442 1.00 114.00 49 MET C C 1
ATOM 10587 O O . MET C 3 49 ? 138.207 121.931 90.294 1.00 115.43 49 MET C O 1
ATOM 10592 N N . GLU C 3 50 ? 139.922 122.207 91.740 1.00 121.46 50 GLU C N 1
ATOM 10593 C CA . GLU C 3 50 ? 140.939 122.145 90.699 1.00 120.55 50 GLU C CA 1
ATOM 10594 C C . GLU C 3 50 ? 140.934 120.779 90.025 1.00 119.64 50 GLU C C 1
ATOM 10595 O O . GLU C 3 50 ? 140.823 119.743 90.685 1.00 121.55 50 GLU C O 1
ATOM 10601 N N . ALA C 3 51 ? 141.057 120.781 88.696 1.00 122.19 51 ALA C N 1
ATOM 10602 C CA . ALA C 3 51 ? 141.052 119.530 87.946 1.00 125.14 51 ALA C CA 1
ATOM 10603 C C . ALA C 3 51 ? 142.329 118.727 88.141 1.00 124.95 51 ALA C C 1
ATOM 10604 O O . ALA C 3 51 ? 142.375 117.560 87.743 1.00 123.97 51 ALA C O 1
ATOM 10606 N N . TRP C 3 52 ? 143.366 119.328 88.728 1.00 127.16 52 TRP C N 1
ATOM 10607 C CA . TRP C 3 52 ? 144.619 118.613 88.955 1.00 127.48 52 TRP C CA 1
ATOM 10608 C C . TRP C 3 52 ? 144.510 117.629 90.115 1.00 126.58 52 TRP C C 1
ATOM 10609 O O . TRP C 3 52 ? 145.228 116.623 90.144 1.00 125.28 52 TRP C O 1
ATOM 10620 N N . VAL C 3 53 ? 143.620 117.895 91.072 1.00 123.97 53 VAL C N 1
ATOM 10621 C CA . VAL C 3 53 ? 143.490 117.030 92.240 1.00 122.98 53 VAL C CA 1
ATOM 10622 C C . VAL C 3 53 ? 142.448 115.937 92.026 1.00 125.78 53 VAL C C 1
ATOM 10623 O O . VAL C 3 53 ? 142.500 114.895 92.695 1.00 127.44 53 VAL C O 1
ATOM 10627 N N . ALA C 3 54 ? 141.509 116.145 91.100 1.00 123.95 54 ALA C N 1
ATOM 10628 C CA . ALA C 3 54 ? 140.416 115.198 90.909 1.00 121.87 54 ALA C CA 1
ATOM 10629 C C . ALA C 3 54 ? 140.923 113.847 90.422 1.00 122.25 54 ALA C C 1
ATOM 10630 O O . ALA C 3 54 ? 140.476 112.800 90.902 1.00 123.87 54 ALA C O 1
ATOM 10632 N N . GLU C 3 55 ? 141.857 113.844 89.469 1.00 125.40 55 GLU C N 1
ATOM 10633 C CA . GLU C 3 55 ? 142.310 112.578 88.904 1.00 126.49 55 GLU C CA 1
ATOM 10634 C C . GLU C 3 55 ? 143.110 111.751 89.901 1.00 126.56 55 GLU C C 1
ATOM 10635 O O . GLU C 3 55 ? 143.222 110.533 89.726 1.00 127.53 55 GLU C O 1
ATOM 10641 N N . ARG C 3 56 ? 143.666 112.377 90.937 1.00 123.76 56 ARG C N 1
ATOM 10642 C CA . ARG C 3 56 ? 144.406 111.642 91.953 1.00 124.59 56 ARG C CA 1
ATOM 10643 C C . ARG C 3 56 ? 143.573 111.333 93.188 1.00 124.70 56 ARG C C 1
ATOM 10644 O O . ARG C 3 56 ? 143.934 110.428 93.948 1.00 124.22 56 ARG C O 1
ATOM 10652 N N . VAL C 3 57 ? 142.476 112.053 93.407 1.00 121.54 57 VAL C N 1
ATOM 10653 C CA . VAL C 3 57 ? 141.573 111.727 94.509 1.00 121.13 57 VAL C CA 1
ATOM 10654 C C . VAL C 3 57 ? 140.548 110.682 94.092 1.00 120.03 57 VAL C C 1
ATOM 10655 O O . VAL C 3 57 ? 140.410 109.641 94.740 1.00 118.80 57 VAL C O 1
ATOM 10659 N N . ILE C 3 58 ? 139.812 110.942 93.009 1.00 115.58 58 ILE C N 1
ATOM 10660 C CA . ILE C 3 58 ? 138.851 109.963 92.509 1.00 116.16 58 ILE C CA 1
ATOM 10661 C C . ILE C 3 58 ? 139.572 108.699 92.058 1.00 118.71 58 ILE C C 1
ATOM 10662 O O . ILE C 3 58 ? 139.123 107.579 92.326 1.00 119.97 58 ILE C O 1
ATOM 10667 N N . GLY C 3 59 ? 140.705 108.856 91.383 1.00 123.49 59 GLY C N 1
ATOM 10668 C CA . GLY C 3 59 ? 141.488 107.719 90.960 1.00 123.18 59 GLY C CA 1
ATOM 10669 C C . GLY C 3 59 ? 140.984 107.100 89.671 1.00 122.74 59 GLY C C 1
ATOM 10670 O O . GLY C 3 59 ? 140.076 107.601 89.002 1.00 120.93 59 GLY C O 1
ATOM 10671 N N . THR C 3 60 ? 141.601 105.973 89.325 1.00 124.53 60 THR C N 1
ATOM 10672 C CA . THR C 3 60 ? 141.291 105.249 88.099 1.00 125.22 60 THR C CA 1
ATOM 10673 C C . THR C 3 60 ? 140.319 104.098 88.314 1.00 125.29 60 THR C C 1
ATOM 10674 O O . THR C 3 60 ? 139.450 103.863 87.470 1.00 125.06 60 THR C O 1
ATOM 10678 N N . ASP C 3 61 ? 140.444 103.376 89.423 1.00 113.32 61 ASP C N 1
ATOM 10679 C CA . ASP C 3 61 ? 139.591 102.222 89.659 1.00 111.81 61 ASP C CA 1
ATOM 10680 C C . ASP C 3 61 ? 138.161 102.651 89.980 1.00 110.02 61 ASP C C 1
ATOM 10681 O O . ASP C 3 61 ? 137.886 103.805 90.321 1.00 110.31 61 ASP C O 1
ATOM 10686 N N . GLN C 3 62 ? 137.239 101.696 89.848 1.00 103.15 62 GLN C N 1
ATOM 10687 C CA . GLN C 3 62 ? 135.830 101.936 90.121 1.00 104.40 62 GLN C CA 1
ATOM 10688 C C . GLN C 3 62 ? 135.297 101.163 91.317 1.00 105.53 62 GLN C C 1
ATOM 10689 O O . GLN C 3 62 ? 134.259 101.550 91.861 1.00 103.83 62 GLN C O 1
ATOM 10695 N N . ALA C 3 63 ? 135.970 100.089 91.736 1.00 96.33 63 ALA C N 1
ATOM 10696 C CA . ALA C 3 63 ? 135.496 99.314 92.879 1.00 91.91 63 ALA C CA 1
ATOM 10697 C C . ALA C 3 63 ? 135.540 100.137 94.160 1.00 91.53 63 ALA C C 1
ATOM 10698 O O . ALA C 3 63 ? 134.603 100.104 94.966 1.00 94.31 63 ALA C O 1
ATOM 10700 N N . GLU C 3 64 ? 136.629 100.879 94.370 1.00 86.92 64 GLU C N 1
ATOM 10701 C CA . GLU C 3 64 ? 136.737 101.708 95.566 1.00 86.57 64 GLU C CA 1
ATOM 10702 C C . GLU C 3 64 ? 135.675 102.801 95.575 1.00 88.02 64 GLU C C 1
ATOM 10703 O O . GLU C 3 64 ? 135.075 103.090 96.618 1.00 89.49 64 GLU C O 1
ATOM 10709 N N . ILE C 3 65 ? 135.419 103.409 94.416 1.00 79.69 65 ILE C N 1
ATOM 10710 C CA . ILE C 3 65 ? 134.378 104.428 94.327 1.00 79.89 65 ILE C CA 1
ATOM 10711 C C . ILE C 3 65 ? 133.010 103.818 94.599 1.00 79.88 65 ILE C C 1
ATOM 10712 O O . ILE C 3 65 ? 132.165 104.429 95.262 1.00 84.64 65 ILE C O 1
ATOM 10717 N N . SER C 3 66 ? 132.768 102.607 94.092 1.00 68.17 66 SER C N 1
ATOM 10718 C CA . SER C 3 66 ? 131.487 101.947 94.326 1.00 69.09 66 SER C CA 1
ATOM 10719 C C . SER C 3 66 ? 131.289 101.630 95.803 1.00 68.89 66 SER C C 1
ATOM 10720 O O . SER C 3 66 ? 130.189 101.796 96.342 1.00 70.41 66 SER C O 1
ATOM 10723 N N . GLU C 3 67 ? 132.345 101.166 96.476 1.00 66.93 67 GLU C N 1
ATOM 10724 C CA . GLU C 3 67 ? 132.248 100.922 97.913 1.00 63.43 67 GLU C CA 1
ATOM 10725 C C . GLU C 3 67 ? 132.013 102.209 98.694 1.00 63.27 67 GLU C C 1
ATOM 10726 O O . GLU C 3 67 ? 131.224 102.215 99.645 1.00 68.23 67 GLU C O 1
ATOM 10732 N N . ILE C 3 68 ? 132.689 103.298 98.324 1.00 59.31 68 ILE C N 1
ATOM 10733 C CA . ILE C 3 68 ? 132.437 104.576 98.986 1.00 58.67 68 ILE C CA 1
ATOM 10734 C C . ILE C 3 68 ? 130.985 104.993 98.790 1.00 58.04 68 ILE C C 1
ATOM 10735 O O . ILE C 3 68 ? 130.322 105.456 99.727 1.00 53.63 68 ILE C O 1
ATOM 10740 N N . GLU C 3 69 ? 130.467 104.818 97.572 1.00 62.92 69 GLU C N 1
ATOM 10741 C CA . GLU C 3 69 ? 129.077 105.153 97.287 1.00 53.00 69 GLU C CA 1
ATOM 10742 C C . GLU C 3 69 ? 128.121 104.314 98.122 1.00 55.92 69 GLU C C 1
ATOM 10743 O O . GLU C 3 69 ? 127.101 104.817 98.604 1.00 59.83 69 GLU C O 1
ATOM 10749 N N . TRP C 3 70 ? 128.421 103.025 98.284 1.00 50.97 70 TRP C N 1
ATOM 10750 C CA . TRP C 3 70 ? 127.556 102.166 99.087 1.00 41.78 70 TRP C CA 1
ATOM 10751 C C . TRP C 3 70 ? 127.562 102.585 100.552 1.00 49.67 70 TRP C C 1
ATOM 10752 O O . TRP C 3 70 ? 126.499 102.796 101.147 1.00 48.79 70 TRP C O 1
ATOM 10763 N N . MET C 3 71 ? 128.749 102.717 101.153 1.00 52.79 71 MET C N 1
ATOM 10764 C CA . MET C 3 71 ? 128.808 103.013 102.584 1.00 47.08 71 MET C CA 1
ATOM 10765 C C . MET C 3 71 ? 128.258 104.398 102.895 1.00 46.48 71 MET C C 1
ATOM 10766 O O . MET C 3 71 ? 127.579 104.585 103.911 1.00 49.89 71 MET C O 1
ATOM 10771 N N . CYS C 3 72 ? 128.543 105.384 102.048 1.00 54.73 72 CYS C N 1
ATOM 10772 C CA . CYS C 3 72 ? 127.953 106.701 102.242 1.00 52.17 72 CYS C CA 1
ATOM 10773 C C . CYS C 3 72 ? 126.491 106.757 101.826 1.00 53.47 72 CYS C C 1
ATOM 10774 O O . CYS C 3 72 ? 125.796 107.702 102.212 1.00 59.91 72 CYS C O 1
ATOM 10777 N N . GLN C 3 73 ? 126.015 105.765 101.070 1.00 48.85 73 GLN C N 1
ATOM 10778 C CA . GLN C 3 73 ? 124.661 105.759 100.515 1.00 39.92 73 GLN C CA 1
ATOM 10779 C C . GLN C 3 73 ? 124.393 107.029 99.712 1.00 47.78 73 GLN C C 1
ATOM 10780 O O . GLN C 3 73 ? 123.375 107.702 99.885 1.00 47.71 73 GLN C O 1
ATOM 10786 N N . ALA C 3 74 ? 125.331 107.361 98.826 1.00 45.85 74 ALA C N 1
ATOM 10787 C CA . ALA C 3 74 ? 125.214 108.503 97.934 1.00 34.74 74 ALA C CA 1
ATOM 10788 C C . ALA C 3 74 ? 125.953 108.194 96.642 1.00 47.57 74 ALA C C 1
ATOM 10789 O O . ALA C 3 74 ? 126.833 107.334 96.601 1.00 52.13 74 ALA C O 1
ATOM 10791 N N . LEU C 3 75 ? 125.590 108.910 95.582 1.00 50.04 75 LEU C N 1
ATOM 10792 C CA . LEU C 3 75 ? 126.165 108.717 94.257 1.00 43.73 75 LEU C CA 1
ATOM 10793 C C . LEU C 3 75 ? 126.836 110.005 93.800 1.00 44.56 75 LEU C C 1
ATOM 10794 O O . LEU C 3 75 ? 126.279 111.093 93.967 1.00 50.74 75 LEU C O 1
ATOM 10799 N N . LEU C 3 76 ? 128.026 109.884 93.215 1.00 38.07 76 LEU C N 1
ATOM 10800 C CA . LEU C 3 76 ? 128.766 111.047 92.746 1.00 46.17 76 LEU C CA 1
ATOM 10801 C C . LEU C 3 76 ? 129.273 110.824 91.328 1.00 49.19 76 LEU C C 1
ATOM 10802 O O . LEU C 3 76 ? 129.538 109.692 90.914 1.00 51.90 76 LEU C O 1
ATOM 10807 N N . THR C 3 77 ? 129.394 111.923 90.584 1.00 56.45 77 THR C N 1
ATOM 10808 C CA . THR C 3 77 ? 129.978 111.917 89.248 1.00 64.38 77 THR C CA 1
ATOM 10809 C C . THR C 3 77 ? 130.922 113.100 89.120 1.00 64.75 77 THR C C 1
ATOM 10810 O O . THR C 3 77 ? 130.632 114.184 89.633 1.00 67.52 77 THR C O 1
ATOM 10814 N N . VAL C 3 78 ? 132.045 112.894 88.438 1.00 83.12 78 VAL C N 1
ATOM 10815 C CA . VAL C 3 78 ? 133.053 113.928 88.236 1.00 85.33 78 VAL C CA 1
ATOM 10816 C C . VAL C 3 78 ? 133.194 114.168 86.741 1.00 87.30 78 VAL C C 1
ATOM 10817 O O . VAL C 3 78 ? 133.422 113.225 85.974 1.00 89.56 78 VAL C O 1
ATOM 10821 N N . ASP C 3 79 ? 133.060 115.426 86.330 1.00 113.86 79 ASP C N 1
ATOM 10822 C CA . ASP C 3 79 ? 133.169 115.817 84.931 1.00 116.51 79 ASP C CA 1
ATOM 10823 C C . ASP C 3 79 ? 134.217 116.913 84.811 1.00 117.81 79 ASP C C 1
ATOM 10824 O O . ASP C 3 79 ? 134.146 117.923 85.517 1.00 117.88 79 ASP C O 1
ATOM 10829 N N . SER C 3 80 ? 135.184 116.713 83.917 1.00 132.28 80 SER C N 1
ATOM 10830 C CA . SER C 3 80 ? 136.265 117.669 83.702 1.00 131.96 80 SER C CA 1
ATOM 10831 C C . SER C 3 80 ? 136.335 118.118 82.246 1.00 132.00 80 SER C C 1
ATOM 10832 O O . SER C 3 80 ? 137.417 118.404 81.728 1.00 131.74 80 SER C O 1
ATOM 10835 N N . VAL C 3 81 ? 135.184 118.182 81.572 1.00 136.50 81 VAL C N 1
ATOM 10836 C CA . VAL C 3 81 ? 135.158 118.606 80.178 1.00 138.30 81 VAL C CA 1
ATOM 10837 C C . VAL C 3 81 ? 135.486 120.087 80.037 1.00 139.32 81 VAL C C 1
ATOM 10838 O O . VAL C 3 81 ? 135.823 120.543 78.938 1.00 139.25 81 VAL C O 1
ATOM 10842 N N . ASN C 3 82 ? 135.405 120.851 81.125 1.00 136.86 82 ASN C N 1
ATOM 10843 C CA . ASN C 3 82 ? 135.681 122.280 81.061 1.00 137.08 82 ASN C CA 1
ATOM 10844 C C . ASN C 3 82 ? 137.128 122.535 80.658 1.00 137.26 82 ASN C C 1
ATOM 10845 O O . ASN C 3 82 ? 138.044 121.824 81.079 1.00 136.31 82 ASN C O 1
ATOM 10850 N N . SER C 3 83 ? 137.326 123.562 79.828 1.00 135.93 83 SER C N 1
ATOM 10851 C CA . SER C 3 83 ? 138.666 123.884 79.349 1.00 134.85 83 SER C CA 1
ATOM 10852 C C . SER C 3 83 ? 139.568 124.375 80.473 1.00 135.19 83 SER C C 1
ATOM 10853 O O . SER C 3 83 ? 140.791 124.217 80.398 1.00 134.64 83 SER C O 1
ATOM 10856 N N . GLY C 3 84 ? 138.993 124.966 81.514 1.00 128.98 84 GLY C N 1
ATOM 10857 C CA . GLY C 3 84 ? 139.786 125.474 82.611 1.00 126.81 84 GLY C CA 1
ATOM 10858 C C . GLY C 3 84 ? 140.293 124.371 83.519 1.00 127.66 84 GLY C C 1
ATOM 10859 O O . GLY C 3 84 ? 140.035 123.182 83.329 1.00 127.34 84 GLY C O 1
ATOM 10860 N N . ASN C 3 85 ? 141.046 124.789 84.537 1.00 125.63 85 ASN C N 1
ATOM 10861 C CA . ASN C 3 85 ? 141.571 123.857 85.526 1.00 125.79 85 ASN C CA 1
ATOM 10862 C C . ASN C 3 85 ? 140.525 123.431 86.547 1.00 125.52 85 ASN C C 1
ATOM 10863 O O . ASN C 3 85 ? 140.882 122.791 87.541 1.00 124.01 85 ASN C O 1
ATOM 10868 N N . LEU C 3 86 ? 139.260 123.779 86.338 1.00 118.39 86 LEU C N 1
ATOM 10869 C CA . LEU C 3 86 ? 138.212 123.457 87.292 1.00 116.45 86 LEU C CA 1
ATOM 10870 C C . LEU C 3 86 ? 137.529 122.143 86.932 1.00 115.61 86 LEU C C 1
ATOM 10871 O O . LEU C 3 86 ? 137.502 121.728 85.771 1.00 116.20 86 LEU C O 1
ATOM 10876 N N . ALA C 3 87 ? 136.976 121.489 87.949 1.00 102.14 87 ALA C N 1
ATOM 10877 C CA . ALA C 3 87 ? 136.202 120.271 87.777 1.00 99.01 87 ALA C CA 1
ATOM 10878 C C . ALA C 3 87 ? 134.891 120.402 88.535 1.00 99.53 87 ALA C C 1
ATOM 10879 O O . ALA C 3 87 ? 134.822 121.063 89.574 1.00 100.05 87 ALA C O 1
ATOM 10881 N N . GLU C 3 88 ? 133.851 119.764 88.009 1.00 96.09 88 GLU C N 1
ATOM 10882 C CA . GLU C 3 88 ? 132.504 119.870 88.554 1.00 95.60 88 GLU C CA 1
ATOM 10883 C C . GLU C 3 88 ? 132.089 118.541 89.170 1.00 94.86 88 GLU C C 1
ATOM 10884 O O . GLU C 3 88 ? 132.174 117.495 88.517 1.00 94.22 88 GLU C O 1
ATOM 10890 N N . ILE C 3 89 ? 131.630 118.589 90.418 1.00 73.46 89 ILE C N 1
ATOM 10891 C CA . ILE C 3 89 ? 131.276 117.403 91.188 1.00 66.65 89 ILE C CA 1
ATOM 10892 C C . ILE C 3 89 ? 129.806 117.492 91.569 1.00 69.13 89 ILE C C 1
ATOM 10893 O O . ILE C 3 89 ? 129.379 118.480 92.175 1.00 73.88 89 ILE C O 1
ATOM 10898 N N . THR C 3 90 ? 129.038 116.461 91.223 1.00 61.41 90 THR C N 1
ATOM 10899 C CA . THR C 3 90 ? 127.626 116.374 91.573 1.00 58.20 90 THR C CA 1
ATOM 10900 C C . THR C 3 90 ? 127.403 115.153 92.452 1.00 54.41 90 THR C C 1
ATOM 10901 O O . THR C 3 90 ? 127.807 114.044 92.091 1.00 52.86 90 THR C O 1
ATOM 10905 N N . ILE C 3 91 ? 126.748 115.356 93.593 1.00 45.84 91 ILE C N 1
ATOM 10906 C CA . ILE C 3 91 ? 126.529 114.311 94.585 1.00 45.89 91 ILE C CA 1
ATOM 10907 C C . ILE C 3 91 ? 125.030 114.166 94.813 1.00 44.78 91 ILE C C 1
ATOM 10908 O O . ILE C 3 91 ? 124.332 115.165 95.021 1.00 52.31 91 ILE C O 1
ATOM 10913 N N . PHE C 3 92 ? 124.541 112.929 94.775 1.00 33.41 92 PHE C N 1
ATOM 10914 C CA . PHE C 3 92 ? 123.119 112.631 94.888 1.00 43.38 92 PHE C CA 1
ATOM 10915 C C . PHE C 3 92 ? 122.828 111.888 96.185 1.00 50.50 92 PHE C C 1
ATOM 10916 O O . PHE C 3 92 ? 123.549 110.956 96.550 1.00 49.63 92 PHE C O 1
ATOM 10924 N N . GLY C 3 93 ? 121.766 112.289 96.868 1.00 42.56 93 GLY C N 1
ATOM 10925 C CA . GLY C 3 93 ? 121.331 111.607 98.068 1.00 36.57 93 GLY C CA 1
ATOM 10926 C C . GLY C 3 93 ? 120.550 112.545 98.964 1.00 42.20 93 GLY C C 1
ATOM 10927 O O . GLY C 3 93 ? 120.221 113.664 98.587 1.00 44.01 93 GLY C O 1
ATOM 10928 N N . GLN C 3 94 ? 120.242 112.051 100.162 1.00 40.78 94 GLN C N 1
ATOM 10929 C CA . GLN C 3 94 ? 119.622 112.876 101.184 1.00 28.53 94 GLN C CA 1
ATOM 10930 C C . GLN C 3 94 ? 120.682 113.757 101.847 1.00 46.97 94 GLN C C 1
ATOM 10931 O O . GLN C 3 94 ? 121.870 113.431 101.820 1.00 57.03 94 GLN C O 1
ATOM 10937 N N . PRO C 3 95 ? 120.273 114.882 102.449 1.00 45.53 95 PRO C N 1
ATOM 10938 C CA . PRO C 3 95 ? 121.266 115.902 102.842 1.00 42.18 95 PRO C CA 1
ATOM 10939 C C . PRO C 3 95 ? 122.398 115.397 103.724 1.00 44.42 95 PRO C C 1
ATOM 10940 O O . PRO C 3 95 ? 123.547 115.817 103.535 1.00 53.00 95 PRO C O 1
ATOM 10944 N N . SER C 3 96 ? 122.115 114.510 104.680 1.00 36.43 96 SER C N 1
ATOM 10945 C CA . SER C 3 96 ? 123.169 114.033 105.571 1.00 45.74 96 SER C CA 1
ATOM 10946 C C . SER C 3 96 ? 124.222 113.231 104.813 1.00 56.37 96 SER C C 1
ATOM 10947 O O . SER C 3 96 ? 125.428 113.414 105.030 1.00 63.78 96 SER C O 1
ATOM 10950 N N . ALA C 3 97 ? 123.785 112.340 103.919 1.00 38.70 97 ALA C N 1
ATOM 10951 C CA . ALA C 3 97 ? 124.729 111.571 103.117 1.00 39.14 97 ALA C CA 1
ATOM 10952 C C . ALA C 3 97 ? 125.542 112.479 102.205 1.00 45.81 97 ALA C C 1
ATOM 10953 O O . ALA C 3 97 ? 126.752 112.279 102.031 1.00 53.72 97 ALA C O 1
ATOM 10955 N N . GLN C 3 98 ? 124.890 113.480 101.611 1.00 45.36 98 GLN C N 1
ATOM 10956 C CA . GLN C 3 98 ? 125.598 114.444 100.778 1.00 45.98 98 GLN C CA 1
ATOM 10957 C C . GLN C 3 98 ? 126.697 115.137 101.566 1.00 49.54 98 GLN C C 1
ATOM 10958 O O . GLN C 3 98 ? 127.838 115.247 101.099 1.00 45.79 98 GLN C O 1
ATOM 10964 N N . THR C 3 99 ? 126.371 115.600 102.775 1.00 54.77 99 THR C N 1
ATOM 10965 C CA . THR C 3 99 ? 127.352 116.289 103.606 1.00 49.39 99 THR C CA 1
ATOM 10966 C C . THR C 3 99 ? 128.516 115.374 103.958 1.00 48.71 99 THR C C 1
ATOM 10967 O O . THR C 3 99 ? 129.684 115.778 103.889 1.00 58.52 99 THR C O 1
ATOM 10971 N N . ARG C 3 100 ? 128.219 114.131 104.340 1.00 50.10 100 ARG C N 1
ATOM 10972 C CA . ARG C 3 100 ? 129.287 113.220 104.738 1.00 53.60 100 ARG C CA 1
ATOM 10973 C C . ARG C 3 100 ? 130.218 112.902 103.573 1.00 53.80 100 ARG C C 1
ATOM 10974 O O . ARG C 3 100 ? 131.447 112.894 103.734 1.00 59.37 100 ARG C O 1
ATOM 10982 N N . MET C 3 101 ? 129.658 112.656 102.386 1.00 58.54 101 MET C N 1
ATOM 10983 C CA . MET C 3 101 ? 130.502 112.371 101.228 1.00 58.84 101 MET C CA 1
ATOM 10984 C C . MET C 3 101 ? 131.326 113.590 100.830 1.00 56.63 101 MET C C 1
ATOM 10985 O O . MET C 3 101 ? 132.500 113.460 100.454 1.00 58.62 101 MET C O 1
ATOM 10990 N N . LYS C 3 102 ? 130.731 114.784 100.906 1.00 58.23 102 LYS C N 1
ATOM 10991 C CA . LYS C 3 102 ? 131.481 116.000 100.617 1.00 55.07 102 LYS C CA 1
ATOM 10992 C C . LYS C 3 102 ? 132.654 116.157 101.574 1.00 57.75 102 LYS C C 1
ATOM 10993 O O . LYS C 3 102 ? 133.761 116.516 101.158 1.00 60.02 102 LYS C O 1
ATOM 10999 N N . ASN C 3 103 ? 132.430 115.884 102.862 1.00 62.41 103 ASN C N 1
ATOM 11000 C CA . ASN C 3 103 ? 133.512 115.974 103.835 1.00 57.11 103 ASN C CA 1
ATOM 11001 C C . ASN C 3 103 ? 134.615 114.967 103.536 1.00 61.07 103 ASN C C 1
ATOM 11002 O O . ASN C 3 103 ? 135.804 115.294 103.637 1.00 70.54 103 ASN C O 1
ATOM 11007 N N . ILE C 3 104 ? 134.244 113.737 103.171 1.00 64.47 104 ILE C N 1
ATOM 11008 C CA . ILE C 3 104 ? 135.257 112.727 102.854 1.00 66.31 104 ILE C CA 1
ATOM 11009 C C . ILE C 3 104 ? 136.111 113.179 101.674 1.00 67.62 104 ILE C C 1
ATOM 11010 O O . ILE C 3 104 ? 137.348 113.107 101.710 1.00 71.67 104 ILE C O 1
ATOM 11015 N N . LEU C 3 105 ? 135.461 113.657 100.609 1.00 70.22 105 LEU C N 1
ATOM 11016 C CA . LEU C 3 105 ? 136.206 114.091 99.430 1.00 67.53 105 LEU C CA 1
ATOM 11017 C C . LEU C 3 105 ? 137.094 115.290 99.742 1.00 69.59 105 LEU C C 1
ATOM 11018 O O . LEU C 3 105 ? 138.237 115.363 99.275 1.00 68.36 105 LEU C O 1
ATOM 11023 N N . LEU C 3 106 ? 136.584 116.243 100.526 1.00 78.34 106 LEU C N 1
ATOM 11024 C CA . LEU C 3 106 ? 137.383 117.410 100.885 1.00 75.35 106 LEU C CA 1
ATOM 11025 C C . LEU C 3 106 ? 138.604 117.011 101.701 1.00 74.76 106 LEU C C 1
ATOM 11026 O O . LEU C 3 106 ? 139.698 117.547 101.493 1.00 77.53 106 LEU C O 1
ATOM 11031 N N . ASN C 3 107 ? 138.437 116.076 102.639 1.00 83.93 107 ASN C N 1
ATOM 11032 C CA . ASN C 3 107 ? 139.572 115.628 103.437 1.00 84.87 107 ASN C CA 1
ATOM 11033 C C . ASN C 3 107 ? 140.611 114.923 102.574 1.00 87.32 107 ASN C C 1
ATOM 11034 O O . ASN C 3 107 ? 141.818 115.138 102.743 1.00 90.32 107 ASN C O 1
ATOM 11039 N N . MET C 3 108 ? 140.163 114.081 101.639 1.00 102.00 108 MET C N 1
ATOM 11040 C CA . MET C 3 108 ? 141.110 113.432 100.734 1.00 103.35 108 MET C CA 1
ATOM 11041 C C . MET C 3 108 ? 141.865 114.458 99.896 1.00 106.47 108 MET C C 1
ATOM 11042 O O . MET C 3 108 ? 143.083 114.343 99.706 1.00 107.41 108 MET C O 1
ATOM 11047 N N . ALA C 3 109 ? 141.156 115.467 99.381 1.00 117.28 109 ALA C N 1
ATOM 11048 C CA . ALA C 3 109 ? 141.810 116.497 98.579 1.00 116.16 109 ALA C CA 1
ATOM 11049 C C . ALA C 3 109 ? 142.822 117.282 99.402 1.00 116.84 109 ALA C C 1
ATOM 11050 O O . ALA C 3 109 ? 143.924 117.579 98.926 1.00 117.64 109 ALA C O 1
ATOM 11052 N N . ALA C 3 110 ? 142.464 117.632 100.63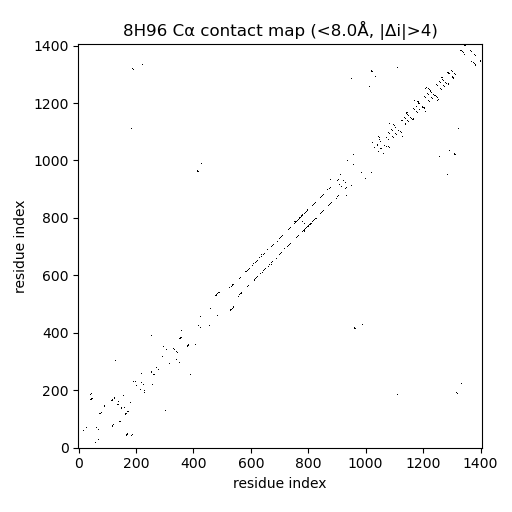9 1.00 124.11 110 ALA C N 1
ATOM 11053 C CA . ALA C 3 110 ? 143.389 118.361 101.500 1.00 123.64 110 ALA C CA 1
ATOM 11054 C C . ALA C 3 110 ? 144.627 117.530 101.805 1.00 122.52 110 ALA C C 1
ATOM 11055 O O . ALA C 3 110 ? 145.746 118.055 101.824 1.00 122.86 110 ALA C O 1
ATOM 11057 N N . TRP C 3 111 ? 144.446 116.231 102.054 1.00 131.68 111 TRP C N 1
ATOM 11058 C CA . TRP C 3 111 ? 145.596 115.366 102.295 1.00 133.71 111 TRP C CA 1
ATOM 11059 C C . TRP C 3 111 ? 146.493 115.278 101.066 1.00 133.81 111 TRP C C 1
ATOM 11060 O O . TRP C 3 111 ? 147.723 115.330 101.182 1.00 134.09 111 TRP C O 1
ATOM 11071 N N . HIS C 3 112 ? 145.898 115.141 99.878 1.00 134.76 112 HIS C N 1
ATOM 11072 C CA . HIS C 3 112 ? 146.709 114.981 98.675 1.00 134.95 112 HIS C CA 1
ATOM 11073 C C . HIS C 3 112 ? 147.398 116.281 98.275 1.00 135.46 112 HIS C C 1
ATOM 11074 O O . HIS C 3 112 ? 148.471 116.247 97.662 1.00 134.61 112 HIS C O 1
ATOM 11081 N N . LYS C 3 113 ? 146.802 117.430 98.603 1.00 148.90 113 LYS C N 1
ATOM 11082 C CA . LYS C 3 113 ? 147.439 118.705 98.288 1.00 150.02 113 LYS C CA 1
ATOM 11083 C C . LYS C 3 113 ? 148.649 118.956 99.179 1.00 149.91 113 LYS C C 1
ATOM 11084 O O . LYS C 3 113 ? 149.625 119.582 98.749 1.00 149.62 113 LYS C O 1
ATOM 11090 N N . GLU C 3 114 ? 148.604 118.483 100.420 1.00 152.80 114 GLU C N 1
ATOM 11091 C CA . GLU C 3 114 ? 149.705 118.678 101.356 1.00 152.12 114 GLU C CA 1
ATOM 11092 C C . GLU C 3 114 ? 150.836 117.692 101.087 1.00 151.32 114 GLU C C 1
ATOM 11093 O O . GLU C 3 114 ? 151.291 117.546 99.953 1.00 151.90 114 GLU C O 1
#

Secondary structure (DSSP, 8-state):
-HHHHHHHHHHHS---SSS-S--TTHHHHHHHSS-SSSS----EEEEEE-TTSSHHHHHHHHHHHHTTSSS-SS-S-EEEEEGGGS-SSSEE-HHHHHHHHSS-SHHHHHHHHH-TTS-EEEEE-TTGGGTTS-SS--PPP-SSS--EEHHHHHHHHHTTSSS-S-EEEEE--GGG-TTTTTTSSS-EEEEEE-S-HHHHHHHHHHHS--SS-HHHHHHHHHH-HHHHHHTTSHHHHHHHHHHHHHHHHS-SS--S-SSSHHHHHHHHHHHHHHHHSSSS-PPPHHHHHHHHHHHHHHHHHHHHT----BHHHHHHTT--HHHHHHHH-SS-SEEE-SSSS-EEE-SSHHHHHHHHHHHHHHTTSS-GGGG----GGGHHHHHHHHHTT-HHHHHHHHHHHSS----SHHHHHHHHHHHHH--TT---HHHHHHHHHHHHHS--HHHHHHH-SS-S-EEEE--SHHHHHHHHHHHTS-TT---EEEE-SSTTS-S-----SSSS-SSS---S-HHHHHHHHHHHHHHH-SS--EEE-TT-B--HHHHHHHHHHHTSTT----EEE-TT-B-GGGHHHHHHHHTT-TT---EE-TT----HHHHHHHHHHHTSTT----EEE-TT----HHHHHHHHHHHHSS----EEE--SS---HHHHHHHHHHHHSTT----EEE-TTS---HHHHHHHHHHHTT-----EEE-TTS---HHHHHHHHHHHHSSS----EEE-SSS---THHHHHHHHHHHSB-S--EEE-TT----HHHHHHHHHHHHSSSB---EEE-SSS---GGGHHHHHHHHHH-SS---EE--S---HHHHHHHHHHHHTT--S---EEE-TTS---TTSHHHHHHHHHS-TT--EEE--S----HHHHHHHHHHHT-SS----EEE--GGGS-HHHHHHHHHHHHH-TT-EE-S-GGG--SS---TTT-/------------HHHHHHHHHHHHHHHHTT------PPP-BTTTB----PPP-SS---TT-SS-----EEEEEEEEE-SS---EEE--TTTTEEEEEETTEEEEEES-S--SEE---SEEE--GGGSSS--EEEEEE-SSS-EEEEEESS-SB-EEEESSSSS--EEE--B-TT------EE-TTSEEEEE-TTSEEEEEETTTTEEEEEEE-STTTTSEEEE-SSEEEEE-TTSEEEEEETTTTEEEEEEE-SS-EEEEEE-SSSSEEEEEETTS-EEEEETTT----EE----SS-EEEEEE-TTSSEEEEEESSSEEEEEETTT--EEEEEE-SS---EEEE-SSS-EEEEESSSEEEEEEEE-/--EEEEE-TTS-GGGSS--EEEEEEHHHHHHHT-S-SHHHHHHHHHHT-EEEEE--SSSSEEEEEEES-HHHHHHHHHHHHHHHHHHH-